Protein AF-0000000074162232 (afdb_homodimer)

Organism: Giardia intestinalis (strain ATCC 50803 / WB clone C6) (NCBI:txid184922)

Sequence (1092 aa):
MAGWSWLHAAEYAWDWAADGINYRVIPELQSSPLVLCCLCVTTVLLITVAYMRAAAADARALYLLDFAVFQPDEEIYKTTNEQLLNLALESFHYPAESMKFMRRICEGTGLGPSTHIPRSLRDFNCTIKTAREEAELVIFGAIDALLEKTGIDPKAISGVVTNCSLFCPTPSFSAMIVNKYGLNKNVRSFSLGGMGCSASIIGVDLIRAIMHDSPGLILLVSTENMTQNFYRGEERSMLMQNVLFRMGCSAVLFSNNPSYRIKGSRSDARDPKTIYAKYKLLGLVRTHHGGSDDSYRCVYQTADQKGNIGVIINKSVPRCAGKALHDNMKIVFKKFMPVTEICRFLWHQMLSNVRKTSRKDAAPFMPNVGKIFNHLCFHTGGRAVLDEMERLLHLSEQQMAASRATLYRYGNTSSSSVWYELAYHECQSGVKPGHKVWQIAFGSGFKCNSVVWQATDAYHMTVPTTFDKTNPDFSWDLAKQTSHLLSDYEKARDYDKECAINTQKDDDKDYKGFCSRFKDRLERDFGTKGCDVKEILAKTCTEMVNMAGWSWLHAAEYAWDWAADGINYRVIPELQSSPLVLCCLCVTTVLLITVAYMRAAAADARALYLLDFAVFQPDEEIYKTTNEQLLNLALESFHYPAESMKFMRRICEGTGLGPSTHIPRSLRDFNCTIKTAREEAELVIFGAIDALLEKTGIDPKAISGVVTNCSLFCPTPSFSAMIVNKYGLNKNVRSFSLGGMGCSASIIGVDLIRAIMHDSPGLILLVSTENMTQNFYRGEERSMLMQNVLFRMGCSAVLFSNNPSYRIKGSRSDARDPKTIYAKYKLLGLVRTHHGGSDDSYRCVYQTADQKGNIGVIINKSVPRCAGKALHDNMKIVFKKFMPVTEICRFLWHQMLSNVRKTSRKDAAPFMPNVGKIFNHLCFHTGGRAVLDEMERLLHLSEQQMAASRATLYRYGNTSSSSVWYELAYHECQSGVKPGHKVWQIAFGSGFKCNSVVWQATDAYHMTVPTTFDKTNPDFSWDLAKQTSHLLSDYEKARDYDKECAINTQKDDDKDYKGFCSRFKDRLERDFGTKGCDVKEILAKTCTEMVN

pLDDT: mean 85.92, std 16.09, range [29.42, 98.94]

Foldseek 3Di:
DVVVVVVVVVVVVVVVVVCCCVVPVVVCCVVDVVSVVVVVVVVVVVVVVVCVVVCLVLLLWKFFQDKAKFADDCVQFKDFLVNLLCLCCPVLLDALLLSVLSVVLLVAFLAFRIAGADVLSVVVNQDLVVQVVLVCRGQVRGVVVVCVQQVAQPQQAQEEEEEEEPDADVVGVQVVVCVVRVHDPNRHYYYYYNWWQQVQLVSVVVCSVVCSVPFGKYKYKYFYTCRNACWSDRDSQFNSCSNFAFGMMMIIIMGSDQKDFHPDDDPPPPDTDMGGTFWMWPDKFKDFPLVDVCQQQQWAWDADPVGTIGTGHHPCNLVSLLVQCVVRVVVVCVRQPDPVQVVVQVVLVVVCVVVVPPPVPRDPDQTQPCVRAVAEFEQSPTPSNLVSVCVSNVDDPVNSWLNSLLCHHHGRRRNCSSVLSVLVCLQPVPAAAQGKYWHWYFTRSTMIMIIIIGGHNCNVVHDRYQNHPVDSPRTSVVSVPDDDSDDPCSVPDRSNVSSVVVVVVVVVVVVVVVVVVVLVVLCVVPVVPPDDSVVSVVVVVVVVVD/DVVVVVVVVVVVVVVVVVCCCVVPVVVVCVVDVVSVVVVVVVVVVVVVVVCVVVCLVLLLWKFFQDKAKFADDCVQFKDFLVNLLCLCCPVLLDALLLSVLSVVLLVAFLAFRIAGADVLSVVVNQDLVVQVVLVCRGQVRGVVVGCVQQVAQQQQAQEEEEEEEPDADVVGVQVVVCVVRVHDPNRHYYYYYNWWQQVQLVSVVVCSVVCSVPFGKYKYKYFYTCRNACWSDRDSQFNSCSNFAFGMMMIIIMGSDQKDFHPDDDPPPPDTDMGGTFWMWPDKFKDFPLVDVCQQQQWAWDADPVGTIGTGHHPCNLVSLLVQCVVRVVVVCVRQPDPVQVVVQVVLVVVCVVVVPPPVPRDPDADQPCVRAVAEFEQSPTPSNLVSVCVVNVDDPVNCWLNSLLCHHHGRRRNCSSVLSVLVCLQPVPAAAQGKYWHWYFTRSTMIMIIIIGGHNCNVVHDRYQNHPVDSPRTSVVSVPDDDSDDPCSVPDNSNVSSVVVVVVVVVVVVVVVVVVVVVVCCVVCVVPPDDSVVSVVVVVVVVVD

Radius of gyration: 34.92 Å; Cα contacts (8 Å, |Δi|>4): 2108; chains: 2; bounding box: 129×76×88 Å

Structure (mmCIF, N/CA/C/O backbone):
data_AF-0000000074162232-model_v1
#
loop_
_entity.id
_entity.type
_entity.pdbx_description
1 polymer '3-ketoacyl-CoA synthase'
#
loop_
_atom_site.group_PDB
_atom_site.id
_atom_site.type_symbol
_atom_site.label_atom_id
_atom_site.label_alt_id
_atom_site.label_comp_id
_atom_site.label_asym_id
_atom_site.label_entity_id
_atom_site.label_seq_id
_atom_site.pdbx_PDB_ins_code
_atom_site.Cartn_x
_atom_site.Cartn_y
_atom_site.Cartn_z
_atom_site.occupancy
_atom_site.B_iso_or_equiv
_atom_site.auth_seq_id
_atom_site.auth_comp_id
_atom_site.auth_asym_id
_atom_site.auth_atom_id
_atom_site.pdbx_PDB_model_num
ATOM 1 N N . MET A 1 1 ? 64.375 23.516 19.438 1 29.42 1 MET A N 1
ATOM 2 C CA . MET A 1 1 ? 65.312 22.672 18.734 1 29.42 1 MET A CA 1
ATOM 3 C C . MET A 1 1 ? 64.625 21.484 18.078 1 29.42 1 MET A C 1
ATOM 5 O O . MET A 1 1 ? 65.125 20.906 17.125 1 29.42 1 MET A O 1
ATOM 9 N N . ALA A 1 2 ? 63.531 20.984 18.688 1 44.34 2 ALA A N 1
ATOM 10 C CA . ALA A 1 2 ? 62.781 19.781 18.344 1 44.34 2 ALA A CA 1
ATOM 11 C C . ALA A 1 2 ? 61.906 20.016 17.109 1 44.34 2 ALA A C 1
ATOM 13 O O . ALA A 1 2 ? 61.562 19.078 16.406 1 44.34 2 ALA A O 1
ATOM 14 N N . GLY A 1 3 ? 61.438 21.297 16.906 1 44.22 3 GLY A N 1
ATOM 15 C CA . GLY A 1 3 ? 60.531 21.609 15.805 1 44.22 3 GLY A CA 1
ATOM 16 C C . GLY A 1 3 ? 61.156 21.375 14.438 1 44.22 3 GLY A C 1
ATOM 17 O O . GLY A 1 3 ? 60.469 21.031 13.484 1 44.22 3 GLY A O 1
ATOM 18 N N . TRP A 1 4 ? 62.562 21.734 14.375 1 45.56 4 TRP A N 1
ATOM 19 C CA . TRP A 1 4 ? 63.312 21.75 13.117 1 45.56 4 TRP A CA 1
ATOM 20 C C . TRP A 1 4 ? 63.562 20.312 12.641 1 45.56 4 TRP A C 1
ATOM 22 O O . TRP A 1 4 ? 63.875 20.094 11.461 1 45.56 4 TRP A O 1
ATOM 32 N N . SER A 1 5 ? 63.438 19.344 13.547 1 49.56 5 SER A N 1
ATOM 33 C CA . SER A 1 5 ? 63.844 18 13.211 1 49.56 5 SER A CA 1
ATOM 34 C C . SER A 1 5 ? 62.812 17.297 12.344 1 49.56 5 SER A C 1
ATOM 36 O O . SER A 1 5 ? 63.156 16.578 11.406 1 49.56 5 SER A O 1
ATOM 38 N N . TRP A 1 6 ? 61.562 17.562 12.578 1 47.41 6 TRP A N 1
ATOM 39 C CA . TRP A 1 6 ? 60.562 16.891 11.781 1 47.41 6 TRP A CA 1
ATOM 40 C C . TRP A 1 6 ? 60.531 17.438 10.359 1 47.41 6 TRP A C 1
ATOM 42 O O . TRP A 1 6 ? 60.344 16.688 9.398 1 47.41 6 TRP A O 1
ATOM 52 N N . LEU A 1 7 ? 60.781 18.766 10.227 1 46.81 7 LEU A N 1
ATOM 53 C CA . LEU A 1 7 ? 60.812 19.359 8.898 1 46.81 7 LEU A CA 1
ATOM 54 C C . LEU A 1 7 ? 62 18.828 8.094 1 46.81 7 LEU A C 1
ATOM 56 O O . LEU A 1 7 ? 61.875 18.531 6.906 1 46.81 7 LEU A O 1
ATOM 60 N N . HIS A 1 8 ? 63.156 18.672 8.789 1 52.34 8 HIS A N 1
ATOM 61 C CA . HIS A 1 8 ? 64.312 18.125 8.117 1 52.34 8 HIS A CA 1
ATOM 62 C C . HIS A 1 8 ? 64.062 16.656 7.742 1 52.34 8 HIS A C 1
ATOM 64 O O . HIS A 1 8 ? 64.5 16.219 6.668 1 52.34 8 HIS A O 1
ATOM 70 N N . ALA A 1 9 ? 63.344 15.953 8.617 1 52.62 9 ALA A N 1
ATOM 71 C CA . ALA A 1 9 ? 63.031 14.562 8.305 1 52.62 9 ALA A CA 1
ATOM 72 C C . ALA A 1 9 ? 62.062 14.469 7.129 1 52.62 9 ALA A C 1
ATOM 74 O O . ALA A 1 9 ? 62.219 13.609 6.254 1 52.62 9 ALA A O 1
ATOM 75 N N . ALA A 1 10 ? 61.156 15.352 7.043 1 52.28 10 ALA A N 1
ATOM 76 C CA . ALA A 1 10 ? 60.219 15.398 5.91 1 52.28 10 ALA A CA 1
ATOM 77 C C . ALA A 1 10 ? 60.969 15.797 4.629 1 52.28 10 ALA A C 1
ATOM 79 O O . ALA A 1 10 ? 60.719 15.219 3.566 1 52.28 10 ALA A O 1
ATOM 80 N N . GLU A 1 11 ? 61.875 16.719 4.734 1 52.44 11 GLU A N 1
ATOM 81 C CA . GLU A 1 11 ? 62.688 17.141 3.596 1 52.44 11 GLU A CA 1
ATOM 82 C C . GLU A 1 11 ? 63.594 16 3.133 1 52.44 11 GLU A C 1
ATOM 84 O O . GLU A 1 11 ? 63.75 15.781 1.931 1 52.44 11 GLU A O 1
ATOM 89 N N . TYR A 1 12 ? 64.188 15.312 4.031 1 53.78 12 TYR A N 1
ATOM 90 C CA . TYR A 1 12 ? 65.062 14.18 3.682 1 53.78 12 TYR A CA 1
ATOM 91 C C . TYR A 1 12 ? 64.25 13.062 3.047 1 53.78 12 TYR A C 1
ATOM 93 O O . TYR A 1 12 ? 64.625 12.453 2.064 1 53.78 12 TYR A O 1
ATOM 101 N N . ALA A 1 13 ? 63.125 12.789 3.631 1 54.62 13 ALA A N 1
ATOM 102 C CA . ALA A 1 13 ? 62.25 11.773 3.049 1 54.62 13 ALA A CA 1
ATOM 103 C C . ALA A 1 13 ? 61.781 12.18 1.648 1 54.62 13 ALA A C 1
ATOM 105 O O . ALA A 1 13 ? 61.75 11.344 0.74 1 54.62 13 ALA A O 1
ATOM 106 N N . TRP A 1 14 ? 61.531 13.422 1.504 1 50.84 14 TRP A N 1
ATOM 107 C CA . TRP A 1 14 ? 61.156 13.945 0.188 1 50.84 14 TRP A CA 1
ATOM 108 C C . TRP A 1 14 ? 62.344 13.844 -0.773 1 50.84 14 TRP A C 1
ATOM 110 O O . TRP A 1 14 ? 62.188 13.414 -1.918 1 50.84 14 TRP A O 1
ATOM 120 N N . ASP A 1 15 ? 63.562 14.281 -0.331 1 54 15 ASP A N 1
ATOM 121 C CA . ASP A 1 15 ? 64.75 14.195 -1.155 1 54 15 ASP A CA 1
ATOM 122 C C . ASP A 1 15 ? 65.062 12.742 -1.488 1 54 15 ASP A C 1
ATOM 124 O O . ASP A 1 15 ? 65.438 12.43 -2.617 1 54 15 ASP A O 1
ATOM 128 N N . TRP A 1 16 ? 65 11.93 -0.539 1 54.5 16 TRP A N 1
ATOM 129 C CA . TRP A 1 16 ? 65.188 10.508 -0.773 1 54.5 16 TRP A CA 1
ATOM 130 C C . TRP A 1 16 ? 64.188 9.969 -1.792 1 54.5 16 TRP A C 1
ATOM 132 O O . TRP A 1 16 ? 64.562 9.234 -2.709 1 54.5 16 TRP A O 1
ATOM 142 N N . ALA A 1 17 ? 62.969 10.32 -1.686 1 54.34 17 ALA A N 1
ATOM 143 C CA . ALA A 1 17 ? 61.938 9.914 -2.65 1 54.34 17 ALA A CA 1
ATOM 144 C C . ALA A 1 17 ? 62.219 10.523 -4.023 1 54.34 17 ALA A C 1
ATOM 146 O O . ALA A 1 17 ? 62.094 9.844 -5.047 1 54.34 17 ALA A O 1
ATOM 147 N N . ALA A 1 18 ? 62.562 11.766 -4.012 1 54.19 18 ALA A N 1
ATOM 148 C CA . ALA A 1 18 ? 62.906 12.453 -5.254 1 54.19 18 ALA A CA 1
ATOM 149 C C . ALA A 1 18 ? 64.125 11.828 -5.91 1 54.19 18 ALA A C 1
ATOM 151 O O . ALA A 1 18 ? 64.188 11.625 -7.125 1 54.19 18 ALA A O 1
ATOM 152 N N . ASP A 1 19 ? 65.188 11.578 -5.098 1 54.66 19 ASP A N 1
ATOM 153 C CA . ASP A 1 19 ? 66.375 10.906 -5.625 1 54.66 19 ASP A CA 1
ATOM 154 C C . ASP A 1 19 ? 66 9.5 -6.125 1 54.66 19 ASP A C 1
ATOM 156 O O . ASP A 1 19 ? 66.5 9.078 -7.18 1 54.66 19 ASP A O 1
ATOM 160 N N . GLY A 1 20 ? 65.312 8.812 -5.305 1 55 20 GLY A N 1
ATOM 161 C CA . GLY A 1 20 ? 64.875 7.516 -5.777 1 55 20 GLY A CA 1
ATOM 162 C C . GLY A 1 20 ? 64.125 7.594 -7.094 1 55 20 GLY A C 1
ATOM 163 O O . GLY A 1 20 ? 64.312 6.789 -7.996 1 55 20 GLY A O 1
ATOM 164 N N . ILE A 1 21 ? 63.281 8.562 -7.273 1 54.94 21 ILE A N 1
ATOM 165 C CA . ILE A 1 21 ? 62.5 8.75 -8.5 1 54.94 21 ILE A CA 1
ATOM 166 C C . ILE A 1 21 ? 63.406 9.211 -9.625 1 54.94 21 ILE A C 1
ATOM 168 O O . ILE A 1 21 ? 63.375 8.672 -10.734 1 54.94 21 ILE A O 1
ATOM 172 N N . ASN A 1 22 ? 64.312 10.164 -9.422 1 52.72 22 ASN A N 1
ATOM 173 C CA . ASN A 1 22 ? 65.188 10.773 -10.461 1 52.72 22 ASN A CA 1
ATOM 174 C C . ASN A 1 22 ? 66.312 9.859 -10.867 1 52.72 22 ASN A C 1
ATOM 176 O O . ASN A 1 22 ? 66.688 9.836 -12.031 1 52.72 22 ASN A O 1
ATOM 180 N N . TYR A 1 23 ? 66.938 9.125 -9.961 1 55.47 23 TYR A N 1
ATOM 181 C CA . TYR A 1 23 ? 68.188 8.422 -10.305 1 55.47 23 TYR A CA 1
ATOM 182 C C . TYR A 1 23 ? 67.938 6.922 -10.398 1 55.47 23 TYR A C 1
ATOM 184 O O . TYR A 1 23 ? 68.812 6.184 -10.906 1 55.47 23 TYR A O 1
ATOM 192 N N . ARG A 1 24 ? 66.812 6.539 -9.875 1 54.34 24 ARG A N 1
ATOM 193 C CA . ARG A 1 24 ? 66.562 5.109 -10.008 1 54.34 24 ARG A CA 1
ATOM 194 C C . ARG A 1 24 ? 65.312 4.855 -10.844 1 54.34 24 ARG A C 1
ATOM 196 O O . ARG A 1 24 ? 65.375 4.109 -11.82 1 54.34 24 ARG A O 1
ATOM 203 N N . VAL A 1 25 ? 64.312 5.527 -10.422 1 54.06 25 VAL A N 1
ATOM 204 C CA . VAL A 1 25 ? 63.062 5.227 -11.055 1 54.06 25 VAL A CA 1
ATOM 205 C C . VAL A 1 25 ? 63.031 5.773 -12.484 1 54.06 25 VAL A C 1
ATOM 207 O O . VAL A 1 25 ? 62.719 5.051 -13.43 1 54.06 25 VAL A O 1
ATOM 210 N N . ILE A 1 26 ? 63.406 7.012 -12.664 1 55 26 ILE A N 1
ATOM 211 C CA . ILE A 1 26 ? 63.344 7.652 -13.969 1 55 26 ILE A CA 1
ATOM 212 C C . ILE A 1 26 ? 64.375 6.992 -14.906 1 55 26 ILE A C 1
ATOM 214 O O . ILE A 1 26 ? 64 6.633 -16.031 1 55 26 ILE A O 1
ATOM 218 N N . PRO A 1 27 ? 65.625 6.809 -14.484 1 56.84 27 PRO A N 1
ATOM 219 C CA . PRO A 1 27 ? 66.562 6.121 -15.406 1 56.84 27 PRO A CA 1
ATOM 220 C C . PRO A 1 27 ? 66.062 4.699 -15.727 1 56.84 27 PRO A C 1
ATOM 222 O O . PRO A 1 27 ? 66.25 4.246 -16.859 1 56.84 27 PRO A O 1
ATOM 225 N N . GLU A 1 28 ? 65.625 4.059 -14.781 1 56.44 28 GLU A N 1
ATOM 226 C CA . GLU A 1 28 ? 65.125 2.717 -15.031 1 56.44 28 GLU A CA 1
ATOM 227 C C . GLU A 1 28 ? 63.875 2.762 -15.914 1 56.44 28 GLU A C 1
ATOM 229 O O . GLU A 1 28 ? 63.688 1.896 -16.766 1 56.44 28 GLU A O 1
ATOM 234 N N . LEU A 1 29 ? 63.094 3.752 -15.766 1 58.75 29 LEU A N 1
ATOM 235 C CA . LEU A 1 29 ? 61.938 3.994 -16.625 1 58.75 29 LEU A CA 1
ATOM 236 C C . LEU A 1 29 ? 62.375 4.32 -18.047 1 58.75 29 LEU A C 1
ATOM 238 O O . LEU A 1 29 ? 61.719 3.889 -19 1 58.75 29 LEU A O 1
ATOM 242 N N . GLN A 1 30 ? 63.406 5.055 -18.156 1 55.81 30 GLN A N 1
ATOM 243 C CA . GLN A 1 30 ? 63.938 5.438 -19.453 1 55.81 30 GLN A CA 1
ATOM 244 C C . GLN A 1 30 ? 64.688 4.277 -20.109 1 55.81 30 GLN A C 1
ATOM 246 O O . GLN A 1 30 ? 64.75 4.176 -21.328 1 55.81 30 GLN A O 1
ATOM 251 N N . SER A 1 31 ? 65.312 3.475 -19.281 1 59.22 31 SER A N 1
ATOM 252 C CA . SER A 1 31 ? 66.188 2.457 -19.875 1 59.22 31 SER A CA 1
ATOM 253 C C . SER A 1 31 ? 65.438 1.177 -20.156 1 59.22 31 SER A C 1
ATOM 255 O O . SER A 1 31 ? 65.812 0.361 -20.984 1 59.22 31 SER A O 1
ATOM 257 N N . SER A 1 32 ? 64.312 0.943 -19.406 1 60.31 32 SER A N 1
ATOM 258 C CA . SER A 1 32 ? 63.594 -0.318 -19.656 1 60.31 32 SER A CA 1
ATOM 259 C C . SER A 1 32 ? 62.188 -0.083 -20.109 1 60.31 32 SER A C 1
ATOM 261 O O . SER A 1 32 ? 61.344 0.373 -19.344 1 60.31 32 SER A O 1
ATOM 263 N N . PRO A 1 33 ? 61.875 -0.187 -21.438 1 60.59 33 PRO A N 1
ATOM 264 C CA . PRO A 1 33 ? 60.531 -0.073 -22.016 1 60.59 33 PRO A CA 1
ATOM 265 C C . PRO A 1 33 ? 59.5 -0.9 -21.25 1 60.59 33 PRO A C 1
ATOM 267 O O . PRO A 1 33 ? 58.344 -0.495 -21.141 1 60.59 33 PRO A O 1
ATOM 270 N N . LEU A 1 34 ? 60.062 -1.908 -20.656 1 62.19 34 LEU A N 1
ATOM 271 C C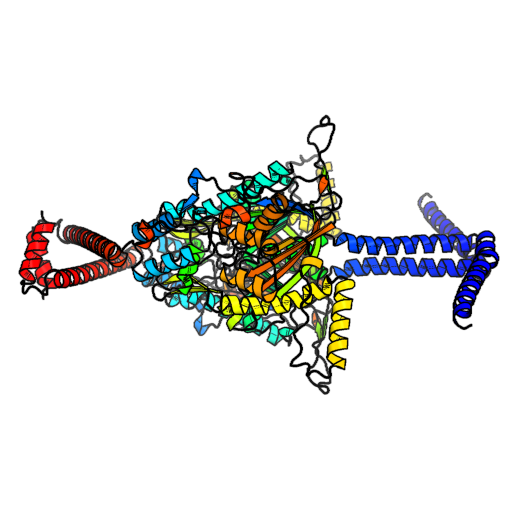A . LEU A 1 34 ? 59.156 -2.77 -19.922 1 62.19 34 LEU A CA 1
ATOM 272 C C . LEU A 1 34 ? 58.688 -2.082 -18.641 1 62.19 34 LEU A C 1
ATOM 274 O O . LEU A 1 34 ? 57.5 -2.193 -18.281 1 62.19 34 LEU A O 1
ATOM 278 N N . VAL A 1 35 ? 59.562 -1.402 -18.016 1 61.19 35 VAL A N 1
ATOM 279 C CA . VAL A 1 35 ? 59.188 -0.671 -16.797 1 61.19 35 VAL A CA 1
ATOM 280 C C . VAL A 1 35 ? 58.188 0.426 -17.141 1 61.19 35 VAL A C 1
ATOM 282 O O . VAL A 1 35 ? 57.188 0.617 -16.438 1 61.19 35 VAL A O 1
ATOM 285 N N . LEU A 1 36 ? 58.469 1.044 -18.234 1 60.62 36 LEU A N 1
ATOM 286 C CA . LEU A 1 36 ? 57.562 2.086 -18.688 1 60.62 36 LEU A CA 1
ATOM 287 C C . LEU A 1 36 ? 56.188 1.507 -18.984 1 60.62 36 LEU A C 1
ATOM 289 O O . LEU A 1 36 ? 55.156 2.098 -18.609 1 60.62 36 LEU A O 1
ATOM 293 N N . CYS A 1 37 ? 56.219 0.306 -19.594 1 61.91 37 CYS A N 1
ATOM 294 C CA . CYS A 1 37 ? 54.938 -0.346 -19.906 1 61.91 37 CYS A CA 1
ATOM 295 C C . CYS A 1 37 ? 54.219 -0.741 -18.641 1 61.91 37 CYS A C 1
ATOM 297 O O . CYS A 1 37 ? 53 -0.541 -18.531 1 61.91 37 CYS A O 1
ATOM 299 N N . CYS A 1 38 ? 54.938 -1.21 -17.641 1 64.56 38 CYS A N 1
ATOM 300 C CA . CYS A 1 38 ? 54.344 -1.628 -16.391 1 64.56 38 CYS A CA 1
ATOM 301 C C . CYS A 1 38 ? 53.781 -0.428 -15.617 1 64.56 38 CYS A C 1
ATOM 303 O O . CYS A 1 38 ? 52.688 -0.496 -15.039 1 64.56 38 CYS A O 1
ATOM 305 N N . LEU A 1 39 ? 54.5 0.615 -15.617 1 64.75 39 LEU A N 1
ATOM 306 C CA . LEU A 1 39 ? 54.062 1.834 -14.953 1 64.75 39 LEU A CA 1
ATOM 307 C C . LEU A 1 39 ? 52.812 2.396 -15.625 1 64.75 39 LEU A C 1
ATOM 309 O O . LEU A 1 39 ? 51.906 2.861 -14.953 1 64.75 39 LEU A O 1
ATOM 313 N N . CYS A 1 40 ? 52.812 2.295 -16.938 1 63.44 40 CYS A N 1
ATOM 314 C CA . CYS A 1 40 ? 51.656 2.758 -17.688 1 63.44 40 CYS A CA 1
ATOM 315 C C . CYS A 1 40 ? 50.438 1.904 -17.359 1 63.44 40 CYS A C 1
ATOM 317 O O . CYS A 1 40 ? 49.344 2.434 -17.109 1 63.44 40 CYS A O 1
ATOM 319 N N . VAL A 1 41 ? 50.719 0.617 -17.297 1 66.12 41 VAL A N 1
ATOM 320 C CA . VAL A 1 41 ? 49.625 -0.293 -17.016 1 66.12 41 VAL A CA 1
ATOM 321 C C . VAL A 1 41 ? 49.094 -0.076 -15.586 1 66.12 41 VAL A C 1
ATOM 323 O O . VAL A 1 41 ? 47.906 -0.037 -15.344 1 66.12 41 VAL A O 1
ATOM 326 N N . THR A 1 42 ? 49.969 0.153 -14.617 1 68.75 42 THR A N 1
ATOM 327 C CA . THR A 1 42 ? 49.594 0.4 -13.227 1 68.75 42 THR A CA 1
ATOM 328 C C . THR A 1 42 ? 48.781 1.699 -13.109 1 68.75 42 THR A C 1
ATOM 330 O O . THR A 1 42 ? 47.781 1.755 -12.398 1 68.75 42 THR A O 1
ATOM 333 N N . THR A 1 43 ? 49.281 2.68 -13.742 1 68 43 THR A N 1
ATOM 334 C CA . THR A 1 43 ? 48.594 3.967 -13.711 1 68 43 THR A CA 1
ATOM 335 C C . THR A 1 43 ? 47.188 3.848 -14.305 1 68 43 THR A C 1
ATOM 337 O O . THR A 1 43 ? 46.25 4.367 -13.742 1 68 43 THR A O 1
ATOM 340 N N . VAL A 1 44 ? 47.125 3.064 -15.359 1 66.81 44 VAL A N 1
ATOM 341 C CA . VAL A 1 44 ? 45.812 2.883 -16 1 66.81 44 VAL A CA 1
ATOM 342 C C . VAL A 1 44 ? 44.906 2.105 -15.078 1 66.81 44 VAL A C 1
ATOM 344 O O . VAL A 1 44 ? 43.719 2.438 -14.953 1 66.81 44 VAL A O 1
ATOM 347 N N . LEU A 1 45 ? 45.5 1.191 -14.391 1 74.88 45 LEU A N 1
ATOM 348 C CA . LEU A 1 45 ? 44.688 0.385 -13.484 1 74.88 45 LEU A CA 1
ATOM 349 C C . LEU A 1 45 ? 44.25 1.198 -12.273 1 74.88 45 LEU A C 1
ATOM 351 O O . LEU A 1 45 ? 43.125 1.076 -11.805 1 74.88 45 LEU A O 1
ATOM 355 N N . LEU A 1 46 ? 45.125 1.988 -11.75 1 73.5 46 LEU A N 1
ATOM 356 C CA . LEU A 1 46 ? 44.781 2.859 -10.633 1 73.5 46 LEU A CA 1
ATOM 357 C C . LEU A 1 46 ? 43.688 3.855 -11.039 1 73.5 46 LEU A C 1
ATOM 359 O O . LEU A 1 46 ? 42.75 4.109 -10.273 1 73.5 46 LEU A O 1
ATOM 363 N N . ILE A 1 47 ? 43.844 4.34 -12.164 1 67.62 47 ILE A N 1
ATOM 364 C CA . ILE A 1 47 ? 42.812 5.254 -12.695 1 67.62 47 ILE A CA 1
ATOM 365 C C . ILE A 1 47 ? 41.5 4.512 -12.867 1 67.62 47 ILE A C 1
ATOM 367 O O . ILE A 1 47 ? 40.438 5.039 -12.531 1 67.62 47 ILE A O 1
ATOM 371 N N . THR A 1 48 ? 41.688 3.312 -13.25 1 69.19 48 THR A N 1
ATOM 372 C CA . THR A 1 48 ? 40.469 2.512 -13.445 1 69.19 48 THR A CA 1
ATOM 373 C C . THR A 1 48 ? 39.781 2.232 -12.109 1 69.19 48 THR A C 1
ATOM 375 O O . THR A 1 48 ? 38.562 2.346 -11.992 1 69.19 48 THR A O 1
ATOM 378 N N . VAL A 1 49 ? 40.531 1.936 -11.156 1 70.38 49 VAL A N 1
ATOM 379 C CA . VAL A 1 49 ? 40 1.665 -9.828 1 70.38 49 VAL A CA 1
ATOM 380 C C . VAL A 1 49 ? 39.375 2.939 -9.258 1 70.38 49 VAL A C 1
ATOM 382 O O . VAL A 1 49 ? 38.281 2.904 -8.68 1 70.38 49 VAL A O 1
ATOM 385 N N . ALA A 1 50 ? 40.156 3.965 -9.375 1 67.06 50 ALA A N 1
ATOM 386 C CA . ALA A 1 50 ? 39.625 5.246 -8.906 1 67.06 50 ALA A CA 1
ATOM 387 C C . ALA A 1 50 ? 38.344 5.609 -9.633 1 67.06 50 ALA A C 1
ATOM 389 O O . ALA A 1 50 ? 37.375 6.074 -9.016 1 67.06 50 ALA A O 1
ATOM 390 N N . TYR A 1 51 ? 38.312 5.312 -10.828 1 62.47 51 TYR A N 1
ATOM 391 C CA . TYR A 1 51 ? 37.125 5.57 -11.625 1 62.47 51 TYR A CA 1
ATOM 392 C C . TYR A 1 51 ? 35.969 4.668 -11.203 1 62.47 51 TYR A C 1
ATOM 394 O O . TYR A 1 51 ? 34.844 5.125 -11.062 1 62.47 51 TYR A O 1
ATOM 402 N N . MET A 1 52 ? 36.344 3.484 -10.984 1 65.38 52 MET A N 1
ATOM 403 C CA . MET A 1 52 ? 35.312 2.545 -10.586 1 65.38 52 MET A CA 1
ATOM 404 C C . MET A 1 52 ? 34.75 2.922 -9.227 1 65.38 52 MET A C 1
ATOM 406 O O . MET A 1 52 ? 33.531 2.812 -9.008 1 65.38 52 MET A O 1
ATOM 410 N N . ARG A 1 53 ? 35.562 3.361 -8.398 1 64.56 53 ARG A N 1
ATOM 411 C CA . ARG A 1 53 ? 35.094 3.787 -7.078 1 64.56 53 ARG A CA 1
ATOM 412 C C . ARG A 1 53 ? 34.281 5.062 -7.18 1 64.56 53 ARG A C 1
ATOM 414 O O . ARG A 1 53 ? 33.25 5.195 -6.512 1 64.56 53 ARG A O 1
ATOM 421 N N . ALA A 1 54 ? 34.844 5.938 -7.918 1 61.81 54 ALA A N 1
ATOM 422 C CA . ALA A 1 54 ? 34.094 7.176 -8.148 1 61.81 54 ALA A CA 1
ATOM 423 C C . ALA A 1 54 ? 32.781 6.895 -8.844 1 61.81 54 ALA A C 1
ATOM 425 O O . ALA A 1 54 ? 31.734 7.48 -8.492 1 61.81 54 ALA A O 1
ATOM 426 N N . ALA A 1 55 ? 32.875 5.977 -9.711 1 60 55 ALA A N 1
ATOM 427 C CA . ALA A 1 55 ? 31.672 5.586 -10.438 1 60 55 ALA A CA 1
ATOM 428 C C . ALA A 1 55 ? 30.656 4.902 -9.508 1 60 55 ALA A C 1
ATOM 430 O O . ALA A 1 55 ? 29.453 5.129 -9.609 1 60 55 ALA A O 1
ATOM 431 N N . ALA A 1 56 ? 31.234 4.176 -8.711 1 62.81 56 ALA A N 1
ATOM 432 C CA . ALA A 1 56 ? 30.359 3.494 -7.75 1 62.81 56 ALA A CA 1
ATOM 433 C C . ALA A 1 56 ? 29.703 4.492 -6.797 1 62.81 56 ALA A C 1
ATOM 435 O O . ALA A 1 56 ? 28.531 4.352 -6.453 1 62.81 56 ALA A O 1
ATOM 436 N N . ALA A 1 57 ? 30.484 5.445 -6.422 1 61.56 57 ALA A N 1
ATOM 437 C CA . ALA A 1 57 ? 29.953 6.484 -5.543 1 61.56 57 ALA A CA 1
ATOM 438 C C . ALA A 1 57 ? 28.922 7.34 -6.266 1 61.56 57 ALA A C 1
ATOM 440 O O . ALA A 1 57 ? 27.875 7.68 -5.695 1 61.56 57 ALA A O 1
ATOM 441 N N . ASP A 1 58 ? 29.328 7.609 -7.438 1 59.81 58 ASP A N 1
ATOM 442 C CA . ASP A 1 58 ? 28.438 8.422 -8.258 1 59.81 58 ASP A CA 1
ATOM 443 C C . ASP A 1 58 ? 27.172 7.656 -8.609 1 59.81 58 ASP A C 1
ATOM 445 O O . ASP A 1 58 ? 26.078 8.242 -8.688 1 59.81 58 ASP A O 1
ATOM 449 N N . ALA A 1 59 ? 27.438 6.422 -8.758 1 61.16 59 ALA A N 1
ATOM 450 C CA . ALA A 1 59 ? 26.312 5.586 -9.164 1 61.16 59 ALA A CA 1
ATOM 451 C C . ALA A 1 59 ? 25.25 5.527 -8.07 1 61.16 59 ALA A C 1
ATOM 453 O O . ALA A 1 59 ? 24.094 5.199 -8.336 1 61.16 59 ALA A O 1
ATOM 454 N N . ARG A 1 60 ? 25.641 6.129 -7.012 1 73.94 60 ARG A N 1
ATOM 455 C CA . ARG A 1 60 ? 24.703 6.055 -5.895 1 73.94 60 ARG A CA 1
ATOM 456 C C . ARG A 1 60 ? 24.062 7.41 -5.621 1 73.94 60 ARG A C 1
ATOM 458 O O . ARG A 1 60 ? 23.219 7.535 -4.727 1 73.94 60 ARG A O 1
ATOM 465 N N . ALA A 1 61 ? 24.406 8.281 -6.535 1 87.38 61 ALA A N 1
ATOM 466 C CA . ALA A 1 61 ? 23.875 9.625 -6.285 1 87.38 61 ALA A CA 1
ATOM 467 C C . ALA A 1 61 ? 22.406 9.727 -6.695 1 87.38 61 ALA A C 1
ATOM 469 O O . ALA A 1 61 ? 21.984 9.117 -7.68 1 87.38 61 ALA A O 1
ATOM 470 N N . LEU A 1 62 ? 21.641 10.383 -5.934 1 95.44 62 LEU A N 1
ATOM 471 C CA . LEU A 1 62 ? 20.25 10.688 -6.234 1 95.44 62 LEU A CA 1
ATOM 472 C C . LEU A 1 62 ? 20.016 12.195 -6.25 1 95.44 62 LEU A C 1
ATOM 474 O O . LEU A 1 62 ? 20.328 12.891 -5.285 1 95.44 62 LEU A O 1
ATOM 478 N N . TYR A 1 63 ? 19.516 12.641 -7.395 1 97.44 63 TYR A N 1
ATOM 479 C CA . TYR A 1 63 ? 19.25 14.062 -7.57 1 97.44 63 TYR A CA 1
ATOM 480 C C . TYR A 1 63 ? 17.766 14.336 -7.668 1 97.44 63 TYR A C 1
ATOM 482 O O . TYR A 1 63 ? 17.031 13.578 -8.305 1 97.44 63 TYR A O 1
ATOM 490 N N . LEU A 1 64 ? 17.359 15.312 -6.941 1 98.62 64 LEU A N 1
ATOM 491 C CA . LEU A 1 64 ? 16.031 15.883 -7.121 1 98.62 64 LEU A CA 1
ATOM 492 C C . LEU A 1 64 ? 16.031 16.922 -8.227 1 98.62 64 LEU A C 1
ATOM 494 O O . LEU A 1 64 ? 16.531 18.031 -8.039 1 98.62 64 LEU A O 1
ATOM 498 N N . LEU A 1 65 ? 15.438 16.578 -9.352 1 98.12 65 LEU A N 1
ATOM 499 C CA . LEU A 1 65 ? 15.43 17.516 -10.469 1 98.12 65 LEU A CA 1
ATOM 500 C C . LEU A 1 65 ? 14.477 18.688 -10.195 1 98.12 65 LEU A C 1
ATOM 502 O O . LEU A 1 65 ? 14.867 19.844 -10.305 1 98.12 65 LEU A O 1
ATOM 506 N N . ASP A 1 66 ? 13.305 18.328 -9.906 1 98.56 66 ASP A N 1
ATOM 507 C CA . ASP A 1 66 ? 12.273 19.328 -9.609 1 98.56 66 ASP A CA 1
ATOM 508 C C . ASP A 1 66 ? 11.07 18.672 -8.93 1 98.56 66 ASP A C 1
ATOM 510 O O . ASP A 1 66 ? 11.031 17.453 -8.758 1 98.56 66 ASP A O 1
ATOM 514 N N . PHE A 1 67 ? 10.164 19.484 -8.422 1 98.81 67 PHE A N 1
ATOM 515 C CA . PHE A 1 67 ? 8.945 18.984 -7.809 1 98.81 67 PHE A CA 1
ATOM 516 C C . PHE A 1 67 ? 7.824 20.016 -7.91 1 98.81 67 PHE A C 1
ATOM 518 O O . PHE A 1 67 ? 8.07 21.172 -8.273 1 98.81 67 PHE A O 1
ATOM 525 N N . ALA A 1 68 ? 6.621 19.547 -7.707 1 98.81 68 ALA A N 1
ATOM 526 C CA . ALA A 1 68 ? 5.426 20.391 -7.637 1 98.81 68 ALA A CA 1
ATOM 527 C C . ALA A 1 68 ? 4.484 19.906 -6.535 1 98.81 68 ALA A C 1
ATOM 529 O O . ALA A 1 68 ? 4.531 18.734 -6.133 1 98.81 68 ALA A O 1
ATOM 530 N N . VAL A 1 69 ? 3.732 20.828 -6 1 98.75 69 VAL A N 1
ATOM 531 C CA . VAL A 1 69 ? 2.697 20.5 -5.023 1 98.75 69 VAL A CA 1
ATOM 532 C C . VAL A 1 69 ? 1.332 20.922 -5.559 1 98.75 69 VAL A C 1
ATOM 534 O O . VAL A 1 69 ? 1.225 21.906 -6.297 1 98.75 69 VAL A O 1
ATOM 537 N N . PHE A 1 70 ? 0.332 20.141 -5.277 1 98.62 70 PHE A N 1
ATOM 538 C CA . PHE A 1 70 ? -1.02 20.422 -5.742 1 98.62 70 PHE A CA 1
ATOM 539 C C . PHE A 1 70 ? -1.53 21.734 -5.148 1 98.62 70 PHE A C 1
ATOM 541 O O . PHE A 1 70 ? -1.419 21.953 -3.941 1 98.62 70 PHE A O 1
ATOM 548 N N . GLN A 1 71 ? -2.029 22.547 -6.004 1 96.25 71 GLN A N 1
ATOM 549 C CA . GLN A 1 71 ? -2.639 23.828 -5.652 1 96.25 71 GLN A CA 1
ATOM 550 C C . GLN A 1 71 ? -4.141 23.812 -5.926 1 96.25 71 GLN A C 1
ATOM 552 O O . GLN A 1 71 ? -4.574 24.062 -7.055 1 96.25 71 GLN A O 1
ATOM 557 N N . PRO A 1 72 ? -4.898 23.625 -4.887 1 96.12 72 PRO A N 1
ATOM 558 C CA . PRO A 1 72 ? -6.34 23.547 -5.137 1 96.12 72 PRO A CA 1
ATOM 559 C C . PRO A 1 72 ? -6.93 24.859 -5.621 1 96.12 72 PRO A C 1
ATOM 561 O O . PRO A 1 72 ? -6.484 25.938 -5.203 1 96.12 72 PRO A O 1
ATOM 564 N N . ASP A 1 73 ? -7.941 24.766 -6.469 1 95.88 73 ASP A N 1
ATOM 565 C CA . ASP A 1 73 ? -8.719 25.938 -6.855 1 95.88 73 ASP A CA 1
ATOM 566 C C . ASP A 1 73 ? -9.469 26.531 -5.652 1 95.88 73 ASP A C 1
ATOM 568 O O . ASP A 1 73 ? -10.289 25.844 -5.039 1 95.88 73 ASP A O 1
ATOM 572 N N . GLU A 1 74 ? -9.25 27.75 -5.359 1 95.25 74 GLU A N 1
ATOM 573 C CA . GLU A 1 74 ? -9.805 28.391 -4.164 1 95.25 74 GLU A CA 1
ATOM 574 C C . GLU A 1 74 ? -11.328 28.438 -4.219 1 95.25 74 GLU A C 1
ATOM 576 O O . GLU A 1 74 ? -11.992 28.234 -3.203 1 95.25 74 GLU A O 1
ATOM 581 N N . GLU A 1 75 ? -11.906 28.672 -5.305 1 94.12 75 GLU A N 1
ATOM 582 C CA . GLU A 1 75 ? -13.352 28.844 -5.453 1 94.12 75 GLU A CA 1
ATOM 583 C C . GLU A 1 75 ? -14.094 27.531 -5.227 1 94.12 75 GLU A C 1
ATOM 585 O O . GLU A 1 75 ? -15.234 27.531 -4.746 1 94.12 75 GLU A O 1
ATOM 590 N N . ILE A 1 76 ? -13.43 26.531 -5.5 1 95.06 76 ILE A N 1
ATOM 591 C CA . ILE A 1 76 ? -14.117 25.25 -5.484 1 95.06 76 ILE A CA 1
ATOM 592 C C . ILE A 1 76 ? -13.852 24.531 -4.164 1 95.06 76 ILE A C 1
ATOM 594 O O . ILE A 1 76 ? -14.75 23.922 -3.584 1 95.06 76 ILE A O 1
ATOM 598 N N . TYR A 1 77 ? -12.633 24.656 -3.656 1 96.88 77 TYR A N 1
ATOM 599 C CA . TYR A 1 77 ? -12.25 23.672 -2.645 1 96.88 77 TYR A CA 1
ATOM 600 C C . TYR A 1 77 ? -12 24.344 -1.302 1 96.88 77 TYR A C 1
ATOM 602 O O . TYR A 1 77 ? -11.906 23.688 -0.27 1 96.88 77 TYR A O 1
ATOM 610 N N . LYS A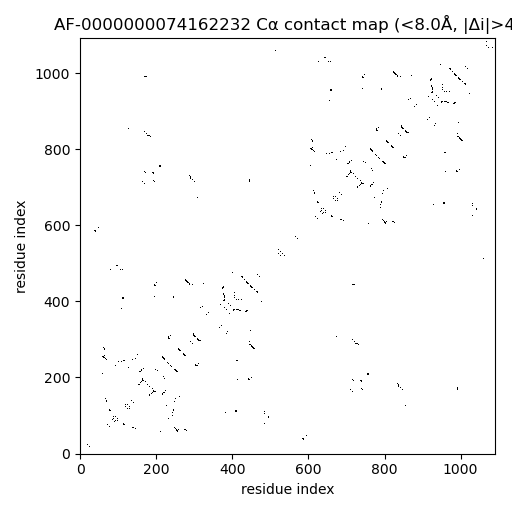 1 78 ? -11.852 25.672 -1.211 1 96.19 78 LYS A N 1
ATOM 611 C CA . LYS A 1 78 ? -11.633 26.375 0.048 1 96.19 78 LYS A CA 1
ATOM 612 C C . LYS A 1 78 ? -12.805 26.188 1.004 1 96.19 78 LYS A C 1
ATOM 614 O O . LYS A 1 78 ? -13.961 26.328 0.607 1 96.19 78 LYS A O 1
ATOM 619 N N . THR A 1 79 ? -12.516 25.828 2.166 1 95.31 79 THR A N 1
ATOM 620 C CA . THR A 1 79 ? -13.492 25.594 3.225 1 95.31 79 THR A CA 1
ATOM 621 C C . THR A 1 79 ? -13.023 26.219 4.539 1 95.31 79 THR A C 1
ATOM 623 O O . THR A 1 79 ? -11.945 25.875 5.035 1 95.31 79 THR A O 1
ATOM 626 N N . THR A 1 80 ? -13.836 27.078 5.078 1 94.38 80 THR A N 1
ATOM 627 C CA . THR A 1 80 ? -13.5 27.672 6.367 1 94.38 80 THR A CA 1
ATOM 628 C C . THR A 1 80 ? -13.758 26.672 7.5 1 94.38 80 THR A C 1
ATOM 630 O O . THR A 1 80 ? -14.477 25.688 7.32 1 94.38 80 THR A O 1
ATOM 633 N N . ASN A 1 81 ? -13.156 26.938 8.633 1 93.88 81 ASN A N 1
ATOM 634 C CA . ASN A 1 81 ? -13.43 26.125 9.805 1 93.88 81 ASN A CA 1
ATOM 635 C C . ASN A 1 81 ? -14.914 26.078 10.133 1 93.88 81 ASN A C 1
ATOM 637 O O . ASN A 1 81 ? -15.445 25.031 10.516 1 93.88 81 ASN A O 1
ATOM 641 N N . GLU A 1 82 ? -15.555 27.188 9.984 1 94.31 82 GLU A N 1
ATOM 642 C CA . GLU A 1 82 ? -16.984 27.281 10.258 1 94.31 82 GLU A CA 1
ATOM 643 C C . GLU A 1 82 ? -17.797 26.453 9.266 1 94.31 82 GLU A C 1
ATOM 645 O O . GLU A 1 82 ? -18.781 25.812 9.641 1 94.31 82 GLU A O 1
ATOM 650 N N . GLN A 1 83 ? -17.406 26.547 8.047 1 94.31 83 GLN A N 1
ATOM 651 C CA . GLN A 1 83 ? -18.078 25.734 7.035 1 94.31 83 GLN A CA 1
ATOM 652 C C . GLN A 1 83 ? -17.922 24.234 7.324 1 94.31 83 GLN A C 1
ATOM 654 O O . GLN A 1 83 ? -18.844 23.453 7.098 1 94.31 83 GLN A O 1
ATOM 659 N N . LEU A 1 84 ? -16.781 23.859 7.746 1 94.38 84 LEU A N 1
ATOM 660 C CA . LEU A 1 84 ? -16.547 22.469 8.117 1 94.38 84 LEU A CA 1
ATOM 661 C C . LEU A 1 84 ? -17.453 22.062 9.273 1 94.38 84 LEU A C 1
ATOM 663 O O . LEU A 1 84 ? -18.031 20.969 9.25 1 94.38 84 LEU A O 1
ATOM 667 N N . LEU A 1 85 ? -17.5 22.906 10.273 1 95.25 85 LEU A N 1
ATOM 668 C CA . LEU A 1 85 ? -18.359 22.625 11.414 1 95.25 85 LEU A CA 1
ATOM 669 C C . LEU A 1 85 ? -19.828 22.562 10.992 1 95.25 85 LEU A C 1
ATOM 671 O O . LEU A 1 85 ? -20.578 21.719 11.492 1 95.25 85 LEU A O 1
ATOM 675 N N . ASN A 1 86 ? -20.188 23.406 10.102 1 94.38 86 ASN A N 1
ATOM 676 C CA . ASN A 1 86 ? -21.547 23.375 9.586 1 94.38 86 ASN A CA 1
ATOM 677 C C . ASN A 1 86 ? -21.844 22.078 8.836 1 94.38 86 ASN A C 1
ATOM 679 O O . ASN A 1 86 ? -22.969 21.562 8.906 1 94.38 86 ASN A O 1
ATOM 683 N N . LEU A 1 87 ? -20.922 21.688 8.102 1 93.25 87 LEU A N 1
ATOM 684 C CA . LEU A 1 87 ? -21.078 20.406 7.414 1 93.25 87 LEU A CA 1
ATOM 685 C C . LEU A 1 87 ? -21.281 19.281 8.414 1 93.25 87 LEU A C 1
ATOM 687 O O . LEU A 1 87 ? -22.156 18.438 8.219 1 93.25 87 LEU A O 1
ATOM 691 N N . ALA A 1 88 ? -20.469 19.266 9.406 1 94.5 88 ALA A N 1
ATOM 692 C CA . ALA A 1 88 ? -20.578 18.234 10.445 1 94.5 88 ALA A CA 1
ATOM 693 C C . ALA A 1 88 ? -21.938 18.297 11.125 1 94.5 88 ALA A C 1
ATOM 695 O O . ALA A 1 88 ? -22.531 17.25 11.414 1 94.5 88 ALA A O 1
ATOM 696 N N . LEU A 1 89 ? -22.406 19.469 11.352 1 94.69 89 LEU A N 1
ATOM 697 C CA . LEU A 1 89 ? -23.656 19.688 12.078 1 94.69 89 LEU A CA 1
ATOM 698 C C . LEU A 1 89 ? -24.859 19.391 11.188 1 94.69 89 LEU A C 1
ATOM 700 O O . LEU A 1 89 ? -25.75 18.609 11.555 1 94.69 89 LEU A O 1
ATOM 704 N N . GLU A 1 90 ? -24.844 19.938 9.992 1 92.19 90 GLU A N 1
ATOM 705 C CA . GLU A 1 90 ? -26.047 19.969 9.172 1 92.19 90 GLU A CA 1
ATOM 706 C C . GLU A 1 90 ? -26.125 18.734 8.266 1 92.19 90 GLU A C 1
ATOM 708 O O . GLU A 1 90 ? -27.219 18.266 7.941 1 92.19 90 GLU A O 1
ATOM 713 N N . SER A 1 91 ? -25 18.359 7.836 1 88.12 91 SER A N 1
ATOM 714 C CA . SER A 1 91 ? -25.016 17.266 6.879 1 88.12 91 SER A CA 1
ATOM 715 C C . SER A 1 91 ? -24.766 15.93 7.578 1 88.12 91 SER A C 1
ATOM 717 O O . SER A 1 91 ? -25.391 14.914 7.227 1 88.12 91 SER A O 1
ATOM 719 N N . PHE A 1 92 ? -23.953 15.953 8.57 1 87.94 92 PHE A N 1
ATOM 720 C CA . PHE A 1 92 ? -23.594 14.68 9.18 1 87.94 92 PHE A CA 1
ATOM 721 C C . PHE A 1 92 ? -24.266 14.516 10.539 1 87.94 92 PHE A C 1
ATOM 723 O O . PHE A 1 92 ? -24.266 13.422 11.109 1 87.94 92 PHE A O 1
ATOM 730 N N . HIS A 1 93 ? -24.906 15.586 11.07 1 91.25 93 HIS A N 1
ATOM 731 C CA . HIS A 1 93 ? -25.703 15.586 12.289 1 91.25 93 HIS A CA 1
ATOM 732 C C . HIS A 1 93 ? -24.922 14.992 13.461 1 91.25 93 HIS A C 1
ATOM 734 O O . HIS A 1 93 ? -25.422 14.102 14.148 1 91.25 93 HIS A O 1
ATOM 740 N N . TYR A 1 94 ? -23.766 15.461 13.695 1 95 94 TYR A N 1
ATOM 741 C CA . TYR A 1 94 ? -22.969 15.078 14.867 1 95 94 TYR A CA 1
ATOM 742 C C . TYR A 1 94 ? -23.656 15.539 16.156 1 95 94 TYR A C 1
ATOM 744 O O . TYR A 1 94 ? -24.359 16.547 16.156 1 95 94 TYR A O 1
ATOM 752 N N . PRO A 1 95 ? -23.484 14.805 17.203 1 95.31 95 PRO A N 1
ATOM 753 C CA . PRO A 1 95 ? -24.047 15.242 18.5 1 95.31 95 PRO A CA 1
ATOM 754 C C . PRO A 1 95 ? -23.297 16.453 19.078 1 95.31 95 PRO A C 1
ATOM 756 O O . PRO A 1 95 ? -22.188 16.766 18.641 1 95.31 95 PRO A O 1
ATOM 759 N N . ALA A 1 96 ? -23.906 17.016 20.062 1 96.88 96 ALA A N 1
ATOM 760 C CA . ALA A 1 96 ? -23.438 18.281 20.625 1 96.88 96 ALA A CA 1
ATOM 761 C C . ALA A 1 96 ? -22.031 18.156 21.188 1 96.88 96 ALA A C 1
ATOM 763 O O . ALA A 1 96 ? -21.203 19.047 21.016 1 96.88 96 ALA A O 1
ATOM 764 N N . GLU A 1 97 ? -21.797 17.094 21.844 1 96.62 97 GLU A N 1
ATOM 765 C CA . GLU A 1 97 ? -20.484 16.922 22.469 1 96.62 97 GLU A CA 1
ATOM 766 C C . GLU A 1 97 ? -19.375 16.812 21.422 1 96.62 97 GLU A C 1
ATOM 768 O O . GLU A 1 97 ? -18.297 17.359 21.609 1 96.62 97 GLU A O 1
ATOM 773 N N . SER A 1 98 ? -19.656 16.109 20.391 1 97.12 98 SER A N 1
ATOM 774 C CA . SER A 1 98 ? -18.719 15.992 19.297 1 97.12 98 SER A CA 1
ATOM 775 C C . SER A 1 98 ? -18.469 17.344 18.625 1 97.12 98 SER A C 1
ATOM 777 O O . SER A 1 98 ? -17.344 17.672 18.266 1 97.12 98 SER A O 1
ATOM 779 N N . MET A 1 99 ? -19.531 18.094 18.469 1 97 99 MET A N 1
ATOM 780 C CA . MET A 1 99 ? -19.422 19.422 17.859 1 97 99 MET A CA 1
ATOM 781 C C . MET A 1 99 ? -18.562 20.344 18.719 1 97 99 MET A C 1
ATOM 783 O O . MET A 1 99 ? -17.703 21.062 18.188 1 97 99 MET A O 1
ATOM 787 N N . LYS A 1 100 ? -18.828 20.359 19.984 1 96.81 100 LYS A N 1
ATOM 788 C CA . LYS A 1 100 ? -18.047 21.172 20.906 1 96.81 100 LYS A CA 1
ATOM 789 C C . LYS A 1 100 ? -16.562 20.797 20.875 1 96.81 100 LYS A C 1
ATOM 791 O O . LYS A 1 100 ? -15.703 21.672 20.906 1 96.81 100 LYS A O 1
ATOM 796 N N . PHE A 1 101 ? -16.359 19.578 20.844 1 96.19 101 PHE A N 1
ATOM 797 C CA . PHE A 1 101 ? -14.992 19.094 20.781 1 96.19 101 PHE A CA 1
ATOM 798 C C . PHE A 1 101 ? -14.312 19.562 19.5 1 96.19 101 PHE A C 1
ATOM 800 O O . PHE A 1 101 ? -13.195 20.094 19.531 1 96.19 101 PHE A O 1
ATOM 807 N N . MET A 1 102 ? -14.938 19.344 18.344 1 95.88 102 MET A N 1
ATOM 808 C CA . MET A 1 102 ? -14.359 19.734 17.062 1 95.88 102 MET A CA 1
ATOM 809 C C . MET A 1 102 ? -14.125 21.25 17.016 1 95.88 102 MET A C 1
ATOM 811 O O . MET A 1 102 ? -13.125 21.703 16.453 1 95.88 102 MET A O 1
ATOM 815 N N . ARG A 1 103 ? -15.039 22.031 17.562 1 95.44 103 ARG A N 1
ATOM 816 C CA . ARG A 1 103 ? -14.852 23.469 17.641 1 95.44 103 ARG A CA 1
ATOM 817 C C . ARG A 1 103 ? -13.578 23.812 18.406 1 95.44 103 ARG A C 1
ATOM 819 O O . ARG A 1 103 ? -12.805 24.672 17.984 1 95.44 103 ARG A O 1
ATOM 826 N N . ARG A 1 104 ? -13.391 23.172 19.484 1 93.19 104 ARG A N 1
ATOM 827 C CA . ARG A 1 104 ? -12.203 23.391 20.297 1 93.19 104 ARG A CA 1
ATOM 828 C C . ARG A 1 104 ? -10.93 23.062 19.531 1 93.19 104 ARG A C 1
ATOM 830 O O . ARG A 1 104 ? -9.938 23.781 19.609 1 93.19 104 ARG A O 1
ATOM 837 N N . ILE A 1 105 ? -11.023 21.984 18.844 1 91.81 105 ILE A N 1
ATOM 838 C CA . ILE A 1 105 ? -9.867 21.531 18.094 1 91.81 105 ILE A CA 1
ATOM 839 C C . ILE A 1 105 ? -9.578 22.5 16.953 1 91.81 105 ILE A C 1
ATOM 841 O O . ILE A 1 105 ? -8.414 22.766 16.625 1 91.81 105 ILE A O 1
ATOM 845 N N . CYS A 1 106 ? -10.555 23.047 16.344 1 91.56 106 CYS A N 1
ATOM 846 C CA . CYS A 1 106 ? -10.375 24.016 15.273 1 91.56 106 CYS A CA 1
ATOM 847 C C . CYS A 1 106 ? -9.547 25.203 15.742 1 91.56 106 CYS A C 1
ATOM 849 O O . CYS A 1 106 ? -8.781 25.781 14.969 1 91.56 106 CYS A O 1
ATOM 851 N N . GLU A 1 107 ? -9.625 25.484 16.969 1 87.5 107 GLU A N 1
ATOM 852 C CA . GLU A 1 107 ? -8.93 26.641 17.516 1 87.5 107 GLU A CA 1
ATOM 853 C C . GLU A 1 107 ? -7.512 26.266 17.953 1 87.5 107 GLU A C 1
ATOM 855 O O . GLU A 1 107 ? -6.648 27.141 18.078 1 87.5 107 GLU A O 1
ATOM 860 N N . GLY A 1 108 ? -7.266 25.047 18.047 1 87.25 108 GLY A N 1
ATOM 861 C CA . GLY A 1 108 ? -6.02 24.656 18.688 1 87.25 108 GLY A CA 1
ATOM 862 C C . GLY A 1 108 ? -5.117 23.828 17.781 1 87.25 108 GLY A C 1
ATOM 863 O O . GLY A 1 108 ? -3.994 23.5 18.156 1 87.25 108 GLY A O 1
ATOM 864 N N . THR A 1 109 ? -5.457 23.516 16.594 1 86.19 109 THR A N 1
ATOM 865 C CA . THR A 1 109 ? -4.73 22.547 15.773 1 86.19 109 THR A CA 1
ATOM 866 C C . THR A 1 109 ? -3.607 23.234 15 1 86.19 109 THR A C 1
ATOM 868 O O . THR A 1 109 ? -2.707 22.562 14.484 1 86.19 109 THR A O 1
ATOM 871 N N . GLY A 1 110 ? -3.625 24.516 14.844 1 90.06 110 GLY A N 1
ATOM 872 C CA . GLY A 1 110 ? -2.617 25.234 14.078 1 90.06 110 GLY A CA 1
ATOM 873 C C . GLY A 1 110 ? -3.053 25.531 12.656 1 90.06 110 GLY A C 1
ATOM 874 O O . GLY A 1 110 ? -2.332 26.188 11.906 1 90.06 110 GLY A O 1
ATOM 875 N N . LEU A 1 111 ? -4.258 25.062 12.32 1 93.88 111 LEU A N 1
ATOM 876 C CA . LEU A 1 111 ? -4.805 25.391 11.008 1 93.88 111 LEU A CA 1
ATOM 877 C C . LEU A 1 111 ? -5.266 26.844 10.961 1 93.88 111 LEU A C 1
ATOM 879 O O . LEU A 1 111 ? -5.664 27.406 11.977 1 93.88 111 LEU A O 1
ATOM 883 N N . GLY A 1 112 ? -5.191 27.375 9.773 1 93.56 112 GLY A N 1
ATOM 884 C CA . GLY A 1 112 ? -5.738 28.719 9.578 1 93.56 112 GLY A CA 1
ATOM 885 C C . GLY A 1 112 ? -7.254 28.734 9.484 1 93.56 112 GLY A C 1
ATOM 886 O O . GLY A 1 112 ? -7.906 27.703 9.703 1 93.56 112 GLY A O 1
ATOM 887 N N . PRO A 1 113 ? -7.766 29.906 9.18 1 92.31 113 PRO A N 1
ATOM 888 C CA . PRO A 1 113 ? -9.227 30.062 9.133 1 92.31 113 PRO A CA 1
ATOM 889 C C . PRO A 1 113 ? -9.859 29.234 8.008 1 92.31 113 PRO A C 1
ATOM 891 O O . PRO A 1 113 ? -11.039 28.891 8.086 1 92.31 113 PRO A O 1
ATOM 894 N N . SER A 1 114 ? -9.062 29 6.949 1 93.69 114 SER A N 1
ATOM 895 C CA . SER A 1 114 ? -9.57 28.203 5.84 1 93.69 114 SER A CA 1
ATOM 896 C C . SER A 1 114 ? -8.477 27.312 5.25 1 93.69 114 SER A C 1
ATOM 898 O O . SER A 1 114 ? -7.301 27.688 5.258 1 93.69 114 SER A O 1
ATOM 900 N N . THR A 1 115 ? -8.867 26.203 4.879 1 95.38 115 THR A N 1
ATOM 901 C CA . THR A 1 115 ? -8.047 25.234 4.156 1 95.38 115 THR A CA 1
ATOM 902 C C . THR A 1 115 ? -8.836 24.609 3.01 1 95.38 115 THR A C 1
ATOM 904 O O . THR A 1 115 ? -9.781 25.219 2.492 1 95.38 115 THR A O 1
ATOM 907 N N . HIS A 1 116 ? -8.359 23.438 2.492 1 97 116 HIS A N 1
ATOM 908 C CA . HIS A 1 116 ? -9.008 22.859 1.313 1 97 116 HIS A CA 1
ATOM 909 C C . HIS A 1 116 ? -9.453 21.438 1.57 1 97 116 HIS A C 1
ATOM 911 O O . HIS A 1 116 ? -8.68 20.625 2.096 1 97 116 HIS A O 1
ATOM 917 N N . ILE A 1 117 ? -10.719 21.125 1.22 1 96.44 117 ILE A N 1
ATOM 918 C CA . ILE A 1 117 ? -11.25 19.766 1.317 1 96.44 117 ILE A CA 1
ATOM 919 C C . ILE A 1 117 ? -11.922 19.375 0 1 96.44 117 ILE A C 1
ATOM 921 O O . ILE A 1 117 ? -12.273 20.25 -0.803 1 96.44 117 ILE A O 1
ATOM 925 N N . PRO A 1 118 ? -12.055 18.094 -0.258 1 96.62 118 PRO A N 1
ATOM 926 C CA . PRO A 1 118 ? -12.672 17.672 -1.521 1 96.62 118 PRO A CA 1
ATOM 927 C C . PRO A 1 118 ? -14.156 18.016 -1.592 1 96.62 118 PRO A C 1
ATOM 929 O O . PRO A 1 118 ? -14.828 18.078 -0.56 1 96.62 118 PRO A O 1
ATOM 932 N N . ARG A 1 119 ? -14.664 18.109 -2.764 1 94.44 119 ARG A N 1
ATOM 933 C CA . ARG A 1 119 ? -16.062 18.422 -3 1 94.44 119 ARG A CA 1
ATOM 934 C C . ARG A 1 119 ? -16.969 17.297 -2.516 1 94.44 119 ARG A C 1
ATOM 936 O O . ARG A 1 119 ? -18.109 17.531 -2.117 1 94.44 119 ARG A O 1
ATOM 943 N N . SER A 1 120 ? -16.438 16.109 -2.58 1 94.81 120 SER A N 1
ATOM 944 C CA . SER A 1 120 ? -17.219 14.945 -2.166 1 94.81 120 SER A CA 1
ATOM 945 C C . SER A 1 120 ? -17.719 15.102 -0.736 1 94.81 120 SER A C 1
ATOM 947 O O . SER A 1 120 ? -18.844 14.695 -0.424 1 94.81 120 SER A O 1
ATOM 949 N N . LEU A 1 121 ? -16.922 15.672 0.121 1 92.38 121 LEU A N 1
ATOM 950 C CA . LEU A 1 121 ? -17.328 15.875 1.508 1 92.38 121 LEU A CA 1
ATOM 951 C C . LEU A 1 121 ? -18.422 16.938 1.603 1 92.38 121 LEU A C 1
ATOM 953 O O . LEU A 1 121 ? -19.391 16.781 2.352 1 92.38 121 LEU A O 1
ATOM 957 N N . ARG A 1 122 ? -18.266 17.922 0.882 1 90 122 ARG A N 1
ATOM 958 C CA . ARG A 1 122 ? -19.25 19 0.896 1 90 122 ARG A CA 1
ATOM 959 C C . ARG A 1 122 ? -20.578 18.531 0.341 1 90 122 ARG A C 1
ATOM 961 O O . ARG A 1 122 ? -21.641 18.984 0.803 1 90 122 ARG A O 1
ATOM 968 N N . ASP A 1 123 ? -20.5 17.672 -0.621 1 91.25 123 ASP A N 1
ATOM 969 C CA . ASP A 1 123 ? -21.703 17.188 -1.281 1 91.25 123 ASP A CA 1
ATOM 970 C C . ASP A 1 123 ? -22.266 15.953 -0.56 1 91.25 123 ASP A C 1
ATOM 972 O O . ASP A 1 123 ? -23.297 15.414 -0.956 1 91.25 123 ASP A O 1
ATOM 976 N N . PHE A 1 124 ? -21.609 15.539 0.386 1 90.31 124 PHE A N 1
ATOM 977 C CA . PHE A 1 124 ? -22.031 14.383 1.173 1 90.31 124 PHE A CA 1
ATOM 978 C C . PHE A 1 124 ? -22.125 13.141 0.296 1 90.31 124 PHE A C 1
ATOM 980 O O . PHE A 1 124 ? -23.109 12.398 0.38 1 90.31 124 PHE A O 1
ATOM 987 N N . ASN A 1 125 ? -21.25 12.984 -0.632 1 92.25 125 ASN A N 1
ATOM 988 C CA . ASN A 1 125 ? -21.125 11.844 -1.537 1 92.25 125 ASN A CA 1
ATOM 989 C C . ASN A 1 125 ? -19.781 11.156 -1.41 1 92.25 125 ASN A C 1
ATOM 991 O O . ASN A 1 125 ? -18.922 11.281 -2.293 1 92.25 125 ASN A O 1
ATOM 995 N N . CYS A 1 126 ? -19.656 10.398 -0.35 1 93.56 126 CYS A N 1
ATOM 996 C CA . CYS A 1 126 ? -18.375 9.812 -0.002 1 93.56 126 CYS A CA 1
ATOM 997 C C . CYS A 1 126 ? -18.328 8.336 -0.373 1 93.56 126 CYS A C 1
ATOM 999 O O . CYS A 1 126 ? -18.453 7.469 0.494 1 93.56 126 CYS A O 1
ATOM 1001 N N . THR A 1 127 ? -18.094 8.008 -1.645 1 95.81 127 THR A N 1
ATOM 1002 C CA . THR A 1 127 ? -18.016 6.652 -2.18 1 95.81 127 THR A CA 1
ATOM 1003 C C . THR A 1 127 ? -16.609 6.348 -2.672 1 95.81 127 THR A C 1
ATOM 1005 O O . THR A 1 127 ? -15.758 7.238 -2.734 1 95.81 127 THR A O 1
ATOM 1008 N N . ILE A 1 128 ? -16.391 5.121 -3.01 1 97.06 128 ILE A N 1
ATOM 1009 C CA . ILE A 1 128 ? -15.094 4.738 -3.549 1 97.06 128 ILE A CA 1
ATOM 1010 C C . ILE A 1 128 ? -14.859 5.449 -4.883 1 97.06 128 ILE A C 1
ATOM 1012 O O . ILE A 1 128 ? -13.727 5.816 -5.207 1 97.06 128 ILE A O 1
ATOM 1016 N N . LYS A 1 129 ? -15.898 5.711 -5.609 1 97.12 129 LYS A N 1
ATOM 1017 C CA . LYS A 1 129 ? -15.789 6.41 -6.887 1 97.12 129 LYS A CA 1
ATOM 1018 C C . LYS A 1 129 ? -15.328 7.855 -6.684 1 97.12 129 LYS A C 1
ATOM 1020 O O . LYS A 1 129 ? -14.422 8.32 -7.371 1 97.12 129 LYS A O 1
ATOM 1025 N N . THR A 1 130 ? -15.961 8.531 -5.734 1 97.69 130 THR A N 1
ATOM 1026 C CA . THR A 1 130 ? -15.594 9.922 -5.488 1 97.69 130 THR A CA 1
ATOM 1027 C C . THR A 1 130 ? -14.242 10.008 -4.789 1 97.69 130 THR A C 1
ATOM 1029 O O . THR A 1 130 ? -13.531 11.008 -4.922 1 97.69 130 THR A O 1
ATOM 1032 N N . ALA A 1 131 ? -13.906 9 -4.051 1 98 131 ALA A N 1
ATOM 1033 C CA . ALA A 1 131 ? -12.555 8.938 -3.492 1 98 131 ALA A CA 1
ATOM 1034 C C . ALA A 1 131 ? -11.508 8.867 -4.598 1 98 131 ALA A C 1
ATOM 1036 O O . ALA A 1 131 ? -10.461 9.508 -4.512 1 98 131 ALA A O 1
ATOM 1037 N N . ARG A 1 132 ? -11.734 8.078 -5.633 1 97.81 132 ARG A N 1
ATOM 1038 C CA . ARG A 1 132 ? -10.836 7.996 -6.781 1 97.81 132 ARG A CA 1
ATOM 1039 C C . ARG A 1 132 ? -10.766 9.328 -7.523 1 97.81 132 ARG A C 1
ATOM 1041 O O . ARG A 1 132 ? -9.711 9.703 -8.047 1 97.81 132 ARG A O 1
ATOM 1048 N N . GLU A 1 133 ? -11.891 9.93 -7.598 1 97.81 133 GLU A N 1
ATOM 1049 C CA . GLU A 1 133 ? -11.93 11.234 -8.258 1 97.81 133 GLU A CA 1
ATOM 1050 C C . GLU A 1 133 ? -11.07 12.25 -7.512 1 97.81 133 GLU A C 1
ATOM 1052 O O . GLU A 1 133 ? -10.367 13.055 -8.133 1 97.81 133 GLU A O 1
ATOM 1057 N N . GLU A 1 134 ? -11.156 12.258 -6.207 1 98.12 134 GLU A N 1
ATOM 1058 C CA . GLU A 1 134 ? -10.273 13.117 -5.422 1 98.12 134 GLU A CA 1
ATOM 1059 C C . GLU A 1 134 ? -8.805 12.82 -5.719 1 98.12 134 GLU A C 1
ATOM 1061 O O . GLU A 1 134 ? -8 13.734 -5.898 1 98.12 134 GLU A O 1
ATOM 1066 N N . ALA A 1 135 ? -8.492 11.516 -5.754 1 98.56 135 ALA A N 1
ATOM 1067 C CA . ALA A 1 135 ? -7.121 11.109 -6.031 1 98.56 135 ALA A CA 1
ATOM 1068 C C . ALA A 1 135 ? -6.668 11.594 -7.402 1 98.56 135 ALA A C 1
ATOM 1070 O O . ALA A 1 135 ? -5.562 12.125 -7.547 1 98.56 135 ALA A O 1
ATOM 1071 N N . GLU A 1 136 ? -7.508 11.398 -8.391 1 98.5 136 GLU A N 1
ATOM 1072 C CA . GLU A 1 136 ? -7.184 11.852 -9.734 1 98.5 136 GLU A CA 1
ATOM 1073 C C . GLU A 1 136 ? -6.934 13.359 -9.766 1 98.5 136 GLU A C 1
ATOM 1075 O O . GLU A 1 136 ? -5.984 13.828 -10.398 1 98.5 136 GLU A O 1
ATOM 1080 N N . LEU A 1 137 ? -7.785 14.07 -9.078 1 98.5 137 LEU A N 1
ATOM 1081 C CA . LEU A 1 137 ? -7.672 15.523 -9.039 1 98.5 137 LEU A CA 1
ATOM 1082 C C . LEU A 1 137 ? -6.309 15.953 -8.516 1 98.5 137 LEU A C 1
ATOM 1084 O O . LEU A 1 137 ? -5.598 16.719 -9.172 1 98.5 137 LEU A O 1
ATOM 1088 N N . VAL A 1 138 ? -5.906 15.438 -7.387 1 98.75 138 VAL A N 1
ATOM 1089 C CA . VAL A 1 138 ? -4.715 15.969 -6.723 1 98.75 138 VAL A CA 1
ATOM 1090 C C . VAL A 1 138 ? -3.463 15.375 -7.363 1 98.75 138 VAL A C 1
ATOM 1092 O O . VAL A 1 138 ? -2.447 16.062 -7.508 1 98.75 138 VAL A O 1
ATOM 1095 N N . ILE A 1 139 ? -3.514 14.07 -7.773 1 98.88 139 ILE A N 1
ATOM 1096 C CA . ILE A 1 139 ? -2.357 13.391 -8.352 1 98.88 139 ILE A CA 1
ATOM 1097 C C . ILE A 1 139 ? -2.051 13.977 -9.727 1 98.88 139 ILE A C 1
ATOM 1099 O O . ILE A 1 139 ? -0.923 14.406 -9.984 1 98.88 139 ILE A O 1
ATOM 1103 N N . PHE A 1 140 ? -3.064 14.039 -10.594 1 98.88 140 PHE A N 1
ATOM 1104 C CA . PHE A 1 140 ? -2.84 14.57 -11.938 1 98.88 140 PHE A CA 1
ATOM 1105 C C . PHE A 1 140 ? -2.539 16.062 -11.891 1 98.88 140 PHE A C 1
ATOM 1107 O O . PHE A 1 140 ? -1.745 16.562 -12.688 1 98.88 140 PHE A O 1
ATOM 1114 N N . GLY A 1 141 ? -3.197 16.75 -10.945 1 98.69 141 GLY A N 1
ATOM 1115 C CA . GLY A 1 141 ? -2.895 18.172 -10.789 1 98.69 141 GLY A CA 1
ATOM 1116 C C . GLY A 1 141 ? -1.438 18.438 -10.453 1 98.69 141 GLY A C 1
ATOM 1117 O O . GLY A 1 141 ? -0.812 19.312 -11.047 1 98.69 141 GLY A O 1
ATOM 1118 N N . ALA A 1 142 ? -0.887 17.719 -9.508 1 98.88 142 ALA A N 1
ATOM 1119 C CA . ALA A 1 142 ? 0.511 17.875 -9.117 1 98.88 142 ALA A CA 1
ATOM 1120 C C . ALA A 1 142 ? 1.45 17.469 -10.25 1 98.88 142 ALA A C 1
ATOM 1122 O O . ALA A 1 142 ? 2.441 18.156 -10.516 1 98.88 142 ALA A O 1
ATOM 1123 N N . ILE A 1 143 ? 1.168 16.312 -10.93 1 98.88 143 ILE A N 1
ATOM 1124 C CA . ILE A 1 143 ? 2.02 15.812 -12 1 98.88 143 ILE A CA 1
ATOM 1125 C C . ILE A 1 143 ? 2 16.797 -13.172 1 98.88 143 ILE A C 1
ATOM 1127 O O . ILE A 1 143 ? 3.049 17.109 -13.742 1 98.88 143 ILE A O 1
ATOM 1131 N N . ASP A 1 144 ? 0.814 17.266 -13.555 1 98.75 144 ASP A N 1
ATOM 1132 C CA . ASP A 1 144 ? 0.697 18.219 -14.664 1 98.75 144 ASP A CA 1
ATOM 1133 C C . ASP A 1 144 ? 1.491 19.484 -14.383 1 98.75 144 ASP A C 1
ATOM 1135 O O . ASP A 1 144 ? 2.152 20.031 -15.273 1 98.75 144 ASP A O 1
ATOM 1139 N N . ALA A 1 145 ? 1.378 19.969 -13.164 1 98.38 145 ALA A N 1
ATOM 1140 C CA . ALA A 1 145 ? 2.148 21.156 -12.789 1 98.38 145 ALA A CA 1
ATOM 1141 C C . ALA A 1 145 ? 3.646 20.906 -12.938 1 98.38 145 ALA A C 1
ATOM 1143 O O . ALA A 1 145 ? 4.387 21.766 -13.406 1 98.38 145 ALA A O 1
ATOM 1144 N N . LEU A 1 146 ? 4.109 19.766 -12.523 1 98.5 146 LEU A N 1
ATOM 1145 C CA . LEU A 1 146 ? 5.52 19.391 -12.617 1 98.5 146 LEU A CA 1
ATOM 1146 C C . LEU A 1 146 ? 5.957 19.297 -14.078 1 98.5 146 LEU A C 1
ATOM 1148 O O . LEU A 1 146 ? 7.027 19.797 -14.445 1 98.5 146 LEU A O 1
ATOM 1152 N N . LEU A 1 147 ? 5.16 18.625 -14.898 1 97.81 147 LEU A N 1
ATOM 1153 C CA . LEU A 1 147 ? 5.477 18.438 -16.312 1 97.81 147 LEU A CA 1
ATOM 1154 C C . LEU A 1 147 ? 5.5 19.781 -17.047 1 97.81 147 LEU A C 1
ATOM 1156 O O . LEU A 1 147 ? 6.344 20 -17.906 1 97.81 147 LEU A O 1
ATOM 1160 N N . GLU A 1 148 ? 4.574 20.625 -16.703 1 96.75 148 GLU A N 1
ATOM 1161 C CA . GLU A 1 148 ? 4.555 21.953 -17.297 1 96.75 148 GLU A CA 1
ATOM 1162 C C . GLU A 1 148 ? 5.809 22.734 -16.906 1 96.75 148 GLU A C 1
ATOM 1164 O O . GLU A 1 148 ? 6.398 23.422 -17.75 1 96.75 148 GLU A O 1
ATOM 1169 N N . LYS A 1 149 ? 6.141 22.641 -15.695 1 95.19 149 LYS A N 1
ATOM 1170 C CA . LYS A 1 149 ? 7.297 23.359 -15.164 1 95.19 149 LYS A CA 1
ATOM 1171 C C . LYS A 1 149 ? 8.594 22.859 -15.781 1 95.19 149 LYS A C 1
ATOM 1173 O O . LYS A 1 149 ? 9.484 23.641 -16.109 1 95.19 149 LYS A O 1
ATOM 1178 N N . THR A 1 150 ? 8.734 21.578 -16.016 1 95.06 150 THR A N 1
ATOM 1179 C CA . THR A 1 150 ? 9.992 20.969 -16.422 1 95.06 150 THR A CA 1
ATOM 1180 C C . THR A 1 150 ? 10.031 20.797 -17.938 1 95.06 150 THR A C 1
ATOM 1182 O O . THR A 1 150 ? 11.109 20.734 -18.547 1 95.06 150 THR A O 1
ATOM 1185 N N . GLY A 1 151 ? 8.914 20.578 -18.547 1 94.56 151 GLY A N 1
ATOM 1186 C CA . GLY A 1 151 ? 8.844 20.328 -19.969 1 94.56 151 GLY A CA 1
ATOM 1187 C C . GLY A 1 151 ? 9.156 18.875 -20.328 1 94.56 151 GLY A C 1
ATOM 1188 O O . GLY A 1 151 ? 9.305 18.547 -21.516 1 94.56 151 GLY A O 1
ATOM 1189 N N . ILE A 1 152 ? 9.203 18.062 -19.391 1 95.25 152 ILE A N 1
ATOM 1190 C CA . ILE A 1 152 ? 9.555 16.656 -19.625 1 95.25 152 ILE A CA 1
ATOM 1191 C C . ILE A 1 152 ? 8.367 15.922 -20.234 1 95.25 152 ILE A C 1
ATOM 1193 O O . ILE A 1 152 ? 7.215 16.172 -19.859 1 95.25 152 ILE A O 1
ATOM 1197 N N . ASP A 1 153 ? 8.727 15.055 -21.203 1 95.44 153 ASP A N 1
ATOM 1198 C CA . ASP A 1 153 ? 7.738 14.117 -21.719 1 95.44 153 ASP A CA 1
ATOM 1199 C C . ASP A 1 153 ? 7.449 13 -20.719 1 95.44 153 ASP A C 1
ATOM 1201 O O . ASP A 1 153 ? 8.367 12.289 -20.297 1 95.44 153 ASP A O 1
ATOM 1205 N N . PRO A 1 154 ? 6.207 12.836 -20.406 1 96.38 154 PRO A N 1
ATOM 1206 C CA . PRO A 1 154 ? 5.887 11.789 -19.422 1 96.38 154 PRO A CA 1
ATOM 1207 C C . PRO A 1 154 ? 6.418 10.414 -19.844 1 96.38 154 PRO A C 1
ATOM 1209 O O . PRO A 1 154 ? 6.742 9.594 -18.984 1 96.38 154 PRO A O 1
ATOM 1212 N N . LYS A 1 155 ? 6.559 10.102 -21.031 1 94.25 155 LYS A N 1
ATOM 1213 C CA . LYS A 1 155 ? 7.027 8.805 -21.516 1 94.25 155 LYS A CA 1
ATOM 1214 C C . LYS A 1 155 ? 8.5 8.594 -21.172 1 94.25 155 LYS A C 1
ATOM 1216 O O . LYS A 1 155 ? 8.992 7.465 -21.219 1 94.25 155 LYS A O 1
ATOM 1221 N N . ALA A 1 156 ? 9.188 9.672 -20.844 1 95.5 156 ALA A N 1
ATOM 1222 C CA . ALA A 1 156 ? 10.586 9.578 -20.438 1 95.5 156 ALA A CA 1
ATOM 1223 C C . ALA A 1 156 ? 10.695 9.023 -19.016 1 95.5 156 ALA A C 1
ATOM 1225 O O . ALA A 1 156 ? 11.773 8.602 -18.594 1 95.5 156 ALA A O 1
ATOM 1226 N N . ILE A 1 157 ? 9.633 9.031 -18.297 1 97.44 157 ILE A N 1
ATOM 1227 C CA . ILE A 1 157 ? 9.625 8.539 -16.938 1 97.44 157 ILE A CA 1
ATOM 1228 C C . ILE A 1 157 ? 9.719 7.016 -16.938 1 97.44 157 ILE A C 1
ATOM 1230 O O . ILE A 1 157 ? 8.883 6.336 -17.547 1 97.44 157 ILE A O 1
ATOM 1234 N N . SER A 1 158 ? 10.672 6.512 -16.234 1 96.62 158 SER A N 1
ATOM 1235 C CA . SER A 1 158 ? 10.938 5.078 -16.266 1 96.62 158 SER A CA 1
ATOM 1236 C C . SER A 1 158 ? 10.484 4.395 -14.984 1 96.62 158 SER A C 1
ATOM 1238 O O . SER A 1 158 ? 10.477 3.164 -14.898 1 96.62 158 SER A O 1
ATOM 1240 N N . GLY A 1 159 ? 10.102 5.141 -14.016 1 97.38 159 GLY A N 1
ATOM 1241 C CA . GLY A 1 159 ? 9.602 4.578 -12.773 1 97.38 159 GLY A CA 1
ATOM 1242 C C . GLY A 1 159 ? 8.625 5.488 -12.055 1 97.38 159 GLY A C 1
ATOM 1243 O O . GLY A 1 159 ? 8.703 6.715 -12.18 1 97.38 159 GLY A O 1
ATOM 1244 N N . VAL A 1 160 ? 7.699 4.906 -11.312 1 98.44 160 VAL A N 1
ATOM 1245 C CA . VAL A 1 160 ? 6.699 5.641 -10.547 1 98.44 160 VAL A CA 1
ATOM 1246 C C . VAL A 1 160 ? 6.543 5.008 -9.164 1 98.44 160 VAL A C 1
ATOM 1248 O O . VAL A 1 160 ? 6.324 3.797 -9.055 1 98.44 160 VAL A O 1
ATOM 1251 N N . VAL A 1 161 ? 6.676 5.793 -8.133 1 98.75 161 VAL A N 1
ATOM 1252 C CA . VAL A 1 161 ? 6.398 5.391 -6.758 1 98.75 161 VAL A CA 1
ATOM 1253 C C . VAL A 1 161 ? 5.293 6.27 -6.172 1 98.75 161 VAL A C 1
ATOM 1255 O O . VAL A 1 161 ? 5.379 7.496 -6.219 1 98.75 161 VAL A O 1
ATOM 1258 N N . THR A 1 162 ? 4.273 5.66 -5.695 1 98.88 162 THR A N 1
ATOM 1259 C CA . THR A 1 162 ? 3.189 6.402 -5.055 1 98.88 162 THR A CA 1
ATOM 1260 C C . THR A 1 162 ? 3.004 5.949 -3.609 1 98.88 162 THR A C 1
ATOM 1262 O O . THR A 1 162 ? 3.412 4.848 -3.24 1 98.88 162 THR A O 1
ATOM 1265 N N . ASN A 1 163 ? 2.457 6.812 -2.82 1 98.75 163 ASN A N 1
ATOM 1266 C CA . ASN A 1 163 ? 2.078 6.414 -1.468 1 98.75 163 ASN A CA 1
ATOM 1267 C C . ASN A 1 163 ? 0.799 7.113 -1.016 1 98.75 163 ASN A C 1
ATOM 1269 O O . ASN A 1 163 ? 0.563 8.273 -1.366 1 98.75 163 ASN A O 1
ATOM 1273 N N . CYS A 1 164 ? 0.021 6.422 -0.426 1 98.44 164 CYS A N 1
ATOM 1274 C CA . CYS A 1 164 ? -1.207 6.84 0.241 1 98.44 164 CYS A CA 1
ATOM 1275 C C . CYS A 1 164 ? -1.561 5.887 1.379 1 98.44 164 CYS A C 1
ATOM 1277 O O . CYS A 1 164 ? -1.62 4.672 1.184 1 98.44 164 CYS A O 1
ATOM 1279 N N . SER A 1 165 ? -1.862 6.414 2.465 1 97.12 165 SER A N 1
ATOM 1280 C CA . SER A 1 165 ? -2.002 5.535 3.623 1 97.12 165 SER A CA 1
ATOM 1281 C C . SER A 1 165 ? -3.42 4.984 3.732 1 97.12 165 SER A C 1
ATOM 1283 O O . SER A 1 165 ? -3.609 3.799 4.012 1 97.12 165 SER A O 1
ATOM 1285 N N . LEU A 1 166 ? -4.41 5.762 3.467 1 96.69 166 LEU A N 1
ATOM 1286 C CA . LEU A 1 166 ? -5.754 5.383 3.896 1 96.69 166 LEU A CA 1
ATOM 1287 C C . LEU A 1 166 ? -6.602 4.941 2.707 1 96.69 166 LEU A C 1
ATOM 1289 O O . LEU A 1 166 ? -7.727 4.469 2.883 1 96.69 166 LEU A O 1
ATOM 1293 N N . PHE A 1 167 ? -6.133 5.137 1.544 1 97.69 167 PHE A N 1
ATOM 1294 C CA . PHE A 1 167 ? -6.871 4.715 0.361 1 97.69 167 PHE A CA 1
ATOM 1295 C C . PHE A 1 167 ? -5.938 4.074 -0.66 1 97.69 167 PHE A C 1
ATOM 1297 O O . PHE A 1 167 ? -5.168 4.766 -1.324 1 97.69 167 PHE A O 1
ATOM 1304 N N . CYS A 1 168 ? -6.035 2.791 -0.822 1 97.75 168 CYS A N 1
ATOM 1305 C CA . CYS A 1 168 ? -5.211 1.997 -1.728 1 97.75 168 CYS A CA 1
ATOM 1306 C C . CYS A 1 168 ? -6.074 1.137 -2.641 1 97.75 168 CYS A C 1
ATOM 1308 O O . CYS A 1 168 ? -6.16 -0.079 -2.459 1 97.75 168 CYS A O 1
ATOM 1310 N N . PRO A 1 169 ? -6.551 1.703 -3.676 1 97.38 169 PRO A N 1
ATOM 1311 C CA . PRO A 1 169 ? -7.48 0.98 -4.547 1 97.38 169 PRO A CA 1
ATOM 1312 C C . PRO A 1 169 ? -6.773 0.003 -5.484 1 97.38 169 PRO A C 1
ATOM 1314 O O . PRO A 1 169 ? -5.551 0.05 -5.621 1 97.38 169 PRO A O 1
ATOM 1317 N N . THR A 1 170 ? -7.535 -0.918 -6.047 1 97.38 170 THR A N 1
ATOM 1318 C CA . THR A 1 170 ? -7.125 -1.805 -7.129 1 97.38 170 THR A CA 1
ATOM 1319 C C . THR A 1 170 ? -7.852 -1.449 -8.422 1 97.38 170 THR A C 1
ATOM 1321 O O . THR A 1 170 ? -9.078 -1.479 -8.484 1 97.38 170 THR A O 1
ATOM 1324 N N . PRO A 1 171 ? -7.184 -1.052 -9.508 1 97.62 171 PRO A N 1
ATOM 1325 C CA . PRO A 1 171 ? -5.723 -0.976 -9.586 1 97.62 171 PRO A CA 1
ATOM 1326 C C . PRO A 1 171 ? -5.145 0.159 -8.742 1 97.62 171 PRO A C 1
ATOM 1328 O O . PRO A 1 171 ? -5.863 1.091 -8.375 1 97.62 171 PRO A O 1
ATOM 1331 N N . SER A 1 172 ? -3.842 0.111 -8.531 1 98.38 172 SER A N 1
ATOM 1332 C CA . SER A 1 172 ? -3.113 1.044 -7.68 1 98.38 172 SER A CA 1
ATOM 1333 C C . SER A 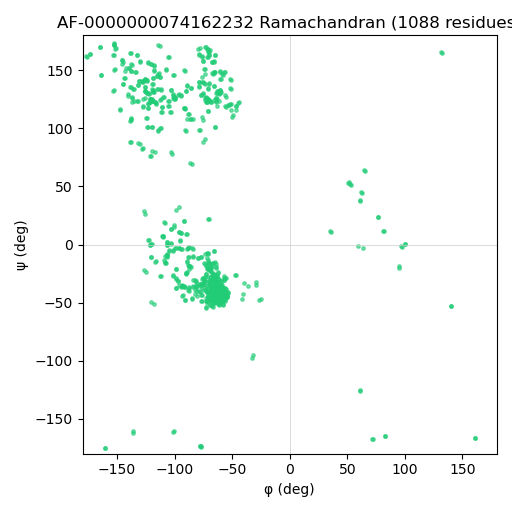1 172 ? -3.02 2.424 -8.32 1 98.38 172 SER A C 1
ATOM 1335 O O . SER A 1 172 ? -3.328 2.586 -9.5 1 98.38 172 SER A O 1
ATOM 1337 N N . PHE A 1 173 ? -2.576 3.451 -7.496 1 98.69 173 PHE A N 1
ATOM 1338 C CA . PHE A 1 173 ? -2.355 4.805 -7.996 1 98.69 173 PHE A CA 1
ATOM 1339 C C . PHE A 1 173 ? -1.246 4.816 -9.039 1 98.69 173 PHE A C 1
ATOM 1341 O O . PHE A 1 173 ? -1.294 5.598 -9.992 1 98.69 173 PHE A O 1
ATOM 1348 N N . SER A 1 174 ? -0.236 4.008 -8.875 1 98.62 174 SER A N 1
ATOM 1349 C CA . SER A 1 174 ? 0.808 3.963 -9.891 1 98.62 174 SER A CA 1
ATOM 1350 C C . SER A 1 174 ? 0.252 3.492 -11.227 1 98.62 174 SER A C 1
ATOM 1352 O O . SER A 1 174 ? 0.618 4.023 -12.281 1 98.62 174 SER A O 1
ATOM 1354 N N . ALA A 1 175 ? -0.618 2.484 -11.172 1 98.44 175 ALA A N 1
ATOM 1355 C CA . ALA A 1 175 ? -1.26 2.033 -12.406 1 98.44 175 ALA A CA 1
ATOM 1356 C C . ALA A 1 175 ? -2.137 3.131 -13 1 98.44 175 ALA A C 1
ATOM 1358 O O . ALA A 1 175 ? -2.225 3.27 -14.227 1 98.44 175 ALA A O 1
ATOM 1359 N N . MET A 1 176 ? -2.822 3.885 -12.156 1 98.5 176 MET A N 1
ATOM 1360 C CA . MET A 1 176 ? -3.629 5.023 -12.586 1 98.5 176 MET A CA 1
ATOM 1361 C C . MET A 1 176 ? -2.781 6.031 -13.359 1 98.5 176 MET A C 1
ATOM 1363 O O . MET A 1 176 ? -3.205 6.539 -14.398 1 98.5 176 MET A O 1
ATOM 1367 N N . ILE A 1 177 ? -1.635 6.277 -12.852 1 98.81 177 ILE A N 1
ATOM 1368 C CA . ILE A 1 177 ? -0.712 7.219 -13.477 1 98.81 177 ILE A CA 1
ATOM 1369 C C . ILE A 1 177 ? -0.235 6.664 -14.812 1 98.81 177 ILE A C 1
ATOM 1371 O O . ILE A 1 177 ? -0.196 7.383 -15.812 1 98.81 177 ILE A O 1
ATOM 1375 N N . VAL A 1 178 ? 0.139 5.367 -14.859 1 98.31 178 VAL A N 1
ATOM 1376 C CA . VAL A 1 178 ? 0.572 4.723 -16.094 1 98.31 178 VAL A CA 1
ATOM 1377 C C . VAL A 1 178 ? -0.524 4.844 -17.156 1 98.31 178 VAL A C 1
ATOM 1379 O O . VAL A 1 178 ? -0.242 5.117 -18.312 1 98.31 178 VAL A O 1
ATOM 1382 N N . ASN A 1 179 ? -1.735 4.648 -16.75 1 98.25 179 ASN A N 1
ATOM 1383 C CA . ASN A 1 179 ? -2.865 4.719 -17.656 1 98.25 179 ASN A CA 1
ATOM 1384 C C . ASN A 1 179 ? -3.066 6.133 -18.203 1 98.25 179 ASN A C 1
ATOM 1386 O O . ASN A 1 179 ? -3.17 6.336 -19.406 1 98.25 179 ASN A O 1
ATOM 1390 N N . LYS A 1 180 ? -3.102 7.117 -17.328 1 98.38 180 LYS A N 1
ATOM 1391 C CA . LYS A 1 180 ? -3.396 8.5 -17.672 1 98.38 180 LYS A CA 1
ATOM 1392 C C . LYS A 1 180 ? -2.34 9.07 -18.609 1 98.38 180 LYS A C 1
ATOM 1394 O O . LYS A 1 180 ? -2.67 9.75 -19.594 1 98.38 180 LYS A O 1
ATOM 1399 N N . TYR A 1 181 ? -1.044 8.742 -18.375 1 98.19 181 TYR A N 1
ATOM 1400 C CA . TYR A 1 181 ? 0.03 9.414 -19.094 1 98.19 181 TYR A CA 1
ATOM 1401 C C . TYR A 1 181 ? 0.649 8.492 -20.141 1 98.19 181 TYR A C 1
ATOM 1403 O O . TYR A 1 181 ? 1.571 8.883 -20.859 1 98.19 181 TYR A O 1
ATOM 1411 N N . GLY A 1 182 ? 0.144 7.238 -20.234 1 96.5 182 GLY A N 1
ATOM 1412 C CA . GLY A 1 182 ? 0.619 6.309 -21.25 1 96.5 182 GLY A CA 1
ATOM 1413 C C . GLY A 1 182 ? 2.092 5.973 -21.109 1 96.5 182 GLY A C 1
ATOM 1414 O O . GLY A 1 182 ? 2.842 6.027 -22.078 1 96.5 182 GLY A O 1
ATOM 1415 N N . LEU A 1 183 ? 2.508 5.699 -19.891 1 96.81 183 LEU A N 1
ATOM 1416 C CA . LEU A 1 183 ? 3.918 5.395 -19.656 1 96.81 183 LEU A CA 1
ATOM 1417 C C . LEU A 1 183 ? 4.312 4.102 -20.359 1 96.81 183 LEU A C 1
ATOM 1419 O O . LEU A 1 183 ? 3.447 3.305 -20.734 1 96.81 183 LEU A O 1
ATOM 1423 N N . ASN A 1 184 ? 5.617 3.928 -20.5 1 94.31 184 ASN A N 1
ATOM 1424 C CA . ASN A 1 184 ? 6.145 2.779 -21.234 1 94.31 184 ASN A CA 1
ATOM 1425 C C . ASN A 1 184 ? 5.828 1.469 -20.516 1 94.31 184 ASN A C 1
ATOM 1427 O O . ASN A 1 184 ? 5.684 1.443 -19.297 1 94.31 184 ASN A O 1
ATOM 1431 N N . LYS A 1 185 ? 5.828 0.376 -21.234 1 93.31 185 LYS A N 1
ATOM 1432 C CA . LYS A 1 185 ? 5.469 -0.942 -20.719 1 93.31 185 LYS A CA 1
ATOM 1433 C C . LYS A 1 185 ? 6.52 -1.45 -19.734 1 93.31 185 LYS A C 1
ATOM 1435 O O . LYS A 1 185 ? 6.246 -2.348 -18.938 1 93.31 185 LYS A O 1
ATOM 1440 N N . ASN A 1 186 ? 7.668 -0.921 -19.797 1 91.88 186 ASN A N 1
ATOM 1441 C CA . ASN A 1 186 ? 8.742 -1.383 -18.922 1 91.88 186 ASN A CA 1
ATOM 1442 C C . ASN A 1 186 ? 8.859 -0.505 -17.672 1 91.88 186 ASN A C 1
ATOM 1444 O O . ASN A 1 186 ? 9.828 -0.627 -16.922 1 91.88 186 ASN A O 1
ATOM 1448 N N . VAL A 1 187 ? 7.891 0.363 -17.438 1 95.31 187 VAL A N 1
ATOM 1449 C CA . VAL A 1 187 ? 7.93 1.261 -16.297 1 95.31 187 VAL A CA 1
ATOM 1450 C C . VAL A 1 187 ? 7.973 0.445 -15.008 1 95.31 187 VAL A C 1
ATOM 1452 O O . VAL A 1 187 ? 7.277 -0.566 -14.883 1 95.31 187 VAL A O 1
ATOM 1455 N N . ARG A 1 188 ? 8.828 0.794 -14.133 1 95.44 188 ARG A N 1
ATOM 1456 C CA . ARG A 1 188 ? 8.859 0.186 -12.805 1 95.44 188 ARG A CA 1
ATOM 1457 C C . ARG A 1 188 ? 7.938 0.924 -11.844 1 95.44 188 ARG A C 1
ATOM 1459 O O . ARG A 1 188 ? 8.227 2.053 -11.438 1 95.44 188 ARG A O 1
ATOM 1466 N N . SER A 1 189 ? 6.895 0.292 -11.438 1 97 189 SER A N 1
ATOM 1467 C CA . SER A 1 189 ? 5.898 0.98 -10.625 1 97 189 SER A CA 1
ATOM 1468 C C . SER A 1 189 ? 5.75 0.319 -9.258 1 97 189 SER A C 1
ATOM 1470 O O . SER A 1 189 ? 5.797 -0.908 -9.148 1 97 189 SER A O 1
ATOM 1472 N N . PHE A 1 190 ? 5.633 1.08 -8.203 1 98.38 190 PHE A N 1
ATOM 1473 C CA . PHE A 1 190 ? 5.414 0.653 -6.824 1 98.38 190 PHE A CA 1
ATOM 1474 C C . PHE A 1 190 ? 4.398 1.557 -6.133 1 98.38 190 PHE A C 1
ATOM 1476 O O . PHE A 1 190 ? 4.426 2.777 -6.309 1 98.38 190 PHE A O 1
ATOM 1483 N N . SER A 1 191 ? 3.471 0.989 -5.414 1 98.75 191 SER A N 1
ATOM 1484 C CA . SER A 1 191 ? 2.527 1.76 -4.609 1 98.75 191 SER A CA 1
ATOM 1485 C C . SER A 1 191 ? 2.58 1.34 -3.145 1 98.75 191 SER A C 1
ATOM 1487 O O . SER A 1 191 ? 2.264 0.196 -2.811 1 98.75 191 SER A O 1
ATOM 1489 N N . LEU A 1 192 ? 2.961 2.291 -2.312 1 98.69 192 LEU A N 1
ATOM 1490 C CA . LEU A 1 192 ? 3.045 2.057 -0.874 1 98.69 192 LEU A CA 1
ATOM 1491 C C . LEU A 1 192 ? 1.722 2.385 -0.192 1 98.69 192 LEU A C 1
ATOM 1493 O O . LEU A 1 192 ? 1.118 3.424 -0.466 1 98.69 192 LEU A O 1
ATOM 1497 N N . GLY A 1 193 ? 1.291 1.461 0.644 1 98.12 193 GLY A N 1
ATOM 1498 C CA . GLY A 1 193 ? 0.039 1.655 1.357 1 98.12 193 GLY A CA 1
ATOM 1499 C C . GLY A 1 193 ? 0.17 1.463 2.857 1 98.12 193 GLY A C 1
ATOM 1500 O O . GLY A 1 193 ? 0.921 0.599 3.314 1 98.12 193 GLY A O 1
ATOM 1501 N N . GLY A 1 194 ? -0.517 2.295 3.635 1 97.5 194 GLY A N 1
ATOM 1502 C CA . GLY A 1 194 ? -0.624 2.123 5.074 1 97.5 194 GLY A CA 1
ATOM 1503 C C . GLY A 1 194 ? 0.628 2.543 5.82 1 97.5 194 GLY A C 1
ATOM 1504 O O . GLY A 1 194 ? 0.851 2.121 6.957 1 97.5 194 GLY A O 1
ATOM 1505 N N . MET A 1 195 ? 1.4 3.412 5.211 1 97.25 195 MET A N 1
ATOM 1506 C CA . MET A 1 195 ? 2.711 3.635 5.816 1 97.25 195 MET A CA 1
ATOM 1507 C C . MET A 1 195 ? 2.766 4.988 6.512 1 97.25 195 MET A C 1
ATOM 1509 O O . MET A 1 195 ? 3.832 5.418 6.961 1 97.25 195 MET A O 1
ATOM 1513 N N . GLY A 1 196 ? 1.696 5.742 6.539 1 95.81 196 GLY A N 1
ATOM 1514 C CA . GLY A 1 196 ? 1.587 6.949 7.344 1 95.81 196 GLY A CA 1
ATOM 1515 C C . GLY A 1 196 ? 2.207 8.164 6.68 1 95.81 196 GLY A C 1
ATOM 1516 O O . GLY A 1 196 ? 2.527 8.133 5.488 1 95.81 196 GLY A O 1
ATOM 1517 N N . CYS A 1 197 ? 2.43 9.203 7.48 1 96.44 197 CYS A N 1
ATOM 1518 C CA . CYS A 1 197 ? 2.771 10.523 6.961 1 96.44 197 CYS A CA 1
ATOM 1519 C C . CYS A 1 197 ? 4.242 10.594 6.574 1 96.44 197 CYS A C 1
ATOM 1521 O O . CYS A 1 197 ? 4.668 11.531 5.891 1 96.44 197 CYS A O 1
ATOM 1523 N N . SER A 1 198 ? 5.008 9.641 6.953 1 97.19 198 SER A N 1
ATOM 1524 C CA . SER A 1 198 ? 6.418 9.664 6.574 1 97.19 198 SER A CA 1
ATOM 1525 C C . SER A 1 198 ? 6.664 8.867 5.297 1 97.19 198 SER A C 1
ATOM 1527 O O . SER A 1 198 ? 7.809 8.633 4.91 1 97.19 198 SER A O 1
ATOM 1529 N N . ALA A 1 199 ? 5.652 8.484 4.668 1 98.31 199 ALA A N 1
ATOM 1530 C CA . ALA A 1 199 ? 5.719 7.57 3.529 1 98.31 199 ALA A CA 1
ATOM 1531 C C . ALA A 1 199 ? 6.48 8.203 2.365 1 98.31 199 ALA A C 1
ATOM 1533 O O . ALA A 1 199 ? 7.078 7.492 1.55 1 98.31 199 ALA A O 1
ATOM 1534 N N . SER A 1 200 ? 6.477 9.492 2.242 1 98.5 200 SER A N 1
ATOM 1535 C CA . SER A 1 200 ? 7.203 10.133 1.151 1 98.5 200 SER A CA 1
ATOM 1536 C C . SER A 1 200 ? 8.703 9.867 1.251 1 98.5 200 SER A C 1
ATOM 1538 O O . SER A 1 200 ? 9.359 9.602 0.242 1 98.5 200 SER A O 1
ATOM 1540 N N . ILE A 1 201 ? 9.25 9.992 2.43 1 98.5 201 ILE A N 1
ATOM 1541 C CA . ILE A 1 201 ? 10.672 9.758 2.637 1 98.5 201 ILE A CA 1
ATOM 1542 C C . ILE A 1 201 ? 10.992 8.273 2.428 1 98.5 201 ILE A C 1
ATOM 1544 O O . ILE A 1 201 ? 12.055 7.93 1.908 1 98.5 201 ILE A O 1
ATOM 1548 N N . ILE A 1 202 ? 10.07 7.426 2.828 1 98.25 202 ILE A N 1
ATOM 1549 C CA . ILE A 1 202 ? 10.211 6.004 2.527 1 98.25 202 ILE A CA 1
ATOM 1550 C C . ILE A 1 202 ? 10.25 5.797 1.015 1 98.25 202 ILE A C 1
ATOM 1552 O O . ILE A 1 202 ? 11.039 4.992 0.515 1 98.25 202 ILE A O 1
ATOM 1556 N N . GLY A 1 203 ? 9.398 6.523 0.312 1 98.56 203 GLY A N 1
ATOM 1557 C CA . GLY A 1 203 ? 9.43 6.488 -1.142 1 98.56 203 GLY A CA 1
ATOM 1558 C C . GLY A 1 203 ? 10.766 6.93 -1.719 1 98.56 203 GLY A C 1
ATOM 1559 O O . GLY A 1 203 ? 11.242 6.352 -2.695 1 98.56 203 GLY A O 1
ATOM 1560 N N . VAL A 1 204 ? 11.398 7.922 -1.142 1 98.25 204 VAL A N 1
ATOM 1561 C CA . VAL A 1 204 ? 12.719 8.375 -1.581 1 98.25 204 VAL A CA 1
ATOM 1562 C C . VAL A 1 204 ? 13.734 7.254 -1.396 1 98.25 204 VAL A C 1
ATOM 1564 O O . VAL A 1 204 ? 14.578 7.027 -2.264 1 98.25 204 VAL A O 1
ATOM 1567 N N . ASP A 1 205 ? 13.664 6.605 -0.3 1 96.44 205 ASP A N 1
ATOM 1568 C CA . ASP A 1 205 ? 14.555 5.48 -0.04 1 96.44 205 ASP A CA 1
ATOM 1569 C C . ASP A 1 205 ? 14.391 4.391 -1.098 1 96.44 205 ASP A C 1
ATOM 1571 O O . ASP A 1 205 ? 15.383 3.838 -1.584 1 96.44 205 ASP A O 1
ATOM 1575 N N . LEU A 1 206 ? 13.172 4.113 -1.369 1 96.62 206 LEU A N 1
ATOM 1576 C CA . LEU A 1 206 ? 12.875 3.117 -2.393 1 96.62 206 LEU A CA 1
ATOM 1577 C C . LEU A 1 206 ? 13.445 3.539 -3.742 1 96.62 206 LEU A C 1
ATOM 1579 O O . LEU A 1 206 ? 14.062 2.73 -4.438 1 96.62 206 LEU A O 1
ATOM 1583 N N . ILE A 1 207 ? 13.273 4.738 -4.105 1 97.06 207 ILE A N 1
ATOM 1584 C CA . ILE A 1 207 ? 13.734 5.258 -5.387 1 97.06 207 ILE A CA 1
ATOM 1585 C C . ILE A 1 207 ? 15.266 5.219 -5.438 1 97.06 207 ILE A C 1
ATOM 1587 O O . ILE A 1 207 ? 15.844 4.848 -6.461 1 97.06 207 ILE A O 1
ATOM 1591 N N . ARG A 1 208 ? 15.867 5.609 -4.352 1 93.62 208 ARG A N 1
ATOM 1592 C CA . ARG A 1 208 ? 17.328 5.531 -4.27 1 93.62 208 ARG A CA 1
ATOM 1593 C C . ARG A 1 208 ? 17.812 4.117 -4.562 1 93.62 208 ARG A C 1
ATOM 1595 O O . ARG A 1 208 ? 18.766 3.93 -5.32 1 93.62 208 ARG A O 1
ATOM 1602 N N . ALA A 1 209 ? 17.141 3.174 -4.008 1 90 209 ALA A N 1
ATOM 1603 C CA . ALA A 1 209 ? 17.516 1.774 -4.195 1 90 209 ALA A CA 1
ATOM 1604 C C . ALA A 1 209 ? 17.312 1.339 -5.641 1 90 209 ALA A C 1
ATOM 1606 O O . ALA A 1 209 ? 18.172 0.671 -6.227 1 90 209 ALA A O 1
ATOM 1607 N N . ILE A 1 210 ? 16.203 1.701 -6.203 1 89.44 210 ILE A N 1
ATOM 1608 C CA . ILE A 1 210 ? 15.859 1.313 -7.566 1 89.44 210 ILE A CA 1
ATOM 1609 C C . ILE A 1 210 ? 16.828 1.968 -8.547 1 89.44 210 ILE A C 1
ATOM 1611 O O . ILE A 1 210 ? 17.219 1.359 -9.555 1 89.44 210 ILE A O 1
ATOM 1615 N N . MET A 1 211 ? 17.141 3.209 -8.273 1 87.94 211 MET A N 1
ATOM 1616 C CA . MET A 1 211 ? 17.984 3.998 -9.172 1 87.94 211 MET A CA 1
ATOM 1617 C C . MET A 1 211 ? 19.344 3.346 -9.359 1 87.94 211 MET A C 1
ATOM 1619 O O . MET A 1 211 ? 19.938 3.441 -10.43 1 87.94 211 MET A O 1
ATOM 1623 N N . HIS A 1 212 ? 19.781 2.689 -8.383 1 78.31 212 HIS A N 1
ATOM 1624 C CA . HIS A 1 212 ? 21.078 2.016 -8.445 1 78.31 212 HIS A CA 1
ATOM 1625 C C . HIS A 1 212 ? 21.031 0.833 -9.406 1 78.31 212 HIS A C 1
ATOM 1627 O O . HIS A 1 212 ? 22.031 0.532 -10.07 1 78.31 212 HIS A O 1
ATOM 1633 N N . ASP A 1 213 ? 19.891 0.28 -9.477 1 74.5 213 ASP A N 1
ATOM 1634 C CA . ASP A 1 213 ? 19.734 -0.901 -10.32 1 74.5 213 ASP A CA 1
ATOM 1635 C C . ASP A 1 213 ? 19.25 -0.516 -11.719 1 74.5 213 ASP A C 1
ATOM 1637 O O . ASP A 1 213 ? 19.594 -1.187 -12.703 1 74.5 213 ASP A O 1
ATOM 1641 N N . SER A 1 214 ? 18.453 0.466 -11.719 1 79.44 214 SER A N 1
ATOM 1642 C CA . SER A 1 214 ? 17.812 0.915 -12.953 1 79.44 214 SER A CA 1
ATOM 1643 C C . SER A 1 214 ? 17.781 2.438 -13.031 1 79.44 214 SER A C 1
ATOM 1645 O O . SER A 1 214 ? 16.75 3.057 -12.773 1 79.44 214 SER A O 1
ATOM 1647 N N . PRO A 1 215 ? 18.859 2.945 -13.578 1 84 215 PRO A N 1
ATOM 1648 C CA . PRO A 1 215 ? 18.906 4.406 -13.68 1 84 215 PRO A CA 1
ATOM 1649 C C . PRO A 1 215 ? 17.859 4.969 -14.633 1 84 215 PRO A C 1
ATOM 1651 O O . PRO A 1 215 ? 17.438 4.281 -15.57 1 84 215 PRO A O 1
ATOM 1654 N N . GLY A 1 216 ? 17.359 6.164 -14.367 1 92.25 216 GLY A N 1
ATOM 1655 C CA . GLY A 1 216 ? 16.359 6.844 -15.18 1 92.25 216 GLY A CA 1
ATOM 1656 C C . GLY A 1 216 ? 15.641 7.953 -14.438 1 92.25 216 GLY A C 1
ATOM 1657 O O . GLY A 1 216 ? 16.188 8.547 -13.516 1 92.25 216 GLY A O 1
ATOM 1658 N N . LEU A 1 217 ? 14.562 8.414 -15.016 1 97.06 217 LEU A N 1
ATOM 1659 C CA . LEU A 1 217 ? 13.688 9.383 -14.375 1 97.06 217 LEU A CA 1
ATOM 1660 C C . LEU A 1 217 ? 12.586 8.688 -13.586 1 97.06 217 LEU A C 1
ATOM 1662 O O . LEU A 1 217 ? 11.797 7.926 -14.156 1 97.06 217 LEU A O 1
ATOM 1666 N N . ILE A 1 218 ? 12.586 8.906 -12.312 1 98.19 218 ILE A N 1
ATOM 1667 C CA . ILE A 1 218 ? 11.578 8.258 -11.477 1 98.19 218 ILE A CA 1
ATOM 1668 C C . ILE A 1 218 ? 10.727 9.312 -10.781 1 98.19 218 ILE A C 1
ATOM 1670 O O . ILE A 1 218 ? 11.25 10.297 -10.258 1 98.19 218 ILE A O 1
ATOM 1674 N N . LEU A 1 219 ? 9.438 9.133 -10.812 1 98.81 219 LEU A N 1
ATOM 1675 C CA . LEU A 1 219 ? 8.445 10.039 -10.25 1 98.81 219 LEU A CA 1
ATOM 1676 C C . LEU A 1 219 ? 7.953 9.539 -8.898 1 98.81 219 LEU A C 1
ATOM 1678 O O . LEU A 1 219 ? 7.574 8.367 -8.766 1 98.81 219 LEU A O 1
ATOM 1682 N N . LEU A 1 220 ? 8.023 10.383 -7.891 1 98.94 220 LEU A N 1
ATOM 1683 C CA . LEU A 1 220 ? 7.418 10.117 -6.59 1 98.94 220 LEU A CA 1
ATOM 1684 C C . LEU A 1 220 ? 6.148 10.938 -6.402 1 98.94 220 LEU A C 1
ATOM 1686 O O . LEU A 1 220 ? 6.176 12.164 -6.52 1 98.94 220 LEU A O 1
ATOM 1690 N N . VAL A 1 221 ? 5.059 10.258 -6.129 1 98.94 221 VAL A N 1
ATOM 1691 C CA . VAL A 1 221 ? 3.801 10.938 -5.848 1 98.94 221 VAL A CA 1
ATOM 1692 C C . VAL A 1 221 ? 3.332 10.594 -4.438 1 98.94 221 VAL A C 1
ATOM 1694 O O . VAL A 1 221 ? 3.17 9.422 -4.094 1 98.94 221 VAL A O 1
ATOM 1697 N N . SER A 1 222 ? 3.121 11.625 -3.609 1 98.88 222 SER A N 1
ATOM 1698 C CA . SER A 1 222 ? 2.689 11.453 -2.227 1 98.88 222 SER A CA 1
ATOM 1699 C C . SER A 1 222 ? 1.371 12.18 -1.97 1 98.88 222 SER A C 1
ATOM 1701 O O . SER A 1 222 ? 1.234 13.367 -2.287 1 98.88 222 SER A O 1
ATOM 1703 N N . THR A 1 223 ? 0.404 11.453 -1.478 1 98.56 223 THR A N 1
ATOM 1704 C CA . THR A 1 223 ? -0.897 12.055 -1.209 1 98.56 223 THR A CA 1
ATOM 1705 C C . THR A 1 223 ? -1.618 11.312 -0.09 1 98.56 223 THR A C 1
ATOM 1707 O O . THR A 1 223 ? -1.087 10.352 0.464 1 98.56 223 THR A O 1
ATOM 1710 N N . GLU A 1 224 ? -2.734 11.883 0.346 1 96.75 224 GLU A N 1
ATOM 1711 C CA . GLU A 1 224 ? -3.729 11.234 1.194 1 96.75 224 GLU A CA 1
ATOM 1712 C C . GLU A 1 224 ? -5.141 11.461 0.667 1 96.75 224 GLU A C 1
ATOM 1714 O O . GLU A 1 224 ? -5.348 12.289 -0.224 1 96.75 224 GLU A O 1
ATOM 1719 N N . ASN A 1 225 ? -6.059 10.703 1.105 1 97.25 225 ASN A N 1
ATOM 1720 C CA . ASN A 1 225 ? -7.434 10.773 0.623 1 97.25 225 ASN A CA 1
ATOM 1721 C C . ASN A 1 225 ? -8.414 11.039 1.761 1 97.25 225 ASN A C 1
ATOM 1723 O O . ASN A 1 225 ? -8.453 10.297 2.742 1 97.25 225 ASN A O 1
ATOM 1727 N N . MET A 1 226 ? -9.281 12.008 1.6 1 95.69 226 MET A N 1
ATOM 1728 C CA . MET A 1 226 ? -10.188 12.43 2.668 1 95.69 226 MET A CA 1
ATOM 1729 C C . MET A 1 226 ? -11.586 11.867 2.453 1 95.69 226 MET A C 1
ATOM 1731 O O . MET A 1 226 ? -12.328 11.656 3.414 1 95.69 226 MET A O 1
ATOM 1735 N N . THR A 1 227 ? -11.914 11.602 1.25 1 96.06 227 THR A N 1
ATOM 1736 C CA . THR A 1 227 ? -13.289 11.359 0.847 1 96.06 227 THR A CA 1
ATOM 1737 C C . THR A 1 227 ? -13.914 10.25 1.689 1 96.06 227 THR A C 1
ATOM 1739 O O . THR A 1 227 ? -15.016 10.406 2.219 1 96.06 227 THR A O 1
ATOM 1742 N N . GLN A 1 228 ? -13.188 9.203 1.882 1 93.31 228 GLN A N 1
ATOM 1743 C CA . GLN A 1 228 ? -13.766 8.102 2.643 1 93.31 228 GLN A CA 1
ATOM 1744 C C . GLN A 1 228 ? -13.219 8.07 4.066 1 93.31 228 GLN A C 1
ATOM 1746 O O . GLN A 1 228 ? -13.414 7.094 4.793 1 93.31 228 GLN A O 1
ATOM 1751 N N . ASN A 1 229 ? -12.578 9.117 4.461 1 94.38 229 ASN A N 1
ATOM 1752 C CA . ASN A 1 229 ? -11.883 9.07 5.746 1 94.38 229 ASN A CA 1
ATOM 1753 C C . ASN A 1 229 ? -12.305 10.227 6.652 1 94.38 229 ASN A C 1
ATOM 1755 O O . ASN A 1 229 ? -11.492 10.75 7.414 1 94.38 229 ASN A O 1
ATOM 1759 N N . PHE A 1 230 ? -13.484 10.688 6.496 1 94.81 230 PHE A N 1
ATOM 1760 C CA . PHE A 1 230 ? -14.133 11.555 7.469 1 94.81 230 PHE A CA 1
ATOM 1761 C C . PHE A 1 230 ? -14.898 10.734 8.5 1 94.81 230 PHE A C 1
ATOM 1763 O O . PHE A 1 230 ? -15.938 10.148 8.188 1 94.81 230 PHE A O 1
ATOM 1770 N N . TYR A 1 231 ? -14.398 10.656 9.734 1 96.25 231 TYR A N 1
ATOM 1771 C CA . TYR A 1 231 ? -14.93 9.781 10.773 1 96.25 231 TYR A CA 1
ATOM 1772 C C . TYR A 1 231 ? -16.344 10.203 11.18 1 96.25 231 TYR A C 1
ATOM 1774 O O . TYR A 1 231 ? -16.578 11.383 11.461 1 96.25 231 TYR A O 1
ATOM 1782 N N . ARG A 1 232 ? -17.219 9.227 11.328 1 95.25 232 ARG A N 1
ATOM 1783 C CA . ARG A 1 232 ? -18.641 9.531 11.523 1 95.25 232 ARG A CA 1
ATOM 1784 C C . ARG A 1 232 ? -19.078 9.18 12.945 1 95.25 232 ARG A C 1
ATOM 1786 O O . ARG A 1 232 ? -20.266 9.242 13.258 1 95.25 232 ARG A O 1
ATOM 1793 N N . GLY A 1 233 ? -18.141 8.828 13.758 1 96.19 233 GLY A N 1
ATOM 1794 C CA . GLY A 1 233 ? -18.484 8.461 15.117 1 96.19 233 GLY A CA 1
ATOM 1795 C C . GLY A 1 233 ? -18.234 9.57 16.125 1 96.19 233 GLY A C 1
ATOM 1796 O O . GLY A 1 233 ? -18.203 10.75 15.758 1 96.19 233 GLY A O 1
ATOM 1797 N N . GLU A 1 234 ? -18.141 9.188 17.422 1 96.06 234 GLU A N 1
ATOM 1798 C CA . GLU A 1 234 ? -18.094 10.18 18.5 1 96.06 234 GLU A CA 1
ATOM 1799 C C . GLU A 1 234 ? -16.812 10.07 19.312 1 96.06 234 GLU A C 1
ATOM 1801 O O . GLU A 1 234 ? -16.594 10.844 20.25 1 96.06 234 GLU A O 1
ATOM 1806 N N . GLU A 1 235 ? -16 9.148 18.922 1 96.06 235 GLU A N 1
ATOM 1807 C CA . GLU A 1 235 ? -14.766 8.992 19.672 1 96.06 235 GLU A CA 1
ATOM 1808 C C . GLU A 1 235 ? -13.82 10.164 19.453 1 96.06 235 GLU A C 1
ATOM 1810 O O . GLU A 1 235 ? -13.391 10.414 18.328 1 96.06 235 GLU A O 1
ATOM 1815 N N . ARG A 1 236 ? -13.43 10.805 20.484 1 95.12 236 ARG A N 1
ATOM 1816 C CA . ARG A 1 236 ? -12.641 12.031 20.406 1 95.12 236 ARG A CA 1
ATOM 1817 C C . ARG A 1 236 ? -11.312 11.773 19.688 1 95.12 236 ARG A C 1
ATOM 1819 O O . ARG A 1 236 ? -10.875 12.594 18.891 1 95.12 236 ARG A O 1
ATOM 1826 N N . SER A 1 237 ? -10.656 10.688 19.984 1 95 237 SER A N 1
ATOM 1827 C CA . SER A 1 237 ? -9.352 10.375 19.406 1 95 237 SER A CA 1
ATOM 1828 C C . SER A 1 237 ? -9.453 10.219 17.891 1 95 237 SER A C 1
ATOM 1830 O O . SER A 1 237 ? -8.461 10.391 17.188 1 95 237 SER A O 1
ATOM 1832 N N . MET A 1 238 ? -10.625 9.898 17.422 1 96.81 238 MET A N 1
ATOM 1833 C CA . MET A 1 238 ? -10.805 9.711 15.977 1 96.81 238 MET A CA 1
ATOM 1834 C C . MET A 1 238 ? -11.398 10.961 15.336 1 96.81 238 MET A C 1
ATOM 1836 O O . MET A 1 238 ? -11.211 11.188 14.141 1 96.81 238 MET A O 1
ATOM 1840 N N . LEU A 1 239 ? -12.055 11.836 16.125 1 96.44 239 LEU A N 1
ATOM 1841 C CA . LEU A 1 239 ? -12.625 13.078 15.609 1 96.44 239 LEU A CA 1
ATOM 1842 C C . LEU A 1 239 ? -11.516 14.047 15.203 1 96.44 239 LEU A C 1
ATOM 1844 O O . LEU A 1 239 ? -11.742 14.938 14.375 1 96.44 239 LEU A O 1
ATOM 1848 N N . MET A 1 240 ? -10.336 13.867 15.766 1 93.94 240 MET A N 1
ATOM 1849 C CA . MET A 1 240 ? -9.203 14.734 15.484 1 93.94 240 MET A CA 1
ATOM 1850 C C . MET A 1 240 ? -8.875 14.742 13.992 1 93.94 240 MET A C 1
ATOM 1852 O O . MET A 1 240 ? -8.516 15.781 13.43 1 93.94 240 MET A O 1
ATOM 1856 N N . GLN A 1 241 ? -9.023 13.594 13.391 1 94.69 241 GLN A N 1
ATOM 1857 C CA . GLN A 1 241 ? -8.648 13.469 11.984 1 94.69 241 GLN A CA 1
ATOM 1858 C C . GLN A 1 241 ? -9.531 14.344 11.102 1 94.69 241 GLN A C 1
ATOM 1860 O O . GLN A 1 241 ? -9.086 14.852 10.07 1 94.69 241 GLN A O 1
ATOM 1865 N N . ASN A 1 242 ? -10.789 14.57 11.469 1 95.12 242 ASN A N 1
ATOM 1866 C CA . ASN A 1 242 ? -11.75 15.328 10.672 1 95.12 242 ASN A CA 1
ATOM 1867 C C . ASN A 1 242 ? -11.352 16.797 10.562 1 95.12 242 ASN A C 1
ATOM 1869 O O . ASN A 1 242 ? -11.672 17.453 9.578 1 95.12 242 ASN A O 1
ATOM 1873 N N . VAL A 1 243 ? -10.633 17.25 11.555 1 93.31 243 VAL A N 1
ATOM 1874 C CA . VAL A 1 243 ? -10.266 18.656 11.594 1 93.31 243 VAL A CA 1
ATOM 1875 C C . VAL A 1 243 ? -8.844 18.844 11.07 1 93.31 243 VAL A C 1
ATOM 1877 O O . VAL A 1 243 ? -8.539 19.844 10.422 1 93.31 243 VAL A O 1
ATOM 1880 N N . LEU A 1 244 ? -8.016 17.891 11.219 1 94 244 LEU A N 1
ATOM 1881 C CA . LEU A 1 244 ? -6.582 18.031 10.977 1 94 244 LEU A CA 1
ATOM 1882 C C . LEU A 1 244 ? -6.23 17.688 9.539 1 94 244 LEU A C 1
ATOM 1884 O O . LEU A 1 244 ? -5.469 18.406 8.891 1 94 244 LEU A O 1
ATOM 1888 N N . PHE A 1 245 ? -6.723 16.562 8.984 1 95.44 245 PHE A N 1
ATOM 1889 C CA . PHE A 1 245 ? -6.332 16.062 7.668 1 95.44 245 PHE A CA 1
ATOM 1890 C C . PHE A 1 245 ? -6.945 16.906 6.562 1 95.44 245 PHE A C 1
ATOM 1892 O O . PHE A 1 245 ? -8.102 17.328 6.66 1 95.44 245 PHE A O 1
ATOM 1899 N N . ARG A 1 246 ? -6.113 17.156 5.559 1 96.81 246 ARG A N 1
ATOM 1900 C CA . ARG A 1 246 ? -6.566 17.969 4.434 1 96.81 246 ARG A CA 1
ATOM 1901 C C . ARG A 1 246 ? -6.074 17.391 3.111 1 96.81 246 ARG A C 1
ATOM 1903 O O . ARG A 1 246 ? -5.164 16.562 3.092 1 96.81 246 ARG A O 1
ATOM 1910 N N . MET A 1 247 ? -6.668 17.859 2.074 1 95.12 247 MET A N 1
ATOM 1911 C CA . MET A 1 247 ? -6.332 17.438 0.719 1 95.12 247 MET A CA 1
ATOM 1912 C C . MET A 1 247 ? -4.973 17.984 0.296 1 95.12 247 MET A C 1
ATOM 1914 O O . MET A 1 247 ? -4.656 19.141 0.564 1 95.12 247 MET A O 1
ATOM 1918 N N . GLY A 1 248 ? -4.113 17.172 -0.294 1 97.69 248 GLY A N 1
ATOM 1919 C CA . GLY A 1 248 ? -2.816 17.594 -0.803 1 97.69 248 GLY A CA 1
ATOM 1920 C C . GLY A 1 248 ? -2.1 16.5 -1.578 1 97.69 248 GLY A C 1
ATOM 1921 O O . GLY A 1 248 ? -2.498 15.328 -1.533 1 97.69 248 GLY A O 1
ATOM 1922 N N . CYS A 1 249 ? -1.12 16.906 -2.316 1 98.81 249 CYS A N 1
ATOM 1923 C CA . CYS A 1 249 ? -0.327 15.977 -3.113 1 98.81 249 CYS A CA 1
ATOM 1924 C C . CYS A 1 249 ? 0.979 16.625 -3.564 1 98.81 249 CYS A C 1
ATOM 1926 O O . CYS A 1 249 ? 1.036 17.844 -3.773 1 98.81 249 CYS A O 1
ATOM 1928 N N . SER A 1 250 ? 1.985 15.883 -3.643 1 98.94 250 SER A N 1
ATOM 1929 C CA . SER A 1 250 ? 3.24 16.312 -4.246 1 98.94 250 SER A CA 1
ATOM 1930 C C . SER A 1 250 ? 3.686 15.359 -5.348 1 98.94 250 SER A C 1
ATOM 1932 O O . SER A 1 250 ? 3.406 14.164 -5.285 1 98.94 250 SER A O 1
ATOM 1934 N N . ALA A 1 251 ? 4.234 15.844 -6.387 1 98.94 251 ALA A N 1
ATOM 1935 C CA . ALA A 1 251 ? 4.938 15.109 -7.441 1 98.94 251 ALA A CA 1
ATOM 1936 C C . ALA A 1 251 ? 6.41 15.516 -7.496 1 98.94 251 ALA A C 1
ATOM 1938 O O . ALA A 1 251 ? 6.73 16.688 -7.672 1 98.94 251 ALA A O 1
ATOM 1939 N N . VAL A 1 252 ? 7.305 14.594 -7.332 1 98.94 252 VAL A N 1
ATOM 1940 C CA . VAL A 1 252 ? 8.734 14.859 -7.254 1 98.94 252 VAL A CA 1
ATOM 1941 C C . VAL A 1 252 ? 9.477 14.016 -8.289 1 98.94 252 VAL A C 1
ATOM 1943 O O . VAL A 1 252 ? 9.25 12.812 -8.391 1 98.94 252 VAL A O 1
ATOM 1946 N N . LEU A 1 253 ? 10.344 14.617 -9.023 1 98.75 253 LEU A N 1
ATOM 1947 C CA . LEU A 1 253 ? 11.07 13.945 -10.094 1 98.75 253 LEU A CA 1
ATOM 1948 C C . LEU A 1 253 ? 12.539 13.766 -9.727 1 98.75 253 LEU A C 1
ATOM 1950 O O . LEU A 1 253 ? 13.234 14.742 -9.43 1 98.75 253 LEU A O 1
ATOM 1954 N N . PHE A 1 254 ? 13.008 12.516 -9.836 1 98.38 254 PHE A N 1
ATOM 1955 C CA . PHE A 1 254 ? 14.375 12.18 -9.461 1 98.38 254 PHE A CA 1
ATOM 1956 C C . PHE A 1 254 ? 15.156 11.672 -10.664 1 98.38 254 PHE A C 1
ATOM 1958 O O . PHE A 1 254 ? 14.578 11.125 -11.609 1 98.38 254 PHE A O 1
ATOM 1965 N N . SER A 1 255 ? 16.469 11.867 -10.555 1 96.44 255 SER A N 1
ATOM 1966 C CA . SER A 1 255 ? 17.406 11.375 -11.562 1 96.44 255 SER A CA 1
ATOM 1967 C C . SER A 1 255 ? 18.719 10.938 -10.922 1 96.44 255 SER A C 1
ATOM 1969 O O . SER A 1 255 ? 19.016 11.312 -9.781 1 96.44 255 SER A O 1
ATOM 1971 N N . ASN A 1 256 ? 19.453 10.102 -11.625 1 92 256 ASN A N 1
ATOM 1972 C CA . ASN A 1 256 ? 20.781 9.727 -11.18 1 92 256 ASN A CA 1
ATOM 1973 C C . ASN A 1 256 ? 21.844 10.703 -11.695 1 92 256 ASN A C 1
ATOM 1975 O O . ASN A 1 256 ? 23.031 10.578 -11.367 1 92 256 ASN A O 1
ATOM 1979 N N . ASN A 1 257 ? 21.391 11.695 -12.508 1 91.69 257 ASN A N 1
ATOM 1980 C CA . ASN A 1 257 ? 22.266 12.727 -13.055 1 91.69 257 ASN A CA 1
ATOM 1981 C C . ASN A 1 257 ? 21.859 14.117 -12.578 1 91.69 257 ASN A C 1
ATOM 1983 O O . ASN A 1 257 ? 20.688 14.375 -12.328 1 91.69 257 ASN A O 1
ATOM 1987 N N . PRO A 1 258 ? 22.859 14.961 -12.469 1 93.94 258 PRO A N 1
ATOM 1988 C CA . PRO A 1 258 ? 22.562 16.312 -11.969 1 93.94 258 PRO A CA 1
ATOM 1989 C C . PRO A 1 258 ? 21.797 17.156 -12.984 1 93.94 258 PRO A C 1
ATOM 1991 O O . PRO A 1 258 ? 21.297 18.234 -12.648 1 93.94 258 PRO A O 1
ATOM 1994 N N . SER A 1 259 ? 21.734 16.656 -14.211 1 94.19 259 SER A N 1
ATOM 1995 C CA . SER A 1 259 ? 20.969 17.344 -15.242 1 94.19 259 SER A CA 1
ATOM 1996 C C . SER A 1 259 ? 20.328 16.359 -16.203 1 94.19 259 SER A C 1
ATOM 1998 O O . SER A 1 259 ? 20.703 15.18 -16.25 1 94.19 259 SER A O 1
ATOM 2000 N N . TYR A 1 260 ? 19.281 16.828 -16.797 1 94.25 260 TYR A N 1
ATOM 2001 C CA . TYR A 1 260 ? 18.562 16.047 -17.797 1 94.25 260 TYR A CA 1
ATOM 2002 C C . TYR A 1 260 ? 18.297 16.859 -19.047 1 94.25 260 TYR A C 1
ATOM 2004 O O . TYR A 1 260 ? 17.656 17.906 -18.984 1 94.25 260 TYR A O 1
ATOM 2012 N N . ARG A 1 261 ? 18.781 16.312 -20.203 1 91.69 261 ARG A N 1
ATOM 2013 C CA . ARG A 1 261 ? 18.547 16.969 -21.484 1 91.69 261 ARG A CA 1
ATOM 2014 C C . ARG A 1 261 ? 17.281 16.469 -22.141 1 91.69 261 ARG A C 1
ATOM 2016 O O . ARG A 1 261 ? 17.125 15.273 -22.391 1 91.69 261 ARG A O 1
ATOM 2023 N N . ILE A 1 262 ? 16.359 17.375 -22.297 1 90.38 262 ILE A N 1
ATOM 2024 C CA . ILE A 1 262 ? 15.094 17.016 -22.938 1 90.38 262 ILE A CA 1
ATOM 2025 C C . ILE A 1 262 ? 15.32 16.766 -24.422 1 90.38 262 ILE A C 1
ATOM 2027 O O . ILE A 1 262 ? 15.953 17.578 -25.109 1 90.38 262 ILE A O 1
ATOM 2031 N N . LYS A 1 263 ? 15.125 15.484 -24.953 1 70.12 263 LYS A N 1
ATOM 2032 C CA . LYS A 1 263 ? 15.312 15.117 -26.359 1 70.12 263 LYS A CA 1
ATOM 2033 C C . LYS A 1 263 ? 14.297 15.836 -27.25 1 70.12 263 LYS A C 1
ATOM 2035 O O . LYS A 1 263 ? 13.117 15.906 -26.922 1 70.12 263 LYS A O 1
ATOM 2040 N N . GLY A 1 264 ? 14.688 16.891 -27.922 1 56.56 264 GLY A N 1
ATOM 2041 C CA . GLY A 1 264 ? 13.828 17.625 -28.844 1 56.56 264 GLY A CA 1
ATOM 2042 C C . GLY A 1 264 ? 13.195 16.734 -29.891 1 56.56 264 GLY A C 1
ATOM 2043 O O . GLY A 1 264 ? 13.711 15.656 -30.188 1 56.56 264 GLY A O 1
ATOM 2044 N N . SER A 1 265 ? 11.695 16.641 -29.984 1 49.84 265 SER A N 1
ATOM 2045 C CA . SER A 1 265 ? 11.117 15.945 -31.125 1 49.84 265 SER A CA 1
ATOM 2046 C C . SER A 1 265 ? 11.984 16.125 -32.375 1 49.84 265 SER A C 1
ATOM 2048 O O . SER A 1 265 ? 12.234 15.172 -33.094 1 49.84 265 SER A O 1
ATOM 2050 N N . ARG A 1 266 ? 11.586 17.219 -33.375 1 41.66 266 ARG A N 1
ATOM 2051 C CA . ARG A 1 266 ? 11.961 17.484 -34.75 1 41.66 266 ARG A CA 1
ATOM 2052 C C . ARG A 1 266 ? 13.383 18.047 -34.844 1 41.66 266 ARG A C 1
ATOM 2054 O O . ARG A 1 266 ? 13.891 18.594 -33.875 1 41.66 266 ARG A O 1
ATOM 2061 N N . SER A 1 267 ? 14.031 17.703 -35.906 1 45.56 267 SER A N 1
ATOM 2062 C CA . SER A 1 267 ? 15.305 18.156 -36.469 1 45.56 267 SER A CA 1
ATOM 2063 C C . SER A 1 267 ? 15.617 19.578 -36.062 1 45.56 267 SER A C 1
ATOM 2065 O O . SER A 1 267 ? 16.781 20 -36.031 1 45.56 267 SER A O 1
ATOM 2067 N N . ASP A 1 268 ? 14.648 20.5 -36.188 1 41.12 268 ASP A N 1
ATOM 2068 C CA . ASP A 1 268 ? 14.883 21.938 -36.281 1 41.12 268 ASP A CA 1
ATOM 2069 C C . ASP A 1 268 ? 14.953 22.578 -34.906 1 41.12 268 ASP A C 1
ATOM 2071 O O . ASP A 1 268 ? 15.07 23.797 -34.75 1 41.12 268 ASP A O 1
ATOM 2075 N N . ALA A 1 269 ? 14.414 21.953 -33.938 1 47.44 269 ALA A N 1
ATOM 2076 C CA . ALA A 1 269 ? 14.391 22.781 -32.719 1 47.44 269 ALA A CA 1
ATOM 2077 C C . ALA A 1 269 ? 15.781 22.891 -32.125 1 47.44 269 ALA A C 1
ATOM 2079 O O . ALA A 1 269 ? 16.328 21.906 -31.625 1 47.44 269 ALA A O 1
ATOM 2080 N N . ARG A 1 270 ? 16.609 23.797 -32.406 1 49.19 270 ARG A N 1
ATOM 2081 C CA . ARG A 1 270 ? 17.969 24.281 -32.188 1 49.19 270 ARG A CA 1
ATOM 2082 C C . ARG A 1 270 ? 18.375 24.141 -30.734 1 49.19 270 ARG A C 1
ATOM 2084 O O . ARG A 1 270 ? 19.562 24.109 -30.406 1 49.19 270 ARG A O 1
ATOM 2091 N N . ASP A 1 271 ? 17.609 24.516 -29.594 1 56.16 271 ASP A N 1
ATOM 2092 C CA . ASP A 1 271 ? 18.25 24.578 -28.281 1 56.16 271 ASP A CA 1
ATOM 2093 C C . ASP A 1 271 ? 17.641 23.578 -27.312 1 56.16 271 ASP A C 1
ATOM 2095 O O . ASP A 1 271 ? 16.562 23.828 -26.766 1 56.16 271 ASP A O 1
ATOM 2099 N N . PRO A 1 272 ? 18.016 22.281 -27.375 1 67.75 272 PRO A N 1
ATOM 2100 C CA . PRO A 1 272 ? 17.5 21.344 -26.375 1 67.75 272 PRO A CA 1
ATOM 2101 C C . PRO A 1 272 ? 17.547 21.922 -24.953 1 67.75 272 PRO A C 1
ATOM 2103 O O . PRO A 1 272 ? 18.531 22.562 -24.578 1 67.75 272 PRO A O 1
ATOM 2106 N N . LYS A 1 273 ? 16.344 21.969 -24.312 1 85.81 273 LYS A N 1
ATOM 2107 C CA . LYS A 1 273 ? 16.234 22.469 -22.938 1 85.81 273 LYS A CA 1
ATOM 2108 C C . LYS A 1 273 ? 16.812 21.484 -21.938 1 85.81 273 LYS A C 1
ATOM 2110 O O . LYS A 1 273 ? 16.594 20.281 -22.047 1 85.81 273 LYS A O 1
ATOM 2115 N N . THR A 1 274 ? 17.766 21.922 -21.172 1 92.19 274 THR A N 1
ATOM 2116 C CA . THR A 1 274 ? 18.375 21.125 -20.109 1 92.19 274 THR A CA 1
ATOM 2117 C C . THR A 1 274 ? 17.781 21.5 -18.75 1 92.19 274 THR A C 1
ATOM 2119 O O . THR A 1 274 ? 17.672 22.672 -18.422 1 92.19 274 THR A O 1
ATOM 2122 N N . ILE A 1 275 ? 17.312 20.516 -18.062 1 95.12 275 ILE A N 1
ATOM 2123 C CA . ILE A 1 275 ? 16.844 20.688 -16.688 1 95.12 275 ILE A CA 1
ATOM 2124 C C . ILE A 1 275 ? 17.969 20.344 -15.711 1 95.12 275 ILE A C 1
ATOM 2126 O O . ILE A 1 275 ? 18.594 19.297 -15.812 1 95.12 275 ILE A O 1
ATOM 2130 N N . TYR A 1 276 ? 18.203 21.281 -14.828 1 96.5 276 TYR A N 1
ATOM 2131 C CA . TYR A 1 276 ? 19.234 21.078 -13.812 1 96.5 276 TYR A CA 1
ATOM 2132 C C . TYR A 1 276 ? 18.609 20.672 -12.484 1 96.5 276 TYR A C 1
ATOM 2134 O O . TYR A 1 276 ? 17.531 21.156 -12.117 1 96.5 276 TYR A O 1
ATOM 2142 N N . ALA A 1 277 ? 19.344 19.828 -11.789 1 98 277 ALA A N 1
ATOM 2143 C CA . ALA A 1 277 ? 18.844 19.344 -10.5 1 98 277 ALA A CA 1
ATOM 2144 C C . ALA A 1 277 ? 18.859 20.453 -9.461 1 98 277 ALA A C 1
ATOM 2146 O O . ALA A 1 277 ? 19.797 21.234 -9.391 1 98 277 ALA A O 1
ATOM 2147 N N . LYS A 1 278 ? 17.828 20.5 -8.695 1 98.31 278 LYS A N 1
ATOM 2148 C CA . LYS A 1 278 ? 17.75 21.453 -7.594 1 98.31 278 LYS A CA 1
ATOM 2149 C C . LYS A 1 278 ? 18.594 21 -6.41 1 98.31 278 LYS A C 1
ATOM 2151 O O . LYS A 1 278 ? 19.281 21.797 -5.785 1 98.31 278 LYS A O 1
ATOM 2156 N N . TYR A 1 279 ? 18.484 19.734 -6.117 1 98.56 279 TYR A N 1
ATOM 2157 C CA . TYR A 1 279 ? 19.109 19.203 -4.898 1 98.56 279 TYR A CA 1
ATOM 2158 C C . TYR A 1 279 ? 19.797 17.875 -5.156 1 98.56 279 TYR A C 1
ATOM 2160 O O . TYR A 1 279 ? 19.438 17.156 -6.09 1 98.56 279 TYR A O 1
ATOM 2168 N N . LYS A 1 280 ? 20.781 17.562 -4.344 1 97.56 280 LYS A N 1
ATOM 2169 C CA . LYS A 1 280 ? 21.438 16.266 -4.262 1 97.56 280 LYS A CA 1
ATOM 2170 C C . LYS A 1 280 ? 21.203 15.617 -2.904 1 97.56 280 LYS A C 1
ATOM 2172 O O . LYS A 1 280 ? 21.266 16.281 -1.868 1 97.56 280 LYS A O 1
ATOM 2177 N N . LEU A 1 281 ? 20.859 14.359 -2.939 1 97.19 281 LEU A N 1
ATOM 2178 C CA . LEU A 1 281 ? 20.672 13.641 -1.684 1 97.19 281 LEU A CA 1
ATOM 2179 C C . LEU A 1 281 ? 22 13.461 -0.948 1 97.19 281 LEU A C 1
ATOM 2181 O O . LEU A 1 281 ? 22.938 12.867 -1.485 1 97.19 281 LEU A O 1
ATOM 2185 N N . LEU A 1 282 ? 22.047 13.953 0.275 1 94.81 282 LEU A N 1
ATOM 2186 C CA . LEU A 1 282 ? 23.25 13.773 1.09 1 94.81 282 LEU A CA 1
ATOM 2187 C C . LEU A 1 282 ? 23.125 12.539 1.975 1 94.81 282 LEU A C 1
ATOM 2189 O O . LEU A 1 282 ? 24.125 11.883 2.273 1 94.81 282 LEU A O 1
ATOM 2193 N N . GLY A 1 283 ? 21.906 12.344 2.41 1 94 283 GLY A N 1
ATOM 2194 C CA . GLY A 1 283 ? 21.703 11.188 3.266 1 94 283 GLY A CA 1
ATOM 2195 C C . GLY A 1 283 ? 20.266 10.969 3.652 1 94 283 GLY A C 1
ATOM 2196 O O . GLY A 1 283 ? 19.422 11.859 3.492 1 94 283 GLY A O 1
ATOM 2197 N N . LEU A 1 284 ? 20 9.758 4.082 1 95.19 284 LEU A N 1
ATOM 2198 C CA . LEU A 1 284 ? 18.672 9.305 4.484 1 95.19 284 LEU A CA 1
ATOM 2199 C C . LEU A 1 284 ? 18.75 8.406 5.715 1 95.19 284 LEU A C 1
ATOM 2201 O O . LEU A 1 284 ? 19.594 7.516 5.785 1 95.19 284 LEU A O 1
ATOM 2205 N N . VAL A 1 285 ? 17.938 8.75 6.758 1 95.44 285 VAL A N 1
ATOM 2206 C CA . VAL A 1 285 ? 17.906 7.973 7.996 1 95.44 285 VAL A CA 1
ATOM 2207 C C . VAL A 1 285 ? 16.469 7.559 8.32 1 95.44 285 VAL A C 1
ATOM 2209 O O . VAL A 1 285 ? 15.578 8.406 8.375 1 95.44 285 VAL A O 1
ATOM 2212 N N . ARG A 1 286 ? 16.328 6.289 8.492 1 95.81 286 ARG A N 1
ATOM 2213 C CA . ARG A 1 286 ? 15.016 5.758 8.867 1 95.81 286 ARG A CA 1
ATOM 2214 C C . ARG A 1 286 ? 15.078 5.059 10.219 1 95.81 286 ARG A C 1
ATOM 2216 O O . ARG A 1 286 ? 15.953 4.219 10.453 1 95.81 286 ARG A O 1
ATOM 2223 N N . THR A 1 287 ? 14.156 5.379 11.094 1 95.38 287 THR A N 1
ATOM 2224 C CA . THR A 1 287 ? 14.023 4.691 12.375 1 95.38 287 THR A CA 1
ATOM 2225 C C . THR A 1 287 ? 12.586 4.215 12.586 1 95.38 287 THR A C 1
ATOM 2227 O O . THR A 1 287 ? 11.641 4.914 12.219 1 95.38 287 THR A O 1
ATOM 2230 N N . HIS A 1 288 ? 12.508 3.012 13.141 1 95.62 288 HIS A N 1
ATOM 2231 C CA . HIS A 1 288 ? 11.219 2.373 13.391 1 95.62 288 HIS A CA 1
ATOM 2232 C C . HIS A 1 288 ? 11.055 2.023 14.859 1 95.62 288 HIS A C 1
ATOM 2234 O O . HIS A 1 288 ? 11.797 1.199 15.398 1 95.62 288 HIS A O 1
ATOM 2240 N N . HIS A 1 289 ? 10.031 2.541 15.5 1 94.25 289 HIS A N 1
ATOM 2241 C CA . HIS A 1 289 ? 9.805 2.305 16.922 1 94.25 289 HIS A CA 1
ATOM 2242 C C . HIS A 1 289 ? 8.602 1.386 17.141 1 94.25 289 HIS A C 1
ATOM 2244 O O . HIS A 1 289 ? 8.031 1.361 18.234 1 94.25 289 HIS A O 1
ATOM 2250 N N . GLY A 1 290 ? 8.242 0.7 16.172 1 92.12 290 GLY A N 1
ATOM 2251 C CA . GLY A 1 290 ? 7.055 -0.139 16.234 1 92.12 290 GLY A CA 1
ATOM 2252 C C . GLY A 1 290 ? 7.227 -1.362 17.109 1 92.12 290 GLY A C 1
ATOM 2253 O O . GLY A 1 290 ? 6.262 -2.068 17.391 1 92.12 290 GLY A O 1
ATOM 2254 N N . GLY A 1 291 ? 8.406 -1.595 17.562 1 92.75 291 GLY A N 1
ATOM 2255 C CA . GLY A 1 291 ? 8.609 -2.695 18.484 1 92.75 291 GLY A CA 1
ATOM 2256 C C . GLY A 1 291 ? 7.867 -2.514 19.797 1 92.75 291 GLY A C 1
ATOM 2257 O O . GLY A 1 291 ? 7.512 -3.494 20.453 1 92.75 291 GLY A O 1
ATOM 2258 N N . SER A 1 292 ? 7.652 -1.277 20.125 1 92.44 292 SER A N 1
ATOM 2259 C CA . SER A 1 292 ? 6.875 -0.963 21.312 1 92.44 292 SER A CA 1
ATOM 2260 C C . SER A 1 292 ? 5.387 -0.868 21 1 92.44 292 SER A C 1
ATOM 2262 O O . SER A 1 292 ? 4.992 -0.203 20.031 1 92.44 292 SER A O 1
ATOM 2264 N N . ASP A 1 293 ? 4.578 -1.443 21.844 1 94.44 293 ASP A N 1
ATOM 2265 C CA . ASP A 1 293 ? 3.135 -1.457 21.625 1 94.44 293 ASP A CA 1
ATOM 2266 C C . ASP A 1 293 ? 2.557 -0.045 21.688 1 94.44 293 ASP A C 1
ATOM 2268 O O . ASP A 1 293 ? 1.631 0.282 20.938 1 94.44 293 ASP A O 1
ATOM 2272 N N . ASP A 1 294 ? 3.094 0.691 22.562 1 93.81 294 ASP A N 1
ATOM 2273 C CA . ASP A 1 294 ? 2.6 2.059 22.703 1 93.81 294 ASP A CA 1
ATOM 2274 C C . ASP A 1 294 ? 2.807 2.844 21.406 1 93.81 294 ASP A C 1
ATOM 2276 O O . ASP A 1 294 ? 1.897 3.535 20.938 1 93.81 294 ASP A O 1
ATOM 2280 N N . SER A 1 295 ? 4.016 2.746 20.859 1 94.5 295 SER A N 1
ATOM 2281 C CA . SER A 1 295 ? 4.316 3.414 19.609 1 94.5 295 SER A CA 1
ATOM 2282 C C . SER A 1 295 ? 3.49 2.836 18.453 1 94.5 295 SER A C 1
ATOM 2284 O O . SER A 1 295 ? 2.967 3.578 17.625 1 94.5 295 SER A O 1
ATOM 2286 N N . TYR A 1 296 ? 3.314 1.537 18.484 1 96.62 296 TYR A N 1
ATOM 2287 C CA . TYR A 1 296 ? 2.57 0.856 17.438 1 96.62 296 TYR A CA 1
ATOM 2288 C C . TYR A 1 296 ? 1.102 1.261 17.453 1 96.62 296 TYR A C 1
ATOM 2290 O O . TYR A 1 296 ? 0.472 1.387 16.406 1 96.62 296 TYR A O 1
ATOM 2298 N N . ARG A 1 297 ? 0.561 1.583 18.562 1 96.12 297 ARG A N 1
ATOM 2299 C CA . ARG A 1 297 ? -0.882 1.745 18.703 1 96.12 297 ARG A CA 1
ATOM 2300 C C . ARG A 1 297 ? -1.262 3.221 18.781 1 96.12 297 ARG A C 1
ATOM 2302 O O . ARG A 1 297 ? -2.445 3.564 18.766 1 96.12 297 ARG A O 1
ATOM 2309 N N . CYS A 1 298 ? -0.339 4.121 18.812 1 95.38 298 CYS A N 1
ATOM 2310 C CA . CYS A 1 298 ? -0.676 5.52 19.047 1 95.38 298 CYS A CA 1
ATOM 2311 C C . CYS A 1 298 ? -1.354 6.133 17.828 1 95.38 298 CYS A C 1
ATOM 2313 O O . CYS A 1 298 ? -2.059 7.137 17.953 1 95.38 298 CYS A O 1
ATOM 2315 N N . VAL A 1 299 ? -1.135 5.656 16.703 1 96.38 299 VAL A N 1
ATOM 2316 C CA . VAL A 1 299 ? -1.878 5.941 15.477 1 96.38 299 VAL A CA 1
ATOM 2317 C C . VAL A 1 299 ? -2.395 4.641 14.867 1 96.38 299 VAL A C 1
ATOM 2319 O O . VAL A 1 299 ? -1.62 3.852 14.32 1 96.38 299 VAL A O 1
ATOM 2322 N N . TYR A 1 300 ? -3.691 4.449 14.953 1 97.56 300 TYR A N 1
ATOM 2323 C CA . TYR A 1 300 ? -4.227 3.117 14.695 1 97.56 300 TYR A CA 1
ATOM 2324 C C . TYR A 1 300 ? -5.617 3.199 14.07 1 97.56 300 TYR A C 1
ATOM 2326 O O . TYR A 1 300 ? -6.559 3.678 14.711 1 97.56 300 TYR A O 1
ATOM 2334 N N . GLN A 1 301 ? -5.73 2.73 12.867 1 97.81 301 GLN A N 1
ATOM 2335 C CA . GLN A 1 301 ? -7.02 2.682 12.188 1 97.81 301 GLN A CA 1
ATOM 2336 C C . GLN A 1 301 ? -7.867 1.521 12.703 1 97.81 301 GLN A C 1
ATOM 2338 O O . GLN A 1 301 ? -7.402 0.38 12.75 1 97.81 301 GLN A O 1
ATOM 2343 N N . THR A 1 302 ? -9.094 1.772 13.086 1 97.12 302 THR A N 1
ATOM 2344 C CA . THR A 1 302 ? -10 0.76 13.617 1 97.12 302 THR A CA 1
ATOM 2345 C C . THR A 1 302 ? -11.453 1.226 13.516 1 97.12 302 THR A C 1
ATOM 2347 O O . THR A 1 302 ? -11.742 2.227 12.859 1 97.12 302 THR A O 1
ATOM 2350 N N . ALA A 1 303 ? -12.375 0.455 14.055 1 96.88 303 ALA A N 1
ATOM 2351 C CA . ALA A 1 303 ? -13.789 0.811 14.109 1 96.88 303 ALA A CA 1
ATOM 2352 C C . ALA A 1 303 ? -14.234 1.048 15.547 1 96.88 303 ALA A C 1
ATOM 2354 O O . ALA A 1 303 ? -13.758 0.383 16.469 1 96.88 303 ALA A O 1
ATOM 2355 N N . ASP A 1 304 ? -15.133 2.014 15.742 1 96.56 304 ASP A N 1
ATOM 2356 C CA . ASP A 1 304 ? -15.742 2.199 17.062 1 96.56 304 ASP A CA 1
ATOM 2357 C C . ASP A 1 304 ? -16.828 1.153 17.312 1 96.56 304 ASP A C 1
ATOM 2359 O O . ASP A 1 304 ? -16.953 0.193 16.562 1 96.56 304 ASP A O 1
ATOM 2363 N N . GLN A 1 305 ? -17.547 1.242 18.359 1 94.31 305 GLN A N 1
ATOM 2364 C CA . GLN A 1 305 ? -18.516 0.234 18.797 1 94.31 305 GLN A CA 1
ATOM 2365 C C . GLN A 1 305 ? -19.672 0.132 17.812 1 94.31 305 GLN A C 1
ATOM 2367 O O . GLN A 1 305 ? -20.297 -0.926 17.672 1 94.31 305 GLN A O 1
ATOM 2372 N N . LYS A 1 306 ? -19.891 1.224 17.125 1 93.88 306 LYS A N 1
ATOM 2373 C CA . LYS A 1 306 ? -21 1.241 16.172 1 93.88 306 LYS A CA 1
ATOM 2374 C C . LYS A 1 306 ? -20.547 0.872 14.773 1 93.88 306 LYS A C 1
ATOM 2376 O O . LYS A 1 306 ? -21.344 0.863 13.828 1 93.88 306 LYS A O 1
ATOM 2381 N N . GLY A 1 307 ? -19.234 0.657 14.547 1 94.25 307 GLY A N 1
ATOM 2382 C CA . GLY A 1 307 ? -18.719 0.18 13.273 1 94.25 307 GLY A CA 1
ATOM 2383 C C . GLY A 1 307 ? -18.141 1.287 12.414 1 94.25 307 GLY A C 1
ATOM 2384 O O . GLY A 1 307 ? -17.672 1.034 11.305 1 94.25 307 GLY A O 1
ATOM 2385 N N . ASN A 1 308 ? -18.172 2.537 12.922 1 95.56 308 ASN A N 1
ATOM 2386 C CA . ASN A 1 308 ? -17.578 3.633 12.172 1 95.56 308 ASN A CA 1
ATOM 2387 C C . ASN A 1 308 ? -16.047 3.549 12.18 1 95.56 308 ASN A C 1
ATOM 2389 O O . ASN A 1 308 ? -15.438 3.463 13.242 1 95.56 308 ASN A O 1
ATOM 2393 N N . ILE A 1 309 ? -15.555 3.559 11.023 1 96.62 309 ILE A N 1
ATOM 2394 C CA . ILE A 1 309 ? -14.109 3.41 10.906 1 96.62 309 ILE A CA 1
ATOM 2395 C C . ILE A 1 309 ? -13.438 4.773 11.047 1 96.62 309 ILE A C 1
ATOM 2397 O O . ILE A 1 309 ? -13.914 5.77 10.492 1 96.62 309 ILE A O 1
ATOM 2401 N N . GLY A 1 310 ? -12.391 4.867 11.812 1 97.19 310 GLY A N 1
ATOM 2402 C CA . GLY A 1 310 ? -11.555 6.047 11.992 1 97.19 310 GLY A CA 1
ATOM 2403 C C . GLY A 1 310 ? -10.125 5.719 12.375 1 97.19 310 GLY A C 1
ATOM 2404 O O . GLY A 1 310 ? -9.781 4.547 12.547 1 97.19 310 GLY A O 1
ATOM 2405 N N . VAL A 1 311 ? -9.305 6.684 12.422 1 97.38 311 VAL A N 1
ATOM 2406 C CA . VAL A 1 311 ? -7.922 6.547 12.852 1 97.38 311 VAL A CA 1
ATOM 2407 C C . VAL A 1 311 ? -7.75 7.141 14.25 1 97.38 311 VAL A C 1
ATOM 2409 O O . VAL A 1 311 ? -7.953 8.336 14.453 1 97.38 311 VAL A O 1
ATOM 2412 N N . ILE A 1 312 ? -7.352 6.309 15.125 1 96.81 312 ILE A N 1
ATOM 2413 C CA . ILE A 1 312 ? -7.043 6.777 16.469 1 96.81 312 ILE A CA 1
ATOM 2414 C C . ILE A 1 312 ? -5.77 7.621 16.453 1 96.81 312 ILE A C 1
ATOM 2416 O O . ILE A 1 312 ? -4.734 7.172 15.945 1 96.81 312 ILE A O 1
ATOM 2420 N N . ILE A 1 313 ? -5.844 8.805 16.922 1 94.31 313 ILE A N 1
ATOM 2421 C CA . ILE A 1 313 ? -4.695 9.648 17.234 1 94.31 313 ILE A CA 1
ATOM 2422 C C . ILE A 1 313 ? -4.633 9.898 18.734 1 94.31 313 ILE A C 1
ATOM 2424 O O . ILE A 1 313 ? -5.254 10.836 19.234 1 94.31 313 ILE A O 1
ATOM 2428 N N . ASN A 1 314 ? -3.797 9.117 19.328 1 91 314 ASN A N 1
ATOM 2429 C CA . ASN A 1 314 ? -3.729 9.133 20.781 1 91 314 ASN A CA 1
ATOM 2430 C C . ASN A 1 314 ? -3.002 10.367 21.297 1 91 314 ASN A C 1
ATOM 2432 O O . ASN A 1 314 ? -2.205 10.977 20.578 1 91 314 ASN A O 1
ATOM 2436 N N . LYS A 1 315 ? -3.258 10.75 22.578 1 90.06 315 LYS A N 1
ATOM 2437 C CA . LYS A 1 315 ? -2.602 11.875 23.234 1 90.06 315 LYS A CA 1
ATOM 2438 C C . LYS A 1 315 ? -1.104 11.633 23.391 1 90.06 315 LYS A C 1
ATOM 2440 O O . LYS A 1 315 ? -0.33 12.57 23.578 1 90.06 315 LYS A O 1
ATOM 2445 N N . SER A 1 316 ? -0.771 10.383 23.234 1 90.81 316 SER A N 1
ATOM 2446 C CA . SER A 1 316 ? 0.629 10.016 23.422 1 90.81 316 SER A CA 1
ATOM 2447 C C . SER A 1 316 ? 1.441 10.258 22.156 1 90.81 316 SER A C 1
ATOM 2449 O O . SER A 1 316 ? 2.664 10.102 22.156 1 90.81 316 SER A O 1
ATOM 2451 N N . VAL A 1 317 ? 0.813 10.664 21.094 1 91.69 317 VAL A N 1
ATOM 2452 C CA . VAL A 1 317 ? 1.489 10.812 19.812 1 91.69 317 VAL A CA 1
ATOM 2453 C C . VAL A 1 317 ? 2.66 11.789 19.953 1 91.69 317 VAL A C 1
ATOM 2455 O O . VAL A 1 317 ? 3.777 11.492 19.516 1 91.69 317 VAL A O 1
ATOM 2458 N N . PRO A 1 318 ? 2.498 12.977 20.625 1 89.75 318 PRO A N 1
ATOM 2459 C CA . PRO A 1 318 ? 3.643 13.883 20.766 1 89.75 318 PRO A CA 1
ATOM 2460 C C . PRO A 1 318 ? 4.801 13.25 21.547 1 89.75 318 PRO A C 1
ATOM 2462 O O . PRO A 1 318 ? 5.965 13.43 21.172 1 89.75 318 PRO A O 1
ATOM 2465 N N . ARG A 1 319 ? 4.496 12.469 22.5 1 89.94 319 ARG A N 1
ATOM 2466 C CA . ARG A 1 319 ? 5.523 11.781 23.266 1 89.94 319 ARG A CA 1
ATOM 2467 C C . ARG A 1 319 ? 6.227 10.727 22.422 1 89.94 319 ARG A C 1
ATOM 2469 O O . ARG A 1 319 ? 7.453 10.602 22.469 1 89.94 319 ARG A O 1
ATOM 2476 N N . CYS A 1 320 ? 5.453 9.945 21.719 1 91.19 320 CYS A N 1
ATOM 2477 C CA . CYS A 1 320 ? 6.023 8.93 20.828 1 91.19 320 CYS A CA 1
ATOM 2478 C C . CYS A 1 320 ? 6.887 9.578 19.75 1 91.19 320 CYS A C 1
ATOM 2480 O O . CYS A 1 320 ? 7.957 9.062 19.422 1 91.19 320 CYS A O 1
ATOM 2482 N N . ALA A 1 321 ? 6.379 10.68 19.281 1 90.25 321 ALA A N 1
ATOM 2483 C CA . ALA A 1 321 ? 7.137 11.43 18.281 1 90.25 321 ALA A CA 1
ATOM 2484 C C . ALA A 1 321 ? 8.461 11.93 18.859 1 90.25 321 ALA A C 1
ATOM 2486 O O . ALA A 1 321 ? 9.484 11.914 18.172 1 90.25 321 ALA A O 1
ATOM 2487 N N . GLY A 1 322 ? 8.445 12.375 20.062 1 88.5 322 GLY A N 1
ATOM 2488 C CA . GLY A 1 322 ? 9.656 12.836 20.734 1 88.5 322 GLY A CA 1
ATOM 2489 C C . GLY A 1 322 ? 10.703 11.742 20.875 1 88.5 322 GLY A C 1
ATOM 2490 O O . GLY A 1 322 ? 11.891 11.977 20.625 1 88.5 322 GLY A O 1
ATOM 2491 N N . LYS A 1 323 ? 10.281 10.602 21.25 1 87.81 323 LYS A N 1
ATOM 2492 C CA . LYS A 1 323 ? 11.195 9.469 21.391 1 87.81 323 LYS A CA 1
ATOM 2493 C C . LYS A 1 323 ? 11.789 9.078 20.047 1 87.81 323 LYS A C 1
ATOM 2495 O O . LYS A 1 323 ? 12.984 8.82 19.938 1 87.81 323 LYS A O 1
ATOM 2500 N N . ALA A 1 324 ? 10.898 9.062 19.094 1 90.31 324 ALA A N 1
ATOM 2501 C CA . ALA A 1 324 ? 11.344 8.703 17.75 1 90.31 324 ALA A CA 1
ATOM 2502 C C . ALA A 1 324 ? 12.336 9.734 17.203 1 90.31 324 ALA A C 1
ATOM 2504 O O . ALA A 1 324 ? 13.312 9.375 16.547 1 90.31 324 ALA A O 1
ATOM 2505 N N . LEU A 1 325 ? 12.055 10.961 17.5 1 90.12 325 LEU A N 1
ATOM 2506 C CA . LEU A 1 325 ? 12.938 12.039 17.078 1 90.12 325 LEU A CA 1
ATOM 2507 C C . LEU A 1 325 ? 14.32 11.891 17.703 1 90.12 325 LEU A C 1
ATOM 2509 O O . LEU A 1 325 ? 15.336 12.062 17.016 1 90.12 325 LEU A O 1
ATOM 2513 N N . HIS A 1 326 ? 14.336 11.594 18.922 1 87.75 326 HIS A N 1
ATOM 2514 C CA . HIS A 1 326 ? 15.594 11.445 19.641 1 87.75 326 HIS A CA 1
ATOM 2515 C C . HIS A 1 326 ? 16.484 10.383 18.984 1 87.75 326 HIS A C 1
ATOM 2517 O O . HIS A 1 326 ? 17.656 10.633 18.719 1 87.75 326 HIS A O 1
ATOM 2523 N N . ASP A 1 327 ? 15.922 9.289 18.672 1 88.94 327 ASP A N 1
ATOM 2524 C CA . ASP A 1 327 ? 16.672 8.203 18.062 1 88.94 327 ASP A CA 1
ATOM 2525 C C . ASP A 1 327 ? 17.125 8.57 16.641 1 88.94 327 ASP A C 1
ATOM 2527 O O . ASP A 1 327 ? 18.25 8.266 16.25 1 88.94 327 ASP A O 1
ATOM 2531 N N . ASN A 1 328 ? 16.266 9.18 15.961 1 92.88 328 ASN A N 1
ATOM 2532 C CA . ASN A 1 328 ? 16.562 9.562 14.586 1 92.88 328 ASN A CA 1
ATOM 2533 C C . ASN A 1 328 ? 17.641 10.641 14.531 1 92.88 328 ASN A C 1
ATOM 2535 O O . ASN A 1 328 ? 18.578 10.547 13.727 1 92.88 328 ASN A O 1
ATOM 2539 N N . MET A 1 329 ? 17.609 11.57 15.414 1 88.75 329 MET A N 1
ATOM 2540 C CA . MET A 1 329 ? 18.516 12.711 15.422 1 88.75 329 MET A CA 1
ATOM 2541 C C . MET A 1 329 ? 19.938 12.273 15.781 1 88.75 329 MET A C 1
ATOM 2543 O O . MET A 1 329 ? 20.906 12.836 15.289 1 88.75 329 MET A O 1
ATOM 2547 N N . LYS A 1 330 ? 20.016 11.328 16.625 1 85.88 330 LYS A N 1
ATOM 2548 C CA . LYS A 1 330 ? 21.328 10.805 16.969 1 85.88 330 LYS A CA 1
ATOM 2549 C C . LYS A 1 330 ? 22.078 10.328 15.734 1 85.88 330 LYS A C 1
ATOM 2551 O O . LYS A 1 330 ? 23.281 10.602 15.586 1 85.88 330 LYS A O 1
ATOM 2556 N N . ILE A 1 331 ? 21.328 9.727 14.883 1 89.69 331 ILE A N 1
ATOM 2557 C CA . ILE A 1 331 ? 21.953 9.195 13.672 1 89.69 331 ILE A CA 1
ATOM 2558 C C . ILE A 1 331 ? 22.203 10.32 12.68 1 89.69 331 ILE A C 1
ATOM 2560 O O . ILE A 1 331 ? 23.281 10.414 12.086 1 89.69 331 ILE A O 1
ATOM 2564 N N . VAL A 1 332 ? 21.281 11.203 12.555 1 90.94 332 VAL A N 1
ATOM 2565 C CA . VAL A 1 332 ? 21.375 12.297 11.594 1 90.94 332 VAL A CA 1
ATOM 2566 C C . VAL A 1 332 ? 22.531 13.219 11.977 1 90.94 332 VAL A C 1
ATOM 2568 O O . VAL A 1 332 ? 23.344 13.586 11.125 1 90.94 332 VAL A O 1
ATOM 2571 N N . PHE A 1 333 ? 22.609 13.578 13.211 1 85.75 333 PHE A N 1
ATOM 2572 C CA . PHE A 1 333 ? 23.641 14.523 13.648 1 85.75 333 PHE A CA 1
ATOM 2573 C C . PHE A 1 333 ? 25.016 13.891 13.57 1 85.75 333 PHE A C 1
ATOM 2575 O O . PHE A 1 333 ? 25.984 14.555 13.211 1 85.75 333 PHE A O 1
ATOM 2582 N N . LYS A 1 334 ? 25.109 12.641 13.914 1 82 334 LYS A N 1
ATOM 2583 C CA . LYS A 1 334 ? 26.375 11.953 13.766 1 82 334 LYS A CA 1
ATOM 2584 C C . LYS A 1 334 ? 26.844 11.961 12.32 1 82 334 LYS A C 1
ATOM 2586 O O . LYS A 1 334 ? 28.047 12.086 12.047 1 82 334 LYS A O 1
ATOM 2591 N N . LYS A 1 335 ? 25.922 11.891 11.477 1 86 335 LYS A N 1
ATOM 2592 C CA . LYS A 1 335 ? 26.25 11.773 10.055 1 86 335 LYS A CA 1
ATOM 2593 C C . LYS A 1 335 ? 26.562 13.133 9.453 1 86 335 LYS A C 1
ATOM 2595 O O . LYS A 1 335 ? 27.406 13.242 8.547 1 86 335 LYS A O 1
ATOM 2600 N N . PHE A 1 336 ? 25.969 14.18 9.961 1 86.31 336 PHE A N 1
ATOM 2601 C CA . PHE A 1 336 ? 26.047 15.43 9.219 1 86.31 336 PHE A CA 1
ATOM 2602 C C . PHE A 1 336 ? 26.672 16.531 10.062 1 86.31 336 PHE A C 1
ATOM 2604 O O . PHE A 1 336 ? 26.812 17.672 9.617 1 86.31 336 PHE A O 1
ATOM 2611 N N . MET A 1 337 ? 27.109 16.219 11.234 1 80.38 337 MET A N 1
ATOM 2612 C CA . MET A 1 337 ? 27.703 17.219 12.117 1 80.38 337 MET A CA 1
ATOM 2613 C C . MET A 1 337 ? 28.984 17.781 11.523 1 80.38 337 MET A C 1
ATOM 2615 O O . MET A 1 337 ? 29.875 17.016 11.125 1 80.38 337 MET A O 1
ATOM 2619 N N . PRO A 1 338 ? 28.922 19.031 11.477 1 76.25 338 PRO A N 1
ATOM 2620 C CA . PRO A 1 338 ? 30.172 19.641 11.031 1 76.25 338 PRO A CA 1
ATOM 2621 C C . PRO A 1 338 ? 31.281 19.516 12.078 1 76.25 338 PRO A C 1
ATOM 2623 O O . PRO A 1 338 ? 31.016 19.25 13.25 1 76.25 338 PRO A O 1
ATOM 2626 N N . VAL A 1 339 ? 32.438 19.719 11.633 1 71 339 VAL A N 1
ATOM 2627 C CA . VAL A 1 339 ? 33.625 19.578 12.477 1 71 339 VAL A CA 1
ATOM 2628 C C . VAL A 1 339 ? 33.5 20.531 13.672 1 71 339 VAL A C 1
ATOM 2630 O O . VAL A 1 339 ? 33.906 20.188 14.781 1 71 339 VAL A O 1
ATOM 2633 N N . THR A 1 340 ? 33 21.656 13.422 1 73 340 THR A N 1
ATOM 2634 C CA . THR A 1 340 ? 32.875 22.656 14.484 1 73 340 THR A CA 1
ATOM 2635 C C . THR A 1 340 ? 31.984 22.156 15.609 1 73 340 THR A C 1
ATOM 2637 O O . THR A 1 340 ? 32.312 22.312 16.781 1 73 340 THR A O 1
ATOM 2640 N N . GLU A 1 341 ? 30.922 21.484 15.227 1 74.94 341 GLU A N 1
ATOM 2641 C CA . GLU A 1 341 ? 29.984 20.984 16.234 1 74.94 341 GLU A CA 1
ATOM 2642 C C . GLU A 1 341 ? 30.562 19.75 16.922 1 74.94 341 GLU A C 1
ATOM 2644 O O . GLU A 1 341 ? 30.297 19.531 18.109 1 74.94 341 GLU A O 1
ATOM 2649 N N . ILE A 1 342 ? 31.25 19 16.266 1 71.69 342 ILE A N 1
ATOM 2650 C CA . ILE A 1 342 ? 31.922 17.859 16.859 1 71.69 342 ILE A CA 1
ATOM 2651 C C . ILE A 1 342 ? 32.906 18.344 17.938 1 71.69 342 ILE A C 1
ATOM 2653 O O . ILE A 1 342 ? 32.938 17.781 19.047 1 71.69 342 ILE A O 1
ATOM 2657 N N . CYS A 1 343 ? 33.562 19.375 17.562 1 73.19 343 CYS A N 1
ATOM 2658 C CA . CYS A 1 343 ? 34.5 19.953 18.516 1 73.19 343 CYS A CA 1
ATOM 2659 C C . CYS A 1 343 ? 33.781 20.469 19.75 1 73.19 343 CYS A C 1
ATOM 2661 O O . CYS A 1 343 ? 34.25 20.266 20.875 1 73.19 343 CYS A O 1
ATOM 2663 N N . ARG A 1 344 ? 32.719 21.109 19.547 1 76.06 344 ARG A N 1
ATOM 2664 C CA . ARG A 1 344 ? 31.922 21.609 20.656 1 76.06 344 ARG A CA 1
ATOM 2665 C C . ARG A 1 344 ? 31.453 20.469 21.547 1 76.06 344 ARG A C 1
ATOM 2667 O O . ARG A 1 344 ? 31.422 20.594 22.766 1 76.06 344 ARG A O 1
ATOM 2674 N N . PHE A 1 345 ? 31.031 19.438 20.922 1 72.62 345 PHE A N 1
ATOM 2675 C CA . PHE A 1 345 ? 30.594 18.25 21.656 1 72.62 345 PHE A CA 1
ATOM 2676 C C . PHE A 1 345 ? 31.719 17.688 22.5 1 72.62 345 PHE A C 1
ATOM 2678 O O . PHE A 1 345 ? 31.531 17.375 23.672 1 72.62 345 PHE A O 1
ATOM 2685 N N . LEU A 1 346 ? 32.844 17.562 21.875 1 69.31 346 LEU A N 1
ATOM 2686 C CA . LEU A 1 346 ? 34 17.031 22.578 1 69.31 346 LEU A CA 1
ATOM 2687 C C . LEU A 1 346 ? 34.406 17.938 23.734 1 69.31 346 LEU A C 1
ATOM 2689 O O . LEU A 1 346 ? 34.75 17.453 24.812 1 69.31 346 LEU A O 1
ATOM 2693 N N . TRP A 1 347 ? 34.281 19.156 23.469 1 75.12 347 TRP A N 1
ATOM 2694 C CA . TRP A 1 347 ? 34.594 20.125 24.516 1 75.12 347 TRP A CA 1
ATOM 2695 C C . TRP A 1 347 ? 33.625 20 25.688 1 75.12 347 TRP A C 1
ATOM 2697 O O . TRP A 1 347 ? 34.031 20.047 26.844 1 75.12 347 TRP A O 1
ATOM 2707 N N . HIS A 1 348 ? 32.438 19.891 25.312 1 74.44 348 HIS A N 1
ATOM 2708 C CA . HIS A 1 348 ? 31.406 19.719 26.328 1 74.44 348 HIS A CA 1
ATOM 2709 C C . HIS A 1 348 ? 31.641 18.453 27.141 1 74.44 348 HIS A C 1
ATOM 2711 O O . HIS A 1 348 ? 31.469 18.453 28.359 1 74.44 348 HIS A O 1
ATOM 2717 N N . GLN A 1 349 ? 31.969 17.438 26.453 1 68.19 349 GLN A N 1
ATOM 2718 C CA . GLN A 1 349 ? 32.25 16.172 27.125 1 68.19 349 GLN A CA 1
ATOM 2719 C C . GLN A 1 349 ? 33.469 16.281 28.031 1 68.19 349 GLN A C 1
ATOM 2721 O O . GLN A 1 349 ? 33.469 15.734 29.141 1 68.19 349 GLN A O 1
ATOM 2726 N N . MET A 1 350 ? 34.406 16.938 27.547 1 67.44 350 MET A N 1
ATOM 2727 C CA . MET A 1 350 ? 35.625 17.156 28.328 1 67.44 350 MET A CA 1
ATOM 2728 C C . MET A 1 350 ? 35.344 17.969 29.578 1 67.44 350 MET A C 1
ATOM 2730 O O . MET A 1 350 ? 35.812 17.625 30.672 1 67.44 350 MET A O 1
ATOM 2734 N N . LEU A 1 351 ? 34.562 18.938 29.391 1 70.88 351 LEU A N 1
ATOM 2735 C CA . LEU A 1 351 ? 34.219 19.797 30.516 1 70.88 351 LEU A CA 1
ATOM 2736 C C . LEU A 1 351 ? 33.406 19.031 31.547 1 70.88 351 LEU A C 1
ATOM 2738 O O . LEU A 1 351 ? 33.562 19.234 32.75 1 70.88 351 LEU A O 1
ATOM 2742 N N . SER A 1 352 ? 32.531 18.25 31.062 1 67.5 352 SER A N 1
ATOM 2743 C CA . SER A 1 352 ? 31.703 17.453 31.953 1 67.5 352 SER A CA 1
ATOM 2744 C C . SER A 1 352 ? 32.562 16.453 32.75 1 67.5 352 SER A C 1
ATOM 2746 O O . SER A 1 352 ? 32.281 16.203 33.906 1 67.5 352 SER A O 1
ATOM 2748 N N . ASN A 1 353 ? 33.469 15.93 32.125 1 64.25 353 ASN A N 1
ATOM 2749 C CA . ASN A 1 353 ? 34.344 14.992 32.781 1 64.25 353 ASN A CA 1
ATOM 2750 C C . ASN A 1 353 ? 35.219 15.68 33.844 1 64.25 353 ASN A C 1
ATOM 2752 O O . ASN A 1 353 ? 35.5 15.102 34.906 1 64.25 353 ASN A O 1
ATOM 2756 N N . VAL A 1 354 ? 35.594 16.812 33.531 1 61.19 354 VAL A N 1
ATOM 2757 C CA . VAL A 1 354 ? 36.438 17.578 34.469 1 61.19 354 VAL A CA 1
ATOM 2758 C C . VAL A 1 354 ? 35.625 18.047 35.656 1 61.19 354 VAL A C 1
ATOM 2760 O O . VAL A 1 354 ? 36.094 18.031 36.781 1 61.19 354 VAL A O 1
ATOM 2763 N N . ARG A 1 355 ? 34.469 18.641 35.469 1 58.03 355 ARG A N 1
ATOM 2764 C CA . ARG A 1 355 ? 33.656 19.141 36.562 1 58.03 355 ARG A CA 1
ATOM 2765 C C . ARG A 1 355 ? 33.062 18 37.375 1 58.03 355 ARG A C 1
ATOM 2767 O O . ARG A 1 355 ? 32.438 18.219 38.406 1 58.03 355 ARG A O 1
ATOM 2774 N N . LYS A 1 356 ? 33.719 16.906 37.25 1 55.34 356 LYS A N 1
ATOM 2775 C CA . LYS A 1 356 ? 33.25 15.758 38.031 1 55.34 356 LYS A CA 1
ATOM 2776 C C . LYS A 1 356 ? 31.719 15.758 38.125 1 55.34 356 LYS A C 1
ATOM 2778 O O . LYS A 1 356 ? 31.156 15.445 39.188 1 55.34 356 LYS A O 1
ATOM 2783 N N . THR A 1 357 ? 31.125 16.5 37.438 1 49.25 357 THR A N 1
ATOM 2784 C CA . THR A 1 357 ? 29.672 16.547 37.469 1 49.25 357 THR A CA 1
ATOM 2785 C C . THR A 1 357 ? 29.078 15.203 37 1 49.25 357 THR A C 1
ATOM 2787 O O . THR A 1 357 ? 29.562 14.609 36.031 1 49.25 357 THR A O 1
ATOM 2790 N N . SER A 1 358 ? 28.312 14.516 37.844 1 49.25 358 SER A N 1
ATOM 2791 C CA . SER A 1 358 ? 27.672 13.242 37.562 1 49.25 358 SER A CA 1
ATOM 2792 C C . SER A 1 358 ? 26.969 13.273 36.188 1 49.25 358 SER A C 1
ATOM 2794 O O . SER A 1 358 ? 26.266 14.234 35.875 1 49.25 358 SER A O 1
ATOM 2796 N N . ARG A 1 359 ? 27.5 12.414 35.281 1 50.69 359 ARG A N 1
ATOM 2797 C CA . ARG A 1 359 ? 26.953 12.211 33.938 1 50.69 359 ARG A CA 1
ATOM 2798 C C . ARG A 1 359 ? 25.453 12.461 33.906 1 50.69 359 ARG A C 1
ATOM 2800 O O . ARG A 1 359 ? 24.906 12.828 32.875 1 50.69 359 ARG A O 1
ATOM 2807 N N . LYS A 1 360 ? 24.969 12.055 35.062 1 50.78 360 LYS A N 1
ATOM 2808 C CA . LYS A 1 360 ? 23.516 12.102 35.188 1 50.78 360 LYS A CA 1
ATOM 2809 C C . LYS A 1 360 ? 23.016 13.547 35.281 1 50.78 360 LYS A C 1
ATOM 2811 O O . LYS A 1 360 ? 21.875 13.836 34.938 1 50.78 360 LYS A O 1
ATOM 2816 N N . ASP A 1 361 ? 23.797 14.5 35.625 1 46.62 361 ASP A N 1
ATOM 2817 C CA . ASP A 1 361 ? 23.344 15.852 35.938 1 46.62 361 ASP A CA 1
ATOM 2818 C C . ASP A 1 361 ? 23.734 16.844 34.844 1 46.62 361 ASP A C 1
ATOM 2820 O O . ASP A 1 361 ? 23.344 18.016 34.906 1 46.62 361 ASP A O 1
ATOM 2824 N N . ALA A 1 362 ? 24.609 16.562 33.969 1 49.47 362 ALA A N 1
ATOM 2825 C CA . ALA A 1 362 ? 25.047 17.5 32.938 1 49.47 362 ALA A CA 1
ATOM 2826 C C . ALA A 1 362 ? 23.984 17.625 31.844 1 49.47 362 ALA A C 1
ATOM 2828 O O . ALA A 1 362 ? 23.328 16.641 31.484 1 49.47 362 ALA A O 1
ATOM 2829 N N . ALA A 1 363 ? 23.656 18.859 31.531 1 54.94 363 ALA A N 1
ATOM 2830 C CA . ALA A 1 363 ? 22.688 19.125 30.469 1 54.94 363 ALA A CA 1
ATOM 2831 C C . ALA A 1 363 ? 23.109 18.484 29.156 1 54.94 363 ALA A C 1
ATOM 2833 O O . ALA A 1 363 ? 24.281 18.547 28.781 1 54.94 363 ALA A O 1
ATOM 2834 N N . PRO A 1 364 ? 22.266 17.531 28.594 1 62.03 364 PRO A N 1
ATOM 2835 C CA . PRO A 1 364 ? 22.625 16.859 27.344 1 62.03 364 PRO A CA 1
ATOM 2836 C C . PRO A 1 364 ? 23 17.844 26.234 1 62.03 364 PRO A C 1
ATOM 2838 O O . PRO A 1 364 ? 22.469 18.953 26.156 1 62.03 364 PRO A O 1
ATOM 2841 N N . PHE A 1 365 ? 24.281 17.703 25.703 1 68.88 365 PHE A N 1
ATOM 2842 C CA . PHE A 1 365 ? 24.703 18.484 24.547 1 68.88 365 PHE A CA 1
ATOM 2843 C C . PHE A 1 365 ? 23.641 18.469 23.453 1 68.88 365 PHE A C 1
ATOM 2845 O O . PHE A 1 365 ? 23.109 17.406 23.109 1 68.88 365 PHE A O 1
ATOM 2852 N N . MET A 1 366 ? 23.156 19.703 23.141 1 73.5 366 MET A N 1
ATOM 2853 C CA . MET A 1 366 ? 22.266 19.812 21.984 1 73.5 366 MET A CA 1
ATOM 2854 C C . MET A 1 366 ? 22.953 20.578 20.859 1 73.5 366 MET A C 1
ATOM 2856 O O . MET A 1 366 ? 23.297 21.75 21.016 1 73.5 366 MET A O 1
ATOM 2860 N N . PRO A 1 367 ? 23.172 19.844 19.828 1 77.25 367 PRO A N 1
ATOM 2861 C CA . PRO A 1 367 ? 23.75 20.562 18.688 1 77.25 367 PRO A CA 1
ATOM 2862 C C . PRO A 1 367 ? 22.859 21.688 18.172 1 77.25 367 PRO A C 1
ATOM 2864 O O . PRO A 1 367 ? 21.641 21.641 18.344 1 77.25 367 PRO A O 1
ATOM 2867 N N . ASN A 1 368 ? 23.578 22.75 17.641 1 83.25 368 ASN A N 1
ATOM 2868 C CA . ASN A 1 368 ? 22.844 23.812 16.984 1 83.25 368 ASN A CA 1
ATOM 2869 C C . ASN A 1 368 ? 22.344 23.406 15.602 1 83.25 368 ASN A C 1
ATOM 2871 O O . ASN A 1 368 ? 23.125 23.375 14.648 1 83.25 368 ASN A O 1
ATOM 2875 N N . VAL A 1 369 ? 21.094 23.188 15.484 1 89.56 369 VAL A N 1
ATOM 2876 C CA . VAL A 1 369 ? 20.469 22.672 14.273 1 89.56 369 VAL A CA 1
ATOM 2877 C C . VAL A 1 369 ? 20.672 23.656 13.125 1 89.56 369 VAL A C 1
ATOM 2879 O O . VAL A 1 369 ? 20.891 23.25 11.977 1 89.56 369 VAL A O 1
ATOM 2882 N N . GLY A 1 370 ? 20.703 24.969 13.461 1 88.06 370 GLY A N 1
ATOM 2883 C CA . GLY A 1 370 ? 20.859 26 12.453 1 88.06 370 GLY A CA 1
ATOM 2884 C C . GLY A 1 370 ? 22.234 26.016 11.82 1 88.06 370 GLY A C 1
ATOM 2885 O O . GLY A 1 370 ? 22.406 26.547 10.719 1 88.06 370 GLY A O 1
ATOM 2886 N N . LYS A 1 371 ? 23.156 25.5 12.461 1 86.94 371 LYS A N 1
ATOM 2887 C CA . LYS A 1 371 ? 24.516 25.438 11.922 1 86.94 371 LYS A CA 1
ATOM 2888 C C . LYS A 1 371 ? 24.719 24.203 11.055 1 86.94 371 LYS A C 1
ATOM 2890 O O . LYS A 1 371 ? 25.656 24.125 10.273 1 86.94 371 LYS A O 1
ATOM 2895 N N . ILE A 1 372 ? 23.875 23.281 11.211 1 90.06 372 ILE A N 1
ATOM 2896 C CA . ILE A 1 372 ? 23.984 22.047 10.453 1 90.06 372 ILE A CA 1
ATOM 2897 C C . ILE A 1 372 ? 23.141 22.156 9.18 1 90.06 372 ILE A C 1
ATOM 2899 O O . ILE A 1 372 ? 23.562 21.734 8.102 1 90.06 372 ILE A O 1
ATOM 2903 N N . PHE A 1 373 ? 21.953 22.672 9.359 1 95.56 373 PHE A N 1
ATOM 2904 C CA . PHE A 1 373 ? 21.016 22.766 8.25 1 95.56 373 PHE A CA 1
ATOM 2905 C C . PHE A 1 373 ? 20.562 24.203 8.047 1 95.56 373 PHE A C 1
ATOM 2907 O O . PHE A 1 373 ? 20.312 24.938 9.016 1 95.56 373 PHE A O 1
ATOM 2914 N N . ASN A 1 374 ? 20.406 24.625 6.797 1 96.38 374 ASN A N 1
ATOM 2915 C CA . ASN A 1 374 ? 19.953 25.969 6.473 1 96.38 374 ASN A CA 1
ATOM 2916 C C . ASN A 1 374 ? 18.438 26.078 6.512 1 96.38 374 ASN A C 1
ATOM 2918 O O . ASN A 1 374 ? 17.891 27.109 6.879 1 96.38 374 ASN A O 1
ATOM 2922 N N . HIS A 1 375 ? 17.766 25.016 6.082 1 97.75 375 HIS A N 1
ATOM 2923 C CA . HIS A 1 375 ? 16.312 25 5.988 1 97.75 375 HIS A CA 1
ATOM 2924 C C . HIS A 1 375 ? 15.734 23.734 6.617 1 97.75 375 HIS A C 1
ATOM 2926 O O . HIS A 1 375 ? 16.281 22.641 6.438 1 97.75 375 HIS A O 1
ATOM 2932 N N . LEU A 1 376 ? 14.641 23.906 7.379 1 97.56 376 LEU A N 1
ATOM 2933 C CA . LEU A 1 376 ? 14.023 22.797 8.102 1 97.56 376 LEU A CA 1
ATOM 2934 C C . LEU A 1 376 ? 12.594 22.578 7.621 1 97.56 376 LEU A C 1
ATOM 2936 O O . LEU A 1 376 ? 11.828 23.531 7.453 1 97.56 376 LEU A O 1
ATOM 2940 N N . CYS A 1 377 ? 12.25 21.312 7.332 1 98.25 377 CYS A N 1
ATOM 2941 C CA . CYS A 1 377 ? 10.906 20.875 6.965 1 98.25 377 CYS A CA 1
ATOM 2942 C C . CYS A 1 377 ? 10.406 19.781 7.902 1 98.25 377 CYS A C 1
ATOM 2944 O O . CYS A 1 377 ? 10.719 18.609 7.711 1 98.25 377 CYS A O 1
ATOM 2946 N N . PHE A 1 378 ? 9.562 20.141 8.859 1 96.56 378 PHE A N 1
ATOM 2947 C CA . PHE A 1 378 ? 8.953 19.188 9.789 1 96.56 378 PHE A CA 1
ATOM 2948 C C . PHE A 1 378 ? 7.52 18.875 9.375 1 96.56 378 PHE A C 1
ATOM 2950 O O . PHE A 1 378 ? 6.684 19.781 9.281 1 96.56 378 PHE A O 1
ATOM 2957 N N . HIS A 1 379 ? 7.25 17.594 9.234 1 94.94 379 HIS A N 1
ATOM 2958 C CA . HIS A 1 379 ? 5.922 17.172 8.805 1 94.94 379 HIS A CA 1
ATOM 2959 C C . HIS A 1 379 ? 4.836 17.812 9.664 1 94.94 379 HIS A C 1
ATOM 2961 O O . HIS A 1 379 ? 4.973 17.891 10.883 1 94.94 379 HIS A O 1
ATOM 2967 N N . THR A 1 380 ? 3.762 18.172 9.031 1 93.75 380 THR A N 1
ATOM 2968 C CA . THR A 1 380 ? 2.688 18.906 9.688 1 93.75 380 THR A CA 1
ATOM 2969 C C . THR A 1 380 ? 1.724 17.969 10.391 1 93.75 380 THR A C 1
ATOM 2971 O O . THR A 1 380 ? 0.547 17.891 10.031 1 93.75 380 THR A O 1
ATOM 2974 N N . GLY A 1 381 ? 2.205 17.359 11.461 1 91.75 381 GLY A N 1
ATOM 2975 C CA . GLY A 1 381 ? 1.384 16.422 12.219 1 91.75 381 GLY A CA 1
ATOM 2976 C C . GLY A 1 381 ? 0.363 17.109 13.109 1 91.75 381 GLY A C 1
ATOM 2977 O O . GLY A 1 381 ? -0.538 16.469 13.641 1 91.75 381 GLY A O 1
ATOM 2978 N N . GLY A 1 382 ? 0.441 18.375 13.273 1 92.75 382 GLY A N 1
ATOM 2979 C CA . GLY A 1 382 ? -0.367 19.188 14.172 1 92.75 382 GLY A CA 1
ATOM 2980 C C . GLY A 1 382 ? 0.455 20.141 15.023 1 92.75 382 GLY A C 1
ATOM 2981 O O . GLY A 1 382 ? 1.678 20 15.109 1 92.75 382 GLY A O 1
ATOM 2982 N N . ARG A 1 383 ? -0.229 21.062 15.602 1 93.81 383 ARG A N 1
ATOM 2983 C CA . ARG A 1 383 ? 0.447 22.094 16.391 1 93.81 383 ARG A CA 1
ATOM 2984 C C . ARG A 1 383 ? 1.239 21.469 17.531 1 93.81 383 ARG A C 1
ATOM 2986 O O . ARG A 1 383 ? 2.377 21.859 17.797 1 93.81 383 ARG A O 1
ATOM 2993 N N . ALA A 1 384 ? 0.672 20.5 18.188 1 91.56 384 ALA A N 1
ATOM 2994 C CA . ALA A 1 384 ? 1.312 19.891 19.359 1 91.56 384 ALA A CA 1
ATOM 2995 C C . ALA A 1 384 ? 2.617 19.203 18.969 1 91.56 384 ALA A C 1
ATOM 2997 O O . ALA A 1 384 ? 3.604 19.266 19.703 1 91.56 384 ALA A O 1
ATOM 2998 N N . VAL A 1 385 ? 2.605 18.562 17.859 1 91.81 385 VAL A N 1
ATOM 2999 C CA . VAL A 1 385 ? 3.809 17.891 17.375 1 91.81 385 VAL A CA 1
ATOM 3000 C C . VAL A 1 385 ? 4.875 18.922 17.016 1 91.81 385 VAL A C 1
ATOM 3002 O O . VAL A 1 385 ? 6.047 18.766 17.375 1 91.81 385 VAL A O 1
ATOM 3005 N N . LEU A 1 386 ? 4.496 19.984 16.344 1 95.31 386 LEU A N 1
ATOM 3006 C CA . LEU A 1 386 ? 5.438 21.031 15.969 1 95.31 386 LEU A CA 1
ATOM 3007 C C . LEU A 1 386 ? 6.004 21.719 17.203 1 95.31 386 LEU A C 1
ATOM 3009 O O . LEU A 1 386 ? 7.195 22.047 17.25 1 95.31 386 LEU A O 1
ATOM 3013 N N . ASP A 1 387 ? 5.145 21.953 18.188 1 94.5 387 ASP A N 1
ATOM 3014 C CA . ASP A 1 387 ? 5.602 22.562 19.438 1 94.5 387 ASP A CA 1
ATOM 3015 C C . ASP A 1 387 ? 6.633 21.672 20.125 1 94.5 387 ASP A C 1
ATOM 3017 O O . ASP A 1 387 ? 7.613 22.172 20.688 1 94.5 387 ASP A O 1
ATOM 3021 N N . GLU A 1 388 ? 6.336 20.422 20.109 1 90.56 388 GLU A N 1
ATOM 3022 C CA . GLU A 1 388 ? 7.27 19.484 20.703 1 90.56 388 GLU A CA 1
ATOM 3023 C C . GLU A 1 388 ? 8.617 19.5 19.984 1 90.56 388 GLU A C 1
ATOM 3025 O O . GLU A 1 388 ? 9.664 19.453 20.625 1 90.56 388 GLU A O 1
ATOM 3030 N N . MET A 1 389 ? 8.594 19.578 18.719 1 91.69 389 MET A N 1
ATOM 3031 C CA . MET A 1 389 ? 9.828 19.656 17.938 1 91.69 389 MET A CA 1
ATOM 3032 C C . MET A 1 389 ? 10.586 20.938 18.25 1 91.69 389 MET A C 1
ATOM 3034 O O . MET A 1 389 ? 11.805 20.922 18.438 1 91.69 389 MET A O 1
ATOM 3038 N N . GLU A 1 390 ? 9.867 22 18.234 1 94 390 GLU A N 1
ATOM 3039 C CA . GLU A 1 390 ? 10.445 23.312 18.562 1 94 390 GLU A CA 1
ATOM 3040 C C . GLU A 1 390 ? 11.125 23.281 19.922 1 94 390 GLU A C 1
ATOM 3042 O O . GLU A 1 390 ? 12.25 23.781 20.062 1 94 390 GLU A O 1
ATOM 3047 N N . ARG A 1 391 ? 10.508 22.688 20.844 1 91.62 391 ARG A N 1
ATOM 3048 C CA . ARG A 1 391 ? 11.008 22.625 22.219 1 91.62 391 ARG A CA 1
ATOM 3049 C C . ARG A 1 391 ? 12.242 21.719 22.297 1 91.62 391 ARG A C 1
ATOM 3051 O O . ARG A 1 391 ? 13.273 22.125 22.828 1 91.62 391 ARG A O 1
ATOM 3058 N N . LEU A 1 392 ? 12.164 20.562 21.703 1 86.31 392 LEU A N 1
ATOM 3059 C CA . LEU A 1 392 ? 13.211 19.547 21.828 1 86.31 392 LEU A CA 1
ATOM 3060 C C . LEU A 1 392 ? 14.477 19.984 21.094 1 86.31 392 LEU A C 1
ATOM 3062 O O . LEU A 1 392 ? 15.586 19.688 21.531 1 86.31 392 LEU A O 1
ATOM 3066 N N . LEU A 1 393 ? 14.25 20.734 20.031 1 90.44 393 LEU A N 1
ATOM 3067 C CA . LEU A 1 393 ? 15.391 21.109 19.203 1 90.44 393 LEU A CA 1
ATOM 3068 C C . LEU A 1 393 ? 15.797 22.562 19.469 1 90.44 393 LEU A C 1
ATOM 3070 O O . LEU A 1 393 ? 16.734 23.078 18.844 1 90.44 393 LEU A O 1
ATOM 3074 N N . HIS A 1 394 ? 15.148 23.266 20.344 1 90.88 394 HIS A N 1
ATOM 3075 C CA . HIS A 1 394 ? 15.406 24.672 20.688 1 90.88 394 HIS A CA 1
ATOM 3076 C C . HIS A 1 394 ? 15.445 25.531 19.438 1 90.88 394 HIS A C 1
ATOM 3078 O O . HIS A 1 394 ? 16.422 26.266 19.219 1 90.88 394 HIS A O 1
ATOM 3084 N N . LEU A 1 395 ? 14.398 25.406 18.703 1 95.06 395 LEU A N 1
ATOM 3085 C CA . LEU A 1 395 ? 14.344 26.109 17.422 1 95.06 395 LEU A CA 1
ATOM 3086 C C . LEU A 1 395 ? 13.695 27.469 17.578 1 95.06 395 LEU A C 1
ATOM 3088 O O . LEU A 1 395 ? 12.891 27.688 18.5 1 95.06 395 LEU A O 1
ATOM 3092 N N . SER A 1 396 ? 14.109 28.375 16.75 1 94.88 396 SER A N 1
ATOM 3093 C CA . SER A 1 396 ? 13.477 29.688 16.703 1 94.88 396 SER A CA 1
ATOM 3094 C C . SER A 1 396 ? 12.172 29.656 15.898 1 94.88 396 SER A C 1
ATOM 3096 O O . SER A 1 396 ? 11.898 28.672 15.203 1 94.88 396 SER A O 1
ATOM 3098 N N . GLU A 1 397 ? 11.43 30.672 15.977 1 93.69 397 GLU A N 1
ATOM 3099 C CA . GLU A 1 397 ? 10.188 30.812 15.227 1 93.69 397 GLU A CA 1
ATOM 3100 C C . GLU A 1 397 ? 10.438 30.781 13.719 1 93.69 397 GLU A C 1
ATOM 3102 O O . GLU A 1 397 ? 9.648 30.219 12.961 1 93.69 397 GLU A O 1
ATOM 3107 N N . GLN A 1 398 ? 11.523 31.406 13.367 1 93.69 398 GLN A N 1
ATOM 3108 C CA . GLN A 1 398 ? 11.859 31.484 11.953 1 93.69 398 GLN A CA 1
ATOM 3109 C C . GLN A 1 398 ? 12.219 30.094 11.406 1 93.69 398 GLN A C 1
ATOM 3111 O O . GLN A 1 398 ? 11.914 29.781 10.25 1 93.69 398 GLN A O 1
ATOM 3116 N N . GLN A 1 399 ? 12.828 29.328 12.234 1 95.56 399 GLN A N 1
ATOM 3117 C CA . GLN A 1 399 ? 13.203 27.969 11.82 1 95.56 399 GLN A CA 1
ATOM 3118 C C . GLN A 1 399 ? 11.977 27.078 11.68 1 95.56 399 GLN A C 1
ATOM 3120 O O . GLN A 1 399 ? 12 26.094 10.93 1 95.56 399 GLN A O 1
ATOM 3125 N N . MET A 1 400 ? 10.883 27.453 12.328 1 96.94 400 MET A N 1
ATOM 3126 C CA . MET A 1 400 ? 9.648 26.688 12.281 1 96.94 400 MET A CA 1
ATOM 3127 C C . MET A 1 400 ? 8.688 27.234 11.234 1 96.94 400 MET A C 1
ATOM 3129 O O . MET A 1 400 ? 7.645 26.641 10.961 1 96.94 400 MET A O 1
ATOM 3133 N N . ALA A 1 401 ? 9.047 28.281 10.602 1 97.31 401 ALA A N 1
ATOM 3134 C CA . ALA A 1 401 ? 8.125 29.078 9.781 1 97.31 401 ALA A CA 1
ATOM 3135 C C . ALA A 1 401 ? 7.535 28.234 8.664 1 97.31 401 ALA A C 1
ATOM 3137 O O . ALA A 1 401 ? 6.328 28.281 8.406 1 97.31 401 ALA A O 1
ATOM 3138 N N . ALA A 1 402 ? 8.336 27.438 7.977 1 98.12 402 ALA A N 1
ATOM 3139 C CA . ALA A 1 402 ? 7.855 26.656 6.84 1 98.12 402 ALA A CA 1
ATOM 3140 C C . ALA A 1 402 ? 6.797 25.656 7.277 1 98.12 402 ALA A C 1
ATOM 3142 O O . ALA A 1 402 ? 5.773 25.484 6.605 1 98.12 402 ALA A O 1
ATOM 3143 N N . SER A 1 403 ? 7.02 25 8.359 1 98.25 403 SER A N 1
ATOM 3144 C CA . SER A 1 403 ? 6.098 23.969 8.859 1 98.25 403 SER A CA 1
ATOM 3145 C C . SER A 1 403 ? 4.812 24.609 9.383 1 98.25 403 SER A C 1
ATOM 3147 O O . SER A 1 403 ? 3.717 24.109 9.117 1 98.25 403 SER A O 1
ATOM 3149 N N . ARG A 1 404 ? 4.945 25.672 10.133 1 97.44 404 ARG A N 1
ATOM 3150 C CA . ARG A 1 404 ? 3.762 26.344 10.672 1 97.44 404 ARG A CA 1
ATOM 3151 C C . ARG A 1 404 ? 2.945 26.984 9.555 1 97.44 404 ARG A C 1
ATOM 3153 O O . ARG A 1 404 ? 1.713 26.938 9.57 1 97.44 404 ARG A O 1
ATOM 3160 N N . ALA A 1 405 ? 3.641 27.578 8.594 1 97.38 405 ALA A N 1
ATOM 3161 C CA . ALA A 1 405 ? 2.953 28.156 7.449 1 97.38 405 ALA A CA 1
ATOM 3162 C C . ALA A 1 405 ? 2.18 27.109 6.668 1 97.38 405 ALA A C 1
ATOM 3164 O O . ALA A 1 405 ? 1.041 27.344 6.254 1 97.38 405 ALA A O 1
ATOM 3165 N N . THR A 1 406 ? 2.809 25.984 6.422 1 98.06 406 THR A N 1
ATOM 3166 C CA . THR A 1 406 ? 2.18 24.891 5.672 1 98.06 406 THR A CA 1
ATOM 3167 C C . THR A 1 406 ? 0.967 24.359 6.422 1 98.06 406 THR A C 1
ATOM 3169 O O . THR A 1 406 ? -0.091 24.141 5.828 1 98.06 406 THR A O 1
ATOM 3172 N N . LEU A 1 407 ? 1.119 24.094 7.723 1 97.38 407 LEU A N 1
ATOM 3173 C CA . LEU A 1 407 ? -0.006 23.625 8.531 1 97.38 407 LEU A CA 1
ATOM 3174 C C . LEU A 1 407 ? -1.157 24.625 8.477 1 97.38 407 LEU A C 1
ATOM 3176 O O . LEU A 1 407 ? -2.318 24.234 8.336 1 97.38 407 LEU A O 1
ATOM 3180 N N . TYR A 1 408 ? -0.771 25.859 8.586 1 96.31 408 TYR A N 1
ATOM 3181 C CA . TYR A 1 408 ? -1.749 26.938 8.609 1 96.31 408 TYR A CA 1
ATOM 3182 C C . TYR A 1 408 ? -2.498 27.031 7.281 1 96.31 408 TYR A C 1
ATOM 3184 O O . TYR A 1 408 ? -3.727 27.141 7.262 1 96.31 408 TYR A O 1
ATOM 3192 N N . ARG A 1 409 ? -1.832 26.953 6.219 1 96.56 409 ARG A N 1
ATOM 3193 C CA . ARG A 1 409 ? -2.395 27.234 4.902 1 96.56 409 ARG A CA 1
ATOM 3194 C C . ARG A 1 409 ? -3.029 25.984 4.297 1 96.56 409 ARG A C 1
ATOM 3196 O O . ARG A 1 409 ? -4.047 26.078 3.607 1 96.56 409 ARG A O 1
ATOM 3203 N N . TYR A 1 410 ? -2.41 24.781 4.523 1 97.19 410 TYR A N 1
ATOM 3204 C CA . TYR A 1 410 ? -2.83 23.594 3.809 1 97.19 410 TYR A CA 1
ATOM 3205 C C . TYR A 1 410 ? -3.287 22.5 4.781 1 97.19 410 TYR A C 1
ATOM 3207 O O . TYR A 1 410 ? -3.912 21.516 4.375 1 97.19 410 TYR A O 1
ATOM 3215 N N . GLY A 1 411 ? -3.053 22.656 6.074 1 96.38 411 GLY A N 1
ATOM 3216 C CA . GLY A 1 411 ? -3.363 21.609 7.027 1 96.38 411 GLY A CA 1
ATOM 3217 C C . GLY A 1 411 ? -2.424 20.422 6.938 1 96.38 411 GLY A C 1
ATOM 3218 O O . GLY A 1 411 ? -1.3 20.547 6.445 1 96.38 411 GLY A O 1
ATOM 3219 N N . ASN A 1 412 ? -2.783 19.359 7.574 1 96.81 412 ASN A N 1
ATOM 3220 C CA . ASN A 1 412 ? -2.025 18.109 7.473 1 96.81 412 ASN A CA 1
ATOM 3221 C C . ASN A 1 412 ? -2.332 17.375 6.172 1 96.81 412 ASN A C 1
ATOM 3223 O O . ASN A 1 412 ? -3.277 16.594 6.109 1 96.81 412 ASN A O 1
ATOM 3227 N N . THR A 1 413 ? -1.487 17.547 5.223 1 97.94 413 THR A N 1
ATOM 3228 C CA . THR A 1 413 ? -1.638 16.859 3.945 1 97.94 413 THR A CA 1
ATOM 3229 C C . THR A 1 413 ? -0.879 15.531 3.947 1 97.94 413 THR A C 1
ATOM 3231 O O . THR A 1 413 ? -0.476 15.039 2.891 1 97.94 413 THR A O 1
ATOM 3234 N N . SER A 1 414 ? -0.613 15.055 5.098 1 97.19 414 SER A N 1
ATOM 3235 C CA . SER A 1 414 ? 0.029 13.766 5.324 1 97.19 414 SER A CA 1
ATOM 3236 C C . SER A 1 414 ? 1.419 13.727 4.695 1 97.19 414 SER A C 1
ATOM 3238 O O . SER A 1 414 ? 2.246 14.602 4.945 1 97.19 414 SER A O 1
ATOM 3240 N N . SER A 1 415 ? 1.7 12.75 3.852 1 98 415 SER A N 1
ATOM 3241 C CA . SER A 1 415 ? 3.049 12.469 3.369 1 98 415 SER A CA 1
ATOM 3242 C C . SER A 1 415 ? 3.537 13.562 2.424 1 98 415 SER A C 1
ATOM 3244 O O . SER A 1 415 ? 4.738 13.688 2.174 1 98 415 SER A O 1
ATOM 3246 N N . SER A 1 416 ? 2.678 14.414 1.892 1 98.62 416 SER A N 1
ATOM 3247 C CA . SER A 1 416 ? 3.098 15.445 0.949 1 98.62 416 SER A CA 1
ATOM 3248 C C . SER A 1 416 ? 3.527 16.719 1.676 1 98.62 416 SER A C 1
ATOM 3250 O O . SER A 1 416 ? 4.129 17.609 1.074 1 98.62 416 SER A O 1
ATOM 3252 N N . SER A 1 417 ? 3.297 16.859 2.951 1 98.31 417 SER A N 1
ATOM 3253 C CA . SER A 1 417 ? 3.457 18.125 3.678 1 98.31 417 SER A CA 1
ATOM 3254 C C . SER A 1 417 ? 4.902 18.609 3.621 1 98.31 417 SER A C 1
ATOM 3256 O O . SER A 1 417 ? 5.148 19.812 3.51 1 98.31 417 SER A O 1
ATOM 3258 N N . VAL A 1 418 ? 5.895 17.719 3.66 1 98.69 418 VAL A N 1
ATOM 3259 C CA . VAL A 1 418 ? 7.297 18.125 3.709 1 98.69 418 VAL A CA 1
ATOM 3260 C C . VAL A 1 418 ? 7.695 18.781 2.395 1 98.69 418 VAL A C 1
ATOM 3262 O O . VAL A 1 418 ? 8.633 19.594 2.355 1 98.69 418 VAL A O 1
ATOM 3265 N N . TRP A 1 419 ? 7.035 18.5 1.358 1 98.88 419 TRP A N 1
ATOM 3266 C CA . TRP A 1 419 ? 7.332 19.109 0.069 1 98.88 419 TRP A CA 1
ATOM 3267 C C . TRP A 1 419 ? 6.688 20.5 -0.033 1 98.88 419 TRP A C 1
ATOM 3269 O O . TRP A 1 419 ? 7.238 21.391 -0.67 1 98.88 419 TRP A O 1
ATOM 3279 N N . TYR A 1 420 ? 5.465 20.672 0.572 1 98.75 420 TYR A N 1
ATOM 3280 C CA . TYR A 1 420 ? 4.91 22.016 0.7 1 98.75 420 TYR A CA 1
ATOM 3281 C C . TYR A 1 420 ? 5.852 22.922 1.481 1 98.75 420 TYR A C 1
ATOM 3283 O O . TYR A 1 420 ? 6.039 24.094 1.123 1 98.75 420 TYR A O 1
ATOM 3291 N N . GLU A 1 421 ? 6.41 22.375 2.506 1 98.62 421 GLU A N 1
ATOM 3292 C CA . GLU A 1 421 ? 7.352 23.141 3.324 1 98.62 421 GLU A CA 1
ATOM 3293 C C . GLU A 1 421 ? 8.594 23.516 2.523 1 98.62 421 GLU A C 1
ATOM 3295 O O . GLU A 1 421 ? 9.109 24.625 2.67 1 98.62 421 GLU A O 1
ATOM 3300 N N . LEU A 1 422 ? 9.07 22.562 1.733 1 98.81 422 LEU A N 1
ATOM 3301 C CA . LEU A 1 422 ? 10.219 22.875 0.89 1 98.81 422 LEU A CA 1
ATOM 3302 C C . LEU A 1 422 ? 9.867 23.969 -0.12 1 98.81 422 LEU A C 1
ATOM 3304 O O . LEU A 1 422 ? 10.68 24.859 -0.39 1 98.81 422 LEU A O 1
ATOM 3308 N N . ALA A 1 423 ? 8.703 23.891 -0.693 1 98.5 423 ALA A N 1
ATOM 3309 C CA . ALA A 1 423 ? 8.234 24.938 -1.598 1 98.5 423 ALA A CA 1
ATOM 3310 C C . ALA A 1 423 ? 8.219 26.297 -0.901 1 98.5 423 ALA A C 1
ATOM 3312 O O . ALA A 1 423 ? 8.578 27.312 -1.502 1 98.5 423 ALA A O 1
ATOM 3313 N N . TYR A 1 424 ? 7.766 26.266 0.326 1 98.25 424 TYR A N 1
ATOM 3314 C CA . TYR A 1 424 ? 7.777 27.5 1.107 1 98.25 424 TYR A CA 1
ATOM 3315 C C . TYR A 1 424 ? 9.18 28.094 1.189 1 98.25 424 TYR A C 1
ATOM 3317 O O . TYR A 1 424 ? 9.375 29.281 0.983 1 98.25 424 TYR A O 1
ATOM 3325 N N . HIS A 1 425 ? 10.164 27.281 1.513 1 97.88 425 HIS A N 1
ATOM 3326 C CA . HIS A 1 425 ? 11.547 27.734 1.607 1 97.88 425 HIS A CA 1
ATOM 3327 C C . HIS A 1 425 ? 12.047 28.266 0.266 1 97.88 425 HIS A C 1
ATOM 3329 O O . HIS A 1 425 ? 12.758 29.266 0.215 1 97.88 425 HIS A O 1
ATOM 3335 N N . GLU A 1 426 ? 11.695 27.547 -0.79 1 97.25 426 GLU A N 1
ATOM 3336 C CA . GLU A 1 426 ? 12.156 27.969 -2.107 1 97.25 426 GLU A CA 1
ATOM 3337 C C . GLU A 1 426 ? 11.617 29.359 -2.465 1 97.25 426 GLU A C 1
ATOM 3339 O O . GLU A 1 426 ? 12.281 30.125 -3.166 1 97.25 426 GLU A O 1
ATOM 3344 N N . CYS A 1 427 ? 10.484 29.688 -1.961 1 94.94 427 CYS A N 1
ATOM 3345 C CA . CYS A 1 427 ? 9.836 30.938 -2.305 1 94.94 427 CYS A CA 1
ATOM 3346 C C . CYS A 1 427 ? 10.219 32.031 -1.316 1 94.94 427 CYS A C 1
ATOM 3348 O O . CYS A 1 427 ? 10.367 33.188 -1.699 1 94.94 427 CYS A O 1
ATOM 3350 N N . GLN A 1 428 ? 10.367 31.656 -0.072 1 90.38 428 GLN A N 1
ATOM 3351 C CA . GLN A 1 428 ? 10.414 32.688 0.963 1 90.38 428 GLN A CA 1
ATOM 3352 C C . GLN A 1 428 ? 11.805 32.781 1.596 1 90.38 428 GLN A C 1
ATOM 3354 O O . GLN A 1 428 ? 12.188 33.812 2.125 1 90.38 428 GLN A O 1
ATOM 3359 N N . SER A 1 429 ? 12.555 31.672 1.594 1 81.62 429 SER A N 1
ATOM 3360 C CA . SER A 1 429 ? 13.742 31.609 2.441 1 81.62 429 SER A CA 1
ATOM 3361 C C . SER A 1 429 ? 15.008 31.844 1.629 1 81.62 429 SER A C 1
ATOM 3363 O O . SER A 1 429 ? 16.109 31.906 2.188 1 81.62 429 SER A O 1
ATOM 3365 N N . GLY A 1 430 ? 14.883 31.953 0.389 1 87 430 GLY A N 1
ATOM 3366 C CA . GLY A 1 430 ? 16.062 32.219 -0.424 1 87 430 GLY A CA 1
ATOM 3367 C C . GLY A 1 430 ? 17.062 31.078 -0.4 1 87 430 GLY A C 1
ATOM 3368 O O . GLY A 1 430 ? 18.203 31.266 0.019 1 87 430 GLY A O 1
ATOM 3369 N N . VAL A 1 431 ? 16.734 29.953 -0.864 1 96.12 431 VAL A N 1
ATOM 3370 C CA . VAL A 1 431 ? 17.641 28.812 -0.968 1 96.12 431 VAL A CA 1
ATOM 3371 C C . VAL A 1 431 ? 18.797 29.141 -1.901 1 96.12 431 VAL A C 1
ATOM 3373 O O . VAL A 1 431 ? 18.594 29.719 -2.975 1 96.12 431 VAL A O 1
ATOM 3376 N N . LYS A 1 432 ? 20.047 28.859 -1.493 1 96.56 432 LYS A N 1
ATOM 3377 C CA . LYS A 1 432 ? 21.266 29.109 -2.279 1 96.56 432 LYS A CA 1
ATOM 3378 C C . LYS A 1 432 ? 22.062 27.812 -2.469 1 96.56 432 LYS A C 1
ATOM 3380 O O . LYS A 1 432 ? 21.906 26.875 -1.692 1 96.56 432 LYS A O 1
ATOM 3385 N N . PRO A 1 433 ? 22.875 27.828 -3.543 1 97.25 433 PRO A N 1
ATOM 3386 C CA . PRO A 1 433 ? 23.734 26.656 -3.723 1 97.25 433 PRO A CA 1
ATOM 3387 C C . PRO A 1 433 ? 24.516 26.297 -2.459 1 97.25 433 PRO A C 1
ATOM 3389 O O . PRO A 1 433 ? 25 27.188 -1.76 1 97.25 433 PRO A O 1
ATOM 3392 N N . GLY A 1 434 ? 24.5 25.031 -2.152 1 96.38 434 GLY A N 1
ATOM 3393 C CA . GLY A 1 434 ? 25.25 24.562 -0.991 1 96.38 434 GLY A CA 1
ATOM 3394 C C . GLY A 1 434 ? 24.391 24.469 0.259 1 96.38 434 GLY A C 1
ATOM 3395 O O . GLY A 1 434 ? 24.766 23.781 1.218 1 96.38 434 GLY A O 1
ATOM 3396 N N . HIS A 1 435 ? 23.266 25.141 0.268 1 97.5 435 HIS A N 1
ATOM 3397 C CA . HIS A 1 435 ? 22.375 25.078 1.425 1 97.5 435 HIS A CA 1
ATOM 3398 C C . HIS A 1 435 ? 21.906 23.641 1.664 1 97.5 435 HIS A C 1
ATOM 3400 O O . HIS A 1 435 ? 21.641 22.906 0.712 1 97.5 435 HIS A O 1
ATOM 3406 N N . LYS A 1 436 ? 21.797 23.281 2.906 1 97.31 436 LYS A N 1
ATOM 3407 C CA . LYS A 1 436 ? 21.297 21.969 3.309 1 97.31 436 LYS A CA 1
ATOM 3408 C C . LYS A 1 436 ? 19.859 22.078 3.807 1 97.31 436 LYS A C 1
ATOM 3410 O O . LYS A 1 436 ? 19.516 22.984 4.57 1 97.31 436 LYS A O 1
ATOM 3415 N N . VAL A 1 437 ? 19.016 21.188 3.33 1 98.25 437 VAL A N 1
ATOM 3416 C CA . VAL A 1 437 ? 17.625 21.078 3.744 1 98.25 437 VAL A CA 1
ATOM 3417 C C . VAL A 1 437 ? 17.406 19.781 4.508 1 98.25 437 VAL A C 1
ATOM 3419 O O . VAL A 1 437 ? 17.766 18.703 4.023 1 98.25 437 VAL A O 1
ATOM 3422 N N . TRP A 1 438 ? 16.875 19.891 5.723 1 98 438 TRP A N 1
ATOM 3423 C CA . TRP A 1 438 ? 16.516 18.719 6.496 1 98 438 TRP A CA 1
ATOM 3424 C C . TRP A 1 438 ? 15.008 18.5 6.492 1 98 438 TRP A C 1
ATOM 3426 O O . TRP A 1 438 ? 14.258 19.359 6.977 1 98 438 TRP A O 1
ATOM 3436 N N . GLN A 1 439 ? 14.555 17.438 5.895 1 98.44 439 GLN A N 1
ATOM 3437 C CA . GLN A 1 439 ? 13.156 17 5.977 1 98.44 439 GLN A CA 1
ATOM 3438 C C . GLN A 1 439 ? 12.992 15.852 6.961 1 98.44 439 GLN A C 1
ATOM 3440 O O . GLN A 1 439 ? 13.719 14.859 6.891 1 98.44 439 GLN A O 1
ATOM 3445 N N . ILE A 1 440 ? 12.078 15.977 7.855 1 97.56 440 ILE A N 1
ATOM 3446 C CA . ILE A 1 440 ? 11.797 14.906 8.812 1 97.56 440 ILE A CA 1
ATOM 3447 C C . ILE A 1 440 ? 10.289 14.711 8.945 1 97.56 440 ILE A C 1
ATOM 3449 O O . ILE A 1 440 ? 9.539 15.688 9 1 97.56 440 ILE A O 1
ATOM 3453 N N . ALA A 1 441 ? 9.867 13.469 8.906 1 97.62 441 ALA A N 1
ATOM 3454 C CA . ALA A 1 441 ? 8.445 13.133 8.977 1 97.62 441 ALA A CA 1
ATOM 3455 C C . ALA A 1 441 ? 8.211 11.938 9.883 1 97.62 441 ALA A C 1
ATOM 3457 O O . ALA A 1 441 ? 9.055 11.047 9.984 1 97.62 441 ALA A O 1
ATOM 3458 N N . PHE A 1 442 ? 7.02 11.945 10.508 1 95.38 442 PHE A N 1
ATOM 3459 C CA . PHE A 1 442 ? 6.574 10.867 11.383 1 95.38 442 PHE A CA 1
ATOM 3460 C C . PHE A 1 442 ? 5.375 10.141 10.781 1 95.38 442 PHE A C 1
ATOM 3462 O O . PHE A 1 442 ? 4.59 10.734 10.047 1 95.38 442 PHE A O 1
ATOM 3469 N N . GLY A 1 443 ? 5.332 8.891 11.07 1 94.19 443 GLY A N 1
ATOM 3470 C CA . GLY A 1 443 ? 4.199 8.117 10.586 1 94.19 443 GLY A CA 1
ATOM 3471 C C . GLY A 1 443 ? 3.863 6.93 11.469 1 94.19 443 GLY A C 1
ATOM 3472 O O . GLY A 1 443 ? 4.668 6.531 12.312 1 94.19 443 GLY A O 1
ATOM 3473 N N . SER A 1 444 ? 2.693 6.352 11.195 1 94.06 444 SER A N 1
ATOM 3474 C CA . SER A 1 444 ? 2.215 5.199 11.945 1 94.06 444 SER A CA 1
ATOM 3475 C C . SER A 1 444 ? 3.219 4.051 11.898 1 94.06 444 SER A C 1
ATOM 3477 O O . SER A 1 444 ? 3.885 3.842 10.883 1 94.06 444 SER A O 1
ATOM 3479 N N . GLY A 1 445 ? 3.229 3.275 13 1 89.81 445 GLY A N 1
ATOM 3480 C CA . GLY A 1 445 ? 4.145 2.152 13.117 1 89.81 445 GLY A CA 1
ATOM 3481 C C . GLY A 1 445 ? 4.742 2.014 14.5 1 89.81 445 GLY A C 1
ATOM 3482 O O . GLY A 1 445 ? 4.555 0.993 15.164 1 89.81 445 GLY A O 1
ATOM 3483 N N . PHE A 1 446 ? 5.352 3.207 14.969 1 93 446 PHE A N 1
ATOM 3484 C CA . PHE A 1 446 ? 5.609 4.617 14.695 1 93 446 PHE A CA 1
ATOM 3485 C C . PHE A 1 446 ? 6.984 4.805 14.062 1 93 446 PHE A C 1
ATOM 3487 O O . PHE A 1 446 ? 7.98 4.266 14.555 1 93 446 PHE A O 1
ATOM 3494 N N . LYS A 1 447 ? 7.062 5.477 13.016 1 96.31 447 LYS A N 1
ATOM 3495 C CA . LYS A 1 447 ? 8.273 5.676 12.227 1 96.31 447 LYS A CA 1
ATOM 3496 C C . LYS A 1 447 ? 8.695 7.145 12.234 1 96.31 447 LYS A C 1
ATOM 3498 O O . LYS A 1 447 ? 7.855 8.039 12.312 1 96.31 447 LYS A O 1
ATOM 3503 N N . CYS A 1 448 ? 9.938 7.363 12.227 1 96.69 448 CYS A N 1
ATOM 3504 C CA . CYS A 1 448 ? 10.562 8.664 12.008 1 96.69 448 CYS A CA 1
ATOM 3505 C C . CYS A 1 448 ? 11.602 8.594 10.898 1 96.69 448 CYS A C 1
ATOM 3507 O O . CYS A 1 448 ? 12.586 7.859 11.008 1 96.69 448 CYS A O 1
ATOM 3509 N N . ASN A 1 449 ? 11.406 9.336 9.844 1 98 449 ASN A N 1
ATOM 3510 C CA . ASN A 1 449 ? 12.281 9.281 8.68 1 98 449 ASN A CA 1
ATOM 3511 C C . ASN A 1 449 ? 12.812 10.664 8.312 1 98 449 ASN A C 1
ATOM 3513 O O . ASN A 1 449 ? 12.062 11.641 8.305 1 98 449 ASN A O 1
ATOM 3517 N N . SER A 1 450 ? 14.125 10.703 8.016 1 97.62 450 SER A N 1
ATOM 3518 C CA . SER A 1 450 ? 14.812 11.953 7.691 1 97.62 450 SER A CA 1
ATOM 3519 C C . SER A 1 450 ? 15.531 11.852 6.352 1 97.62 450 SER A C 1
ATOM 3521 O O . SER A 1 450 ? 16.094 10.805 6.012 1 97.62 450 SER A O 1
ATOM 3523 N N . VAL A 1 451 ? 15.461 12.945 5.648 1 98 451 VAL A N 1
ATOM 3524 C CA . VAL A 1 451 ? 16.297 13.102 4.465 1 98 451 VAL A CA 1
ATOM 3525 C C . VAL A 1 451 ? 17 14.453 4.5 1 98 451 VAL A C 1
ATOM 3527 O O . VAL A 1 451 ? 16.422 15.445 4.957 1 98 451 VAL A O 1
ATOM 3530 N N . VAL A 1 452 ? 18.234 14.469 4.086 1 97.69 452 VAL A N 1
ATOM 3531 C CA . VAL A 1 452 ? 19 15.703 3.984 1 97.69 452 VAL A CA 1
ATOM 3532 C C . VAL A 1 452 ? 19.391 15.953 2.527 1 97.69 452 VAL A C 1
ATOM 3534 O O . VAL A 1 452 ? 20.031 15.109 1.896 1 97.69 452 VAL A O 1
ATOM 3537 N N . TRP A 1 453 ? 18.984 17.094 2.055 1 98.25 453 TRP A N 1
ATOM 3538 C CA . TRP A 1 453 ? 19.297 17.531 0.695 1 98.25 453 TRP A CA 1
ATOM 3539 C C . TRP A 1 453 ? 20.328 18.641 0.701 1 98.25 453 TRP A C 1
ATOM 3541 O O . TRP A 1 453 ? 20.406 19.438 1.647 1 98.25 453 TRP A O 1
ATOM 3551 N N . GLN A 1 454 ? 21.094 18.703 -0.357 1 97.94 454 GLN A N 1
ATOM 3552 C CA . GLN A 1 454 ? 21.969 19.844 -0.609 1 97.94 454 GLN A CA 1
ATOM 3553 C C . GLN A 1 454 ? 21.625 20.516 -1.938 1 97.94 454 GLN A C 1
ATOM 3555 O O . GLN A 1 454 ? 21.609 19.859 -2.98 1 97.94 454 GLN A O 1
ATOM 3560 N N . ALA A 1 455 ? 21.359 21.812 -1.879 1 98.5 455 ALA A N 1
ATOM 3561 C CA . ALA A 1 455 ? 21.125 22.547 -3.121 1 98.5 455 ALA A CA 1
ATOM 3562 C C . ALA A 1 455 ? 22.344 22.5 -4.023 1 98.5 455 ALA A C 1
ATOM 3564 O O . ALA A 1 455 ? 23.469 22.797 -3.586 1 98.5 455 ALA A O 1
ATOM 3565 N N . THR A 1 456 ? 22.125 22.141 -5.238 1 97.75 456 THR A N 1
ATOM 3566 C CA . THR A 1 456 ? 23.234 21.969 -6.16 1 97.75 456 THR A CA 1
ATOM 3567 C C . THR A 1 456 ? 23.812 23.312 -6.566 1 97.75 456 THR A C 1
ATOM 3569 O O . THR A 1 456 ? 23.234 24.359 -6.297 1 97.75 456 THR A O 1
ATOM 3572 N N . ASP A 1 457 ? 24.953 23.234 -7.234 1 96.06 457 ASP A N 1
ATOM 3573 C CA . ASP A 1 457 ? 25.578 24.438 -7.754 1 96.06 457 ASP A CA 1
ATOM 3574 C C . ASP A 1 457 ? 24.703 25.094 -8.828 1 96.06 457 ASP A C 1
ATOM 3576 O O . ASP A 1 457 ? 24.719 26.312 -8.992 1 96.06 457 ASP A O 1
ATOM 3580 N N . ALA A 1 458 ? 23.938 24.266 -9.43 1 95.12 458 ALA A N 1
ATOM 3581 C CA . ALA A 1 458 ? 23.125 24.75 -10.539 1 95.12 458 ALA A CA 1
ATOM 3582 C C . ALA A 1 458 ? 21.766 25.25 -10.047 1 95.12 458 ALA A C 1
ATOM 3584 O O . ALA A 1 458 ? 20.891 25.578 -10.852 1 95.12 458 ALA A O 1
ATOM 3585 N N . TYR A 1 459 ? 21.609 25.344 -8.797 1 95.88 459 TYR A N 1
ATOM 3586 C CA . TYR A 1 459 ? 20.312 25.734 -8.242 1 95.88 459 TYR A CA 1
ATOM 3587 C C . TYR A 1 459 ? 19.875 27.078 -8.805 1 95.88 459 TYR A C 1
ATOM 3589 O O . TYR A 1 459 ? 18.672 27.312 -9.016 1 95.88 459 TYR A O 1
ATOM 3597 N N . HIS A 1 460 ? 20.844 27.969 -9.133 1 92.12 460 HIS A N 1
ATOM 3598 C CA . HIS A 1 460 ? 20.531 29.312 -9.633 1 92.12 460 HIS A CA 1
ATOM 3599 C C . HIS A 1 460 ? 19.875 29.25 -11.008 1 92.12 460 HIS A C 1
ATOM 3601 O O . HIS A 1 460 ? 19.25 30.219 -11.445 1 92.12 460 HIS A O 1
ATOM 3607 N N . MET A 1 461 ? 20.016 28.062 -11.625 1 90.06 461 MET A N 1
ATOM 3608 C CA . MET A 1 461 ? 19.469 27.891 -12.961 1 90.06 461 MET A CA 1
ATOM 3609 C C . MET A 1 461 ? 18.078 27.266 -12.891 1 90.06 461 MET A C 1
ATOM 3611 O O . MET A 1 461 ? 17.453 27 -13.922 1 90.06 461 MET A O 1
ATOM 3615 N N . THR A 1 462 ? 17.578 27.062 -11.641 1 92.62 462 THR A N 1
ATOM 3616 C CA . THR A 1 462 ? 16.297 26.391 -11.484 1 92.62 462 THR A CA 1
ATOM 3617 C C . THR A 1 462 ? 15.203 27.391 -11.102 1 92.62 462 THR A C 1
ATOM 3619 O O . THR A 1 462 ? 15.5 28.531 -10.75 1 92.62 462 THR A O 1
ATOM 3622 N N . VAL A 1 463 ? 13.969 26.984 -11.305 1 92.69 463 VAL A N 1
ATOM 3623 C CA . VAL A 1 463 ? 12.805 27.797 -10.969 1 92.69 463 VAL A CA 1
ATOM 3624 C C . VAL A 1 463 ? 12.219 27.344 -9.633 1 92.69 463 VAL A C 1
ATOM 3626 O O . VAL A 1 463 ? 11.914 26.172 -9.453 1 92.69 463 VAL A O 1
ATOM 3629 N N . PRO A 1 464 ? 12.078 28.266 -8.703 1 95.06 464 PRO A N 1
ATOM 3630 C CA . PRO A 1 464 ? 11.477 27.891 -7.422 1 95.06 464 PRO A CA 1
ATOM 3631 C C . PRO A 1 464 ? 10.07 27.312 -7.574 1 95.06 464 PRO A C 1
ATOM 3633 O O . PRO A 1 464 ? 9.312 27.75 -8.445 1 95.06 464 PRO A O 1
ATOM 3636 N N . THR A 1 465 ? 9.773 26.359 -6.703 1 96.75 465 THR A N 1
ATOM 3637 C CA . THR A 1 465 ? 8.438 25.781 -6.691 1 96.75 465 THR A CA 1
ATOM 3638 C C . THR A 1 465 ? 7.449 26.703 -5.98 1 96.75 465 THR A C 1
ATOM 3640 O O . THR A 1 465 ? 7.73 27.188 -4.879 1 96.75 465 THR A O 1
ATOM 3643 N N . THR A 1 466 ? 6.293 26.844 -6.586 1 95 466 THR A N 1
ATOM 3644 C CA . THR A 1 466 ? 5.27 27.734 -6.039 1 95 466 THR A CA 1
ATOM 3645 C C . THR A 1 466 ? 4.648 27.125 -4.781 1 95 466 THR A C 1
ATOM 3647 O O . THR A 1 466 ? 4.184 25.984 -4.805 1 95 466 THR A O 1
ATOM 3650 N N . PHE A 1 467 ? 4.668 27.922 -3.746 1 97 467 PHE A N 1
ATOM 3651 C CA . PHE A 1 467 ? 4.047 27.484 -2.5 1 97 467 PHE A CA 1
ATOM 3652 C C . PHE A 1 467 ? 2.555 27.781 -2.504 1 97 467 PHE A C 1
ATOM 3654 O O . PHE A 1 467 ? 1.744 26.922 -2.143 1 97 467 PHE A O 1
ATOM 3661 N N . ASP A 1 468 ? 2.191 28.953 -2.875 1 96.19 468 ASP A N 1
ATOM 3662 C CA . ASP A 1 468 ? 0.808 29.422 -2.916 1 96.19 468 ASP A CA 1
ATOM 3663 C C . ASP A 1 468 ? 0.538 30.234 -4.18 1 96.19 468 ASP A C 1
ATOM 3665 O O . ASP A 1 468 ? 0.901 31.406 -4.258 1 96.19 468 ASP A O 1
ATOM 3669 N N . LYS A 1 469 ? -0.167 29.656 -5.051 1 93.25 469 LYS A N 1
ATOM 3670 C CA . LYS A 1 469 ? -0.432 30.297 -6.336 1 93.25 469 LYS A CA 1
ATOM 3671 C C . LYS A 1 469 ? -1.347 31.5 -6.176 1 93.25 469 LYS A C 1
ATOM 3673 O O . LYS A 1 469 ? -1.229 32.469 -6.914 1 93.25 469 LYS A O 1
ATOM 3678 N N . THR A 1 470 ? -2.23 31.453 -5.258 1 92.75 470 THR A N 1
ATOM 3679 C CA . THR A 1 470 ? -3.207 32.5 -5.031 1 92.75 470 THR A CA 1
ATOM 3680 C C . THR A 1 470 ? -2.564 33.688 -4.309 1 92.75 470 THR A C 1
ATOM 3682 O O . THR A 1 470 ? -2.973 34.844 -4.496 1 92.75 470 THR A O 1
ATOM 3685 N N . ASN A 1 471 ? -1.637 33.375 -3.436 1 92.94 471 ASN A N 1
ATOM 3686 C CA . ASN A 1 471 ? -0.89 34.375 -2.689 1 92.94 471 ASN A CA 1
ATOM 3687 C C . ASN A 1 471 ? 0.614 34.125 -2.754 1 92.94 471 ASN A C 1
ATOM 3689 O O . ASN A 1 471 ? 1.207 33.656 -1.789 1 92.94 471 ASN A O 1
ATOM 3693 N N . PRO A 1 472 ? 1.249 34.625 -3.768 1 91.38 472 PRO A N 1
ATOM 3694 C CA . PRO A 1 472 ? 2.674 34.344 -3.963 1 91.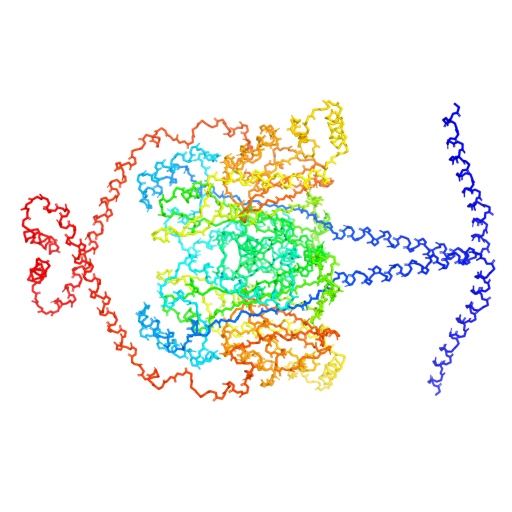38 472 PRO A CA 1
ATOM 3695 C C . PRO A 1 472 ? 3.545 34.906 -2.84 1 91.38 472 PRO A C 1
ATOM 3697 O O . PRO A 1 472 ? 4.668 34.438 -2.639 1 91.38 472 PRO A O 1
ATOM 3700 N N . ASP A 1 473 ? 3.029 35.906 -2.057 1 90.62 473 ASP A N 1
ATOM 3701 C CA . ASP A 1 473 ? 3.809 36.5 -0.986 1 90.62 473 ASP A CA 1
ATOM 3702 C C . ASP A 1 473 ? 3.426 35.938 0.373 1 90.62 473 ASP A C 1
ATOM 3704 O O . ASP A 1 473 ? 3.727 36.531 1.413 1 90.62 473 ASP A O 1
ATOM 3708 N N . PHE A 1 474 ? 2.771 34.844 0.307 1 93.75 474 PHE A N 1
ATOM 3709 C CA . PHE A 1 474 ? 2.371 34.219 1.557 1 93.75 474 PHE A CA 1
ATOM 3710 C C . PHE A 1 474 ? 3.578 33.969 2.455 1 93.75 474 PHE A C 1
ATOM 3712 O O . PHE A 1 474 ? 4.59 33.438 2.01 1 93.75 474 PHE A O 1
ATOM 3719 N N . SER A 1 475 ? 3.518 34.406 3.705 1 94.19 475 SER A N 1
ATOM 3720 C CA . SER A 1 475 ? 4.582 34.219 4.688 1 94.19 475 SER A CA 1
ATOM 3721 C C . SER A 1 475 ? 4.008 33.969 6.078 1 94.19 475 SER A C 1
ATOM 3723 O O . SER A 1 475 ? 2.914 34.438 6.398 1 94.19 475 SER A O 1
ATOM 3725 N N . TRP A 1 476 ? 4.742 33.219 6.836 1 94.88 476 TRP A N 1
ATOM 3726 C CA . TRP A 1 476 ? 4.312 32.938 8.195 1 94.88 476 TRP A CA 1
ATOM 3727 C C . TRP A 1 476 ? 4.168 34.219 9.016 1 94.88 476 TRP A C 1
ATOM 3729 O O . TRP A 1 476 ? 3.238 34.344 9.812 1 94.88 476 TRP A O 1
ATOM 3739 N N . ASP A 1 477 ? 5.039 35.156 8.82 1 92.69 477 ASP A N 1
ATOM 3740 C CA . ASP A 1 477 ? 5.012 36.406 9.555 1 92.69 477 ASP A CA 1
ATOM 3741 C C . ASP A 1 477 ? 3.693 37.156 9.336 1 92.69 477 ASP A C 1
ATOM 3743 O O . ASP A 1 477 ? 3.158 37.75 10.258 1 92.69 477 ASP A O 1
ATOM 3747 N N . LEU A 1 478 ? 3.225 37.031 8.156 1 89.69 478 LEU A N 1
ATOM 3748 C CA . LEU A 1 478 ? 1.955 37.688 7.848 1 89.69 478 LEU A CA 1
ATOM 3749 C C . LEU A 1 478 ? 0.78 36.844 8.312 1 89.69 478 LEU A C 1
ATOM 3751 O O . LEU A 1 478 ? -0.192 37.344 8.859 1 89.69 478 LEU A O 1
ATOM 3755 N N . ALA A 1 479 ? 0.878 35.531 8.148 1 90.75 479 ALA A N 1
ATOM 3756 C CA . ALA A 1 479 ? -0.217 34.625 8.43 1 90.75 479 ALA A CA 1
ATOM 3757 C C . ALA A 1 479 ? -0.519 34.562 9.922 1 90.75 479 ALA A C 1
ATOM 3759 O O . ALA A 1 479 ? -1.684 34.5 10.328 1 90.75 479 ALA A O 1
ATOM 3760 N N . LYS A 1 480 ? 0.459 34.656 10.734 1 89.88 480 LYS A N 1
ATOM 3761 C CA . LYS A 1 480 ? 0.298 34.469 12.172 1 89.88 480 LYS A CA 1
ATOM 3762 C C . LYS A 1 480 ? -0.408 35.656 12.805 1 89.88 480 LYS A C 1
ATOM 3764 O O . LYS A 1 480 ? -0.846 35.594 13.953 1 89.88 480 LYS A O 1
ATOM 3769 N N . GLN A 1 481 ? -0.581 36.656 12.039 1 87.56 481 GLN A N 1
ATOM 3770 C CA . GLN A 1 481 ? -1.234 37.875 12.555 1 87.56 481 GLN A CA 1
ATOM 3771 C C . GLN A 1 481 ? -2.754 37.719 12.492 1 87.56 481 GLN A C 1
ATOM 3773 O O . GLN A 1 481 ? -3.477 38.531 13.062 1 87.56 481 GLN A O 1
ATOM 3778 N N . THR A 1 482 ? -3.15 36.719 11.859 1 79.19 482 THR A N 1
ATOM 3779 C CA . THR A 1 482 ? -4.594 36.531 11.766 1 79.19 482 THR A CA 1
ATOM 3780 C C . THR A 1 482 ? -5.191 36.312 13.156 1 79.19 482 THR A C 1
ATOM 3782 O O . THR A 1 482 ? -4.754 35.406 13.891 1 79.19 482 THR A O 1
ATOM 3785 N N . SER A 1 483 ? -6.105 37.062 13.508 1 64.19 483 SER A N 1
ATOM 3786 C CA . SER A 1 483 ? -6.621 37.125 14.867 1 64.19 483 SER A CA 1
ATOM 3787 C C . SER A 1 483 ? -7.598 36 15.148 1 64.19 483 SER A C 1
ATOM 3789 O O . SER A 1 483 ? -7.625 35.438 16.25 1 64.19 483 SER A O 1
ATOM 3791 N N . HIS A 1 484 ? -8.484 35.781 14.164 1 69.5 484 HIS A N 1
ATOM 3792 C CA . HIS A 1 484 ? -9.57 34.875 14.523 1 69.5 484 HIS A CA 1
ATOM 3793 C C . HIS A 1 484 ? -9.641 33.688 13.555 1 69.5 484 HIS A C 1
ATOM 3795 O O . HIS A 1 484 ? -9.656 33.875 12.336 1 69.5 484 HIS A O 1
ATOM 3801 N N . LEU A 1 485 ? -9.703 32.531 14.297 1 77.94 485 LEU A N 1
ATOM 3802 C CA . LEU A 1 485 ? -9.875 31.297 13.539 1 77.94 485 LEU A CA 1
ATOM 3803 C C . LEU A 1 485 ? -11.352 30.969 13.352 1 77.94 485 LEU A C 1
ATOM 3805 O O . LEU A 1 485 ? -11.734 30.312 12.383 1 77.94 485 LEU A O 1
ATOM 3809 N N . LEU A 1 486 ? -12.117 31.531 14.336 1 89.19 486 LEU A N 1
ATOM 3810 C CA . LEU A 1 486 ? -13.562 31.359 14.312 1 89.19 486 LEU A CA 1
ATOM 3811 C C . LEU A 1 486 ? -14.273 32.688 14.57 1 89.19 486 LEU A C 1
ATOM 3813 O O . LEU A 1 486 ? -13.773 33.531 15.312 1 89.19 486 LEU A O 1
ATOM 3817 N N . SER A 1 487 ? -15.438 32.906 14.008 1 89.38 487 SER A N 1
ATOM 3818 C CA . SER A 1 487 ? -16.234 34.094 14.25 1 89.38 487 SER A CA 1
ATOM 3819 C C . SER A 1 487 ? -16.844 34.062 15.648 1 89.38 487 SER A C 1
ATOM 3821 O O . SER A 1 487 ? -16.922 33.031 16.281 1 89.38 487 SER A O 1
ATOM 3823 N N . ASP A 1 488 ? -17.219 35.219 16.016 1 89.5 488 ASP A N 1
ATOM 3824 C CA . ASP A 1 488 ? -17.891 35.312 17.312 1 89.5 488 ASP A CA 1
ATOM 3825 C C . ASP A 1 488 ? -19.203 34.531 17.297 1 89.5 488 ASP A C 1
ATOM 3827 O O . ASP A 1 488 ? -19.594 33.938 18.312 1 89.5 488 ASP A O 1
ATOM 3831 N N . TYR A 1 489 ? -19.75 34.531 16.219 1 90.31 489 TYR A N 1
ATOM 3832 C CA . TYR A 1 489 ? -20.984 33.781 16.062 1 90.31 489 TYR A CA 1
ATOM 3833 C C . TYR A 1 489 ? -20.734 32.281 16.297 1 90.31 489 TYR A C 1
ATOM 3835 O O . TYR A 1 489 ? -21.469 31.656 17.062 1 90.31 489 TYR A O 1
ATOM 3843 N N . GLU A 1 490 ? -19.766 31.766 15.648 1 92.19 490 GLU A N 1
ATOM 3844 C CA . GLU A 1 490 ? -19.453 30.344 15.781 1 92.19 490 GLU A CA 1
ATOM 3845 C C . GLU A 1 490 ? -19.031 30 17.203 1 92.19 490 GLU A C 1
ATOM 3847 O O . GLU A 1 490 ? -19.375 28.938 17.719 1 92.19 490 GLU A O 1
ATOM 3852 N N . LYS A 1 491 ? -18.359 30.875 17.875 1 91.06 491 LYS A N 1
ATOM 3853 C CA . LYS A 1 491 ? -17.906 30.656 19.234 1 91.06 491 LYS A CA 1
ATOM 3854 C C . LYS A 1 491 ? -19.078 30.578 20.203 1 91.06 491 LYS A C 1
ATOM 3856 O O . LYS A 1 491 ? -19.031 29.875 21.203 1 91.06 491 LYS A O 1
ATOM 3861 N N . ALA A 1 492 ? -20.109 31.25 19.875 1 92.25 492 ALA A N 1
ATOM 3862 C CA . ALA A 1 492 ? -21.266 31.344 20.766 1 92.25 492 ALA A CA 1
ATOM 3863 C C . ALA A 1 492 ? -22.359 30.359 20.328 1 92.25 492 ALA A C 1
ATOM 3865 O O . ALA A 1 492 ? -23.391 30.266 20.984 1 92.25 492 ALA A O 1
ATOM 3866 N N . ARG A 1 493 ? -22.094 29.719 19.281 1 94.5 493 ARG A N 1
ATOM 3867 C CA . ARG A 1 493 ? -23.125 28.844 18.719 1 94.5 493 ARG A CA 1
ATOM 3868 C C . ARG A 1 493 ? -23.531 27.766 19.719 1 94.5 493 ARG A C 1
ATOM 3870 O O . ARG A 1 493 ? -22.672 27.109 20.328 1 94.5 493 ARG A O 1
ATOM 3877 N N . ASP A 1 494 ? -24.797 27.578 19.922 1 96.38 494 ASP A N 1
ATOM 3878 C CA . ASP A 1 494 ? -25.312 26.609 20.891 1 96.38 494 ASP A CA 1
ATOM 3879 C C . ASP A 1 494 ? -25.547 25.25 20.219 1 96.38 494 ASP A C 1
ATOM 3881 O O . ASP A 1 494 ? -26.672 24.953 19.797 1 96.38 494 ASP A O 1
ATOM 3885 N N . TYR A 1 495 ? -24.641 24.406 20.375 1 96.19 495 TYR A N 1
ATOM 3886 C CA . TYR A 1 495 ? -24.719 23.109 19.703 1 96.19 495 TYR A CA 1
ATOM 3887 C C . TYR A 1 495 ? -25.75 22.203 20.375 1 96.19 495 TYR A C 1
ATOM 3889 O O . TYR A 1 495 ? -26.328 21.328 19.734 1 96.19 495 TYR A O 1
ATOM 3897 N N . ASP A 1 496 ? -25.938 22.344 21.703 1 96.69 496 ASP A N 1
ATOM 3898 C CA . ASP A 1 496 ? -26.953 21.547 22.375 1 96.69 496 ASP A CA 1
ATOM 3899 C C . ASP A 1 496 ? -28.328 21.766 21.75 1 96.69 496 ASP A C 1
ATOM 3901 O O . ASP A 1 496 ? -29.062 20.812 21.5 1 96.69 496 ASP A O 1
ATOM 3905 N N . LYS A 1 497 ? -28.625 22.969 21.547 1 95.38 497 LYS A N 1
ATOM 3906 C CA . LYS A 1 497 ? -29.906 23.328 20.969 1 95.38 497 LYS A CA 1
ATOM 3907 C C . LYS A 1 497 ? -30.016 22.859 19.516 1 95.38 497 LYS A C 1
ATOM 3909 O O . LYS A 1 497 ? -31.016 22.266 19.125 1 95.38 497 LYS A O 1
ATOM 3914 N N . GLU A 1 498 ? -29.078 23.203 18.75 1 94.88 498 GLU A N 1
ATOM 3915 C CA . GLU A 1 498 ? -29.109 22.891 17.328 1 94.88 498 GLU A CA 1
ATOM 3916 C C . GLU A 1 498 ? -29.125 21.375 17.094 1 94.88 498 GLU A C 1
ATOM 3918 O O . GLU A 1 498 ? -29.828 20.891 16.203 1 94.88 498 GLU A O 1
ATOM 3923 N N . CYS A 1 499 ? -28.328 20.672 17.844 1 94.88 499 CYS A N 1
ATOM 3924 C CA . CYS A 1 499 ? -28.297 19.219 17.688 1 94.88 499 CYS A CA 1
ATOM 3925 C C . CYS A 1 499 ? -29.625 18.594 18.094 1 94.88 499 CYS A C 1
ATOM 3927 O O . CYS A 1 499 ? -30.047 17.578 17.531 1 94.88 499 CYS A O 1
ATOM 3929 N N . ALA A 1 500 ? -30.266 19.156 19.109 1 92.69 500 ALA A N 1
ATOM 3930 C CA . ALA A 1 500 ? -31.578 18.703 19.5 1 92.69 500 ALA A CA 1
ATOM 3931 C C . ALA A 1 500 ? -32.594 18.844 18.359 1 92.69 500 ALA A C 1
ATOM 3933 O O . ALA A 1 500 ? -33.438 17.969 18.141 1 92.69 500 ALA A O 1
ATOM 3934 N N . ILE A 1 501 ? -32.438 19.922 17.703 1 92.62 501 ILE A N 1
ATOM 3935 C CA . ILE A 1 501 ? -33.312 20.172 16.547 1 92.62 501 ILE A CA 1
ATOM 3936 C C . ILE A 1 501 ? -33.062 19.109 15.477 1 92.62 501 ILE A C 1
ATOM 3938 O O . ILE A 1 501 ? -34 18.562 14.898 1 92.62 501 ILE A O 1
ATOM 3942 N N . ASN A 1 502 ? -31.828 18.875 15.188 1 91.75 502 ASN A N 1
ATOM 3943 C CA . ASN A 1 502 ? -31.484 17.875 14.188 1 91.75 502 ASN A CA 1
ATOM 3944 C C . ASN A 1 502 ? -31.969 16.484 14.586 1 91.75 502 ASN A C 1
ATOM 3946 O O . ASN A 1 502 ? -32.406 15.711 13.734 1 91.75 502 ASN A O 1
ATOM 3950 N N . THR A 1 503 ? -31.828 16.203 15.852 1 90.62 503 THR A N 1
ATOM 3951 C CA . THR A 1 503 ? -32.312 14.914 16.359 1 90.62 503 THR A CA 1
ATOM 3952 C C . THR A 1 503 ? -33.812 14.781 16.141 1 90.62 503 THR A C 1
ATOM 3954 O O . THR A 1 503 ? -34.281 13.711 15.766 1 90.62 503 THR A O 1
ATOM 3957 N N . GLN A 1 504 ? -34.469 15.812 16.391 1 87.62 504 GLN A N 1
ATOM 3958 C CA . GLN A 1 504 ? -35.906 15.812 16.188 1 87.62 504 GLN A CA 1
ATOM 3959 C C . GLN A 1 504 ? -36.25 15.641 14.703 1 87.62 504 GLN A C 1
ATOM 3961 O O . GLN A 1 504 ? -37.156 14.906 14.352 1 87.62 504 GLN A O 1
ATOM 3966 N N . LYS A 1 505 ? -35.531 16.359 13.914 1 90.5 505 LYS A N 1
ATOM 3967 C CA . LYS A 1 505 ? -35.719 16.219 12.469 1 90.5 505 LYS A CA 1
ATOM 3968 C C . LYS A 1 505 ? -35.5 14.781 12.023 1 90.5 505 LYS A C 1
ATOM 3970 O O . LYS A 1 505 ? -36.281 14.25 11.211 1 90.5 505 LYS A O 1
ATOM 3975 N N . ASP A 1 506 ? -34.469 14.172 12.477 1 89.94 506 ASP A N 1
ATOM 3976 C CA . ASP A 1 506 ? -34.156 12.789 12.133 1 89.94 506 ASP A CA 1
ATOM 3977 C C . ASP A 1 506 ? -35.25 11.844 12.625 1 89.94 506 ASP A C 1
ATOM 3979 O O . ASP A 1 506 ? -35.625 10.906 11.93 1 89.94 506 ASP A O 1
ATOM 3983 N N . ASP A 1 507 ? -35.656 12.133 13.805 1 83.19 507 ASP A N 1
ATOM 3984 C CA . ASP A 1 507 ? -36.75 11.344 14.383 1 83.19 507 ASP A CA 1
ATOM 3985 C C . ASP A 1 507 ? -38.031 11.461 13.547 1 83.19 507 ASP A C 1
ATOM 3987 O O . ASP A 1 507 ? -38.719 10.469 13.312 1 83.19 507 ASP A O 1
ATOM 3991 N N . ASP A 1 508 ? -38.25 12.617 13.156 1 83.19 508 ASP A N 1
ATOM 3992 C CA . ASP A 1 508 ? -39.438 12.859 12.328 1 83.19 508 ASP A CA 1
ATOM 3993 C C . ASP A 1 508 ? -39.312 12.148 10.984 1 83.19 508 ASP A C 1
ATOM 3995 O O . ASP A 1 508 ? -40.281 11.57 10.492 1 83.19 508 ASP A O 1
ATOM 3999 N N . LYS A 1 509 ? -38.219 12.328 10.43 1 86.88 509 LYS A N 1
ATOM 4000 C CA . LYS A 1 509 ? -38 11.656 9.156 1 86.88 509 LYS A CA 1
ATOM 4001 C C . LYS A 1 509 ? -38.125 10.141 9.297 1 86.88 509 LYS A C 1
ATOM 4003 O O . LYS A 1 509 ? -38.719 9.477 8.445 1 86.88 509 LYS A O 1
ATOM 4008 N N . ASP A 1 510 ? -37.5 9.625 10.344 1 83.69 510 ASP A N 1
ATOM 4009 C CA . ASP A 1 510 ? -37.594 8.195 10.617 1 83.69 510 ASP A CA 1
ATOM 4010 C C . ASP A 1 510 ? -39.062 7.754 10.805 1 83.69 510 ASP A C 1
ATOM 4012 O O . ASP A 1 510 ? -39.438 6.684 10.344 1 83.69 510 ASP A O 1
ATOM 4016 N N . TYR A 1 511 ? -39.719 8.547 11.453 1 76.25 511 TYR A N 1
ATOM 4017 C CA . TYR A 1 511 ? -41.125 8.25 11.703 1 76.25 511 TYR A CA 1
ATOM 4018 C C . TYR A 1 511 ? -41.906 8.266 10.398 1 76.25 511 TYR A C 1
ATOM 4020 O O . TYR A 1 511 ? -42.719 7.371 10.156 1 76.25 511 TYR A O 1
ATOM 4028 N N . LYS A 1 512 ? -41.656 9.25 9.672 1 80.38 512 LYS A N 1
ATOM 4029 C CA . LYS A 1 512 ? -42.312 9.32 8.375 1 80.38 512 LYS A CA 1
ATOM 4030 C C . LYS A 1 512 ? -41.969 8.109 7.508 1 80.38 512 LYS A C 1
ATOM 4032 O O . LYS A 1 512 ? -42.844 7.559 6.828 1 80.38 512 LYS A O 1
ATOM 4037 N N . GLY A 1 513 ? -40.719 7.82 7.473 1 79.94 513 GLY A N 1
ATOM 4038 C CA . GLY A 1 513 ? -40.281 6.625 6.758 1 79.94 513 GLY A CA 1
ATOM 4039 C C . GLY A 1 513 ? -40.969 5.363 7.27 1 79.94 513 GLY A C 1
ATOM 4040 O O . GLY A 1 513 ? -41.375 4.504 6.48 1 79.94 513 GLY A O 1
ATOM 4041 N N . PHE A 1 514 ? -40.938 5.367 8.5 1 74.94 514 PHE A N 1
ATOM 4042 C CA . PHE A 1 514 ? -41.625 4.242 9.141 1 74.94 514 PHE A CA 1
ATOM 4043 C C . PHE A 1 514 ? -43.094 4.172 8.719 1 74.94 514 PHE A C 1
ATOM 4045 O O . PHE A 1 514 ? -43.562 3.107 8.336 1 74.94 514 PHE A O 1
ATOM 4052 N N . CYS A 1 515 ? -43.719 5.18 8.727 1 71.62 515 CYS A N 1
ATOM 4053 C CA . CYS A 1 515 ? -45.125 5.238 8.352 1 71.62 515 CYS A CA 1
ATOM 4054 C C . CYS A 1 515 ? -45.312 4.836 6.895 1 71.62 515 CYS A C 1
ATOM 4056 O O . CYS A 1 515 ? -46.25 4.102 6.566 1 71.62 515 CYS A O 1
ATOM 4058 N N . SER A 1 516 ? -44.531 5.352 6.094 1 77.62 516 SER A N 1
ATOM 4059 C CA . SER A 1 516 ? -44.594 5.02 4.672 1 77.62 516 SER A CA 1
ATOM 4060 C C . SER A 1 516 ? -44.406 3.527 4.445 1 77.62 516 SER A C 1
ATOM 4062 O O . SER A 1 516 ? -45.156 2.908 3.676 1 77.62 516 SER A O 1
ATOM 4064 N N . ARG A 1 517 ? -43.438 2.965 5.043 1 78.06 517 ARG A N 1
ATOM 4065 C CA . ARG A 1 517 ? -43.188 1.533 4.914 1 78.06 517 ARG A CA 1
ATOM 4066 C C . ARG A 1 517 ? -44.344 0.721 5.469 1 78.06 517 ARG A C 1
ATOM 4068 O O . ARG A 1 517 ? -44.688 -0.324 4.918 1 78.06 517 ARG A O 1
ATOM 4075 N N . PHE A 1 518 ? -44.781 1.188 6.523 1 73.12 518 PHE A N 1
ATOM 4076 C CA . PHE A 1 518 ? -45.906 0.522 7.145 1 73.12 518 PHE A CA 1
ATOM 4077 C C . PHE A 1 518 ? -47.125 0.542 6.215 1 73.12 518 PHE A C 1
ATOM 4079 O O . PHE A 1 518 ? -47.812 -0.473 6.051 1 73.12 518 PHE A O 1
ATOM 4086 N N . LYS A 1 519 ? -47.281 1.622 5.645 1 71.88 519 LYS A N 1
ATOM 4087 C CA . LYS A 1 519 ? -48.375 1.742 4.684 1 71.88 519 LYS A CA 1
ATOM 4088 C C . LYS A 1 519 ? -48.188 0.806 3.496 1 71.88 519 LYS A C 1
ATOM 4090 O O . LYS A 1 519 ? -49.094 0.133 3.059 1 71.88 519 LYS A O 1
ATOM 4095 N N . ASP A 1 520 ? -47.062 0.829 2.943 1 76.25 520 ASP A N 1
ATOM 4096 C CA . ASP A 1 520 ? -46.719 -0.044 1.82 1 76.25 520 ASP A CA 1
ATOM 4097 C C . ASP A 1 520 ? -46.969 -1.509 2.174 1 76.25 520 ASP A C 1
ATOM 4099 O O . ASP A 1 520 ? -47.469 -2.279 1.347 1 76.25 520 ASP A O 1
ATOM 4103 N N . ARG A 1 521 ? -46.531 -1.855 3.352 1 74.75 521 ARG A N 1
ATOM 4104 C CA . ARG A 1 521 ? -46.719 -3.227 3.812 1 74.75 521 ARG A CA 1
ATOM 4105 C C . ARG A 1 521 ? -48.188 -3.562 3.941 1 74.75 521 ARG A C 1
ATOM 4107 O O . ARG A 1 521 ? -48.625 -4.66 3.578 1 74.75 521 ARG A O 1
ATOM 4114 N N . LEU A 1 522 ? -48.906 -2.707 4.43 1 70.19 522 LEU A N 1
ATOM 4115 C CA . LEU A 1 522 ? -50.344 -2.906 4.562 1 70.19 522 LEU A CA 1
ATOM 4116 C C . LEU A 1 522 ? -51 -3.076 3.197 1 70.19 522 LEU A C 1
ATOM 4118 O O . LEU A 1 522 ? -51.875 -3.938 3.021 1 70.19 522 LEU A O 1
ATOM 4122 N N . GLU A 1 523 ? -50.594 -2.244 2.328 1 72.56 523 GLU A N 1
ATOM 4123 C CA . GLU A 1 523 ? -51.156 -2.322 0.975 1 72.56 523 GLU A CA 1
ATOM 4124 C C . GLU A 1 523 ? -50.781 -3.648 0.311 1 72.56 523 GLU A C 1
ATOM 4126 O O . GLU A 1 523 ? -51.594 -4.227 -0.415 1 72.56 523 GLU A O 1
ATOM 4131 N N . ARG A 1 524 ? -49.625 -4.02 0.463 1 75.75 524 ARG A N 1
ATOM 4132 C CA . ARG A 1 524 ? -49.156 -5.273 -0.121 1 75.75 524 ARG A CA 1
ATOM 4133 C C . ARG A 1 524 ? -49.906 -6.465 0.487 1 75.75 524 ARG A C 1
ATOM 4135 O O . ARG A 1 524 ? -50.281 -7.387 -0.227 1 75.75 524 ARG A O 1
ATOM 4142 N N . ASP A 1 525 ? -50.031 -6.379 1.775 1 71.38 525 ASP A N 1
ATOM 4143 C CA . ASP A 1 525 ? -50.594 -7.531 2.482 1 71.38 525 ASP A CA 1
ATOM 4144 C C . ASP A 1 525 ? -52.125 -7.547 2.404 1 71.38 525 ASP A C 1
ATOM 4146 O O . ASP A 1 525 ? -52.719 -8.617 2.373 1 71.38 525 ASP A O 1
ATOM 4150 N N . PHE A 1 526 ? -52.688 -6.348 2.367 1 63.78 526 PHE A N 1
ATOM 4151 C CA . PHE A 1 526 ? -54.125 -6.293 2.516 1 63.78 526 PHE A CA 1
ATOM 4152 C C . PHE A 1 526 ? -54.781 -5.551 1.347 1 63.78 526 PHE A C 1
ATOM 4154 O O . PHE A 1 526 ? -56 -5.539 1.204 1 63.78 526 PHE A O 1
ATOM 4161 N N . GLY A 1 527 ? -54.062 -4.684 0.658 1 57.62 527 GLY A N 1
ATOM 4162 C CA . GLY A 1 527 ? -54.562 -3.795 -0.365 1 57.62 527 GLY A CA 1
ATOM 4163 C C . GLY A 1 527 ? -55.281 -4.527 -1.48 1 57.62 527 GLY A C 1
ATOM 4164 O O . GLY A 1 527 ? -56.281 -4.016 -2.037 1 57.62 527 GLY A O 1
ATOM 4165 N N . THR A 1 528 ? -54.781 -5.566 -1.935 1 53.03 528 THR A N 1
ATOM 4166 C CA . THR A 1 528 ? -55.469 -6.203 -3.043 1 53.03 528 THR A CA 1
ATOM 4167 C C . THR A 1 528 ? -56.781 -6.836 -2.566 1 53.03 528 THR A C 1
ATOM 4169 O O . THR A 1 528 ? -57.594 -7.293 -3.377 1 53.03 528 THR A O 1
ATOM 4172 N N . LYS A 1 529 ? -57 -7.023 -1.297 1 47.69 529 LYS A N 1
ATOM 4173 C CA . LYS A 1 529 ? -58.125 -7.82 -0.896 1 47.69 529 LYS A CA 1
ATOM 4174 C C . LYS A 1 529 ? -59.312 -6.926 -0.5 1 47.69 529 LYS A C 1
ATOM 4176 O O . LYS A 1 529 ? -60.312 -7.402 0.069 1 47.69 529 LYS A O 1
ATOM 4181 N N . GLY A 1 530 ? -59.5 -5.816 -1 1 49.84 530 GLY A N 1
ATOM 4182 C CA . GLY A 1 530 ? -60.656 -4.949 -0.76 1 49.84 530 GLY A CA 1
ATOM 4183 C C . GLY A 1 530 ? -60.75 -4.488 0.682 1 49.84 530 GLY A C 1
ATOM 4184 O O . GLY A 1 530 ? -61.844 -4.094 1.134 1 49.84 530 GLY A O 1
ATOM 4185 N N . CYS A 1 531 ? -59.938 -4.918 1.446 1 47.69 531 CYS A N 1
ATOM 4186 C CA . CYS A 1 531 ? -60.062 -4.598 2.863 1 47.69 531 CYS A CA 1
ATOM 4187 C C . CYS A 1 531 ? -59.719 -3.135 3.125 1 47.69 531 CYS A C 1
ATOM 4189 O O . CYS A 1 531 ? -58.844 -2.568 2.471 1 47.69 531 CYS A O 1
ATOM 4191 N N . ASP A 1 532 ? -60.656 -2.412 3.701 1 49.38 532 ASP A N 1
ATOM 4192 C CA . ASP A 1 532 ? -60.5 -1.018 4.113 1 49.38 532 ASP A CA 1
ATOM 4193 C C . ASP A 1 532 ? -59.219 -0.809 4.926 1 49.38 532 ASP A C 1
ATOM 4195 O O . ASP A 1 532 ? -59 -1.506 5.918 1 49.38 532 ASP A O 1
ATOM 4199 N N . VAL A 1 533 ? -58.312 -0.148 4.406 1 49.53 533 VAL A N 1
ATOM 4200 C CA . VAL A 1 533 ? -57.031 0.207 5.027 1 49.53 533 VAL A CA 1
ATOM 4201 C C . VAL A 1 533 ? -57.25 0.566 6.496 1 49.53 533 VAL A C 1
ATOM 4203 O O . VAL A 1 533 ? -56.438 0.225 7.355 1 49.53 533 VAL A O 1
ATOM 4206 N N . LYS A 1 534 ? -58.406 1.14 6.727 1 52.72 534 LYS A N 1
ATOM 4207 C CA . LYS A 1 534 ? -58.781 1.509 8.094 1 52.72 534 LYS A CA 1
ATOM 4208 C C . LYS A 1 534 ? -59 0.271 8.961 1 52.72 534 LYS A C 1
ATOM 4210 O O . LYS A 1 534 ? -58.562 0.241 10.117 1 52.72 534 LYS A O 1
ATOM 4215 N N . GLU A 1 535 ? -59.625 -0.557 8.375 1 55.38 535 GLU A N 1
ATOM 4216 C CA . GLU A 1 535 ? -59.875 -1.799 9.094 1 55.38 535 GLU A CA 1
ATOM 4217 C C . GLU A 1 535 ? -58.562 -2.562 9.352 1 55.38 535 GLU A C 1
ATOM 4219 O O . GLU A 1 535 ? -58.375 -3.109 10.438 1 55.38 535 GLU A O 1
ATOM 4224 N N . ILE A 1 536 ? -57.75 -2.598 8.492 1 54.38 536 ILE A N 1
ATOM 4225 C CA . ILE A 1 536 ? -56.469 -3.289 8.602 1 54.38 536 ILE A CA 1
ATOM 4226 C C . ILE A 1 536 ? -55.594 -2.59 9.633 1 54.38 536 ILE A C 1
ATOM 4228 O O . ILE A 1 536 ? -54.969 -3.246 10.461 1 54.38 536 ILE A O 1
ATOM 4232 N N . LEU A 1 537 ? -55.625 -1.422 9.5 1 55.34 537 LEU A N 1
ATOM 4233 C CA . LEU A 1 537 ? -54.906 -0.635 10.492 1 55.34 537 LEU A CA 1
ATOM 4234 C C . LEU A 1 537 ? -55.469 -0.864 11.891 1 55.34 537 LEU A C 1
ATOM 4236 O O . LEU A 1 537 ? -54.719 -0.981 12.859 1 55.34 537 LEU A O 1
ATOM 4240 N N . ALA A 1 538 ? -56.781 -0.878 11.883 1 55 538 ALA A N 1
ATOM 4241 C CA . ALA A 1 538 ? -57.438 -1.185 13.156 1 55 538 ALA A CA 1
ATOM 4242 C C . ALA A 1 538 ? -57.031 -2.562 13.664 1 55 538 ALA A C 1
ATOM 4244 O O . ALA A 1 538 ? -56.75 -2.732 14.852 1 55 538 ALA A O 1
ATOM 4245 N N . LYS A 1 539 ? -56.906 -3.391 12.836 1 52.97 539 LYS A N 1
ATOM 4246 C CA . LYS A 1 539 ? -56.5 -4.746 13.211 1 52.97 539 LYS A CA 1
ATOM 4247 C C . LYS A 1 539 ? -55.031 -4.793 13.609 1 52.97 539 LYS A C 1
ATOM 4249 O O . LYS A 1 539 ? -54.688 -5.457 14.586 1 52.97 539 LYS A O 1
ATOM 4254 N N . THR A 1 540 ? -54.25 -4.254 12.844 1 53.88 540 THR A N 1
ATOM 4255 C CA . THR A 1 540 ? -52.812 -4.223 13.133 1 53.88 540 THR A CA 1
ATOM 4256 C C . THR A 1 540 ? -52.531 -3.535 14.461 1 53.88 540 THR A C 1
ATOM 4258 O O . THR A 1 540 ? -51.688 -3.996 15.25 1 53.88 540 THR A O 1
ATOM 4261 N N . CYS A 1 541 ? -53.219 -2.518 14.617 1 53.31 541 CYS A N 1
ATOM 4262 C CA . CYS A 1 541 ? -53.125 -1.812 15.891 1 53.31 541 CYS A CA 1
ATOM 4263 C C . CYS A 1 541 ? -53.594 -2.703 17.031 1 53.31 541 CYS A C 1
ATOM 4265 O O . CYS A 1 541 ? -52.969 -2.705 18.109 1 53.31 541 CYS A O 1
ATOM 4267 N N . THR A 1 542 ? -54.594 -3.357 16.75 1 51.44 542 THR A N 1
ATOM 4268 C CA . THR A 1 542 ? -55.062 -4.32 17.75 1 51.44 542 THR A CA 1
ATOM 4269 C C . THR A 1 542 ? -54 -5.383 18 1 51.44 542 THR A C 1
ATOM 4271 O O . THR A 1 542 ? -53.75 -5.766 19.156 1 51.44 542 THR A O 1
ATOM 4274 N N . GLU A 1 543 ? -53.375 -5.746 17.078 1 49.91 543 GLU A N 1
ATOM 4275 C CA . GLU A 1 543 ? -52.344 -6.758 17.25 1 49.91 543 GLU A CA 1
ATOM 4276 C C . GLU A 1 543 ? -51.125 -6.191 17.969 1 49.91 543 GLU A C 1
ATOM 4278 O O . GLU A 1 543 ? -50.469 -6.898 18.734 1 49.91 543 GLU A O 1
ATOM 4283 N N . MET A 1 544 ? -50.781 -5.059 17.703 1 50.22 544 MET A N 1
ATOM 4284 C CA . MET A 1 544 ? -49.625 -4.406 18.328 1 50.22 544 MET A CA 1
ATOM 4285 C C . MET A 1 544 ? -49.906 -4.137 19.812 1 50.22 544 MET A C 1
ATOM 4287 O O . MET A 1 544 ? -49 -4.184 20.625 1 50.22 544 MET A O 1
ATOM 4291 N N . VAL A 1 545 ? -51.188 -3.789 20.094 1 48.72 545 VAL A N 1
ATOM 4292 C CA . VAL A 1 545 ? -51.594 -3.521 21.469 1 48.72 545 VAL A CA 1
ATOM 4293 C C . VAL A 1 545 ? -51.688 -4.832 22.25 1 48.72 545 VAL A C 1
ATOM 4295 O O . VAL A 1 545 ? -51.406 -4.879 23.438 1 48.72 545 VAL A O 1
ATOM 4298 N N . ASN A 1 546 ? -52 -5.781 21.625 1 45.69 546 ASN A N 1
ATOM 4299 C CA . ASN A 1 546 ? -52.031 -7.055 22.344 1 45.69 546 ASN A CA 1
ATOM 4300 C C . ASN A 1 546 ? -50.688 -7.723 22.391 1 45.69 546 ASN A C 1
ATOM 4302 O O . ASN A 1 546 ? -50.438 -8.609 23.219 1 45.69 546 ASN A O 1
ATOM 4306 N N . MET B 1 1 ? 43.625 -27.359 -49.062 1 30.98 1 MET B N 1
ATOM 4307 C CA . MET B 1 1 ? 44.844 -26.594 -48.969 1 30.98 1 MET B CA 1
ATOM 4308 C C . MET B 1 1 ? 44.656 -25.406 -48.031 1 30.98 1 MET B C 1
ATOM 4310 O O . MET B 1 1 ? 45.625 -24.906 -47.438 1 30.98 1 MET B O 1
ATOM 4314 N N . ALA B 1 2 ? 43.469 -24.828 -48 1 45.31 2 ALA B N 1
ATOM 4315 C CA . ALA B 1 2 ? 43.125 -23.594 -47.281 1 45.31 2 ALA B CA 1
ATOM 4316 C C . ALA B 1 2 ? 43 -23.859 -45.781 1 45.31 2 ALA B C 1
ATOM 4318 O O . ALA B 1 2 ? 43.156 -22.953 -44.969 1 45.31 2 ALA B O 1
ATOM 4319 N N . GLY B 1 3 ? 42.625 -25.094 -45.344 1 45.09 3 GLY B N 1
ATOM 4320 C CA . GLY B 1 3 ? 42.406 -25.391 -43.938 1 45.09 3 GLY B CA 1
ATOM 4321 C C . GLY B 1 3 ? 43.688 -25.297 -43.125 1 45.09 3 GLY B C 1
ATOM 4322 O O . GLY B 1 3 ? 43.656 -24.938 -41.938 1 45.09 3 GLY B O 1
ATOM 4323 N N . TRP B 1 4 ? 44.844 -25.797 -43.781 1 46.09 4 TRP B N 1
ATOM 4324 C CA . TRP B 1 4 ? 46.156 -25.891 -43.094 1 46.09 4 TRP B CA 1
ATOM 4325 C C . TRP B 1 4 ? 46.719 -24.516 -42.812 1 46.09 4 TRP B C 1
ATOM 4327 O O . TRP B 1 4 ? 47.594 -24.359 -41.969 1 46.09 4 TRP B O 1
ATOM 4337 N N . SER B 1 5 ? 46.219 -23.469 -43.531 1 49.97 5 SER B N 1
ATOM 4338 C CA . SER B 1 5 ? 46.844 -22.156 -43.438 1 49.97 5 SER B CA 1
ATOM 4339 C C . SER B 1 5 ? 46.438 -21.453 -42.156 1 49.97 5 SER B C 1
ATOM 4341 O O . SER B 1 5 ? 47.281 -20.812 -41.5 1 49.97 5 SER B O 1
ATOM 4343 N N . TRP B 1 6 ? 45.25 -21.641 -41.688 1 47.41 6 TRP B N 1
ATOM 4344 C CA . TRP B 1 6 ? 44.844 -20.953 -40.469 1 47.41 6 TRP B CA 1
ATOM 4345 C C . TRP B 1 6 ? 45.5 -21.578 -39.25 1 47.41 6 TRP B C 1
ATOM 4347 O O . TRP B 1 6 ? 45.906 -20.875 -38.312 1 47.41 6 TRP B O 1
ATOM 4357 N N . LEU B 1 7 ? 45.688 -22.922 -39.281 1 46.72 7 LEU B N 1
ATOM 4358 C CA . LEU B 1 7 ? 46.375 -23.578 -38.156 1 46.72 7 LEU B CA 1
ATOM 4359 C C . LEU B 1 7 ? 47.812 -23.156 -38.094 1 46.72 7 LEU B C 1
ATOM 4361 O O . LEU B 1 7 ? 48.344 -22.906 -37 1 46.72 7 LEU B O 1
ATOM 4365 N N . HIS B 1 8 ? 48.469 -23.047 -39.25 1 52.34 8 HIS B N 1
ATOM 4366 C CA . HIS B 1 8 ? 49.844 -22.578 -39.281 1 52.34 8 HIS B CA 1
ATOM 4367 C C . HIS B 1 8 ? 49.938 -21.125 -38.844 1 52.34 8 HIS B C 1
ATOM 4369 O O . HIS B 1 8 ? 50.875 -20.75 -38.094 1 52.34 8 HIS B O 1
ATOM 4375 N N . ALA B 1 9 ? 48.938 -20.328 -39.188 1 52.78 9 ALA B N 1
ATOM 4376 C CA . ALA B 1 9 ? 48.906 -18.938 -38.75 1 52.78 9 ALA B CA 1
ATOM 4377 C C . ALA B 1 9 ? 48.688 -18.844 -37.25 1 52.78 9 ALA B C 1
ATOM 4379 O O . ALA B 1 9 ? 49.344 -18.031 -36.594 1 52.78 9 ALA B O 1
ATOM 4380 N N . ALA B 1 10 ? 47.875 -19.656 -36.719 1 52.09 10 ALA B N 1
ATOM 4381 C CA . ALA B 1 10 ? 47.688 -19.688 -35.281 1 52.09 10 ALA B CA 1
ATOM 4382 C C . ALA B 1 10 ? 48.938 -20.188 -34.562 1 52.09 10 ALA B C 1
ATOM 4384 O O . ALA B 1 10 ? 49.312 -19.641 -33.5 1 52.09 10 ALA B O 1
ATOM 4385 N N . GLU B 1 11 ? 49.594 -21.172 -35.094 1 52.06 11 GLU B N 1
ATOM 4386 C CA . GLU B 1 11 ? 50.844 -21.672 -34.531 1 52.06 11 GLU B CA 1
ATOM 4387 C C . GLU B 1 11 ? 51.938 -20.609 -34.625 1 52.06 11 GLU B C 1
ATOM 4389 O O . GLU B 1 11 ? 52.688 -20.453 -33.656 1 52.06 11 GLU B O 1
ATOM 4394 N N . TYR B 1 12 ? 52.062 -19.906 -35.688 1 54 12 TYR B N 1
ATOM 4395 C CA . TYR B 1 12 ? 53.031 -18.844 -35.812 1 54 12 TYR B CA 1
ATOM 4396 C C . TYR B 1 12 ? 52.719 -17.703 -34.844 1 54 12 TYR B C 1
ATOM 4398 O O . TYR B 1 12 ? 53.625 -17.156 -34.219 1 54 12 TYR B O 1
ATOM 4406 N N . ALA B 1 13 ? 51.5 -17.328 -34.781 1 54.66 13 ALA B N 1
ATOM 4407 C CA . ALA B 1 13 ? 51.125 -16.297 -33.844 1 54.66 13 ALA B CA 1
ATOM 4408 C C . ALA B 1 13 ? 51.438 -16.719 -32.406 1 54.66 13 ALA B C 1
ATOM 4410 O O . ALA B 1 13 ? 51.906 -15.922 -31.594 1 54.66 13 ALA B O 1
ATOM 4411 N N . TRP B 1 14 ? 51.156 -17.953 -32.156 1 50.38 14 TRP B N 1
ATOM 4412 C CA . TRP B 1 14 ? 51.5 -18.5 -30.828 1 50.38 14 TRP B CA 1
ATOM 4413 C C . TRP B 1 14 ? 53 -18.5 -30.609 1 50.38 14 TRP B C 1
ATOM 4415 O O . TRP B 1 14 ? 53.469 -18.109 -29.547 1 50.38 14 TRP B O 1
ATOM 4425 N N . ASP B 1 15 ? 53.781 -18.984 -31.609 1 53.94 15 ASP B N 1
ATOM 4426 C CA . ASP B 1 15 ? 55.219 -18.984 -31.516 1 53.94 15 ASP B CA 1
ATOM 4427 C C . ASP B 1 15 ? 55.781 -17.578 -31.406 1 53.94 15 ASP B C 1
ATOM 4429 O O . ASP B 1 15 ? 56.719 -17.312 -30.625 1 53.94 15 ASP B O 1
ATOM 4433 N N . TRP B 1 16 ? 55.281 -16.719 -32.156 1 54.34 16 TRP B N 1
ATOM 4434 C CA . TRP B 1 16 ? 55.656 -15.32 -32.062 1 54.34 16 TRP B CA 1
ATOM 4435 C C . TRP B 1 16 ? 55.375 -14.75 -30.688 1 54.34 16 TRP B C 1
ATOM 4437 O O . TRP B 1 16 ? 56.219 -14.062 -30.094 1 54.34 16 TRP B O 1
ATOM 4447 N N . ALA B 1 17 ? 54.25 -15.008 -30.156 1 54 17 ALA B N 1
ATOM 4448 C CA . ALA B 1 17 ? 53.875 -14.57 -28.797 1 54 17 ALA B CA 1
ATOM 4449 C C . ALA B 1 17 ? 54.781 -15.242 -27.766 1 54 17 ALA B C 1
ATOM 4451 O O . ALA B 1 17 ? 55.25 -14.594 -26.828 1 54 17 ALA B O 1
ATOM 4452 N N . ALA B 1 18 ? 55 -16.516 -27.953 1 53.72 18 ALA B N 1
ATOM 4453 C CA . ALA B 1 18 ? 55.875 -17.25 -27.047 1 53.72 18 ALA B CA 1
ATOM 4454 C C . ALA B 1 18 ? 57.281 -16.719 -27.125 1 53.72 18 ALA B C 1
ATOM 4456 O O . ALA B 1 18 ? 57.938 -16.562 -26.094 1 53.72 18 ALA B O 1
ATOM 4457 N N . ASP B 1 19 ? 57.781 -16.484 -28.344 1 54.44 19 ASP B N 1
ATOM 4458 C CA . ASP B 1 19 ? 59.094 -15.891 -28.5 1 54.44 19 ASP B CA 1
ATOM 4459 C C . ASP B 1 19 ? 59.156 -14.484 -27.922 1 54.44 19 ASP B C 1
ATOM 4461 O O . ASP B 1 19 ? 60.125 -14.117 -27.266 1 54.44 19 ASP B O 1
ATOM 4465 N N . GLY B 1 20 ? 58.188 -13.742 -28.266 1 54.78 20 GLY B N 1
ATOM 4466 C CA . GLY B 1 20 ? 58.125 -12.43 -27.641 1 54.78 20 GLY B CA 1
ATOM 4467 C C . GLY B 1 20 ? 58.156 -12.492 -26.125 1 54.78 20 GLY B C 1
ATOM 4468 O O . GLY B 1 20 ? 58.875 -11.727 -25.469 1 54.78 20 GLY B O 1
ATOM 4469 N N . ILE B 1 21 ? 57.469 -13.398 -25.531 1 54.53 21 ILE B N 1
ATOM 4470 C CA . ILE B 1 21 ? 57.406 -13.57 -24.078 1 54.53 21 ILE B CA 1
ATOM 4471 C C . ILE B 1 21 ? 58.75 -14.102 -23.578 1 54.53 21 ILE B C 1
ATOM 4473 O O . ILE B 1 21 ? 59.312 -13.586 -22.609 1 54.53 21 ILE B O 1
ATOM 4477 N N . ASN B 1 22 ? 59.344 -15.117 -24.219 1 52.78 22 ASN B N 1
ATOM 4478 C CA . ASN B 1 22 ? 60.562 -15.797 -23.734 1 52.78 22 ASN B CA 1
ATOM 4479 C C . ASN B 1 22 ? 61.812 -14.961 -23.984 1 52.78 22 ASN B C 1
ATOM 4481 O O . ASN B 1 22 ? 62.75 -14.984 -23.188 1 52.78 22 ASN B O 1
ATOM 4485 N N . TYR B 1 23 ? 61.938 -14.242 -25.094 1 55.22 23 TYR B N 1
ATOM 4486 C CA . TYR B 1 23 ? 63.219 -13.633 -25.438 1 55.22 23 TYR B CA 1
ATOM 4487 C C . TYR B 1 23 ? 63.156 -12.125 -25.266 1 55.22 23 TYR B C 1
ATOM 4489 O O . TYR B 1 23 ? 64.188 -11.453 -25.266 1 55.22 23 TYR B O 1
ATOM 4497 N N . ARG B 1 24 ? 61.938 -11.672 -25.125 1 54.44 24 ARG B N 1
ATOM 4498 C CA . ARG B 1 24 ? 61.906 -10.227 -24.906 1 54.44 24 ARG B CA 1
ATOM 4499 C C . ARG B 1 24 ? 61.25 -9.906 -23.562 1 54.44 24 ARG B C 1
ATOM 4501 O O . ARG B 1 24 ? 61.844 -9.18 -22.75 1 54.44 24 ARG B O 1
ATOM 4508 N N . VAL B 1 25 ? 60.156 -10.492 -23.406 1 53.69 25 VAL B N 1
ATOM 4509 C CA . VAL B 1 25 ? 59.406 -10.125 -22.219 1 53.69 25 VAL B CA 1
ATOM 4510 C C . VAL B 1 25 ? 60.094 -10.695 -20.984 1 53.69 25 VAL B C 1
ATOM 4512 O O . VAL B 1 25 ? 60.344 -9.969 -20.016 1 53.69 25 VAL B O 1
ATOM 4515 N N . ILE B 1 26 ? 60.406 -11.961 -20.984 1 54.59 26 ILE B N 1
ATOM 4516 C CA . ILE B 1 26 ? 61 -12.617 -19.812 1 54.59 26 ILE B CA 1
ATOM 4517 C C . ILE B 1 26 ? 62.375 -12.039 -19.547 1 54.59 26 ILE B C 1
ATOM 4519 O O . ILE B 1 26 ? 62.688 -11.68 -18.406 1 54.59 26 ILE B O 1
ATOM 4523 N N . PRO B 1 27 ? 63.281 -11.945 -20.547 1 56.62 27 PRO B N 1
ATOM 4524 C CA . PRO B 1 27 ? 64.562 -11.328 -20.219 1 56.62 27 PRO B CA 1
ATOM 4525 C C . PRO B 1 27 ? 64.438 -9.883 -19.75 1 56.62 27 PRO B C 1
ATOM 4527 O O . PRO B 1 27 ? 65.125 -9.461 -18.844 1 56.62 27 PRO B O 1
ATOM 4530 N N . GLU B 1 28 ? 63.594 -9.195 -20.344 1 56.22 28 GLU B N 1
ATOM 4531 C CA . GLU B 1 28 ? 63.375 -7.824 -19.891 1 56.22 28 GLU B CA 1
ATOM 4532 C C . GLU B 1 28 ? 62.75 -7.797 -18.5 1 56.22 28 GLU B C 1
ATOM 4534 O O . GLU B 1 28 ? 63.094 -6.934 -17.688 1 56.22 28 GLU B O 1
ATOM 4539 N N . LEU B 1 29 ? 61.938 -8.734 -18.203 1 58.53 29 LEU B N 1
ATOM 4540 C CA . LEU B 1 29 ? 61.375 -8.906 -16.875 1 58.53 29 LEU B CA 1
ATOM 4541 C C . LEU B 1 29 ? 62.438 -9.289 -15.859 1 58.53 29 LEU B C 1
ATOM 4543 O O . LEU B 1 29 ? 62.406 -8.836 -14.711 1 58.53 29 LEU B O 1
ATOM 4547 N N . GLN B 1 30 ? 63.344 -10.094 -16.266 1 55.69 30 GLN B N 1
ATOM 4548 C CA . GLN B 1 30 ? 64.438 -10.531 -15.414 1 55.69 30 GLN B CA 1
ATOM 4549 C C . GLN B 1 30 ? 65.5 -9.438 -15.266 1 55.69 30 GLN B C 1
ATOM 4551 O O . GLN B 1 30 ? 66.188 -9.359 -14.242 1 55.69 30 GLN B O 1
ATOM 4556 N N . SER B 1 31 ? 65.688 -8.68 -16.328 1 59 31 SER B N 1
ATOM 4557 C CA . SER B 1 31 ? 66.812 -7.738 -16.266 1 59 31 SER B CA 1
ATOM 4558 C C . SER B 1 31 ? 66.375 -6.406 -15.664 1 59 31 SER B C 1
ATOM 4560 O O . SER B 1 31 ? 67.188 -5.633 -15.188 1 59 31 SER B O 1
ATOM 4562 N N . SER B 1 32 ? 65 -6.074 -15.742 1 60.06 32 SER B N 1
ATOM 4563 C CA . SER B 1 32 ? 64.625 -4.77 -15.211 1 60.06 32 SER B CA 1
ATOM 4564 C C . SER B 1 32 ? 63.625 -4.906 -14.078 1 60.06 32 SER B C 1
ATOM 4566 O O . SER B 1 32 ? 62.469 -5.289 -14.312 1 60.06 32 SER B O 1
ATOM 4568 N N . PRO B 1 33 ? 64.062 -4.789 -12.805 1 60.72 33 PRO B N 1
ATOM 4569 C CA . PRO B 1 33 ? 63.188 -4.816 -11.633 1 60.72 33 PRO B CA 1
ATOM 4570 C C . PRO B 1 33 ? 61.969 -3.912 -11.789 1 60.72 33 PRO B C 1
ATOM 4572 O O . PRO B 1 33 ? 60.906 -4.234 -11.289 1 60.72 33 PRO B O 1
ATOM 4575 N N . LEU B 1 34 ? 62.219 -2.951 -12.609 1 62.06 34 LEU B N 1
ATOM 4576 C CA . LEU B 1 34 ? 61.125 -2.018 -12.812 1 62.06 34 LEU B CA 1
ATOM 4577 C C . LEU B 1 34 ? 60.031 -2.654 -13.648 1 62.06 34 LEU B C 1
ATOM 4579 O O . LEU B 1 34 ? 58.844 -2.455 -13.375 1 62.06 34 LEU B O 1
ATOM 4583 N N . VAL B 1 35 ? 60.406 -3.377 -14.609 1 61.12 35 VAL B N 1
ATOM 4584 C CA . VAL B 1 35 ? 59.438 -4.066 -15.453 1 61.12 35 VAL B CA 1
ATOM 4585 C C . VAL B 1 35 ? 58.688 -5.094 -14.617 1 61.12 35 VAL B C 1
ATOM 4587 O O . VAL B 1 35 ? 57.469 -5.207 -14.727 1 61.12 35 VAL B O 1
ATOM 4590 N N . LEU B 1 36 ? 59.438 -5.742 -13.797 1 60.53 36 LEU B N 1
ATOM 4591 C CA . LEU B 1 36 ? 58.812 -6.723 -12.914 1 60.53 36 LEU B CA 1
ATOM 4592 C C . LEU B 1 36 ? 57.812 -6.051 -11.984 1 60.53 36 LEU B C 1
ATOM 4594 O O . LEU B 1 36 ? 56.688 -6.562 -11.773 1 60.53 36 LEU B O 1
ATOM 4598 N N . CYS B 1 37 ? 58.219 -4.863 -11.523 1 62.19 37 CYS B N 1
ATOM 4599 C CA . CYS B 1 37 ? 57.344 -4.125 -10.633 1 62.19 37 CYS B CA 1
ATOM 4600 C C . CYS B 1 37 ? 56.094 -3.664 -11.367 1 62.19 37 CYS B C 1
ATOM 4602 O O . CYS B 1 37 ? 54.969 -3.775 -10.844 1 62.19 37 CYS B O 1
ATOM 4604 N N . CYS B 1 38 ? 56.25 -3.238 -12.617 1 64.19 38 CYS B N 1
ATOM 4605 C CA . CYS B 1 38 ? 55.125 -2.766 -13.398 1 64.19 38 CYS B CA 1
ATOM 4606 C C . CYS B 1 38 ? 54.188 -3.914 -13.75 1 64.19 38 CYS B C 1
ATOM 4608 O O . CYS B 1 38 ? 52.969 -3.762 -13.711 1 64.19 38 CYS B O 1
ATOM 4610 N N . LEU B 1 39 ? 54.719 -5.004 -14.078 1 64.62 39 LEU B N 1
ATOM 4611 C CA . LEU B 1 39 ? 53.938 -6.18 -14.398 1 64.62 39 LEU B CA 1
ATOM 4612 C C . LEU B 1 39 ? 53.156 -6.66 -13.172 1 64.62 39 LEU B C 1
ATOM 4614 O O . LEU B 1 39 ? 52 -7.047 -13.273 1 64.62 39 LEU B O 1
ATOM 4618 N N . CYS B 1 40 ? 53.844 -6.574 -12.055 1 63.53 40 CYS B N 1
ATOM 4619 C CA . CYS B 1 40 ? 53.188 -6.961 -10.812 1 63.53 40 CYS B CA 1
ATOM 4620 C C . CYS B 1 40 ? 52.031 -6.016 -10.492 1 63.53 40 CYS B C 1
ATOM 4622 O O . CYS B 1 40 ? 50.938 -6.461 -10.141 1 63.53 40 CYS B O 1
ATOM 4624 N N . VAL B 1 41 ? 52.312 -4.754 -10.727 1 66.25 41 VAL B N 1
ATOM 4625 C CA . VAL B 1 41 ? 51.281 -3.764 -10.43 1 66.25 41 VAL B CA 1
ATOM 4626 C C . VAL B 1 41 ? 50.125 -3.922 -11.398 1 66.25 41 VAL B C 1
ATOM 4628 O O . VAL B 1 41 ? 48.969 -3.869 -11 1 66.25 41 VAL B O 1
ATOM 4631 N N . THR B 1 42 ? 50.344 -4.195 -12.672 1 68.56 42 THR B N 1
ATOM 4632 C CA . THR B 1 42 ? 49.312 -4.395 -13.664 1 68.56 42 THR B CA 1
ATOM 4633 C C . THR B 1 42 ? 48.469 -5.633 -13.344 1 68.56 42 THR B C 1
ATOM 4635 O O . THR B 1 42 ? 47.25 -5.605 -13.445 1 68.56 42 THR B O 1
ATOM 4638 N N . THR B 1 43 ? 49.156 -6.652 -13.016 1 67.94 43 THR B N 1
ATOM 4639 C CA . THR B 1 43 ? 48.469 -7.887 -12.664 1 67.94 43 THR B CA 1
ATOM 4640 C C . THR B 1 43 ? 47.562 -7.676 -11.453 1 67.94 43 THR B C 1
ATOM 4642 O O . THR B 1 43 ? 46.406 -8.117 -11.438 1 67.94 43 THR B O 1
ATOM 4645 N N . VAL B 1 44 ? 48.094 -6.895 -10.523 1 67.06 44 VAL B N 1
ATOM 4646 C CA . VAL B 1 44 ? 47.312 -6.629 -9.312 1 67.06 44 VAL B CA 1
ATOM 4647 C C . VAL B 1 44 ? 46.094 -5.773 -9.664 1 67.06 44 VAL B C 1
ATOM 4649 O O . VAL B 1 44 ? 45 -6.016 -9.164 1 67.06 44 VAL B O 1
ATOM 4652 N N . LEU B 1 45 ? 46.344 -4.895 -10.578 1 74.38 45 LEU B N 1
ATOM 4653 C CA . LEU B 1 45 ? 45.25 -4.016 -10.961 1 74.38 45 LEU B CA 1
ATOM 4654 C C . LEU B 1 45 ? 44.188 -4.777 -11.773 1 74.38 45 LEU B C 1
ATOM 4656 O O . LEU B 1 45 ? 43 -4.562 -11.609 1 74.38 45 LEU B O 1
ATOM 4660 N N . LEU B 1 46 ? 44.625 -5.621 -12.648 1 73.25 46 LEU B N 1
ATOM 4661 C CA . LEU B 1 46 ? 43.688 -6.445 -13.414 1 73.25 46 LEU B CA 1
ATOM 4662 C C . LEU B 1 46 ? 42.875 -7.371 -12.492 1 73.25 46 LEU B C 1
ATOM 4664 O O . LEU B 1 46 ? 41.688 -7.543 -12.672 1 73.25 46 LEU B O 1
ATOM 4668 N N . ILE B 1 47 ? 43.531 -7.887 -11.57 1 67.5 47 ILE B N 1
ATOM 4669 C CA . ILE B 1 47 ? 42.875 -8.727 -10.586 1 67.5 47 ILE B CA 1
ATOM 4670 C C . ILE B 1 47 ? 41.875 -7.898 -9.781 1 67.5 47 ILE B C 1
ATOM 4672 O O . ILE B 1 47 ? 40.75 -8.344 -9.516 1 67.5 47 ILE B O 1
ATOM 4676 N N . THR B 1 48 ? 42.312 -6.723 -9.562 1 69.44 48 THR B N 1
ATOM 4677 C CA . THR B 1 48 ? 41.438 -5.84 -8.797 1 69.44 48 THR B CA 1
ATOM 4678 C C . THR B 1 48 ? 40.219 -5.484 -9.609 1 69.44 48 THR B C 1
ATOM 4680 O O . THR B 1 48 ? 39.094 -5.504 -9.086 1 69.44 48 THR B O 1
ATOM 4683 N N . VAL B 1 49 ? 40.375 -5.23 -10.828 1 70.12 49 VAL B N 1
ATOM 4684 C CA . VAL B 1 49 ? 39.25 -4.898 -11.695 1 70.12 49 VAL B CA 1
ATOM 4685 C C . VAL B 1 49 ? 38.344 -6.113 -11.852 1 70.12 49 VAL B C 1
ATOM 4687 O O . VAL B 1 49 ? 37.125 -5.988 -11.789 1 70.12 49 VAL B O 1
ATOM 4690 N N . ALA B 1 50 ? 39 -7.195 -12.117 1 67.06 50 ALA B N 1
ATOM 4691 C CA . ALA B 1 50 ? 38.219 -8.43 -12.227 1 67.06 50 ALA B CA 1
ATOM 4692 C C . ALA B 1 50 ? 37.438 -8.703 -10.938 1 67.06 50 ALA B C 1
ATOM 4694 O O . ALA B 1 50 ? 36.281 -9.086 -10.977 1 67.06 50 ALA B O 1
ATOM 4695 N N . TYR B 1 51 ? 38.062 -8.422 -9.906 1 62.34 51 TYR B N 1
ATOM 4696 C CA . TYR B 1 51 ? 37.438 -8.609 -8.609 1 62.34 51 TYR B CA 1
ATOM 4697 C C . TYR B 1 51 ? 36.281 -7.617 -8.406 1 62.34 51 TYR B C 1
ATOM 4699 O O . TYR B 1 51 ? 35.219 -7.988 -7.938 1 62.34 51 TYR B O 1
ATOM 4707 N N . MET B 1 52 ? 36.594 -6.465 -8.805 1 65.19 52 MET B N 1
ATOM 4708 C CA . MET B 1 52 ? 35.562 -5.441 -8.641 1 65.19 52 MET B CA 1
ATOM 4709 C C . MET B 1 52 ? 34.344 -5.746 -9.516 1 65.19 52 MET B C 1
ATOM 4711 O O . MET B 1 52 ? 33.188 -5.547 -9.086 1 65.19 52 MET B O 1
ATOM 4715 N N . ARG B 1 53 ? 34.594 -6.23 -10.633 1 64.44 53 ARG B N 1
ATOM 4716 C CA . ARG B 1 53 ? 33.5 -6.598 -11.523 1 64.44 53 ARG B CA 1
ATOM 4717 C C . ARG B 1 53 ? 32.75 -7.809 -10.984 1 64.44 53 ARG B C 1
ATOM 4719 O O . ARG B 1 53 ? 31.516 -7.848 -11.031 1 64.44 53 ARG B O 1
ATOM 4726 N N . ALA B 1 54 ? 33.562 -8.727 -10.617 1 61.66 54 ALA B N 1
ATOM 4727 C CA . ALA B 1 54 ? 32.938 -9.906 -10.016 1 61.66 54 ALA B CA 1
ATOM 4728 C C . ALA B 1 54 ? 32.156 -9.539 -8.75 1 61.66 54 ALA B C 1
ATOM 4730 O O . ALA B 1 54 ? 31.062 -10.039 -8.516 1 61.66 54 ALA B O 1
ATOM 4731 N N . ALA B 1 55 ? 32.781 -8.656 -8.07 1 59.94 55 ALA B N 1
ATOM 4732 C CA . ALA B 1 55 ? 32.125 -8.188 -6.84 1 59.94 55 ALA B CA 1
ATOM 4733 C C . ALA B 1 55 ? 30.844 -7.414 -7.148 1 59.94 55 ALA B C 1
ATOM 4735 O O . ALA B 1 55 ? 29.844 -7.555 -6.445 1 59.94 55 ALA B O 1
ATOM 4736 N N . ALA B 1 56 ? 30.984 -6.715 -8.148 1 62.69 56 ALA B N 1
ATOM 4737 C CA . ALA B 1 56 ? 29.812 -5.953 -8.555 1 62.69 56 ALA B CA 1
ATOM 4738 C C . ALA B 1 56 ? 28.688 -6.879 -9.023 1 62.69 56 ALA B C 1
ATOM 4740 O O . ALA B 1 56 ? 27.516 -6.648 -8.727 1 62.69 56 ALA B O 1
ATOM 4741 N N . ALA B 1 57 ? 29.094 -7.879 -9.711 1 61.53 57 ALA B N 1
ATOM 4742 C CA . ALA B 1 57 ? 28.125 -8.859 -10.18 1 61.53 57 ALA B CA 1
ATOM 4743 C C . ALA B 1 57 ? 27.531 -9.648 -9.016 1 61.53 57 ALA B C 1
ATOM 4745 O O . ALA B 1 57 ? 26.328 -9.906 -8.984 1 61.53 57 ALA B O 1
ATOM 4746 N N . ASP B 1 58 ? 28.469 -9.984 -8.219 1 59.91 58 ASP B N 1
ATOM 4747 C CA . ASP B 1 58 ? 28.047 -10.742 -7.047 1 59.91 58 ASP B CA 1
ATOM 4748 C C . ASP B 1 58 ? 27.188 -9.891 -6.121 1 59.91 58 ASP B C 1
ATOM 4750 O O . ASP B 1 58 ? 26.25 -10.398 -5.5 1 59.91 58 ASP B O 1
ATOM 4754 N N . ALA B 1 59 ? 27.578 -8.688 -6.141 1 61.06 59 ALA B N 1
ATOM 4755 C CA . ALA B 1 59 ? 26.875 -7.777 -5.246 1 61.06 59 ALA B CA 1
ATOM 4756 C C . ALA B 1 59 ? 25.406 -7.617 -5.668 1 61.06 59 ALA B C 1
ATOM 4758 O O . ALA B 1 59 ? 24.562 -7.211 -4.867 1 61.06 59 ALA B O 1
ATOM 4759 N N . ARG B 1 60 ? 25.203 -8.227 -6.766 1 74.06 60 ARG B N 1
ATOM 4760 C CA . ARG B 1 60 ? 23.844 -8.055 -7.273 1 74.06 60 ARG B CA 1
ATOM 4761 C C . ARG B 1 60 ? 23.047 -9.359 -7.176 1 74.06 60 ARG B C 1
ATOM 4763 O O . ARG B 1 60 ? 21.875 -9.414 -7.551 1 74.06 60 ARG B O 1
ATOM 4770 N N . ALA B 1 61 ? 23.734 -10.273 -6.52 1 87.38 61 ALA B N 1
ATOM 4771 C CA . ALA B 1 61 ? 23.062 -11.57 -6.457 1 87.38 61 ALA B CA 1
ATOM 4772 C C . ALA B 1 61 ? 21.969 -11.57 -5.383 1 87.38 61 ALA B C 1
ATOM 4774 O O . ALA B 1 61 ? 22.125 -10.961 -4.324 1 87.38 61 ALA B O 1
ATOM 4775 N N . LEU B 1 62 ? 20.891 -12.164 -5.656 1 95.5 62 LEU B N 1
ATOM 4776 C CA . LEU B 1 62 ? 19.797 -12.375 -4.707 1 95.5 62 LEU B CA 1
ATOM 4777 C C . LEU B 1 62 ? 19.5 -13.859 -4.547 1 95.5 62 LEU B C 1
ATOM 4779 O O . LEU B 1 62 ? 19.25 -14.555 -5.535 1 95.5 62 LEU B O 1
ATOM 4783 N N . TYR B 1 63 ? 19.594 -14.297 -3.309 1 97.5 63 TYR B N 1
ATOM 4784 C CA . TYR B 1 63 ? 19.344 -15.703 -3 1 97.5 63 TYR B CA 1
ATOM 4785 C C . TYR B 1 63 ? 18.078 -15.867 -2.18 1 97.5 63 TYR B C 1
ATOM 4787 O O . TYR B 1 63 ? 17.797 -15.07 -1.282 1 97.5 63 TYR B O 1
ATOM 4795 N N . LEU B 1 64 ? 17.312 -16.812 -2.6 1 98.62 64 LEU B N 1
ATOM 4796 C CA . LEU B 1 64 ? 16.203 -17.281 -1.784 1 98.62 64 LEU B CA 1
ATOM 4797 C C . LEU B 1 64 ? 16.672 -18.344 -0.798 1 98.62 64 LEU B C 1
ATOM 4799 O O . LEU B 1 64 ? 16.938 -19.484 -1.19 1 98.62 64 LEU B O 1
ATOM 4803 N N . LEU B 1 65 ? 16.734 -17.984 0.468 1 98.12 65 LEU B N 1
ATOM 4804 C CA . LEU B 1 65 ? 17.203 -18.938 1.466 1 98.12 65 LEU B CA 1
ATOM 4805 C C . LEU B 1 65 ? 16.156 -20.016 1.716 1 98.12 65 LEU B C 1
ATOM 4807 O O . LEU B 1 65 ? 16.469 -21.203 1.642 1 98.12 65 LEU B O 1
ATOM 4811 N N . ASP B 1 66 ? 15.023 -19.578 2.018 1 98.56 66 ASP B N 1
ATOM 4812 C CA . ASP B 1 66 ? 13.914 -20.5 2.279 1 98.56 66 ASP B CA 1
ATOM 4813 C C . ASP B 1 66 ? 12.578 -19.766 2.258 1 98.56 66 ASP B C 1
ATOM 4815 O O . ASP B 1 66 ? 12.539 -18.531 2.105 1 98.56 66 ASP B O 1
ATOM 4819 N N . PHE B 1 67 ? 11.492 -20.5 2.275 1 98.81 67 PHE B N 1
ATOM 4820 C CA . PHE B 1 67 ? 10.156 -19.906 2.326 1 98.81 67 PHE B CA 1
ATOM 4821 C C . PHE B 1 67 ? 9.164 -20.859 2.977 1 98.81 67 PHE B C 1
ATOM 4823 O O . PHE B 1 67 ? 9.477 -22.031 3.193 1 98.81 67 PHE B O 1
ATOM 4830 N N . ALA B 1 68 ? 8.047 -20.312 3.375 1 98.81 68 ALA B N 1
ATOM 4831 C CA . ALA B 1 68 ? 6.914 -21.062 3.912 1 98.81 68 ALA B CA 1
ATOM 4832 C C . ALA B 1 68 ? 5.59 -20.5 3.398 1 98.81 68 ALA B C 1
ATOM 4834 O O . ALA B 1 68 ? 5.516 -19.328 3.006 1 98.81 68 ALA B O 1
ATOM 4835 N N . VAL B 1 69 ? 4.617 -21.359 3.318 1 98.75 69 VAL B N 1
ATOM 4836 C CA . VAL B 1 69 ? 3.264 -20.953 2.967 1 98.75 69 VAL B CA 1
ATOM 4837 C C . VAL B 1 69 ? 2.307 -21.281 4.105 1 98.75 69 VAL B C 1
ATOM 4839 O O . VAL B 1 69 ? 2.508 -22.266 4.824 1 98.75 69 VAL B O 1
ATOM 4842 N N . PHE B 1 70 ? 1.348 -20.438 4.328 1 98.62 70 PHE B N 1
ATOM 4843 C CA . PHE B 1 70 ? 0.381 -20.641 5.402 1 98.62 70 PHE B CA 1
ATOM 4844 C C . PHE B 1 70 ? -0.439 -21.891 5.164 1 98.62 70 PHE B C 1
ATOM 4846 O O . PHE B 1 70 ? -0.95 -22.109 4.062 1 98.62 70 PHE B O 1
ATOM 4853 N N . GLN B 1 71 ? -0.503 -22.688 6.172 1 96.25 71 GLN B N 1
ATOM 4854 C CA . GLN B 1 71 ? -1.286 -23.922 6.195 1 96.25 71 GLN B CA 1
ATOM 4855 C C . GLN B 1 71 ? -2.465 -23.797 7.16 1 96.25 71 GLN B C 1
ATOM 4857 O O . GLN B 1 71 ? -2.316 -24.031 8.359 1 96.25 71 GLN B O 1
ATOM 4862 N N . PRO B 1 72 ? -3.607 -23.547 6.613 1 96.19 72 PRO B N 1
ATOM 4863 C CA . PRO B 1 72 ? -4.738 -23.359 7.527 1 96.19 72 PRO B CA 1
ATOM 4864 C C . PRO B 1 72 ? -5.109 -24.656 8.266 1 96.19 72 PRO B C 1
ATOM 4866 O O . PRO B 1 72 ? -5 -25.75 7.703 1 96.19 72 PRO B O 1
ATOM 4869 N N . ASP B 1 73 ? -5.578 -24.484 9.484 1 95.94 73 ASP B N 1
ATOM 4870 C CA . ASP B 1 73 ? -6.152 -25.609 10.227 1 95.94 73 ASP B CA 1
ATOM 4871 C C . ASP B 1 73 ? -7.426 -26.109 9.555 1 95.94 73 ASP B C 1
ATOM 4873 O O . ASP B 1 73 ? -8.398 -25.375 9.414 1 95.94 73 ASP B O 1
ATOM 4877 N N . GLU B 1 74 ? -7.477 -27.344 9.234 1 95.31 74 GLU B N 1
ATOM 4878 C CA . GLU B 1 74 ? -8.586 -27.922 8.469 1 95.31 74 GLU B CA 1
ATOM 4879 C C . GLU B 1 74 ? -9.883 -27.875 9.266 1 95.31 74 GLU B C 1
ATOM 4881 O O . GLU B 1 74 ? -10.945 -27.594 8.703 1 95.31 74 GLU B O 1
ATOM 4886 N N . GLU B 1 75 ? -9.875 -28.078 10.492 1 94.19 75 GLU B N 1
ATOM 4887 C CA . GLU B 1 75 ? -11.07 -28.156 11.328 1 94.19 75 GLU B CA 1
ATOM 4888 C C . GLU B 1 75 ? -11.742 -26.797 11.469 1 94.19 75 GLU B C 1
ATOM 4890 O O . GLU B 1 75 ? -12.961 -26.719 11.609 1 94.19 75 GLU B O 1
ATOM 4895 N N . ILE B 1 76 ? -10.953 -25.859 11.359 1 95.12 76 ILE B N 1
ATOM 4896 C CA . ILE B 1 76 ? -11.477 -24.516 11.664 1 95.12 76 ILE B CA 1
ATOM 4897 C C . ILE B 1 76 ? -11.836 -23.797 10.367 1 95.12 76 ILE B C 1
ATOM 4899 O O . ILE B 1 76 ? -12.867 -23.125 10.289 1 95.12 76 ILE B O 1
ATOM 4903 N N . TYR B 1 77 ? -11.039 -24 9.328 1 96.94 77 TYR B N 1
ATOM 4904 C CA . TYR B 1 77 ? -11.125 -23.031 8.234 1 96.94 77 TYR B CA 1
ATOM 4905 C C . TYR B 1 77 ? -11.609 -23.703 6.953 1 96.94 77 TYR B C 1
ATOM 4907 O O . TYR B 1 77 ? -11.984 -23.016 5.996 1 96.94 77 TYR B O 1
ATOM 4915 N N . LYS B 1 78 ? -11.617 -25.031 6.836 1 96.25 78 LYS B N 1
ATOM 4916 C CA . LYS B 1 78 ? -12.078 -25.719 5.641 1 96.25 78 LYS B CA 1
ATOM 4917 C C . LYS B 1 78 ? -13.555 -25.422 5.375 1 96.25 78 LYS B C 1
ATOM 4919 O O . LYS B 1 78 ? -14.383 -25.484 6.289 1 96.25 78 LYS B O 1
ATOM 4924 N N . THR B 1 79 ? -13.852 -25.078 4.219 1 95.31 79 THR B N 1
ATOM 4925 C CA . THR B 1 79 ? -15.203 -24.766 3.768 1 95.31 79 THR B CA 1
ATOM 4926 C C . THR B 1 79 ? -15.477 -25.391 2.402 1 95.31 79 THR B C 1
ATOM 4928 O O . THR B 1 79 ? -14.758 -25.125 1.437 1 95.31 79 THR B O 1
ATOM 4931 N N . THR B 1 80 ? -16.5 -26.188 2.344 1 94.44 80 THR B N 1
ATOM 4932 C CA . THR B 1 80 ? -16.875 -26.766 1.063 1 94.44 80 THR B CA 1
ATOM 4933 C C . THR B 1 80 ? -17.594 -25.75 0.182 1 94.44 80 THR B C 1
ATOM 4935 O O . THR B 1 80 ? -18.062 -24.719 0.672 1 94.44 80 THR B O 1
ATOM 4938 N N . ASN B 1 81 ? -17.641 -26.047 -1.099 1 93.94 81 ASN B N 1
ATOM 4939 C CA . ASN B 1 81 ? -18.391 -25.172 -2.008 1 93.94 81 ASN B CA 1
ATOM 4940 C C . ASN B 1 81 ? -19.844 -25.031 -1.567 1 93.94 81 ASN B C 1
ATOM 4942 O O . ASN B 1 81 ? -20.422 -23.953 -1.657 1 93.94 81 ASN B O 1
ATOM 4946 N N . GLU B 1 82 ? -20.391 -26.094 -1.087 1 94.38 82 GLU B N 1
ATOM 4947 C CA . GLU B 1 82 ? -21.781 -26.078 -0.627 1 94.38 82 GLU B CA 1
ATOM 4948 C C . GLU B 1 82 ? -21.938 -25.203 0.617 1 94.38 82 GLU B C 1
ATOM 4950 O O . GLU B 1 82 ? -22.938 -24.5 0.759 1 94.38 82 GLU B O 1
ATOM 4955 N N . GLN B 1 83 ? -21.016 -25.344 1.484 1 94.31 83 GLN B N 1
ATOM 4956 C CA . GLN B 1 83 ? -21.047 -24.516 2.68 1 94.31 83 GLN B CA 1
ATOM 4957 C C . GLN B 1 83 ? -20.953 -23.031 2.322 1 94.31 83 GLN B C 1
ATOM 4959 O O . GLN B 1 83 ? -21.594 -22.188 2.957 1 94.31 83 GLN B O 1
ATOM 4964 N N . LEU B 1 84 ? -20.141 -22.734 1.391 1 94.38 84 LEU B N 1
ATOM 4965 C CA . LEU B 1 84 ? -20.031 -21.359 0.932 1 94.38 84 LEU B CA 1
ATOM 4966 C C . LEU B 1 84 ? -21.344 -20.859 0.357 1 94.38 84 LEU B C 1
ATOM 4968 O O . LEU B 1 84 ? -21.766 -19.734 0.641 1 94.38 84 LEU B O 1
ATOM 4972 N N . LEU B 1 85 ? -21.938 -21.688 -0.469 1 95.31 85 LEU B N 1
ATOM 4973 C CA . LEU B 1 85 ? -23.219 -21.328 -1.053 1 95.31 85 LEU B CA 1
ATOM 4974 C C . LEU B 1 85 ? -24.297 -21.172 0.029 1 95.31 85 LEU B C 1
ATOM 4976 O O . LEU B 1 85 ? -25.141 -20.281 -0.049 1 95.31 85 LEU B O 1
ATOM 4980 N N . ASN B 1 86 ? -24.219 -22 1.001 1 94.5 86 ASN B N 1
ATOM 4981 C CA . ASN B 1 86 ? -25.156 -21.891 2.119 1 94.5 86 ASN B CA 1
ATOM 4982 C C . ASN B 1 86 ? -24.953 -20.594 2.893 1 94.5 86 ASN B C 1
ATOM 4984 O O . ASN B 1 86 ? -25.922 -19.984 3.363 1 94.5 86 ASN B O 1
ATOM 4988 N N . LEU B 1 87 ? -23.781 -20.281 3.076 1 93.38 87 LEU B N 1
ATOM 4989 C CA . LEU B 1 87 ? -23.484 -19 3.725 1 93.38 87 LEU B CA 1
ATOM 4990 C C . LEU B 1 87 ? -24.078 -17.844 2.938 1 93.38 87 LEU B C 1
ATOM 4992 O O . LEU B 1 87 ? -24.688 -16.938 3.52 1 93.38 87 LEU B O 1
ATOM 4996 N N . ALA B 1 88 ? -23.844 -17.859 1.664 1 94.56 88 ALA B N 1
ATOM 4997 C CA . ALA B 1 88 ? -24.375 -16.828 0.791 1 94.56 88 ALA B CA 1
ATOM 4998 C C . ALA B 1 88 ? -25.906 -16.766 0.865 1 94.56 88 ALA B C 1
ATOM 5000 O O . ALA B 1 88 ? -26.5 -15.688 0.89 1 94.56 88 ALA B O 1
ATOM 5001 N N . LEU B 1 89 ? -26.5 -17.906 0.927 1 94.81 89 LEU B N 1
ATOM 5002 C CA . LEU B 1 89 ? -27.953 -18.031 0.91 1 94.81 89 LEU B CA 1
ATOM 5003 C C . LEU B 1 89 ? -28.547 -17.672 2.271 1 94.81 89 LEU B C 1
ATOM 5005 O O . LEU B 1 89 ? -29.438 -16.828 2.363 1 94.81 89 LEU B O 1
ATOM 5009 N N . GLU B 1 90 ? -27.984 -18.234 3.309 1 92.44 90 GLU B N 1
ATOM 5010 C CA . GLU B 1 90 ? -28.641 -18.188 4.617 1 92.44 90 GLU B CA 1
ATOM 5011 C C . GLU B 1 90 ? -28.172 -16.969 5.418 1 92.44 90 GLU B C 1
ATOM 5013 O O . GLU B 1 90 ? -28.922 -16.422 6.223 1 92.44 90 GLU B O 1
ATOM 5018 N N . SER B 1 91 ? -26.969 -16.688 5.25 1 88.38 91 SER B N 1
ATOM 5019 C CA . SER B 1 91 ? -26.422 -15.602 6.062 1 88.38 91 SER B CA 1
ATOM 5020 C C . SER B 1 91 ? -26.469 -14.273 5.312 1 88.38 91 SER B C 1
ATOM 5022 O O . SER B 1 91 ? -26.766 -13.234 5.898 1 88.38 91 SER B O 1
ATOM 5024 N N . PHE B 1 92 ? -26.25 -14.336 4.051 1 88.12 92 PHE B N 1
ATOM 5025 C CA . PHE B 1 92 ? -26.141 -13.086 3.314 1 88.12 92 PHE B CA 1
ATOM 5026 C C . PHE B 1 92 ? -27.391 -12.852 2.459 1 88.12 92 PHE B C 1
ATOM 5028 O O . PHE B 1 92 ? -27.594 -11.75 1.948 1 88.12 92 PHE B O 1
ATOM 5035 N N . HIS B 1 93 ? -28.266 -13.867 2.324 1 91.44 93 HIS B N 1
ATOM 5036 C CA . HIS B 1 93 ? -29.562 -13.781 1.653 1 91.44 93 HIS B CA 1
ATOM 5037 C C . HIS B 1 93 ? -29.422 -13.227 0.24 1 91.44 93 HIS B C 1
ATOM 5039 O O . HIS B 1 93 ? -30.125 -12.289 -0.139 1 91.44 93 HIS B O 1
ATOM 5045 N N . TYR B 1 94 ? -28.547 -13.781 -0.542 1 95.12 94 TYR B N 1
ATOM 5046 C CA . TYR B 1 94 ? -28.406 -13.43 -1.951 1 95.12 94 TYR B CA 1
ATOM 5047 C C . TYR B 1 94 ? -29.641 -13.828 -2.736 1 95.12 94 TYR B C 1
ATOM 5049 O O . TYR B 1 94 ? -30.344 -14.781 -2.379 1 95.12 94 TYR B O 1
ATOM 5057 N N . PRO B 1 95 ? -29.969 -13.062 -3.748 1 95.44 95 PRO B N 1
ATOM 5058 C CA . PRO B 1 95 ? -31.109 -13.445 -4.59 1 95.44 95 PRO B CA 1
ATOM 5059 C C . PRO B 1 95 ? -30.828 -14.688 -5.438 1 95.44 95 PRO B C 1
ATOM 5061 O O . PRO B 1 95 ? -29.672 -15.086 -5.59 1 95.44 95 PRO B O 1
ATOM 5064 N N . ALA B 1 96 ? -31.875 -15.203 -5.984 1 96.94 96 ALA B N 1
ATOM 5065 C CA . ALA B 1 96 ? -31.828 -16.484 -6.676 1 96.94 96 ALA B CA 1
ATOM 5066 C C . ALA B 1 96 ? -30.875 -16.438 -7.867 1 96.94 96 ALA B C 1
ATOM 5068 O O . ALA B 1 96 ? -30.125 -17.391 -8.102 1 96.94 96 ALA B O 1
ATOM 5069 N N . GLU B 1 97 ? -30.922 -15.391 -8.586 1 96.62 97 GLU B N 1
ATOM 5070 C CA . GLU B 1 97 ? -30.078 -15.297 -9.773 1 96.62 97 GLU B CA 1
ATOM 5071 C C . GLU B 1 97 ? -28.594 -15.289 -9.398 1 96.62 97 GLU B C 1
ATOM 5073 O O . GLU B 1 97 ? -27.766 -15.906 -10.086 1 96.62 97 GLU B O 1
ATOM 5078 N N . SER B 1 98 ? -28.281 -14.594 -8.375 1 97.19 98 SER B N 1
ATOM 5079 C CA . SER B 1 98 ? -26.906 -14.562 -7.875 1 97.19 98 SER B CA 1
ATOM 5080 C C . SER B 1 98 ? -26.469 -15.938 -7.383 1 97.19 98 SER B C 1
ATOM 5082 O O . SER B 1 98 ? -25.344 -16.359 -7.621 1 97.19 98 SER B O 1
ATOM 5084 N N . MET B 1 99 ? -27.375 -16.609 -6.719 1 97.06 99 MET B N 1
ATOM 5085 C CA . MET B 1 99 ? -27.078 -17.953 -6.219 1 97.06 99 MET B CA 1
ATOM 5086 C C . MET B 1 99 ? -26.797 -18.922 -7.371 1 97.06 99 MET B C 1
ATOM 5088 O O . MET B 1 99 ? -25.844 -19.703 -7.316 1 97.06 99 MET B O 1
ATOM 5092 N N . LYS B 1 100 ? -27.641 -18.875 -8.344 1 96.88 100 LYS B N 1
ATOM 5093 C CA . LYS B 1 100 ? -27.469 -19.734 -9.508 1 96.88 100 LYS B CA 1
ATOM 5094 C C . LYS B 1 100 ? -26.141 -19.469 -10.203 1 96.88 100 LYS B C 1
ATOM 5096 O O . LYS B 1 100 ? -25.469 -20.391 -10.648 1 96.88 100 LYS B O 1
ATOM 5101 N N . PHE B 1 101 ? -25.875 -18.266 -10.305 1 96.19 101 PHE B N 1
ATOM 5102 C CA . PHE B 1 101 ? -24.609 -17.875 -10.93 1 96.19 101 PHE B CA 1
ATOM 5103 C C . PHE B 1 101 ? -23.422 -18.422 -10.141 1 96.19 101 PHE B C 1
ATOM 5105 O O . PHE B 1 101 ? -22.516 -19.016 -10.711 1 96.19 101 PHE B O 1
ATOM 5112 N N . MET B 1 102 ? -23.391 -18.172 -8.82 1 95.94 102 MET B N 1
ATOM 5113 C CA . MET B 1 102 ? -22.281 -18.641 -7.984 1 95.94 102 MET B CA 1
ATOM 5114 C C . MET B 1 102 ? -22.156 -20.156 -8.031 1 95.94 102 MET B C 1
ATOM 5116 O O . MET B 1 102 ? -21.047 -20.688 -8.016 1 95.94 102 MET B O 1
ATOM 5120 N N . ARG B 1 103 ? -23.281 -20.859 -8.055 1 95.44 103 ARG B N 1
ATOM 5121 C CA . ARG B 1 103 ? -23.25 -22.312 -8.188 1 95.44 103 ARG B CA 1
ATOM 5122 C C . ARG B 1 103 ? -22.547 -22.719 -9.477 1 95.44 103 ARG B C 1
ATOM 5124 O O . ARG B 1 103 ? -21.719 -23.641 -9.469 1 95.44 103 ARG B O 1
ATOM 5131 N N . ARG B 1 104 ? -22.875 -22.062 -10.523 1 93.25 104 ARG B N 1
ATOM 5132 C CA . ARG B 1 104 ? -22.25 -22.359 -11.805 1 93.25 104 ARG B CA 1
ATOM 5133 C C . ARG B 1 104 ? -20.734 -22.125 -11.75 1 93.25 104 ARG B C 1
ATOM 5135 O O . ARG B 1 104 ? -19.969 -22.906 -12.297 1 93.25 104 ARG B O 1
ATOM 5142 N N . ILE B 1 105 ? -20.422 -21.047 -11.133 1 91.81 105 ILE B N 1
ATOM 5143 C CA . ILE B 1 105 ? -19.016 -20.703 -11.047 1 91.81 105 ILE B CA 1
ATOM 5144 C C . ILE B 1 105 ? -18.281 -21.719 -10.18 1 91.81 105 ILE B C 1
ATOM 5146 O O . ILE B 1 105 ? -17.125 -22.047 -10.453 1 91.81 105 ILE B O 1
ATOM 5150 N N . CYS B 1 106 ? -18.875 -22.188 -9.156 1 91.62 106 CYS B N 1
ATOM 5151 C CA . CYS B 1 106 ? -18.25 -23.188 -8.289 1 91.62 106 CYS B CA 1
ATOM 5152 C C . CYS B 1 106 ? -17.859 -24.422 -9.078 1 91.62 106 CYS B C 1
ATOM 5154 O O . CYS B 1 106 ? -16.859 -25.062 -8.766 1 91.62 106 CYS B O 1
ATOM 5156 N N . GLU B 1 107 ? -18.531 -24.672 -10.102 1 87.56 107 GLU B N 1
ATOM 5157 C CA . GLU B 1 107 ? -18.281 -25.875 -10.906 1 87.56 107 GLU B CA 1
ATOM 5158 C C . GLU B 1 107 ? -17.234 -25.594 -11.984 1 87.56 107 GLU B C 1
ATOM 5160 O O . GLU B 1 107 ? -16.609 -26.516 -12.492 1 87.56 107 GLU B O 1
ATOM 5165 N N . GLY B 1 108 ? -16.984 -24.391 -12.211 1 87.31 108 GLY B N 1
ATOM 5166 C CA . GLY B 1 108 ? -16.188 -24.078 -13.391 1 87.31 108 GLY B CA 1
ATOM 5167 C C . GLY B 1 108 ? -14.906 -23.328 -13.062 1 87.31 108 GLY B C 1
ATOM 5168 O O . GLY B 1 108 ? -14.086 -23.062 -13.945 1 87.31 108 GLY B O 1
ATOM 5169 N N . THR B 1 109 ? -14.586 -23 -11.859 1 86.38 109 THR B N 1
ATOM 5170 C CA . THR B 1 109 ? -13.484 -22.094 -11.523 1 86.38 109 THR B CA 1
ATOM 5171 C C . THR B 1 109 ? -12.172 -22.875 -11.383 1 86.38 109 THR B C 1
ATOM 5173 O O . THR B 1 109 ? -11.094 -22.281 -11.383 1 86.38 109 THR B O 1
ATOM 5176 N N . GLY B 1 110 ? -12.211 -24.156 -11.227 1 90.12 110 GLY B N 1
ATOM 5177 C CA . GLY B 1 110 ? -11.008 -24.953 -11.031 1 90.12 110 GLY B CA 1
ATOM 5178 C C . GLY B 1 110 ? -10.711 -25.25 -9.57 1 90.12 110 GLY B C 1
ATOM 5179 O O . GLY B 1 110 ? -9.766 -25.969 -9.266 1 90.12 110 GLY B O 1
ATOM 5180 N N . LEU B 1 111 ? -11.562 -24.719 -8.688 1 93.88 111 LEU B N 1
ATOM 5181 C CA . LEU B 1 111 ? -11.414 -25.031 -7.27 1 93.88 111 LEU B CA 1
ATOM 5182 C C . LEU B 1 111 ? -11.891 -26.453 -6.977 1 93.88 111 LEU B C 1
ATOM 5184 O O . LEU B 1 111 ? -12.773 -26.969 -7.668 1 93.88 111 LEU B O 1
ATOM 5188 N N . GLY B 1 112 ? -11.289 -27 -5.973 1 93.56 112 GLY B N 1
ATOM 5189 C CA . GLY B 1 112 ? -11.758 -28.297 -5.512 1 93.56 112 GLY B CA 1
ATOM 5190 C C . GLY B 1 112 ? -13.031 -28.219 -4.695 1 93.56 112 GLY B C 1
ATOM 5191 O O . GLY B 1 112 ? -13.641 -27.141 -4.59 1 93.56 112 GLY B O 1
ATOM 5192 N N . PRO B 1 113 ? -13.406 -29.375 -4.156 1 92.44 113 PRO B N 1
ATOM 5193 C CA . PRO B 1 113 ? -14.664 -29.406 -3.404 1 92.44 113 PRO B CA 1
ATOM 5194 C C . PRO B 1 113 ? -14.609 -28.578 -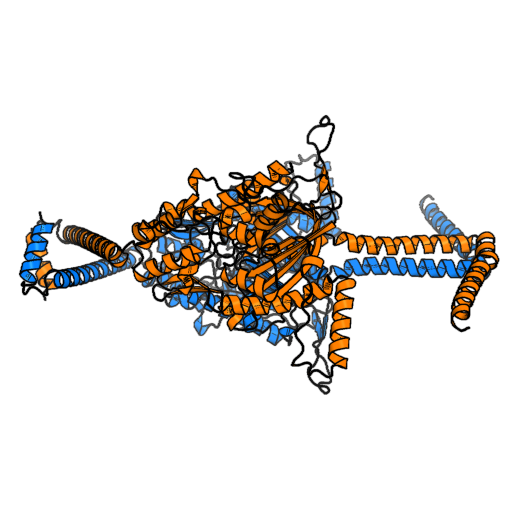2.123 1 92.44 113 PRO B C 1
ATOM 5196 O O . PRO B 1 113 ? -15.656 -28.156 -1.616 1 92.44 113 PRO B 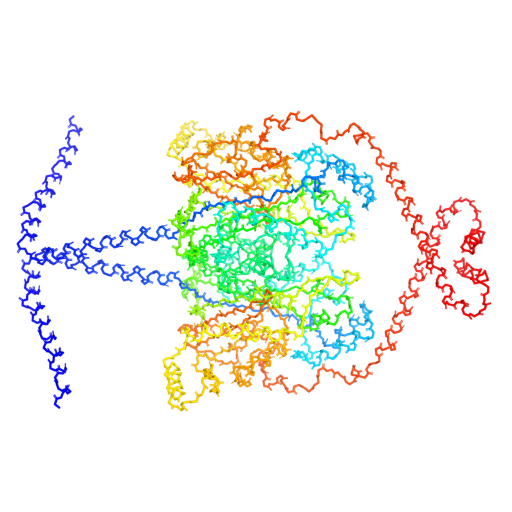O 1
ATOM 5199 N N . SER B 1 114 ? -13.383 -28.406 -1.595 1 93.69 114 SER B N 1
ATOM 5200 C CA . SER B 1 114 ? -13.227 -27.594 -0.392 1 93.69 114 SER B CA 1
ATOM 5201 C C . SER B 1 114 ? -11.93 -26.797 -0.425 1 93.69 114 SER B C 1
ATOM 5203 O O . SER B 1 114 ? -10.938 -27.25 -0.998 1 93.69 114 SER B O 1
ATOM 5205 N N . THR B 1 115 ? -12.016 -25.656 0.071 1 95.44 115 THR B N 1
ATOM 5206 C CA . THR B 1 115 ? -10.883 -24.766 0.289 1 95.44 115 THR B CA 1
ATOM 5207 C C . THR B 1 115 ? -10.969 -24.109 1.663 1 95.44 115 THR B C 1
ATOM 5209 O O . THR B 1 115 ? -11.57 -24.672 2.586 1 95.44 115 THR B O 1
ATOM 5212 N N . HIS B 1 116 ? -10.234 -22.969 1.866 1 97.06 116 HIS B N 1
ATOM 5213 C CA . HIS B 1 116 ? -10.18 -22.391 3.199 1 97.06 116 HIS B CA 1
ATOM 5214 C C . HIS B 1 116 ? -10.602 -20.922 3.168 1 97.06 116 HIS B C 1
ATOM 5216 O O . HIS B 1 116 ? -10.141 -20.156 2.316 1 97.06 116 HIS B O 1
ATOM 5222 N N . ILE B 1 117 ? -11.5 -20.531 4.082 1 96.5 117 ILE B N 1
ATOM 5223 C CA . ILE B 1 117 ? -11.922 -19.141 4.234 1 96.5 117 ILE B CA 1
ATOM 5224 C C . ILE B 1 117 ? -11.836 -18.734 5.703 1 96.5 117 ILE B C 1
ATOM 5226 O O . ILE B 1 117 ? -11.812 -19.578 6.59 1 96.5 117 ILE B O 1
ATOM 5230 N N . PRO B 1 118 ? -11.727 -17.453 5.969 1 96.62 118 PRO B N 1
ATOM 5231 C CA . PRO B 1 118 ? -11.617 -17.016 7.363 1 96.62 118 PRO B CA 1
ATOM 5232 C C . PRO B 1 118 ? -12.906 -17.25 8.156 1 96.62 118 PRO B C 1
ATOM 5234 O O . PRO B 1 118 ? -14 -17.25 7.582 1 96.62 118 PRO B O 1
ATOM 5237 N N . ARG B 1 119 ? -12.781 -17.328 9.422 1 94.44 119 ARG B N 1
ATOM 5238 C CA . ARG B 1 119 ? -13.914 -17.547 10.32 1 94.44 119 ARG B CA 1
ATOM 5239 C C . ARG B 1 119 ? -14.859 -16.344 10.312 1 94.44 119 ARG B C 1
ATOM 5241 O O . ARG B 1 119 ? -16.062 -16.5 10.531 1 94.44 119 ARG B O 1
ATOM 5248 N N . SER B 1 120 ? -14.281 -15.203 10.094 1 94.81 120 SER B N 1
ATOM 5249 C CA . SER B 1 120 ? -15.078 -13.984 10.086 1 94.81 120 SER B CA 1
ATOM 5250 C C . SER B 1 120 ? -16.234 -14.086 9.086 1 94.81 120 SER B C 1
ATOM 5252 O O . SER B 1 120 ? -17.328 -13.602 9.359 1 94.81 120 SER B O 1
ATOM 5254 N N . LEU B 1 121 ? -16 -14.688 7.961 1 92.44 121 LEU B N 1
ATOM 5255 C CA . LEU B 1 121 ? -17.047 -14.852 6.953 1 92.44 121 LEU B CA 1
ATOM 5256 C C . LEU B 1 121 ? -18.109 -15.828 7.426 1 92.44 121 LEU B C 1
ATOM 5258 O O . LEU B 1 121 ? -19.312 -15.594 7.242 1 92.44 121 LEU B O 1
ATOM 5262 N N . ARG B 1 122 ? -17.688 -16.828 8 1 90.12 122 ARG B N 1
ATOM 5263 C CA . ARG B 1 122 ? -18.625 -17.844 8.492 1 90.12 122 ARG B CA 1
ATOM 5264 C C . ARG B 1 122 ? -19.484 -17.297 9.617 1 90.12 122 ARG B C 1
ATOM 5266 O O . ARG B 1 122 ? -20.656 -17.656 9.734 1 90.12 122 ARG B O 1
ATOM 5273 N N . ASP B 1 123 ? -18.891 -16.453 10.398 1 91.31 123 ASP B N 1
ATOM 5274 C CA . ASP B 1 123 ? -19.594 -15.891 11.555 1 91.31 123 ASP B CA 1
ATOM 5275 C C . ASP B 1 123 ? -20.344 -14.617 11.172 1 91.31 123 ASP B C 1
ATOM 5277 O O . ASP B 1 123 ? -21.016 -14.008 12.008 1 91.31 123 ASP B O 1
ATOM 5281 N N . PHE B 1 124 ? -20.188 -14.227 10.008 1 90.31 124 PHE B N 1
ATOM 5282 C CA . PHE B 1 124 ? -20.859 -13.031 9.5 1 90.31 124 PHE B CA 1
ATOM 5283 C C . PHE B 1 124 ? -20.438 -11.797 10.297 1 90.31 124 PHE B C 1
ATOM 5285 O O . PHE B 1 124 ? -21.281 -10.984 10.688 1 90.31 124 PHE B O 1
ATOM 5292 N N . ASN B 1 125 ? -19.203 -11.719 10.672 1 92.31 125 ASN B N 1
ATOM 5293 C CA . ASN B 1 125 ? -18.594 -10.602 11.391 1 92.31 125 ASN B CA 1
ATOM 5294 C C . ASN B 1 125 ? -17.422 -10.008 10.602 1 92.31 125 ASN B C 1
ATOM 5296 O O . ASN B 1 125 ? -16.266 -10.203 10.969 1 92.31 125 ASN B O 1
ATOM 5300 N N . CYS B 1 126 ? -17.781 -9.258 9.602 1 93.62 126 CYS B N 1
ATOM 5301 C CA . CYS B 1 126 ? -16.797 -8.758 8.656 1 93.62 126 CYS B CA 1
ATOM 5302 C C . CYS B 1 126 ? -16.469 -7.293 8.93 1 93.62 126 CYS B C 1
ATOM 5304 O O . CYS B 1 126 ? -16.938 -6.406 8.219 1 93.62 126 CYS B O 1
ATOM 5306 N N . THR B 1 127 ? -15.641 -7.004 9.938 1 95.88 127 THR B N 1
ATOM 5307 C CA . THR B 1 127 ? -15.219 -5.668 10.344 1 95.88 127 THR B CA 1
ATOM 5308 C C . THR B 1 127 ? -13.727 -5.465 10.078 1 95.88 127 THR B C 1
ATOM 5310 O O . THR B 1 127 ? -13.016 -6.41 9.734 1 95.88 127 THR B O 1
ATOM 5313 N N . ILE B 1 128 ? -13.289 -4.266 10.234 1 97.12 128 ILE B N 1
ATOM 5314 C CA . ILE B 1 128 ? -11.867 -3.98 10.07 1 97.12 128 ILE B CA 1
ATOM 5315 C C . ILE B 1 128 ? -11.062 -4.727 11.133 1 97.12 128 ILE B C 1
ATOM 5317 O O . ILE B 1 128 ? -9.945 -5.176 10.867 1 97.12 128 ILE B O 1
ATOM 5321 N N . LYS B 1 129 ? -11.633 -4.926 12.281 1 97.12 129 LYS B N 1
ATOM 5322 C CA . LYS B 1 129 ? -10.961 -5.652 13.352 1 97.12 129 LYS B CA 1
ATOM 5323 C C . LYS B 1 129 ? -10.758 -7.121 12.977 1 97.12 129 LYS B C 1
ATOM 5325 O O . LYS B 1 129 ? -9.664 -7.66 13.141 1 97.12 129 LYS B O 1
ATOM 5330 N N . THR B 1 130 ? -11.812 -7.738 12.469 1 97.69 130 THR B N 1
ATOM 5331 C CA . THR B 1 130 ? -11.703 -9.148 12.102 1 97.69 130 THR B CA 1
ATOM 5332 C C . THR B 1 130 ? -10.875 -9.312 10.836 1 97.69 130 THR B C 1
ATOM 5334 O O . THR B 1 130 ? -10.25 -10.359 10.625 1 97.69 130 THR B O 1
ATOM 5337 N N . ALA B 1 131 ? -10.875 -8.32 10 1 98 131 ALA B N 1
ATOM 5338 C CA . ALA B 1 131 ? -9.969 -8.336 8.852 1 98 131 ALA B CA 1
ATOM 5339 C C . ALA B 1 131 ? -8.508 -8.359 9.312 1 98 131 ALA B C 1
ATOM 5341 O O . ALA B 1 131 ? -7.684 -9.078 8.734 1 98 131 ALA B O 1
ATOM 5342 N N . ARG B 1 132 ? -8.148 -7.578 10.305 1 97.88 132 ARG B N 1
ATOM 5343 C CA . ARG B 1 132 ? -6.805 -7.574 10.867 1 97.88 132 ARG B CA 1
ATOM 5344 C C . ARG B 1 132 ? -6.473 -8.914 11.508 1 97.88 132 ARG B C 1
ATOM 5346 O O . ARG B 1 132 ? -5.328 -9.375 11.453 1 97.88 132 ARG B O 1
ATOM 5353 N N . GLU B 1 133 ? -7.461 -9.445 12.133 1 97.81 133 GLU B N 1
ATOM 5354 C CA . GLU B 1 133 ? -7.262 -10.75 12.75 1 97.81 133 GLU B CA 1
ATOM 5355 C C . GLU B 1 133 ? -6.945 -11.812 11.703 1 97.81 133 GLU B C 1
ATOM 5357 O O . GLU B 1 133 ? -6.09 -12.672 11.922 1 97.81 133 GLU B O 1
ATOM 5362 N N . GLU B 1 134 ? -7.656 -11.797 10.609 1 98.12 134 GLU B N 1
ATOM 5363 C CA . GLU B 1 134 ? -7.328 -12.703 9.508 1 98.12 134 GLU B CA 1
ATOM 5364 C C . GLU B 1 134 ? -5.887 -12.508 9.047 1 98.12 134 GLU B C 1
ATOM 5366 O O . GLU B 1 134 ? -5.16 -13.477 8.828 1 98.12 134 GLU B O 1
ATOM 5371 N N . ALA B 1 135 ? -5.512 -11.234 8.898 1 98.56 135 ALA B N 1
ATOM 5372 C CA . ALA B 1 135 ? -4.152 -10.914 8.469 1 98.56 135 ALA B CA 1
ATOM 5373 C C . ALA B 1 135 ? -3.121 -11.461 9.453 1 98.56 135 ALA B C 1
ATOM 5375 O O . ALA B 1 135 ? -2.125 -12.062 9.047 1 98.56 135 ALA B O 1
ATOM 5376 N N . GLU B 1 136 ? -3.359 -11.227 10.711 1 98.56 136 GLU B N 1
ATOM 5377 C CA . GLU B 1 136 ? -2.449 -11.727 11.734 1 98.56 136 GLU B CA 1
ATOM 5378 C C . GLU B 1 136 ? -2.324 -13.242 11.672 1 98.56 136 GLU B C 1
ATOM 5380 O O . GLU B 1 136 ? -1.221 -13.789 11.766 1 98.56 136 GLU B O 1
ATOM 5385 N N . LEU B 1 137 ? -3.451 -13.883 11.5 1 98.5 137 LEU B N 1
ATOM 5386 C CA . LEU B 1 137 ? -3.473 -15.336 11.445 1 98.5 137 LEU B CA 1
ATOM 5387 C C . LEU B 1 137 ? -2.57 -15.852 10.32 1 98.5 137 LEU B C 1
ATOM 5389 O O . LEU B 1 137 ? -1.684 -16.672 10.562 1 98.5 137 LEU B O 1
ATOM 5393 N N . VAL B 1 138 ? -2.73 -15.352 9.133 1 98.75 138 VAL B N 1
ATOM 5394 C CA . VAL B 1 138 ? -2.055 -15.945 7.984 1 98.75 138 VAL B CA 1
ATOM 5395 C C . VAL B 1 138 ? -0.611 -15.453 7.918 1 98.75 138 VAL B C 1
ATOM 5397 O O . VAL B 1 138 ? 0.297 -16.203 7.566 1 98.75 138 VAL B O 1
ATOM 5400 N N . ILE B 1 139 ? -0.362 -14.156 8.273 1 98.88 139 ILE B N 1
ATOM 5401 C CA . ILE B 1 139 ? 0.971 -13.57 8.195 1 98.88 139 ILE B CA 1
ATOM 5402 C C . ILE B 1 139 ? 1.872 -14.195 9.258 1 98.88 139 ILE B C 1
ATOM 5404 O O . ILE B 1 139 ? 2.951 -14.703 8.945 1 98.88 139 ILE B O 1
ATOM 5408 N N . PHE B 1 140 ? 1.408 -14.203 10.516 1 98.88 140 PHE B N 1
ATOM 5409 C CA . PHE B 1 140 ? 2.223 -14.766 11.586 1 98.88 140 PHE B CA 1
ATOM 5410 C C . PHE B 1 140 ? 2.359 -16.266 11.43 1 98.88 140 PHE B C 1
ATOM 5412 O O . PHE B 1 140 ? 3.404 -16.844 11.742 1 98.88 140 PHE B O 1
ATOM 5419 N N . GLY B 1 141 ? 1.278 -16.906 10.945 1 98.69 141 GLY B N 1
ATOM 5420 C CA . GLY B 1 141 ? 1.37 -18.328 10.688 1 98.69 141 GLY B CA 1
ATOM 5421 C C . GLY B 1 141 ? 2.457 -18.688 9.688 1 98.69 141 GLY B C 1
ATOM 5422 O O . GLY B 1 141 ? 3.227 -19.625 9.914 1 98.69 141 GLY B O 1
ATOM 5423 N N . ALA B 1 142 ? 2.523 -18 8.578 1 98.88 142 ALA B N 1
ATOM 5424 C CA . ALA B 1 142 ? 3.539 -18.25 7.555 1 98.88 142 ALA B CA 1
ATOM 5425 C C . ALA B 1 142 ? 4.934 -17.922 8.078 1 98.88 142 ALA B C 1
ATOM 5427 O O . ALA B 1 142 ? 5.883 -18.688 7.844 1 98.88 142 ALA B O 1
ATOM 5428 N N . ILE B 1 143 ? 5.102 -16.766 8.789 1 98.88 143 ILE B N 1
ATOM 5429 C CA . ILE B 1 143 ? 6.402 -16.344 9.305 1 98.88 143 ILE B CA 1
ATOM 5430 C C . ILE B 1 143 ? 6.887 -17.344 10.352 1 98.88 143 ILE B C 1
ATOM 5432 O O . ILE B 1 143 ? 8.055 -17.75 10.336 1 98.88 143 ILE B O 1
ATOM 5436 N N . ASP B 1 144 ? 6.012 -17.734 11.273 1 98.75 144 ASP B N 1
ATOM 5437 C CA . ASP B 1 144 ? 6.387 -18.688 12.312 1 98.75 144 ASP B CA 1
ATOM 5438 C C . ASP B 1 144 ? 6.852 -20.016 11.703 1 98.75 144 ASP B C 1
ATOM 5440 O O . ASP B 1 144 ? 7.828 -20.609 12.172 1 98.75 144 ASP B O 1
ATOM 5444 N N . ALA B 1 145 ? 6.129 -20.469 10.711 1 98.38 145 ALA B N 1
ATOM 5445 C CA . ALA B 1 145 ? 6.539 -21.703 10.031 1 98.38 145 ALA B CA 1
ATOM 5446 C C . ALA B 1 145 ? 7.93 -21.547 9.422 1 98.38 145 ALA B C 1
ATOM 5448 O O . ALA B 1 145 ? 8.742 -22.469 9.484 1 98.38 145 ALA B O 1
ATOM 5449 N N . LEU B 1 146 ? 8.211 -20.438 8.812 1 98.5 146 LEU B N 1
ATOM 5450 C CA . LEU B 1 146 ? 9.508 -20.172 8.195 1 98.5 146 LEU B CA 1
ATOM 5451 C C . LEU B 1 146 ? 10.609 -20.125 9.25 1 98.5 146 LEU B C 1
ATOM 5453 O O . LEU B 1 146 ? 11.68 -20.703 9.062 1 98.5 146 LEU B O 1
ATOM 5457 N N . LEU B 1 147 ? 10.352 -19.406 10.344 1 97.81 147 LEU B N 1
ATOM 5458 C CA . LEU B 1 147 ? 11.336 -19.266 11.414 1 97.81 147 LEU B CA 1
ATOM 5459 C C . LEU B 1 147 ? 11.617 -20.609 12.07 1 97.81 147 LEU B C 1
ATOM 5461 O O . LEU B 1 147 ? 12.758 -20.906 12.422 1 97.81 147 LEU B O 1
ATOM 5465 N N . GLU B 1 148 ? 10.586 -21.391 12.234 1 96.75 148 GLU B N 1
ATOM 5466 C CA . GLU B 1 148 ? 10.766 -22.734 12.781 1 96.75 148 GLU B CA 1
ATOM 5467 C C . GLU B 1 148 ? 11.617 -23.594 11.859 1 96.75 148 GLU B C 1
ATOM 5469 O O . GLU B 1 148 ? 12.5 -24.328 12.312 1 96.75 148 GLU B O 1
ATOM 5474 N N . LYS B 1 149 ? 11.328 -23.5 10.633 1 95.12 149 LYS B N 1
ATOM 5475 C CA . LYS B 1 149 ? 12.023 -24.281 9.617 1 95.12 149 LYS B CA 1
ATOM 5476 C C . LYS B 1 149 ? 13.492 -23.875 9.516 1 95.12 149 LYS B C 1
ATOM 5478 O O . LYS B 1 149 ? 14.367 -24.734 9.367 1 95.12 149 LYS B O 1
ATOM 5483 N N . THR B 1 150 ? 13.82 -22.625 9.633 1 95.06 150 THR B N 1
ATOM 5484 C CA . THR B 1 150 ? 15.156 -22.109 9.375 1 95.06 150 THR B CA 1
ATOM 5485 C C . THR B 1 150 ? 15.938 -21.969 10.672 1 95.06 150 THR B C 1
ATOM 5487 O O . THR B 1 150 ? 17.172 -21.984 10.672 1 95.06 150 THR B O 1
ATOM 5490 N N . GLY B 1 151 ? 15.273 -21.688 11.734 1 94.5 151 GLY B N 1
ATOM 5491 C CA . GLY B 1 151 ? 15.922 -21.438 13.016 1 94.5 151 GLY B CA 1
ATOM 5492 C C . GLY B 1 151 ? 16.469 -20.031 13.148 1 94.5 151 GLY B C 1
ATOM 5493 O O . GLY B 1 151 ? 17.203 -19.734 14.102 1 94.5 151 GLY B O 1
ATOM 5494 N N . ILE B 1 152 ? 16.109 -19.203 12.281 1 95.19 152 ILE B N 1
ATOM 5495 C CA . ILE B 1 152 ? 16.625 -17.828 12.281 1 95.19 152 ILE B CA 1
ATOM 5496 C C . ILE B 1 152 ? 15.938 -17.031 13.391 1 95.19 152 ILE B C 1
ATOM 5498 O O . ILE B 1 152 ? 14.742 -17.188 13.625 1 95.19 152 ILE B O 1
ATOM 5502 N N . ASP B 1 153 ? 16.781 -16.203 14.039 1 95.38 153 ASP B N 1
ATOM 5503 C CA . ASP B 1 153 ? 16.25 -15.211 14.961 1 95.38 153 ASP B CA 1
ATOM 5504 C C . ASP B 1 153 ? 15.578 -14.062 14.211 1 95.38 153 ASP B C 1
ATOM 5506 O O . ASP B 1 153 ? 16.203 -13.406 13.383 1 95.38 153 ASP B O 1
ATOM 5510 N N . PRO B 1 154 ? 14.352 -13.812 14.531 1 96.31 154 PRO B N 1
ATOM 5511 C CA . PRO B 1 154 ? 13.664 -12.734 13.82 1 96.31 154 PRO B CA 1
ATOM 5512 C C . PRO B 1 154 ? 14.414 -11.406 13.898 1 96.31 154 PRO B C 1
ATOM 5514 O O . PRO B 1 154 ? 14.328 -10.586 12.977 1 96.31 154 PRO B O 1
ATOM 5517 N N . LYS B 1 155 ? 15.148 -11.117 14.875 1 94.19 155 LYS B N 1
ATOM 5518 C CA . LYS B 1 155 ? 15.883 -9.867 15.039 1 94.19 155 LYS B CA 1
ATOM 5519 C C . LYS B 1 155 ? 17 -9.742 14.016 1 94.19 155 LYS B C 1
ATOM 5521 O O . LYS B 1 155 ? 17.531 -8.656 13.797 1 94.19 155 LYS B O 1
ATOM 5526 N N . ALA B 1 156 ? 17.375 -10.867 13.422 1 95.5 156 ALA B N 1
ATOM 5527 C CA . ALA B 1 156 ? 18.391 -10.859 12.375 1 95.5 156 ALA B CA 1
ATOM 5528 C C . ALA B 1 156 ? 17.844 -10.289 11.078 1 95.5 156 ALA B C 1
ATOM 5530 O O . ALA B 1 156 ? 18.594 -9.93 10.172 1 95.5 156 ALA B O 1
ATOM 5531 N N . ILE B 1 157 ? 16.562 -10.219 10.977 1 97.44 157 ILE B N 1
ATOM 5532 C CA . ILE B 1 157 ? 15.922 -9.703 9.766 1 97.44 157 ILE B CA 1
ATOM 5533 C C . ILE B 1 157 ? 16.109 -8.188 9.695 1 97.44 157 ILE B C 1
ATOM 5535 O O . ILE B 1 157 ? 15.719 -7.465 10.617 1 97.44 157 ILE B O 1
ATOM 5539 N N . SER B 1 158 ? 16.625 -7.734 8.609 1 96.62 158 SER B N 1
ATOM 5540 C CA . SER B 1 158 ? 16.984 -6.324 8.484 1 96.62 158 SER B CA 1
ATOM 5541 C C . SER B 1 158 ? 16 -5.59 7.574 1 96.62 158 SER B C 1
ATOM 5543 O O . SER B 1 158 ? 16.031 -4.359 7.48 1 96.62 158 SER B O 1
ATOM 5545 N N . GLY B 1 159 ? 15.148 -6.293 6.93 1 97.38 159 GLY B N 1
ATOM 5546 C CA . GLY B 1 159 ? 14.141 -5.672 6.078 1 97.38 159 GLY B CA 1
ATOM 5547 C C . GLY B 1 159 ? 12.883 -6.5 5.949 1 97.38 159 GLY B C 1
ATOM 5548 O O . GLY B 1 159 ? 12.922 -7.73 6.031 1 97.38 159 GLY B O 1
ATOM 5549 N N . VAL B 1 160 ? 11.75 -5.836 5.742 1 98.44 160 VAL B N 1
ATOM 5550 C CA . VAL B 1 160 ? 10.461 -6.488 5.57 1 98.44 160 VAL B CA 1
ATOM 5551 C C . VAL B 1 160 ? 9.695 -5.82 4.43 1 98.44 160 VAL B C 1
ATOM 5553 O O . VAL B 1 160 ? 9.531 -4.598 4.414 1 98.44 160 VAL B O 1
ATOM 5556 N N . VAL B 1 161 ? 9.25 -6.605 3.475 1 98.75 161 VAL B N 1
ATOM 5557 C CA . VAL B 1 161 ? 8.367 -6.16 2.402 1 98.75 161 VAL B CA 1
ATOM 5558 C C . VAL B 1 161 ? 7.062 -6.949 2.447 1 98.75 161 VAL B C 1
ATOM 5560 O O . VAL B 1 161 ? 7.074 -8.18 2.471 1 98.75 161 VAL B O 1
ATOM 5563 N N . THR B 1 162 ? 5.977 -6.258 2.521 1 98.88 162 THR B N 1
ATOM 5564 C CA . THR B 1 162 ? 4.672 -6.91 2.506 1 98.88 162 THR B CA 1
ATOM 5565 C C . THR B 1 162 ? 3.838 -6.422 1.324 1 98.88 162 THR B C 1
ATOM 5567 O O . THR B 1 162 ? 4.086 -5.344 0.785 1 98.88 162 THR B O 1
ATOM 5570 N N . ASN B 1 163 ? 2.922 -7.23 0.912 1 98.75 163 ASN B N 1
ATOM 5571 C CA . ASN B 1 163 ? 1.959 -6.789 -0.092 1 98.75 163 ASN B CA 1
ATOM 5572 C C . ASN B 1 163 ? 0.578 -7.391 0.151 1 98.75 163 ASN B C 1
ATOM 5574 O O . ASN B 1 163 ? 0.464 -8.539 0.592 1 98.75 163 ASN B O 1
ATOM 5578 N N . CYS B 1 164 ? -0.345 -6.633 0.003 1 98.5 164 CYS B N 1
ATOM 5579 C CA . CYS B 1 164 ? -1.768 -6.953 0.028 1 98.5 164 CYS B CA 1
ATOM 5580 C C . CYS B 1 164 ? -2.564 -5.961 -0.812 1 98.5 164 CYS B C 1
ATOM 5582 O O . CYS B 1 164 ? -2.434 -4.746 -0.638 1 98.5 164 CYS B O 1
ATOM 5584 N N . SER B 1 165 ? -3.402 -6.445 -1.603 1 97.19 165 SER B N 1
ATOM 5585 C CA . SER B 1 165 ? -4.027 -5.543 -2.562 1 97.19 165 SER B CA 1
ATOM 5586 C C . SER B 1 165 ? -5.277 -4.891 -1.979 1 97.19 165 SER B C 1
ATOM 5588 O O . SER B 1 165 ? -5.5 -3.693 -2.16 1 97.19 165 SER B O 1
ATOM 5590 N N . LEU B 1 166 ? -6.059 -5.598 -1.24 1 96.75 166 LEU B N 1
ATOM 5591 C CA . LEU B 1 166 ? -7.41 -5.121 -0.97 1 96.75 166 LEU B CA 1
ATOM 5592 C C . LEU B 1 166 ? -7.543 -4.648 0.474 1 96.75 166 LEU B C 1
ATOM 5594 O O . LEU B 1 166 ? -8.578 -4.102 0.862 1 96.75 166 LEU B O 1
ATOM 5598 N N . PHE B 1 167 ? -6.578 -4.898 1.264 1 97.69 167 PHE B N 1
ATOM 5599 C CA . PHE B 1 167 ? -6.617 -4.445 2.65 1 97.69 167 PHE B CA 1
ATOM 5600 C C . PHE B 1 167 ? -5.262 -3.891 3.076 1 97.69 167 PHE B C 1
ATOM 5602 O O . PHE B 1 167 ? -4.316 -4.648 3.299 1 97.69 167 PHE B O 1
ATOM 5609 N N . CYS B 1 168 ? -5.176 -2.611 3.232 1 97.75 168 CYS B N 1
ATOM 5610 C CA . CYS B 1 168 ? -3.963 -1.894 3.607 1 97.75 168 CYS B CA 1
ATOM 5611 C C . CYS B 1 168 ? -4.211 -0.992 4.812 1 97.75 168 CYS B C 1
ATOM 5613 O O . CYS B 1 168 ? -4.297 0.229 4.672 1 97.75 168 CYS B O 1
ATOM 5615 N N . PRO B 1 169 ? -4.156 -1.537 5.957 1 97.44 169 PRO B N 1
ATOM 5616 C CA . PRO B 1 169 ? -4.492 -0.767 7.156 1 97.44 169 PRO B CA 1
ATOM 5617 C C . PRO B 1 169 ? -3.355 0.143 7.609 1 97.44 169 PRO B C 1
ATOM 5619 O O . PRO B 1 169 ? -2.225 0.008 7.137 1 97.44 169 PRO B O 1
ATOM 5622 N N . THR B 1 170 ? -3.684 1.1 8.461 1 97.38 170 THR B N 1
ATOM 5623 C CA . THR B 1 170 ? -2.734 1.937 9.188 1 97.38 170 THR B CA 1
ATOM 5624 C C . THR B 1 170 ? -2.758 1.609 10.672 1 97.38 170 THR B C 1
ATOM 5626 O O . THR B 1 170 ? -3.797 1.731 11.328 1 97.38 170 THR B O 1
ATOM 5629 N N . PRO B 1 171 ? -1.679 1.145 11.305 1 97.62 171 PRO B N 1
ATOM 5630 C CA . PRO B 1 171 ? -0.373 0.967 10.664 1 97.62 171 PRO B CA 1
ATOM 5631 C C . PRO B 1 171 ? -0.356 -0.19 9.672 1 97.62 171 PRO B C 1
ATOM 5633 O O . PRO B 1 171 ? -1.224 -1.065 9.719 1 97.62 171 PRO B O 1
ATOM 5636 N N . SER B 1 172 ? 0.681 -0.223 8.852 1 98.38 172 SER B N 1
ATOM 5637 C CA . SER B 1 172 ? 0.836 -1.189 7.77 1 98.38 172 SER B CA 1
ATOM 5638 C C . SER B 1 172 ? 1.138 -2.584 8.312 1 98.38 172 SER B C 1
ATOM 5640 O O . SER B 1 172 ? 1.436 -2.742 9.492 1 98.38 172 SER B O 1
ATOM 5642 N N . PHE B 1 173 ? 1.047 -3.627 7.395 1 98.69 173 PHE B N 1
ATOM 5643 C CA . PHE B 1 173 ? 1.392 -5 7.746 1 98.69 173 PHE B CA 1
ATOM 5644 C C . PHE B 1 173 ? 2.865 -5.109 8.117 1 98.69 173 PHE B C 1
ATOM 5646 O O . PHE B 1 173 ? 3.236 -5.898 8.992 1 98.69 173 PHE B O 1
ATOM 5653 N N . SER B 1 174 ? 3.719 -4.371 7.453 1 98.62 174 SER B N 1
ATOM 5654 C CA . SER B 1 174 ? 5.129 -4.414 7.832 1 98.62 174 SER B CA 1
ATOM 5655 C C . SER B 1 174 ? 5.328 -3.93 9.266 1 98.62 174 SER B C 1
ATOM 5657 O O . SER B 1 174 ? 6.125 -4.5 10.016 1 98.62 174 SER B O 1
ATOM 5659 N N . ALA B 1 175 ? 4.613 -2.857 9.625 1 98.38 175 ALA B N 1
ATOM 5660 C CA . ALA B 1 175 ? 4.688 -2.383 11 1 98.38 175 ALA B CA 1
ATOM 5661 C C . ALA B 1 175 ? 4.141 -3.428 11.969 1 98.38 175 ALA B C 1
ATOM 5663 O O . ALA B 1 175 ? 4.652 -3.582 13.086 1 98.38 175 ALA B O 1
ATOM 5664 N N . MET B 1 176 ? 3.08 -4.117 11.586 1 98.5 176 MET B N 1
ATOM 5665 C CA . MET B 1 176 ? 2.512 -5.203 12.375 1 98.5 176 MET B CA 1
ATOM 5666 C C . MET B 1 176 ? 3.557 -6.281 12.656 1 98.5 176 MET B C 1
ATOM 5668 O O . MET B 1 176 ? 3.662 -6.777 13.773 1 98.5 176 MET B O 1
ATOM 5672 N N . ILE B 1 177 ? 4.293 -6.598 11.656 1 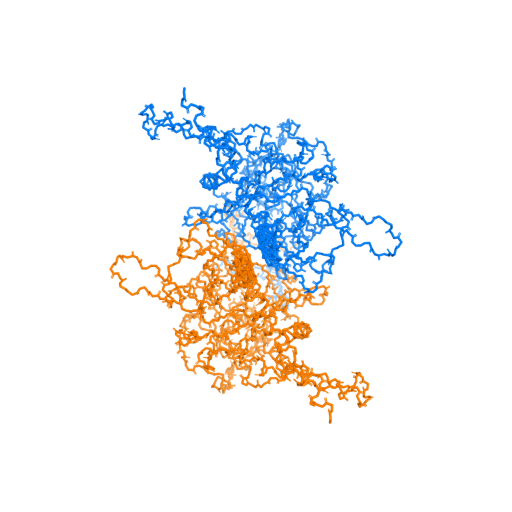98.81 177 ILE B N 1
ATOM 5673 C CA . ILE B 1 177 ? 5.336 -7.613 11.766 1 98.81 177 ILE B CA 1
ATOM 5674 C C . ILE B 1 177 ? 6.441 -7.113 12.688 1 98.81 177 ILE B C 1
ATOM 5676 O O . ILE B 1 177 ? 6.914 -7.855 13.555 1 98.81 177 ILE B O 1
ATOM 5680 N N . VAL B 1 178 ? 6.871 -5.84 12.531 1 98.31 178 VAL B N 1
ATOM 5681 C CA . VAL B 1 178 ? 7.895 -5.25 13.391 1 98.31 178 VAL B CA 1
ATOM 5682 C C . VAL B 1 178 ? 7.449 -5.312 14.844 1 98.31 178 VAL B C 1
ATOM 5684 O O . VAL B 1 178 ? 8.242 -5.625 15.734 1 98.31 178 VAL B O 1
ATOM 5687 N N . ASN B 1 179 ? 6.211 -5.035 15.07 1 98.31 179 ASN B N 1
ATOM 5688 C CA . ASN B 1 179 ? 5.672 -5.047 16.422 1 98.31 179 ASN B CA 1
ATOM 5689 C C . ASN B 1 179 ? 5.66 -6.453 17.016 1 98.31 179 ASN B C 1
ATOM 5691 O O . ASN B 1 179 ? 6.145 -6.672 18.125 1 98.31 179 ASN B O 1
ATOM 5695 N N . LYS B 1 180 ? 5.129 -7.414 16.297 1 98.38 180 LYS B N 1
ATOM 5696 C CA . LYS B 1 180 ? 4.945 -8.781 16.766 1 98.38 180 LYS B CA 1
ATOM 5697 C C . LYS B 1 180 ? 6.289 -9.438 17.078 1 98.38 180 LYS B C 1
ATOM 5699 O O . LYS B 1 180 ? 6.43 -10.109 18.109 1 98.38 180 LYS B O 1
ATOM 5704 N N . TYR B 1 181 ? 7.324 -9.195 16.234 1 98.19 181 TYR B N 1
ATOM 5705 C CA . TYR B 1 181 ? 8.57 -9.953 16.359 1 98.19 181 TYR B CA 1
ATOM 5706 C C . TYR B 1 181 ? 9.68 -9.094 16.953 1 98.19 181 TYR B C 1
ATOM 5708 O O . TYR B 1 181 ? 10.805 -9.562 17.141 1 98.19 181 TYR B O 1
ATOM 5716 N N . GLY B 1 182 ? 9.367 -7.812 17.25 1 96.56 182 GLY B N 1
ATOM 5717 C CA . GLY B 1 182 ? 10.336 -6.938 17.891 1 96.56 182 GLY B CA 1
ATOM 5718 C C . GLY B 1 182 ? 11.57 -6.699 17.047 1 96.56 182 GLY B C 1
ATOM 5719 O O . GLY B 1 182 ? 12.695 -6.82 17.531 1 96.56 182 GLY B O 1
ATOM 5720 N N . LEU B 1 183 ? 11.359 -6.438 15.766 1 96.81 183 LEU B N 1
ATOM 5721 C CA . LEU B 1 183 ? 12.5 -6.23 14.875 1 96.81 183 LEU B CA 1
ATOM 5722 C C . LEU B 1 183 ? 13.273 -4.977 15.273 1 96.81 183 LEU B C 1
ATOM 5724 O O . LEU B 1 183 ? 12.758 -4.129 16 1 96.81 183 LEU B O 1
ATOM 5728 N N . ASN B 1 184 ? 14.492 -4.895 14.758 1 94.38 184 ASN B N 1
ATOM 5729 C CA . ASN B 1 184 ? 15.391 -3.799 15.117 1 94.38 184 ASN B CA 1
ATOM 5730 C C . ASN B 1 184 ? 14.859 -2.455 14.625 1 94.38 184 ASN B C 1
ATOM 5732 O O . ASN B 1 184 ? 14.133 -2.395 13.633 1 94.38 184 ASN B O 1
ATOM 5736 N N . LYS B 1 185 ? 15.273 -1.384 15.234 1 93.5 185 LYS B N 1
ATOM 5737 C CA . LYS B 1 185 ? 14.797 -0.034 14.938 1 93.5 185 LYS B CA 1
ATOM 5738 C C . LYS B 1 185 ? 15.266 0.421 13.555 1 93.5 185 LYS B C 1
ATOM 5740 O O . LYS B 1 185 ? 14.703 1.35 12.977 1 93.5 185 LYS B O 1
ATOM 5745 N N . ASN B 1 186 ? 16.266 -0.186 13.055 1 91.94 186 ASN B N 1
ATOM 5746 C CA . ASN B 1 186 ? 16.797 0.22 11.766 1 91.94 186 ASN B CA 1
ATOM 5747 C C . ASN B 1 186 ? 16.234 -0.64 10.633 1 91.94 186 ASN B C 1
ATOM 5749 O O . ASN B 1 186 ? 16.719 -0.57 9.5 1 91.94 186 ASN B O 1
ATOM 5753 N N . VAL B 1 187 ? 15.227 -1.435 10.922 1 95.38 187 VAL B N 1
ATOM 5754 C CA . VAL B 1 187 ? 14.641 -2.312 9.914 1 95.38 187 VAL B CA 1
ATOM 5755 C C . VAL B 1 187 ? 14.094 -1.478 8.75 1 95.38 187 VAL B C 1
ATOM 5757 O O . VAL B 1 187 ? 13.5 -0.419 8.969 1 95.38 187 VAL B O 1
ATOM 5760 N N . ARG B 1 188 ? 14.391 -1.861 7.574 1 95.38 188 ARG B N 1
ATOM 5761 C CA . ARG B 1 188 ? 13.812 -1.233 6.391 1 95.38 188 ARG B CA 1
ATOM 5762 C C . ARG B 1 188 ? 12.484 -1.89 6.016 1 95.38 188 ARG B C 1
ATOM 5764 O O . ARG B 1 188 ? 12.461 -3.027 5.543 1 95.38 188 ARG B O 1
ATOM 5771 N N . SER B 1 189 ? 11.422 -1.187 6.16 1 97 189 SER B N 1
ATOM 5772 C CA . SER B 1 189 ? 10.117 -1.789 5.949 1 97 189 SER B CA 1
ATOM 5773 C C . SER B 1 189 ? 9.367 -1.096 4.816 1 97 189 SER B C 1
ATOM 5775 O O . SER B 1 189 ? 9.43 0.128 4.68 1 97 189 SER B O 1
ATOM 5777 N N . PHE B 1 190 ? 8.695 -1.83 3.957 1 98.38 190 PHE B N 1
ATOM 5778 C CA . PHE B 1 190 ? 7.863 -1.366 2.855 1 98.38 190 PHE B CA 1
ATOM 5779 C C . PHE B 1 190 ? 6.582 -2.184 2.764 1 98.38 190 PHE B C 1
ATOM 5781 O O . PHE B 1 190 ? 6.605 -3.406 2.924 1 98.38 190 PHE B O 1
ATOM 5788 N N . SER B 1 191 ? 5.461 -1.538 2.58 1 98.75 191 SER B N 1
ATOM 5789 C CA . SER B 1 191 ? 4.195 -2.229 2.352 1 98.75 191 SER B CA 1
ATOM 5790 C C . SER B 1 191 ? 3.553 -1.786 1.04 1 98.75 191 SER B C 1
ATOM 5792 O O . SER B 1 191 ? 3.188 -0.619 0.884 1 98.75 191 SER B O 1
ATOM 5794 N N . LEU B 1 192 ? 3.414 -2.74 0.141 1 98.69 192 LEU B N 1
ATOM 5795 C CA . LEU B 1 192 ? 2.801 -2.486 -1.157 1 98.69 192 LEU B CA 1
ATOM 5796 C C . LEU B 1 192 ? 1.293 -2.713 -1.1 1 98.69 192 LEU B C 1
ATOM 5798 O O . LEU B 1 192 ? 0.832 -3.709 -0.539 1 98.69 192 LEU B O 1
ATOM 5802 N N . GLY B 1 193 ? 0.571 -1.751 -1.637 1 98.19 193 GLY B N 1
ATOM 5803 C CA . GLY B 1 193 ? -0.88 -1.848 -1.645 1 98.19 193 GLY B CA 1
ATOM 5804 C C . GLY B 1 193 ? -1.484 -1.638 -3.02 1 98.19 193 GLY B C 1
ATOM 5805 O O . GLY B 1 193 ? -0.996 -0.817 -3.799 1 98.19 193 GLY B O 1
ATOM 5806 N N . GLY B 1 194 ? -2.52 -2.408 -3.352 1 97.56 194 GLY B N 1
ATOM 5807 C CA . GLY B 1 194 ? -3.305 -2.203 -4.559 1 97.56 194 GLY B CA 1
ATOM 5808 C C . GLY B 1 194 ? -2.609 -2.699 -5.812 1 97.56 194 GLY B C 1
ATOM 5809 O O . GLY B 1 194 ? -2.943 -2.279 -6.922 1 97.56 194 GLY B O 1
ATOM 5810 N N . MET B 1 195 ? -1.693 -3.629 -5.641 1 97.31 195 MET B N 1
ATOM 5811 C CA . MET B 1 195 ? -0.863 -3.932 -6.801 1 97.31 195 MET B CA 1
ATOM 5812 C C . MET B 1 195 ? -1.245 -5.277 -7.41 1 97.31 195 MET B C 1
ATOM 5814 O O . MET B 1 195 ? -0.562 -5.773 -8.305 1 97.31 195 MET B O 1
ATOM 5818 N N . GLY B 1 196 ? -2.24 -5.949 -6.898 1 95.94 196 GLY B N 1
ATOM 5819 C CA . GLY B 1 196 ? -2.812 -7.133 -7.523 1 95.94 196 GLY B CA 1
ATOM 5820 C C . GLY B 1 196 ? -2.031 -8.398 -7.223 1 95.94 196 GLY B C 1
ATOM 5821 O O . GLY B 1 196 ? -1.174 -8.406 -6.34 1 95.94 196 GLY B O 1
ATOM 5822 N N . CYS B 1 197 ? -2.305 -9.438 -8.008 1 96.44 197 CYS B N 1
ATOM 5823 C CA . CYS B 1 197 ? -1.848 -10.789 -7.699 1 96.44 197 CYS B CA 1
ATOM 5824 C C . CYS B 1 197 ? -0.383 -10.969 -8.086 1 96.44 197 CYS B C 1
ATOM 5826 O O . CYS B 1 197 ? 0.253 -11.945 -7.68 1 96.44 197 CYS B O 1
ATOM 5828 N N . SER B 1 198 ? 0.171 -10.062 -8.805 1 97.25 198 SER B N 1
ATOM 5829 C CA . SER B 1 198 ? 1.579 -10.195 -9.164 1 97.25 198 SER B CA 1
ATOM 5830 C C . SER B 1 198 ? 2.471 -9.438 -8.18 1 97.25 198 SER B C 1
ATOM 5832 O O . SER B 1 198 ? 3.674 -9.297 -8.406 1 97.25 198 SER B O 1
ATOM 5834 N N . ALA B 1 199 ? 1.927 -8.992 -7.141 1 98.31 199 ALA B N 1
ATOM 5835 C CA . ALA B 1 199 ? 2.604 -8.109 -6.195 1 98.31 199 ALA B CA 1
ATOM 5836 C C . ALA B 1 199 ? 3.789 -8.812 -5.539 1 98.31 199 ALA B C 1
ATOM 5838 O O . ALA B 1 199 ? 4.754 -8.164 -5.125 1 98.31 199 ALA B O 1
ATOM 5839 N N . SER B 1 200 ? 3.762 -10.102 -5.414 1 98.56 200 SER B N 1
ATOM 5840 C CA . SER B 1 200 ? 4.883 -10.812 -4.809 1 98.56 200 SER B CA 1
ATOM 5841 C C . SER B 1 200 ? 6.156 -10.641 -5.633 1 98.56 200 SER B C 1
ATOM 5843 O O . SER B 1 200 ? 7.238 -10.438 -5.074 1 98.56 200 SER B O 1
ATOM 5845 N N . ILE B 1 201 ? 6.051 -10.781 -6.922 1 98.56 201 ILE B N 1
ATOM 5846 C CA . ILE B 1 201 ? 7.203 -10.641 -7.805 1 98.56 201 ILE B CA 1
ATOM 5847 C C . ILE B 1 201 ? 7.684 -9.188 -7.801 1 98.56 201 ILE B C 1
ATOM 5849 O O . ILE B 1 201 ? 8.883 -8.922 -7.871 1 98.56 201 ILE B O 1
ATOM 5853 N N . ILE B 1 202 ? 6.738 -8.266 -7.715 1 98.25 202 ILE B N 1
ATOM 5854 C CA . ILE B 1 202 ? 7.102 -6.863 -7.547 1 98.25 202 ILE B CA 1
ATOM 5855 C C . ILE B 1 202 ? 7.895 -6.688 -6.254 1 98.25 202 ILE B C 1
ATOM 5857 O O . ILE B 1 202 ? 8.875 -5.941 -6.219 1 98.25 202 ILE B O 1
ATOM 5861 N N . GLY B 1 203 ? 7.449 -7.371 -5.211 1 98.56 203 GLY B N 1
ATOM 5862 C CA . GLY B 1 203 ? 8.188 -7.363 -3.959 1 98.56 203 GLY B CA 1
ATOM 5863 C C . GLY B 1 203 ? 9.602 -7.902 -4.094 1 98.56 203 GLY B C 1
ATOM 5864 O O . GLY B 1 203 ? 10.531 -7.371 -3.488 1 98.56 203 GLY B O 1
ATOM 5865 N N . VAL B 1 204 ? 9.805 -8.922 -4.891 1 98.25 204 VAL B N 1
ATOM 5866 C CA . VAL B 1 204 ? 11.133 -9.469 -5.137 1 98.25 204 VAL B CA 1
ATOM 5867 C C . VAL B 1 204 ? 12.008 -8.422 -5.816 1 98.25 204 VAL B C 1
ATOM 5869 O O . VAL B 1 204 ? 13.18 -8.266 -5.473 1 98.25 204 VAL B O 1
ATOM 5872 N N . ASP B 1 205 ? 11.453 -7.75 -6.758 1 96.44 205 ASP B N 1
ATOM 5873 C CA . ASP B 1 205 ? 12.18 -6.688 -7.441 1 96.44 205 ASP B CA 1
ATOM 5874 C C . ASP B 1 205 ? 12.625 -5.605 -6.457 1 96.44 205 ASP B C 1
ATOM 5876 O O . ASP B 1 205 ? 13.758 -5.129 -6.523 1 96.44 205 ASP B O 1
ATOM 5880 N N . LEU B 1 206 ? 11.711 -5.25 -5.629 1 96.62 206 LEU B N 1
ATOM 5881 C CA . LEU B 1 206 ? 12.016 -4.254 -4.609 1 96.62 206 LEU B CA 1
ATOM 5882 C C . LEU B 1 206 ? 13.148 -4.734 -3.701 1 96.62 206 LEU B C 1
ATOM 5884 O O . LEU B 1 206 ? 14.078 -3.984 -3.41 1 96.62 206 LEU B O 1
ATOM 5888 N N . ILE B 1 207 ? 13.094 -5.926 -3.279 1 97.12 207 ILE B N 1
ATOM 5889 C CA . ILE B 1 207 ? 14.086 -6.492 -2.375 1 97.12 207 ILE B CA 1
ATOM 5890 C C . ILE B 1 207 ? 15.445 -6.555 -3.072 1 97.12 207 ILE B C 1
ATOM 5892 O O . ILE B 1 207 ? 16.469 -6.242 -2.469 1 97.12 207 ILE B O 1
ATOM 5896 N N . ARG B 1 208 ? 15.422 -6.973 -4.305 1 93.62 208 ARG B N 1
ATOM 5897 C CA . ARG B 1 208 ? 16.656 -6.992 -5.086 1 93.62 208 ARG B CA 1
ATOM 5898 C C . ARG B 1 208 ? 17.312 -5.621 -5.098 1 93.62 208 ARG B C 1
ATOM 5900 O O . ARG B 1 208 ? 18.531 -5.508 -4.895 1 93.62 208 ARG B O 1
ATOM 5907 N N . ALA B 1 209 ? 16.516 -4.621 -5.277 1 90 209 ALA B N 1
ATOM 5908 C CA . ALA B 1 209 ? 17.031 -3.256 -5.32 1 90 209 ALA B CA 1
ATOM 5909 C C . ALA B 1 209 ? 17.578 -2.83 -3.963 1 90 209 ALA B C 1
ATOM 5911 O O . ALA B 1 209 ? 18.656 -2.229 -3.881 1 90 209 ALA B O 1
ATOM 5912 N N . ILE B 1 210 ? 16.875 -3.129 -2.926 1 89.5 210 ILE B N 1
ATOM 5913 C CA . ILE B 1 210 ? 17.266 -2.746 -1.574 1 89.5 210 ILE B CA 1
ATOM 5914 C C . ILE B 1 210 ? 18.547 -3.479 -1.182 1 89.5 210 ILE B C 1
ATOM 5916 O O . ILE B 1 210 ? 19.406 -2.912 -0.509 1 89.5 210 ILE B O 1
ATOM 5920 N N . MET B 1 211 ? 18.594 -4.73 -1.546 1 88 211 MET B N 1
ATOM 5921 C CA . MET B 1 211 ? 19.719 -5.59 -1.157 1 88 211 MET B CA 1
ATOM 5922 C C . MET B 1 211 ? 21.031 -5.035 -1.68 1 88 211 MET B C 1
ATOM 5924 O O . MET B 1 211 ? 22.078 -5.184 -1.035 1 88 211 MET B O 1
ATOM 5928 N N . HIS B 1 212 ? 20.984 -4.402 -2.76 1 78.56 212 HIS B N 1
ATOM 5929 C CA . HIS B 1 212 ? 22.188 -3.818 -3.352 1 78.56 212 HIS B CA 1
ATOM 5930 C C . HIS B 1 212 ? 22.703 -2.656 -2.514 1 78.56 212 HIS B C 1
ATOM 5932 O O . HIS B 1 212 ? 23.922 -2.432 -2.438 1 78.56 212 HIS B O 1
ATOM 5938 N N . ASP B 1 213 ? 21.797 -2.021 -1.903 1 74.44 213 ASP B N 1
ATOM 5939 C CA . ASP B 1 213 ? 22.156 -0.852 -1.107 1 74.44 213 ASP B CA 1
ATOM 5940 C C . ASP B 1 213 ? 22.391 -1.231 0.352 1 74.44 213 ASP B C 1
ATOM 5942 O O . ASP B 1 213 ? 23.203 -0.606 1.038 1 74.44 213 ASP B O 1
ATOM 5946 N N . SER B 1 214 ? 21.609 -2.158 0.762 1 79.69 214 SER B N 1
ATOM 5947 C CA . SER B 1 214 ? 21.625 -2.586 2.158 1 79.69 214 SER B CA 1
ATOM 5948 C C . SER B 1 214 ? 21.531 -4.105 2.271 1 79.69 214 SER B C 1
ATOM 5950 O O . SER B 1 214 ? 20.469 -4.645 2.553 1 79.69 214 SER B O 1
ATOM 5952 N N . PRO B 1 215 ? 22.703 -4.703 2.236 1 84.38 215 PRO B N 1
ATOM 5953 C CA . PRO B 1 215 ? 22.703 -6.168 2.326 1 84.38 215 PRO B CA 1
ATOM 5954 C C . PRO B 1 215 ? 22.203 -6.672 3.68 1 84.38 215 PRO B C 1
ATOM 5956 O O . PRO B 1 215 ? 22.328 -5.969 4.688 1 84.38 215 PRO B O 1
ATOM 5959 N N . GLY B 1 216 ? 21.562 -7.824 3.709 1 92.38 216 GLY B N 1
ATOM 5960 C CA . GLY B 1 216 ? 21.047 -8.445 4.918 1 92.38 216 GLY B CA 1
ATOM 5961 C C . GLY B 1 216 ? 19.984 -9.492 4.645 1 92.38 216 GLY B C 1
ATOM 5962 O O . GLY B 1 216 ? 19.969 -10.109 3.578 1 92.38 216 GLY B O 1
ATOM 5963 N N . LEU B 1 217 ? 19.281 -9.883 5.688 1 97.06 217 LEU B N 1
ATOM 5964 C CA . LEU B 1 217 ? 18.141 -10.781 5.57 1 97.06 217 LEU B CA 1
ATOM 5965 C C . LEU B 1 217 ? 16.844 -9.992 5.406 1 97.06 217 LEU B C 1
ATOM 5967 O O . LEU B 1 217 ? 16.484 -9.188 6.273 1 97.06 217 LEU B O 1
ATOM 5971 N N . ILE B 1 218 ? 16.219 -10.188 4.301 1 98.19 218 ILE B N 1
ATOM 5972 C CA . ILE B 1 218 ? 14.977 -9.453 4.051 1 98.19 218 ILE B CA 1
ATOM 5973 C C . ILE B 1 218 ? 13.82 -10.438 3.879 1 98.19 218 ILE B C 1
ATOM 5975 O O . ILE B 1 218 ? 13.961 -11.453 3.184 1 98.19 218 ILE B O 1
ATOM 5979 N N . LEU B 1 219 ? 12.734 -10.164 4.535 1 98.81 219 LEU B N 1
ATOM 5980 C CA . LEU B 1 219 ? 11.531 -10.992 4.539 1 98.81 219 LEU B CA 1
ATOM 5981 C C . LEU B 1 219 ? 10.477 -10.43 3.586 1 98.81 219 LEU B C 1
ATOM 5983 O O . LEU B 1 219 ? 10.164 -9.242 3.631 1 98.81 219 LEU B O 1
ATOM 5987 N N . LEU B 1 220 ? 9.984 -11.266 2.691 1 98.94 220 LEU B N 1
ATOM 5988 C CA . LEU B 1 220 ? 8.844 -10.938 1.843 1 98.94 220 LEU B CA 1
ATOM 5989 C C . LEU B 1 220 ? 7.586 -11.672 2.311 1 98.94 220 LEU B C 1
ATOM 5991 O O . LEU B 1 220 ? 7.586 -12.898 2.422 1 98.94 220 LEU B O 1
ATOM 5995 N N . VAL B 1 221 ? 6.551 -10.906 2.588 1 98.94 221 VAL B N 1
ATOM 5996 C CA . VAL B 1 221 ? 5.27 -11.5 2.973 1 98.94 221 VAL B CA 1
ATOM 5997 C C . VAL B 1 221 ? 4.195 -11.102 1.963 1 98.94 221 VAL B C 1
ATOM 5999 O O . VAL B 1 221 ? 3.973 -9.914 1.718 1 98.94 221 VAL B O 1
ATOM 6002 N N . SER B 1 222 ? 3.541 -12.094 1.367 1 98.88 222 SER B N 1
ATOM 6003 C CA . SER B 1 222 ? 2.5 -11.875 0.368 1 98.88 222 SER B CA 1
ATOM 6004 C C . SER B 1 222 ? 1.178 -12.5 0.798 1 98.88 222 SER B C 1
ATOM 6006 O O . SER B 1 222 ? 1.133 -13.68 1.165 1 98.88 222 SER B O 1
ATOM 6008 N N . THR B 1 223 ? 0.142 -11.703 0.831 1 98.56 223 THR B N 1
ATOM 6009 C CA . THR B 1 223 ? -1.163 -12.211 1.239 1 98.56 223 THR B CA 1
ATOM 6010 C C . THR B 1 223 ? -2.285 -11.398 0.597 1 98.56 223 THR B C 1
ATOM 6012 O O . THR B 1 223 ? -2.025 -10.461 -0.163 1 98.56 223 THR B O 1
ATOM 6015 N N . GLU B 1 224 ? -3.506 -11.891 0.765 1 96.75 224 GLU B N 1
ATOM 6016 C CA . GLU B 1 224 ? -4.742 -11.156 0.498 1 96.75 224 GLU B CA 1
ATOM 6017 C C . GLU B 1 224 ? -5.727 -11.297 1.656 1 96.75 224 GLU B C 1
ATOM 6019 O O . GLU B 1 224 ? -5.527 -12.117 2.553 1 96.75 224 GLU B O 1
ATOM 6024 N N . ASN B 1 225 ? -6.684 -10.469 1.712 1 97.31 225 ASN B N 1
ATOM 6025 C CA . ASN B 1 225 ? -7.648 -10.445 2.807 1 97.31 225 ASN B CA 1
ATOM 6026 C C . ASN B 1 225 ? -9.078 -10.625 2.301 1 97.31 225 ASN B C 1
ATOM 6028 O O . ASN B 1 225 ? -9.539 -9.859 1.451 1 97.31 225 ASN B O 1
ATOM 6032 N N . MET B 1 226 ? -9.82 -11.531 2.877 1 95.81 226 MET B N 1
ATOM 6033 C CA . MET B 1 226 ? -11.156 -11.875 2.393 1 95.81 226 MET B CA 1
ATOM 6034 C C . MET B 1 226 ? -12.234 -11.211 3.25 1 95.81 226 MET B C 1
ATOM 6036 O O . MET B 1 226 ? -13.328 -10.93 2.77 1 95.81 226 MET B O 1
ATOM 6040 N N . THR B 1 227 ? -11.922 -10.953 4.449 1 96.12 227 THR B N 1
ATOM 6041 C CA . THR B 1 227 ? -12.906 -10.625 5.469 1 96.12 227 THR B CA 1
ATOM 6042 C C . THR B 1 227 ? -13.781 -9.461 5.016 1 96.12 227 THR B C 1
ATOM 6044 O O . THR B 1 227 ? -15.008 -9.531 5.09 1 96.12 227 THR B O 1
ATOM 6047 N N . GLN B 1 228 ? -13.172 -8.461 4.484 1 93.38 228 GLN B N 1
ATOM 6048 C CA . GLN B 1 228 ? -13.969 -7.301 4.082 1 93.38 228 GLN B CA 1
ATOM 6049 C C . GLN B 1 228 ? -14.188 -7.281 2.572 1 93.38 228 GLN B C 1
ATOM 6051 O O . GLN B 1 228 ? -14.641 -6.281 2.018 1 93.38 228 GLN B O 1
ATOM 6056 N N . ASN B 1 229 ? -13.898 -8.367 1.933 1 94.38 229 ASN B N 1
ATOM 6057 C CA . ASN B 1 229 ? -13.914 -8.336 0.474 1 94.38 229 ASN B CA 1
ATOM 6058 C C . ASN B 1 229 ? -14.812 -9.43 -0.099 1 94.38 229 ASN B C 1
ATOM 6060 O O . ASN B 1 229 ? -14.531 -9.969 -1.173 1 94.38 229 ASN B O 1
ATOM 6064 N N . PHE B 1 230 ? -15.773 -9.844 0.637 1 94.81 230 PHE B N 1
ATOM 6065 C CA . PHE B 1 230 ? -16.875 -10.641 0.118 1 94.81 230 PHE B CA 1
ATOM 6066 C C . PHE B 1 230 ? -17.984 -9.75 -0.426 1 94.81 230 PHE B C 1
ATOM 6068 O O . PHE B 1 230 ? -18.688 -9.102 0.341 1 94.81 230 PHE B O 1
ATOM 6075 N N . TYR B 1 231 ? -18.141 -9.688 -1.76 1 96.25 231 TYR B N 1
ATOM 6076 C CA . TYR B 1 231 ? -19.047 -8.766 -2.426 1 96.25 231 TYR B CA 1
ATOM 6077 C C . TYR B 1 231 ? -20.5 -9.078 -2.084 1 96.25 231 TYR B C 1
ATOM 6079 O O . TYR B 1 231 ? -20.938 -10.234 -2.193 1 96.25 231 TYR B O 1
ATOM 6087 N N . ARG B 1 232 ? -21.281 -8.039 -1.796 1 95.38 232 ARG B N 1
ATOM 6088 C CA . ARG B 1 232 ? -22.625 -8.242 -1.272 1 95.38 232 ARG B CA 1
ATOM 6089 C C . ARG B 1 232 ? -23.688 -7.844 -2.301 1 95.38 232 ARG B C 1
ATOM 6091 O O . ARG B 1 232 ? -24.875 -7.82 -1.998 1 95.38 232 ARG B O 1
ATOM 6098 N N . GLY B 1 233 ? -23.234 -7.555 -3.482 1 96.19 233 GLY B N 1
ATOM 6099 C CA . GLY B 1 233 ? -24.172 -7.137 -4.512 1 96.19 233 GLY B CA 1
ATOM 6100 C C . GLY B 1 233 ? -24.516 -8.242 -5.492 1 96.19 233 GLY B C 1
ATOM 6101 O O . GLY B 1 233 ? -24.391 -9.422 -5.168 1 96.19 233 GLY B O 1
ATOM 6102 N N . GLU B 1 234 ? -25.047 -7.844 -6.688 1 96.19 234 GLU B N 1
ATOM 6103 C CA . GLU B 1 234 ? -25.609 -8.82 -7.621 1 96.19 234 GLU B CA 1
ATOM 6104 C C . GLU B 1 234 ? -24.875 -8.781 -8.961 1 96.19 234 GLU B C 1
ATOM 6106 O O . GLU B 1 234 ? -25.188 -9.555 -9.867 1 96.19 234 GLU B O 1
ATOM 6111 N N . GLU B 1 235 ? -23.906 -7.93 -9.031 1 96.19 235 GLU B N 1
ATOM 6112 C CA . GLU B 1 235 ? -23.203 -7.844 -10.297 1 96.19 235 GLU B CA 1
ATOM 6113 C C . GLU B 1 235 ? -22.344 -9.086 -10.531 1 96.19 235 GLU B C 1
ATOM 6115 O O . GLU B 1 235 ? -21.438 -9.383 -9.75 1 96.19 235 GLU B O 1
ATOM 6120 N N . ARG B 1 236 ? -22.547 -9.734 -11.609 1 95.19 236 ARG B N 1
ATOM 6121 C CA . ARG B 1 236 ? -21.906 -11.016 -11.898 1 95.19 236 ARG B CA 1
ATOM 6122 C C . ARG B 1 236 ? -20.391 -10.867 -11.922 1 95.19 236 ARG B C 1
ATOM 6124 O O . ARG B 1 236 ? -19.656 -11.727 -11.414 1 95.19 236 ARG B O 1
ATOM 6131 N N . SER B 1 237 ? -19.875 -9.82 -12.531 1 95.06 237 SER B N 1
ATOM 6132 C CA . SER B 1 237 ? -18.438 -9.602 -12.664 1 95.06 237 SER B CA 1
ATOM 6133 C C . SER B 1 237 ? -17.781 -9.461 -11.297 1 95.06 237 SER B C 1
ATOM 6135 O O . SER B 1 237 ? -16.578 -9.719 -11.148 1 95.06 237 SER B O 1
ATOM 6137 N N . MET B 1 238 ? -18.547 -9.07 -10.305 1 96.81 238 MET B N 1
ATOM 6138 C CA . MET B 1 238 ? -17.984 -8.891 -8.969 1 96.81 238 MET B CA 1
ATOM 6139 C C . MET B 1 238 ? -18.266 -10.109 -8.094 1 96.81 238 MET B C 1
ATOM 6141 O O . MET B 1 238 ? -17.547 -10.375 -7.133 1 96.81 238 MET B O 1
ATOM 6145 N N . LEU B 1 239 ? -19.297 -10.922 -8.453 1 96.5 239 LEU B N 1
ATOM 6146 C CA . LEU B 1 239 ? -19.609 -12.125 -7.699 1 96.5 239 LEU B CA 1
ATOM 6147 C C . LEU B 1 239 ? -18.531 -13.18 -7.867 1 96.5 239 LEU B C 1
ATOM 6149 O O . LEU B 1 239 ? -18.375 -14.062 -7.02 1 96.5 239 LEU B O 1
ATOM 6153 N N . MET B 1 240 ? -17.766 -13.07 -8.938 1 94 240 MET B N 1
ATOM 6154 C CA . MET B 1 240 ? -16.703 -14.023 -9.227 1 94 240 MET B CA 1
ATOM 6155 C C . MET B 1 240 ? -15.688 -14.07 -8.086 1 94 240 MET B C 1
ATOM 6157 O O . MET B 1 240 ? -15.18 -15.141 -7.746 1 94 240 MET B O 1
ATOM 6161 N N . GLN B 1 241 ? -15.445 -12.93 -7.512 1 94.69 241 GLN B N 1
ATOM 6162 C CA . GLN B 1 241 ? -14.43 -12.852 -6.469 1 94.69 241 GLN B CA 1
ATOM 6163 C C . GLN B 1 241 ? -14.828 -13.68 -5.25 1 94.69 241 GLN B C 1
ATOM 6165 O O . GLN B 1 241 ? -13.969 -14.234 -4.559 1 94.69 241 GLN B O 1
ATOM 6170 N N . ASN B 1 242 ? -16.109 -13.812 -4.953 1 95.19 242 ASN B N 1
ATOM 6171 C CA . ASN B 1 242 ? -16.609 -14.516 -3.775 1 95.19 242 ASN B CA 1
ATOM 6172 C C . ASN B 1 242 ? -16.312 -16.016 -3.846 1 95.19 242 ASN B C 1
ATOM 6174 O O . ASN B 1 242 ? -16.156 -16.672 -2.814 1 95.19 242 ASN B O 1
ATOM 6178 N N . VAL B 1 243 ? -16.203 -16.5 -5.055 1 93.38 243 VAL B N 1
ATOM 6179 C CA . VAL B 1 243 ? -15.992 -17.922 -5.242 1 93.38 243 VAL B CA 1
ATOM 6180 C C . VAL B 1 243 ? -14.516 -18.219 -5.477 1 93.38 243 VAL B C 1
ATOM 6182 O O . VAL B 1 243 ? -14 -19.25 -5.043 1 93.38 243 VAL B O 1
ATOM 6185 N N . LEU B 1 244 ? -13.797 -17.312 -6.027 1 94.06 244 LEU B N 1
ATOM 6186 C CA . LEU B 1 244 ? -12.445 -17.562 -6.52 1 94.06 244 LEU B CA 1
ATOM 6187 C C . LEU B 1 244 ? -11.414 -17.281 -5.434 1 94.06 244 LEU B C 1
ATOM 6189 O O . LEU B 1 244 ? -10.492 -18.062 -5.227 1 94.06 244 LEU B O 1
ATOM 6193 N N . PHE B 1 245 ? -11.492 -16.125 -4.723 1 95.5 245 PHE B N 1
ATOM 6194 C CA . PHE B 1 245 ? -10.469 -15.688 -3.779 1 95.5 245 PHE B CA 1
ATOM 6195 C C . PHE B 1 245 ? -10.531 -16.5 -2.498 1 95.5 245 PHE B C 1
ATOM 6197 O O . PHE B 1 245 ? -11.609 -16.844 -2.012 1 95.5 245 PHE B O 1
ATOM 6204 N N . ARG B 1 246 ? -9.336 -16.828 -2.031 1 96.81 246 ARG B N 1
ATOM 6205 C CA . ARG B 1 246 ? -9.234 -17.625 -0.813 1 96.81 246 ARG B CA 1
ATOM 6206 C C . ARG B 1 246 ? -8.125 -17.109 0.095 1 96.81 246 ARG B C 1
ATOM 6208 O O . ARG B 1 246 ? -7.27 -16.328 -0.343 1 96.81 246 ARG B O 1
ATOM 6215 N N . MET B 1 247 ? -8.18 -17.562 1.297 1 95.19 247 MET B N 1
ATOM 6216 C CA . MET B 1 247 ? -7.199 -17.188 2.311 1 95.19 247 MET B CA 1
ATOM 6217 C C . MET B 1 247 ? -5.848 -17.828 2.025 1 95.19 247 MET B C 1
ATOM 6219 O O . MET B 1 247 ? -5.781 -19 1.648 1 95.19 247 MET B O 1
ATOM 6223 N N . GLY B 1 248 ? -4.754 -17.078 2.117 1 97.69 248 GLY B N 1
ATOM 6224 C CA . GLY B 1 248 ? -3.406 -17.594 1.932 1 97.69 248 GLY B CA 1
ATOM 6225 C C . GLY B 1 248 ? -2.33 -16.578 2.238 1 97.69 248 GLY B C 1
ATOM 6226 O O . GLY B 1 248 ? -2.621 -15.383 2.379 1 97.69 248 GLY B O 1
ATOM 6227 N N . CYS B 1 249 ? -1.137 -17.062 2.41 1 98.81 249 CYS B N 1
ATOM 6228 C CA . CYS B 1 249 ? 0.006 -16.203 2.699 1 98.81 249 CYS B CA 1
ATOM 6229 C C . CYS B 1 249 ? 1.317 -16.938 2.467 1 98.81 249 CYS B C 1
ATOM 6231 O O . CYS B 1 249 ? 1.389 -18.156 2.645 1 98.81 249 CYS B O 1
ATOM 6233 N N . SER B 1 250 ? 2.285 -16.266 2.029 1 98.94 250 SER B N 1
ATOM 6234 C CA . SER B 1 250 ? 3.643 -16.797 1.95 1 98.94 250 SER B CA 1
ATOM 6235 C C . SER B 1 250 ? 4.633 -15.898 2.678 1 98.94 250 SER B C 1
ATOM 6237 O O . SER B 1 250 ? 4.438 -14.68 2.74 1 98.94 250 SER B O 1
ATOM 6239 N N . ALA B 1 251 ? 5.582 -16.422 3.328 1 98.94 251 ALA B N 1
ATOM 6240 C CA . ALA B 1 251 ? 6.758 -15.766 3.891 1 98.94 251 ALA B CA 1
ATOM 6241 C C . ALA B 1 251 ? 8.039 -16.266 3.229 1 98.94 251 ALA B C 1
ATOM 6243 O O . ALA B 1 251 ? 8.32 -17.469 3.242 1 98.94 251 ALA B O 1
ATOM 6244 N N . VAL B 1 252 ? 8.805 -15.406 2.635 1 98.94 252 VAL B N 1
ATOM 6245 C CA . VAL B 1 252 ? 9.992 -15.773 1.874 1 98.94 252 VAL B CA 1
ATOM 6246 C C . VAL B 1 252 ? 11.203 -15.008 2.402 1 98.94 252 VAL B C 1
ATOM 6248 O O . VAL B 1 252 ? 11.141 -13.789 2.582 1 98.94 252 VAL B O 1
ATOM 6251 N N . LEU B 1 253 ? 12.266 -15.664 2.631 1 98.75 253 LEU B N 1
ATOM 6252 C CA . LEU B 1 253 ? 13.469 -15.07 3.201 1 98.75 253 LEU B CA 1
ATOM 6253 C C . LEU B 1 253 ? 14.578 -14.984 2.162 1 98.75 253 LEU B C 1
ATOM 6255 O O . LEU B 1 253 ? 14.969 -16 1.58 1 98.75 253 LEU B O 1
ATOM 6259 N N . PHE B 1 254 ? 15.133 -13.773 1.997 1 98.38 254 PHE B N 1
ATOM 6260 C CA . PHE B 1 254 ? 16.156 -13.523 0.997 1 98.38 254 PHE B CA 1
ATOM 6261 C C . PHE B 1 254 ? 17.469 -13.094 1.659 1 98.38 254 PHE B C 1
ATOM 6263 O O . PHE B 1 254 ? 17.453 -12.523 2.756 1 98.38 254 PHE B O 1
ATOM 6270 N N . SER B 1 255 ? 18.531 -13.367 0.936 1 96.44 255 SER B N 1
ATOM 6271 C CA . SER B 1 255 ? 19.875 -12.961 1.343 1 96.44 255 SER B CA 1
ATOM 6272 C C . SER B 1 255 ? 20.734 -12.602 0.135 1 96.44 255 SER B C 1
ATOM 6274 O O . SER B 1 255 ? 20.406 -12.977 -0.995 1 96.44 255 SER B O 1
ATOM 6276 N N . ASN B 1 256 ? 21.766 -11.828 0.378 1 92.12 256 ASN B N 1
ATOM 6277 C CA . ASN B 1 256 ? 22.734 -11.539 -0.669 1 92.12 256 ASN B CA 1
ATOM 6278 C C . ASN B 1 256 ? 23.844 -12.594 -0.717 1 92.12 256 ASN B C 1
ATOM 6280 O O . ASN B 1 256 ? 24.719 -12.547 -1.587 1 92.12 256 ASN B O 1
ATOM 6284 N N . ASN B 1 257 ? 23.781 -13.57 0.229 1 91.81 257 ASN B N 1
ATOM 6285 C CA . ASN B 1 257 ? 24.75 -14.672 0.293 1 91.81 257 ASN B CA 1
ATOM 6286 C C . ASN B 1 257 ? 24.062 -16.016 0.1 1 91.81 257 ASN B C 1
ATOM 6288 O O . ASN B 1 257 ? 22.906 -16.188 0.465 1 91.81 257 ASN B O 1
ATOM 6292 N N . PRO B 1 258 ? 24.812 -16.938 -0.466 1 94 258 PRO B N 1
ATOM 6293 C CA . PRO B 1 258 ? 24.219 -18.25 -0.727 1 94 258 PRO B CA 1
ATOM 6294 C C . PRO B 1 258 ? 23.984 -19.047 0.549 1 94 258 PRO B C 1
ATOM 6296 O O . PRO B 1 258 ? 23.328 -20.094 0.512 1 94 258 PRO B O 1
ATOM 6299 N N . SER B 1 259 ? 24.578 -18.578 1.633 1 94.25 259 SER B N 1
ATOM 6300 C CA . SER B 1 259 ? 24.359 -19.234 2.922 1 94.25 259 SER B CA 1
ATOM 6301 C C . SER B 1 259 ? 24.344 -18.219 4.059 1 94.25 259 SER B C 1
ATOM 6303 O O . SER B 1 259 ? 24.781 -17.078 3.883 1 94.25 259 SER B O 1
ATOM 6305 N N . TYR B 1 260 ? 23.719 -18.625 5.094 1 94.31 260 TYR B N 1
ATOM 6306 C CA . TYR B 1 260 ? 23.625 -17.797 6.297 1 94.31 260 TYR B CA 1
ATOM 6307 C C . TYR B 1 260 ? 23.953 -18.625 7.543 1 94.31 260 TYR B C 1
ATOM 6309 O O . TYR B 1 260 ? 23.281 -19.625 7.812 1 94.31 260 TYR B O 1
ATOM 6317 N N . ARG B 1 261 ? 24.969 -18.125 8.312 1 91.81 261 ARG B N 1
ATOM 6318 C CA . ARG B 1 261 ? 25.344 -18.797 9.547 1 91.81 261 ARG B CA 1
ATOM 6319 C C . ARG B 1 261 ? 24.594 -18.219 10.742 1 91.81 261 ARG B C 1
ATOM 6321 O O . ARG B 1 261 ? 24.672 -17.016 11.008 1 91.81 261 ARG B O 1
ATOM 6328 N N . ILE B 1 262 ? 23.828 -19.062 11.344 1 90.19 262 ILE B N 1
ATOM 6329 C CA . ILE B 1 262 ? 23.062 -18.625 12.508 1 90.19 262 ILE B CA 1
ATOM 6330 C C . ILE B 1 262 ? 24 -18.406 13.688 1 90.19 262 ILE B C 1
ATOM 6332 O O . ILE B 1 262 ? 24.828 -19.281 14 1 90.19 262 ILE B O 1
ATOM 6336 N N . LYS B 1 263 ? 24.141 -17.094 14.195 1 71.44 263 LYS B N 1
ATOM 6337 C CA . LYS B 1 263 ? 25.016 -16.781 15.32 1 71.44 263 LYS B CA 1
ATOM 6338 C C . LYS B 1 263 ? 24.531 -17.453 16.594 1 71.44 263 LYS B C 1
ATOM 6340 O O . LYS B 1 263 ? 23.328 -17.453 16.891 1 71.44 263 LYS B O 1
ATOM 6345 N N . GLY B 1 264 ? 25.125 -18.547 17 1 57.03 264 GLY B N 1
ATOM 6346 C CA . GLY B 1 264 ? 24.781 -19.234 18.234 1 57.03 264 GLY B CA 1
ATOM 6347 C C . GLY B 1 264 ? 24.797 -18.328 19.453 1 57.03 264 GLY B C 1
ATOM 6348 O O . GLY B 1 264 ? 25.453 -17.281 19.438 1 57.03 264 GLY B O 1
ATOM 6349 N N . SER B 1 265 ? 23.531 -18.156 20.25 1 50.38 265 SER B N 1
ATOM 6350 C CA . SER B 1 265 ? 23.609 -17.438 21.516 1 50.38 265 SER B CA 1
ATOM 6351 C C . SER B 1 265 ? 24.969 -17.656 22.203 1 50.38 265 SER B C 1
ATOM 6353 O O . SER B 1 265 ? 25.562 -16.719 22.719 1 50.38 265 SER B O 1
ATOM 6355 N N . ARG B 1 266 ? 25.094 -18.766 23.25 1 42.72 266 ARG B N 1
ATOM 6356 C CA . ARG B 1 266 ? 26.094 -19.078 24.266 1 42.72 266 ARG B CA 1
ATOM 6357 C C . ARG B 1 266 ? 27.328 -19.719 23.625 1 42.72 266 ARG B C 1
ATOM 6359 O O . ARG B 1 266 ? 27.25 -20.312 22.547 1 42.72 266 ARG B O 1
ATOM 6366 N N . SER B 1 267 ? 28.438 -19.391 24.172 1 45.31 267 SER B N 1
ATOM 6367 C CA . SER B 1 267 ? 29.781 -19.922 24.016 1 45.31 267 SER B CA 1
ATOM 6368 C C . SER B 1 267 ? 29.766 -21.375 23.547 1 45.31 267 SER B C 1
ATOM 6370 O O . SER B 1 267 ? 30.734 -21.875 22.984 1 45.31 267 SER B O 1
ATOM 6372 N N . ASP B 1 268 ? 28.938 -22.172 24.203 1 42.25 268 ASP B N 1
ATOM 6373 C CA . ASP B 1 268 ? 29.109 -23.625 24.203 1 42.25 268 ASP B CA 1
ATOM 6374 C C . ASP B 1 268 ? 28.438 -24.266 23 1 42.25 268 ASP B C 1
ATOM 6376 O O . ASP B 1 268 ? 28.406 -25.484 22.875 1 42.25 268 ASP B O 1
ATOM 6380 N N . ALA B 1 269 ? 27.547 -23.594 22.391 1 48.12 269 ALA B N 1
ATOM 6381 C CA . ALA B 1 269 ? 26.859 -24.406 21.391 1 48.12 269 ALA B CA 1
ATOM 6382 C C . ALA B 1 269 ? 27.734 -24.609 20.156 1 48.12 269 ALA B C 1
ATOM 6384 O O . ALA B 1 269 ? 28.062 -23.641 19.453 1 48.12 269 ALA B O 1
ATOM 6385 N N . ARG B 1 270 ? 28.547 -25.578 20.078 1 49.91 270 ARG B N 1
ATOM 6386 C CA . ARG B 1 270 ? 29.578 -26.156 19.234 1 49.91 270 ARG B CA 1
ATOM 6387 C C . ARG B 1 270 ? 29.203 -26.078 17.766 1 49.91 270 ARG B C 1
ATOM 6389 O O . ARG B 1 270 ? 30.078 -26.156 16.891 1 49.91 270 ARG B O 1
ATOM 6396 N N . ASP B 1 271 ? 27.938 -26.344 17.219 1 55.75 271 ASP B N 1
ATOM 6397 C CA . ASP B 1 271 ? 27.844 -26.453 15.758 1 55.75 271 ASP B CA 1
ATOM 6398 C C . ASP B 1 271 ? 26.891 -25.406 15.188 1 55.75 271 ASP B C 1
ATOM 6400 O O . ASP B 1 271 ? 25.672 -25.562 15.242 1 55.75 271 ASP B O 1
ATOM 6404 N N . PRO B 1 272 ? 27.375 -24.109 15.016 1 67.56 272 PRO B N 1
ATOM 6405 C CA . PRO B 1 272 ? 26.5 -23.141 14.375 1 67.56 272 PRO B CA 1
ATOM 6406 C C . PRO B 1 272 ? 25.797 -23.688 13.133 1 67.56 272 PRO B C 1
ATOM 6408 O O . PRO B 1 272 ? 26.422 -24.391 12.336 1 67.56 272 PRO B O 1
ATOM 6411 N N . LYS B 1 273 ? 24.453 -23.656 13.172 1 85.75 273 LYS B N 1
ATOM 6412 C CA . LYS B 1 273 ? 23.656 -24.125 12.047 1 85.75 273 LYS B CA 1
ATOM 6413 C C . LYS B 1 273 ? 23.734 -23.172 10.867 1 85.75 273 LYS B C 1
ATOM 6415 O O . LYS B 1 273 ? 23.688 -21.953 11.055 1 85.75 273 LYS B O 1
ATOM 6420 N N . THR B 1 274 ? 24.156 -23.656 9.742 1 92.25 274 THR B N 1
ATOM 6421 C CA . THR B 1 274 ? 24.219 -22.891 8.5 1 92.25 274 THR B CA 1
ATOM 6422 C C . THR B 1 274 ? 23.031 -23.203 7.613 1 92.25 274 THR B C 1
ATOM 6424 O O . THR B 1 274 ? 22.688 -24.359 7.398 1 92.25 274 THR B O 1
ATOM 6427 N N . ILE B 1 275 ? 22.344 -22.172 7.219 1 95.12 275 ILE B N 1
ATOM 6428 C CA . ILE B 1 275 ? 21.266 -22.297 6.258 1 95.12 275 ILE B CA 1
ATOM 6429 C C . ILE B 1 275 ? 21.781 -22.031 4.848 1 95.12 275 ILE B C 1
ATOM 6431 O O . ILE B 1 275 ? 22.453 -21.016 4.613 1 95.12 275 ILE B O 1
ATOM 6435 N N . TYR B 1 276 ? 21.484 -22.953 3.975 1 96.56 276 TYR B N 1
ATOM 6436 C CA . TYR B 1 276 ? 21.906 -22.797 2.586 1 96.56 276 TYR B CA 1
ATOM 6437 C C . TYR B 1 276 ? 20.734 -22.328 1.72 1 96.56 276 TYR B C 1
ATOM 6439 O O . TYR B 1 276 ? 19.594 -22.75 1.933 1 96.56 276 TYR B O 1
ATOM 6447 N N . ALA B 1 277 ? 21.094 -21.531 0.742 1 98.06 277 ALA B N 1
ATOM 6448 C CA . ALA B 1 277 ? 20.062 -20.984 -0.144 1 98.06 277 ALA B CA 1
ATOM 6449 C C . ALA B 1 277 ? 19.484 -22.078 -1.041 1 98.06 277 ALA B C 1
ATOM 6451 O O . ALA B 1 277 ? 20.219 -22.922 -1.55 1 98.06 277 ALA B O 1
ATOM 6452 N N . LYS B 1 278 ? 18.219 -22.047 -1.205 1 98.31 278 LYS B N 1
ATOM 6453 C CA . LYS B 1 278 ? 17.547 -22.969 -2.111 1 98.31 278 LYS B CA 1
ATOM 6454 C C . LYS B 1 278 ? 17.734 -22.562 -3.566 1 98.31 278 LYS B C 1
ATOM 6456 O O . LYS B 1 278 ? 17.984 -23.391 -4.434 1 98.31 278 LYS B O 1
ATOM 6461 N N . TYR B 1 279 ? 17.594 -21.281 -3.797 1 98.56 279 TYR B N 1
ATOM 6462 C CA . TYR B 1 279 ? 17.578 -20.781 -5.168 1 98.56 279 TYR B CA 1
ATOM 6463 C C . TYR B 1 279 ? 18.391 -19.516 -5.305 1 98.56 279 TYR B C 1
ATOM 6465 O O . TYR B 1 279 ? 18.594 -18.781 -4.328 1 98.56 279 TYR B O 1
ATOM 6473 N N . LYS B 1 280 ? 18.875 -19.25 -6.496 1 97.62 280 LYS B N 1
ATOM 6474 C CA . LYS B 1 280 ? 19.484 -18 -6.914 1 97.62 280 LYS B CA 1
ATOM 6475 C C . LYS B 1 280 ? 18.656 -17.297 -7.992 1 97.62 280 LYS B C 1
ATOM 6477 O O . LYS B 1 280 ? 18.172 -17.953 -8.922 1 97.62 280 LYS B O 1
ATOM 6482 N N . LEU B 1 281 ? 18.469 -16.031 -7.816 1 97.19 281 LEU B N 1
ATOM 6483 C CA . LEU B 1 281 ? 17.734 -15.273 -8.828 1 97.19 281 LEU B CA 1
ATOM 6484 C C . LEU B 1 281 ? 18.547 -15.172 -10.125 1 97.19 281 LEU B C 1
ATOM 6486 O O . LEU B 1 281 ? 19.656 -14.656 -10.117 1 97.19 281 LEU B O 1
ATOM 6490 N N . LEU B 1 282 ? 17.969 -15.641 -11.211 1 94.75 282 LEU B N 1
ATOM 6491 C CA . LEU B 1 282 ? 18.625 -15.531 -12.508 1 94.75 282 LEU B CA 1
ATOM 6492 C C . LEU B 1 282 ? 18.172 -14.273 -13.234 1 94.75 282 LEU B C 1
ATOM 6494 O O . LEU B 1 282 ? 18.953 -13.68 -13.992 1 94.75 282 LEU B O 1
ATOM 6498 N N . GLY B 1 283 ? 16.906 -13.977 -13.023 1 93.94 283 GLY B N 1
ATOM 6499 C CA . GLY B 1 283 ? 16.406 -12.789 -13.695 1 93.94 283 GLY B CA 1
ATOM 6500 C C . GLY B 1 283 ? 14.961 -12.469 -13.336 1 93.94 283 GLY B C 1
ATOM 6501 O O . GLY B 1 283 ? 14.25 -13.312 -12.781 1 93.94 283 GLY B O 1
ATOM 6502 N N . LEU B 1 284 ? 14.617 -11.242 -13.617 1 95.12 284 LEU B N 1
ATOM 6503 C CA . LEU B 1 284 ? 13.289 -10.695 -13.336 1 95.12 284 LEU B CA 1
ATOM 6504 C C . LEU B 1 284 ? 12.82 -9.797 -14.469 1 95.12 284 LEU B C 1
ATOM 6506 O O . LEU B 1 284 ? 13.586 -8.969 -14.969 1 95.12 284 LEU B O 1
ATOM 6510 N N . VAL B 1 285 ? 11.57 -10.055 -14.969 1 95.38 285 VAL B N 1
ATOM 6511 C CA . VAL B 1 285 ? 11 -9.258 -16.047 1 95.38 285 VAL B CA 1
ATOM 6512 C C . VAL B 1 285 ? 9.617 -8.742 -15.641 1 95.38 285 VAL B C 1
ATOM 6514 O O . VAL B 1 285 ? 8.75 -9.523 -15.242 1 95.38 285 VAL B O 1
ATOM 6517 N N . ARG B 1 286 ? 9.492 -7.465 -15.727 1 95.81 286 ARG B N 1
ATOM 6518 C CA . ARG B 1 286 ? 8.203 -6.84 -15.43 1 95.81 286 ARG B CA 1
ATOM 6519 C C . ARG B 1 286 ? 7.645 -6.125 -16.656 1 95.81 286 ARG B C 1
ATOM 6521 O O . ARG B 1 286 ? 8.352 -5.344 -17.297 1 95.81 286 ARG B O 1
ATOM 6528 N N . THR B 1 287 ? 6.398 -6.367 -16.969 1 95.5 287 THR B N 1
ATOM 6529 C CA . THR B 1 287 ? 5.699 -5.656 -18.031 1 95.5 287 THR B CA 1
ATOM 6530 C C . THR B 1 287 ? 4.383 -5.078 -17.516 1 95.5 287 THR B C 1
ATOM 6532 O O . THR B 1 287 ? 3.686 -5.711 -16.719 1 95.5 287 THR B O 1
ATOM 6535 N N . HIS B 1 288 ? 4.117 -3.863 -17.984 1 95.69 288 HIS B N 1
ATOM 6536 C CA . HIS B 1 288 ? 2.922 -3.133 -17.578 1 95.69 288 HIS B CA 1
ATOM 6537 C C . HIS B 1 288 ? 2.082 -2.744 -18.797 1 95.69 288 HIS B C 1
ATOM 6539 O O . HIS B 1 288 ? 2.525 -1.963 -19.641 1 95.69 288 HIS B O 1
ATOM 6545 N N . HIS B 1 289 ? 0.849 -3.174 -18.859 1 94.31 289 HIS B N 1
ATOM 6546 C CA . HIS B 1 289 ? -0.026 -2.895 -19.984 1 94.31 289 HIS B CA 1
ATOM 6547 C C . HIS B 1 289 ? -1.108 -1.888 -19.609 1 94.31 289 HIS B C 1
ATOM 6549 O O . HIS B 1 289 ? -2.139 -1.8 -20.281 1 94.31 289 HIS B O 1
ATOM 6555 N N . GLY B 1 290 ? -0.907 -1.192 -18.594 1 92.19 290 GLY B N 1
ATOM 6556 C CA . GLY B 1 290 ? -1.906 -0.272 -18.078 1 92.19 290 GLY B CA 1
ATOM 6557 C C . GLY B 1 290 ? -2.104 0.95 -18.953 1 92.19 290 GLY B C 1
ATOM 6558 O O . GLY B 1 290 ? -3.041 1.723 -18.75 1 92.19 290 GLY B O 1
ATOM 6559 N N . GLY B 1 291 ? -1.277 1.108 -19.922 1 92.75 291 GLY B N 1
ATOM 6560 C CA . GLY B 1 291 ? -1.48 2.207 -20.859 1 92.75 291 GLY B CA 1
ATOM 6561 C C . GLY B 1 291 ? -2.779 2.1 -21.641 1 92.75 291 GLY B C 1
ATOM 6562 O O . GLY B 1 291 ? -3.342 3.111 -22.062 1 92.75 291 GLY B O 1
ATOM 6563 N N . SER B 1 292 ? -3.207 0.893 -21.797 1 92.44 292 SER B N 1
ATOM 6564 C CA . SER B 1 292 ? -4.488 0.653 -22.453 1 92.44 292 SER B CA 1
ATOM 6565 C C . SER B 1 292 ? -5.633 0.658 -21.438 1 92.44 292 SER B C 1
ATOM 6567 O O . SER B 1 292 ? -5.555 0.002 -20.391 1 92.44 292 SER B O 1
ATOM 6569 N N . ASP B 1 293 ? -6.719 1.297 -21.812 1 94.5 293 ASP B N 1
ATOM 6570 C CA . ASP B 1 293 ? -7.863 1.408 -20.906 1 94.5 293 ASP B CA 1
ATOM 6571 C C . ASP B 1 293 ? -8.492 0.04 -20.641 1 94.5 293 ASP B C 1
ATOM 6573 O O . ASP B 1 293 ? -8.953 -0.235 -19.531 1 94.5 293 ASP B O 1
ATOM 6577 N N . ASP B 1 294 ? -8.5 -0.72 -21.672 1 93.81 294 ASP B N 1
ATOM 6578 C CA . ASP B 1 294 ? -9.086 -2.047 -21.516 1 93.81 294 ASP B CA 1
ATOM 6579 C C . ASP B 1 294 ? -8.328 -2.867 -20.469 1 93.81 294 ASP B C 1
ATOM 6581 O O . ASP B 1 294 ? -8.938 -3.498 -19.609 1 93.81 294 ASP B O 1
ATOM 6585 N N . SER B 1 295 ? -7.008 -2.854 -20.594 1 94.56 295 SER B N 1
ATOM 6586 C CA . SER B 1 295 ? -6.176 -3.562 -19.625 1 94.56 295 SER B CA 1
ATOM 6587 C C . SER B 1 295 ? -6.297 -2.951 -18.234 1 94.56 295 SER B C 1
ATOM 6589 O O . SER B 1 295 ? -6.391 -3.674 -17.234 1 94.56 295 SER B O 1
ATOM 6591 N N . TYR B 1 296 ? -6.371 -1.655 -18.203 1 96.69 296 TYR B N 1
ATOM 6592 C CA . TYR B 1 296 ? -6.457 -0.945 -16.938 1 96.69 296 TYR B CA 1
ATOM 6593 C C . TYR B 1 296 ? -7.773 -1.252 -16.219 1 96.69 296 TYR B C 1
ATOM 6595 O O . TYR B 1 296 ? -7.816 -1.356 -15 1 96.69 296 TYR B O 1
ATOM 6603 N N . ARG B 1 297 ? -8.812 -1.512 -16.906 1 96.19 297 ARG B N 1
ATOM 6604 C CA . ARG B 1 297 ? -10.148 -1.575 -16.328 1 96.19 297 ARG B CA 1
ATOM 6605 C C . ARG B 1 297 ? -10.609 -3.02 -16.188 1 96.19 297 ARG B C 1
ATOM 6607 O O . ARG B 1 297 ? -11.648 -3.285 -15.578 1 96.19 297 ARG B O 1
ATOM 6614 N N . CYS B 1 298 ? -9.883 -3.98 -16.656 1 95.38 298 CYS B N 1
ATOM 6615 C CA . CYS B 1 298 ? -10.391 -5.348 -16.672 1 95.38 298 CYS B CA 1
ATOM 6616 C C . CYS B 1 298 ? -10.422 -5.938 -15.273 1 95.38 298 CYS B C 1
ATOM 6618 O O . CYS B 1 298 ? -11.164 -6.887 -15.016 1 95.38 298 CYS B O 1
ATOM 6620 N N . VAL B 1 299 ? -9.648 -5.496 -14.398 1 96.44 299 VAL B N 1
ATOM 6621 C CA . VAL B 1 299 ? -9.719 -5.754 -12.961 1 96.44 299 VAL B CA 1
ATOM 6622 C C . VAL B 1 299 ? -9.781 -4.434 -12.203 1 96.44 299 VAL B C 1
ATOM 6624 O O . VAL B 1 299 ? -8.789 -3.713 -12.109 1 96.44 299 VAL B O 1
ATOM 6627 N N . TYR B 1 300 ? -10.945 -4.141 -11.648 1 97.62 300 TYR B N 1
ATOM 6628 C CA . TYR B 1 300 ? -11.188 -2.783 -11.18 1 97.62 300 TYR B CA 1
ATOM 6629 C C . TYR B 1 300 ? -12.102 -2.781 -9.961 1 97.62 300 TYR B C 1
ATOM 6631 O O . TYR B 1 300 ? -13.266 -3.186 -10.047 1 97.62 300 TYR B O 1
ATOM 6639 N N . GLN B 1 301 ? -11.578 -2.328 -8.859 1 97.88 301 GLN B N 1
ATOM 6640 C CA . GLN B 1 301 ? -12.375 -2.205 -7.641 1 97.88 301 GLN B CA 1
ATOM 6641 C C . GLN B 1 301 ? -13.281 -0.979 -7.695 1 97.88 301 GLN B C 1
ATOM 6643 O O . GLN B 1 301 ? -12.82 0.127 -7.988 1 97.88 301 GLN B O 1
ATOM 6648 N N . THR B 1 302 ? -14.547 -1.143 -7.434 1 97.19 302 THR B N 1
ATOM 6649 C CA . THR B 1 302 ? -15.523 -0.062 -7.477 1 97.19 302 THR B CA 1
ATOM 6650 C C . THR B 1 302 ? -16.766 -0.43 -6.676 1 97.19 302 THR B C 1
ATOM 6652 O O . THR B 1 302 ? -16.766 -1.417 -5.938 1 97.19 302 THR B O 1
ATOM 6655 N N . ALA B 1 303 ? -17.781 0.414 -6.707 1 96.88 303 ALA B N 1
ATOM 6656 C CA . ALA B 1 303 ? -19.062 0.16 -6.059 1 96.88 303 ALA B CA 1
ATOM 6657 C C . ALA B 1 303 ? -20.172 -0.021 -7.09 1 96.88 303 ALA B C 1
ATOM 6659 O O . ALA B 1 303 ? -20.156 0.623 -8.141 1 96.88 303 ALA B O 1
ATOM 6660 N N . ASP B 1 304 ? -21.125 -0.917 -6.797 1 96.69 304 ASP B N 1
ATOM 6661 C CA . ASP B 1 304 ? -22.312 -1.04 -7.648 1 96.69 304 ASP B CA 1
ATOM 6662 C C . ASP B 1 304 ? -23.312 0.081 -7.371 1 96.69 304 ASP B C 1
ATOM 6664 O O . ASP B 1 304 ? -22.984 1.04 -6.664 1 96.69 304 ASP B O 1
ATOM 6668 N N . GLN B 1 305 ? -24.453 0.053 -7.93 1 94.5 305 GLN B N 1
ATOM 6669 C CA . GLN B 1 305 ? -25.438 1.131 -7.852 1 94.5 305 GLN B CA 1
ATOM 6670 C C . GLN B 1 305 ? -25.953 1.299 -6.43 1 94.5 305 GLN B C 1
ATOM 6672 O O . GLN B 1 305 ? -26.359 2.395 -6.035 1 94.5 305 GLN B O 1
ATOM 6677 N N . LYS B 1 306 ? -25.875 0.217 -5.688 1 94.06 306 LYS B N 1
ATOM 6678 C CA . LYS B 1 306 ? -26.391 0.263 -4.32 1 94.06 306 LYS B CA 1
ATOM 6679 C C . LYS B 1 306 ? -25.281 0.577 -3.326 1 94.06 306 LYS B C 1
ATOM 6681 O O . LYS B 1 306 ? -25.516 0.621 -2.117 1 94.06 306 LYS B O 1
ATOM 6686 N N . GLY B 1 307 ? -24.016 0.692 -3.783 1 94.25 307 GLY B N 1
ATOM 6687 C CA . GLY B 1 307 ? -22.906 1.111 -2.938 1 94.25 307 GLY B CA 1
ATOM 6688 C C . GLY B 1 307 ? -22.062 -0.047 -2.445 1 94.25 307 GLY B C 1
ATOM 6689 O O . GLY B 1 307 ? -21.094 0.154 -1.712 1 94.25 307 GLY B O 1
ATOM 6690 N N . ASN B 1 308 ? -22.422 -1.284 -2.842 1 95.56 308 ASN B N 1
ATOM 6691 C CA . ASN B 1 308 ? -21.609 -2.432 -2.459 1 95.56 308 ASN B CA 1
ATOM 6692 C C . ASN B 1 308 ? -20.281 -2.453 -3.209 1 95.56 308 ASN B C 1
ATOM 6694 O O . ASN B 1 308 ? -20.266 -2.393 -4.438 1 95.56 308 ASN B O 1
ATOM 6698 N N . ILE B 1 309 ? -19.281 -2.514 -2.451 1 96.69 309 ILE B N 1
ATOM 6699 C CA . ILE B 1 309 ? -17.953 -2.467 -3.055 1 96.69 309 ILE B CA 1
ATOM 6700 C C . ILE B 1 309 ? -17.531 -3.871 -3.482 1 96.69 309 ILE B C 1
ATOM 6702 O O . ILE B 1 309 ? -17.75 -4.84 -2.746 1 96.69 309 ILE B O 1
ATOM 6706 N N . GLY B 1 310 ? -17 -4.02 -4.66 1 97.19 310 GLY B N 1
ATOM 6707 C CA . GLY B 1 310 ? -16.453 -5.254 -5.199 1 97.19 310 GLY B CA 1
ATOM 6708 C C . GLY B 1 310 ? -15.375 -5.016 -6.238 1 97.19 310 GLY B C 1
ATOM 6709 O O . GLY B 1 310 ? -15.078 -3.869 -6.586 1 97.19 310 GLY B O 1
ATOM 6710 N N . VAL B 1 311 ? -14.742 -6.035 -6.652 1 97.38 311 VAL B N 1
ATOM 6711 C CA . VAL B 1 311 ? -13.734 -5.988 -7.707 1 97.38 311 VAL B CA 1
ATOM 6712 C C . VAL B 1 311 ? -14.312 -6.57 -9 1 97.38 311 VAL B C 1
ATOM 6714 O O . VAL B 1 311 ? -14.672 -7.746 -9.055 1 97.38 311 VAL B O 1
ATOM 6717 N N . ILE B 1 312 ? -14.344 -5.742 -9.977 1 96.88 312 ILE B N 1
ATOM 6718 C CA . ILE B 1 312 ? -14.766 -6.207 -11.289 1 96.88 312 ILE B CA 1
ATOM 6719 C C . ILE B 1 312 ? -13.703 -7.129 -11.875 1 96.88 312 ILE B C 1
ATOM 6721 O O . ILE B 1 312 ? -12.531 -6.766 -11.953 1 96.88 312 ILE B O 1
ATOM 6725 N N . ILE B 1 313 ? -14.078 -8.312 -12.234 1 94.38 313 ILE B N 1
ATOM 6726 C CA . ILE B 1 313 ? -13.289 -9.227 -13.055 1 94.38 313 ILE B CA 1
ATOM 6727 C C . ILE B 1 313 ? -13.984 -9.453 -14.391 1 94.38 313 ILE B C 1
ATOM 6729 O O . ILE B 1 313 ? -14.844 -10.336 -14.508 1 94.38 313 ILE B O 1
ATOM 6733 N N . ASN B 1 314 ? -13.5 -8.711 -15.336 1 91.06 314 ASN B N 1
ATOM 6734 C CA . ASN B 1 314 ? -14.148 -8.703 -16.641 1 91.06 314 ASN B CA 1
ATOM 6735 C C . ASN B 1 314 ? -13.844 -9.977 -17.422 1 91.06 314 ASN B C 1
ATOM 6737 O O . ASN B 1 314 ? -12.844 -10.648 -17.156 1 91.06 314 ASN B O 1
ATOM 6741 N N . LYS B 1 315 ? -14.719 -10.312 -18.406 1 90 315 LYS B N 1
ATOM 6742 C CA . LYS B 1 315 ? -14.547 -11.477 -19.266 1 90 315 LYS B CA 1
ATOM 6743 C C . LYS B 1 315 ? -13.305 -11.328 -20.141 1 90 315 LYS B C 1
ATOM 6745 O O . LYS B 1 315 ? -12.781 -12.32 -20.672 1 90 315 LYS B O 1
ATOM 6750 N N . SER B 1 316 ? -12.844 -10.117 -20.188 1 90.88 316 SER B N 1
ATOM 6751 C CA . SER B 1 316 ? -11.688 -9.852 -21.047 1 90.88 316 SER B CA 1
ATOM 6752 C C . SER B 1 316 ? -10.383 -10.164 -20.328 1 90.88 316 SER B C 1
ATOM 6754 O O . SER B 1 316 ? -9.305 -10.094 -20.922 1 90.88 316 SER B O 1
ATOM 6756 N N . VAL B 1 317 ? -10.445 -10.555 -19.078 1 91.81 317 VAL B N 1
ATOM 6757 C CA . VAL B 1 317 ? -9.242 -10.773 -18.281 1 91.81 317 VAL B CA 1
ATOM 6758 C C . VAL B 1 317 ? -8.359 -11.82 -18.969 1 91.81 317 VAL B C 1
ATOM 6760 O O . VAL B 1 317 ? -7.156 -11.602 -19.141 1 91.81 317 VAL B O 1
ATOM 6763 N N . PRO B 1 318 ? -8.914 -12.984 -19.453 1 89.88 318 PRO B N 1
ATOM 6764 C CA . PRO B 1 318 ? -8.047 -13.961 -20.125 1 89.88 318 PRO B CA 1
ATOM 6765 C C . PRO B 1 318 ? -7.371 -13.398 -21.375 1 89.88 318 PRO B C 1
ATOM 6767 O O . PRO B 1 318 ? -6.191 -13.664 -21.609 1 89.88 318 PRO B O 1
ATOM 6770 N N . ARG B 1 319 ? -8.047 -12.586 -22.062 1 89.94 319 ARG B N 1
ATOM 6771 C CA . ARG B 1 319 ? -7.484 -11.961 -23.25 1 89.94 319 ARG B CA 1
ATOM 6772 C C . ARG B 1 319 ? -6.387 -10.961 -22.891 1 89.94 319 ARG B C 1
ATOM 6774 O O . ARG B 1 319 ? -5.332 -10.93 -23.516 1 89.94 319 ARG B O 1
ATOM 6781 N N . CYS B 1 320 ? -6.66 -10.141 -21.891 1 91.19 320 CYS B N 1
ATOM 6782 C CA . CYS B 1 320 ? -5.664 -9.188 -21.422 1 91.19 320 CYS B CA 1
ATOM 6783 C C . CYS B 1 320 ? -4.43 -9.906 -20.891 1 91.19 320 CYS B C 1
ATOM 6785 O O . CYS B 1 320 ? -3.301 -9.477 -21.141 1 91.19 320 CYS B O 1
ATOM 6787 N N . ALA B 1 321 ? -4.719 -10.984 -20.203 1 90.31 321 ALA B N 1
ATOM 6788 C CA . ALA B 1 321 ? -3.621 -11.797 -19.703 1 90.31 321 ALA B CA 1
ATOM 6789 C C . ALA B 1 321 ? -2.789 -12.383 -20.844 1 90.31 321 ALA B C 1
ATOM 6791 O O . ALA B 1 321 ? -1.562 -12.445 -20.75 1 90.31 321 ALA B O 1
ATOM 6792 N N . GLY B 1 322 ? -3.42 -12.805 -21.875 1 88.56 322 GLY B N 1
ATOM 6793 C CA . GLY B 1 322 ? -2.721 -13.328 -23.031 1 88.56 322 GLY B CA 1
ATOM 6794 C C . GLY B 1 322 ? -1.811 -12.312 -23.688 1 88.56 322 GLY B C 1
ATOM 6795 O O . GLY B 1 322 ? -0.674 -12.625 -24.047 1 88.56 322 GLY B O 1
ATOM 6796 N N . LYS B 1 323 ? -2.281 -11.141 -23.844 1 87.88 323 LYS B N 1
ATOM 6797 C CA . LYS B 1 323 ? -1.481 -10.07 -24.422 1 87.88 323 LYS B CA 1
ATOM 6798 C C . LYS B 1 323 ? -0.278 -9.742 -23.547 1 87.88 323 LYS B C 1
ATOM 6800 O O . LYS B 1 323 ? 0.834 -9.562 -24.047 1 87.88 323 LYS B O 1
ATOM 6805 N N . ALA B 1 324 ? -0.586 -9.68 -22.281 1 90.31 324 ALA B N 1
ATOM 6806 C CA . ALA B 1 324 ? 0.484 -9.367 -21.344 1 90.31 324 ALA B CA 1
ATOM 6807 C C . ALA B 1 324 ? 1.539 -10.469 -21.328 1 90.31 324 ALA B C 1
ATOM 6809 O O . ALA B 1 324 ? 2.736 -10.195 -21.234 1 90.31 324 ALA B O 1
ATOM 6810 N N . LEU B 1 325 ? 1.068 -11.672 -21.422 1 90.12 325 LEU B N 1
ATOM 6811 C CA . LEU B 1 325 ? 1.971 -12.82 -21.469 1 90.12 325 LEU B CA 1
ATOM 6812 C C . LEU B 1 325 ? 2.873 -12.758 -22.688 1 90.12 325 LEU B C 1
ATOM 6814 O O . LEU B 1 325 ? 4.078 -13.008 -22.594 1 90.12 325 LEU B O 1
ATOM 6818 N N . HIS B 1 326 ? 2.307 -12.438 -23.766 1 87.81 326 HIS B N 1
ATOM 6819 C CA . HIS B 1 326 ? 3.062 -12.359 -25.016 1 87.81 326 HIS B CA 1
ATOM 6820 C C . HIS B 1 326 ? 4.223 -11.375 -24.891 1 87.81 326 HIS B C 1
ATOM 6822 O O . HIS B 1 326 ? 5.359 -11.703 -25.234 1 87.81 326 HIS B O 1
ATOM 6828 N N . ASP B 1 327 ? 3.969 -10.25 -24.359 1 88.94 327 ASP B N 1
ATOM 6829 C CA . ASP B 1 327 ? 5 -9.227 -24.219 1 88.94 327 ASP B CA 1
ATOM 6830 C C . ASP B 1 327 ? 6.055 -9.648 -23.203 1 88.94 327 ASP B C 1
ATOM 6832 O O . ASP B 1 327 ? 7.246 -9.422 -23.406 1 88.94 327 ASP B O 1
ATOM 6836 N N . ASN B 1 328 ? 5.602 -10.211 -22.172 1 92.88 328 ASN B N 1
ATOM 6837 C CA . ASN B 1 328 ? 6.508 -10.633 -21.109 1 92.88 328 ASN B CA 1
ATOM 6838 C C . ASN B 1 328 ? 7.406 -11.781 -21.562 1 92.88 328 ASN B C 1
ATOM 6840 O O . ASN B 1 328 ? 8.609 -11.766 -21.312 1 92.88 328 ASN B O 1
ATOM 6844 N N . MET B 1 329 ? 6.871 -12.703 -22.312 1 88.88 329 MET B N 1
ATOM 6845 C CA . MET B 1 329 ? 7.586 -13.906 -22.734 1 88.88 329 MET B CA 1
ATOM 6846 C C . MET B 1 329 ? 8.672 -13.555 -23.75 1 88.88 329 MET B C 1
ATOM 6848 O O . MET B 1 329 ? 9.727 -14.188 -23.781 1 88.88 329 MET B O 1
ATOM 6852 N N . LYS B 1 330 ? 8.391 -12.602 -24.531 1 85.88 330 LYS B N 1
ATOM 6853 C CA . LYS B 1 330 ? 9.398 -12.164 -25.5 1 85.88 330 LYS B CA 1
ATOM 6854 C C . LYS B 1 330 ? 10.695 -11.766 -24.797 1 85.88 330 LYS B C 1
ATOM 6856 O O . LYS B 1 330 ? 11.789 -12.125 -25.234 1 85.88 330 LYS B O 1
ATOM 6861 N N . ILE B 1 331 ? 10.508 -11.125 -23.688 1 89.56 331 ILE B N 1
ATOM 6862 C CA . ILE B 1 331 ? 11.672 -10.656 -22.953 1 89.56 331 ILE B CA 1
ATOM 6863 C C . ILE B 1 331 ? 12.297 -11.82 -22.172 1 89.56 331 ILE B C 1
ATOM 6865 O O . ILE B 1 331 ? 13.516 -11.992 -22.172 1 89.56 331 ILE B O 1
ATOM 6869 N N . VAL B 1 332 ? 11.508 -12.633 -21.609 1 90.88 332 VAL B N 1
ATOM 6870 C CA . VAL B 1 332 ? 11.969 -13.75 -20.797 1 90.88 332 VAL B CA 1
ATOM 6871 C C . VAL B 1 332 ? 12.734 -14.742 -21.672 1 90.88 332 VAL B C 1
ATOM 6873 O O . VAL B 1 332 ? 13.836 -15.172 -21.312 1 90.88 332 VAL B O 1
ATOM 6876 N N . PHE B 1 333 ? 12.172 -15.086 -22.781 1 85.81 333 PHE B N 1
ATOM 6877 C CA . PHE B 1 333 ? 12.789 -16.094 -23.656 1 85.81 333 PHE B CA 1
ATOM 6878 C C . PHE B 1 333 ? 14.078 -15.555 -24.266 1 85.81 333 PHE B C 1
ATOM 6880 O O . PHE B 1 333 ? 15.055 -16.297 -24.406 1 85.81 333 PHE B O 1
ATOM 6887 N N . LYS B 1 334 ? 14.055 -14.312 -24.625 1 81.88 334 LYS B N 1
ATOM 6888 C CA . LYS B 1 334 ? 15.281 -13.703 -25.141 1 81.88 334 LYS B CA 1
ATOM 6889 C C . LYS B 1 334 ? 16.406 -13.766 -24.094 1 81.88 334 LYS B C 1
ATOM 6891 O O . LYS B 1 334 ? 17.562 -13.984 -24.438 1 81.88 334 LYS B O 1
ATOM 6896 N N . LYS B 1 335 ? 16.016 -13.656 -22.922 1 85.75 335 LYS B N 1
ATOM 6897 C CA . LYS B 1 335 ? 16.984 -13.578 -21.828 1 85.75 335 LYS B CA 1
ATOM 6898 C C . LYS B 1 335 ? 17.469 -14.969 -21.438 1 85.75 335 LYS B C 1
ATOM 6900 O O . LYS B 1 335 ? 18.625 -15.148 -21.047 1 85.75 335 LYS B O 1
ATOM 6905 N N . PHE B 1 336 ? 16.641 -15.969 -21.578 1 86.12 336 PHE B N 1
ATOM 6906 C CA . PHE B 1 336 ? 16.984 -17.234 -20.938 1 86.12 336 PHE B CA 1
ATOM 6907 C C . PHE B 1 336 ? 17.031 -18.359 -21.969 1 86.12 336 PHE B C 1
ATOM 6909 O O . PHE B 1 336 ? 17.312 -19.516 -21.609 1 86.12 336 PHE B O 1
ATOM 6916 N N . MET B 1 337 ? 16.859 -18.078 -23.203 1 80.12 337 MET B N 1
ATOM 6917 C CA . MET B 1 337 ? 16.875 -19.094 -24.25 1 80.12 337 MET B CA 1
ATOM 6918 C C . MET B 1 337 ? 18.25 -19.75 -24.344 1 80.12 337 MET B C 1
ATOM 6920 O O . MET B 1 337 ? 19.266 -19.062 -24.438 1 80.12 337 MET B O 1
ATOM 6924 N N . PRO B 1 338 ? 18.125 -21 -24.25 1 76.19 338 PRO B N 1
ATOM 6925 C CA . PRO B 1 338 ? 19.391 -21.703 -24.469 1 76.19 338 PRO B CA 1
ATOM 6926 C C . PRO B 1 338 ? 19.859 -21.641 -25.922 1 76.19 338 PRO B C 1
ATOM 6928 O O . PRO B 1 338 ? 19.062 -21.312 -26.812 1 76.19 338 PRO B O 1
ATOM 6931 N N . VAL B 1 339 ? 21.047 -21.922 -26.078 1 70.81 339 VAL B N 1
ATOM 6932 C CA . VAL B 1 339 ? 21.672 -21.859 -27.391 1 70.81 339 VAL B CA 1
ATOM 6933 C C . VAL B 1 339 ? 20.953 -22.781 -28.359 1 70.81 339 VAL B C 1
ATOM 6935 O O . VAL B 1 339 ? 20.781 -22.438 -29.531 1 70.81 339 VAL B O 1
ATOM 6938 N N . THR B 1 340 ? 20.547 -23.875 -27.875 1 72.38 340 THR B N 1
ATOM 6939 C CA . THR B 1 340 ? 19.859 -24.844 -28.734 1 72.38 340 THR B CA 1
ATOM 6940 C C . THR B 1 340 ? 18.562 -24.25 -29.281 1 72.38 340 THR B C 1
ATOM 6942 O O . THR B 1 340 ? 18.266 -24.422 -30.469 1 72.38 340 THR B O 1
ATOM 6945 N N . GLU B 1 341 ? 17.875 -23.516 -28.438 1 74.75 341 GLU B N 1
ATOM 6946 C CA . GLU B 1 341 ? 16.625 -22.922 -28.875 1 74.75 341 GLU B CA 1
ATOM 6947 C C . GLU B 1 341 ? 16.859 -21.719 -29.781 1 74.75 341 GLU B C 1
ATOM 6949 O O . GLU B 1 341 ? 16.078 -21.469 -30.688 1 74.75 341 GLU B O 1
ATOM 6954 N N . ILE B 1 342 ? 17.828 -21.047 -29.547 1 71.25 342 ILE B N 1
ATOM 6955 C CA . ILE B 1 342 ? 18.203 -19.938 -30.422 1 71.25 342 ILE B CA 1
ATOM 6956 C C . ILE B 1 342 ? 18.5 -20.453 -31.828 1 71.25 342 ILE B C 1
ATOM 6958 O O . ILE B 1 342 ? 18.031 -19.891 -32.812 1 71.25 342 ILE B O 1
ATOM 6962 N N . CYS B 1 343 ? 19.172 -21.547 -31.797 1 73 343 CYS B N 1
ATOM 6963 C CA . CYS B 1 343 ? 19.5 -22.172 -33.094 1 73 343 CYS B CA 1
ATOM 6964 C C . CYS B 1 343 ? 18.234 -22.609 -33.812 1 73 343 CYS B C 1
ATOM 6966 O O . CYS B 1 343 ? 18.109 -22.438 -35.031 1 73 343 CYS B O 1
ATOM 6968 N N . ARG B 1 344 ? 17.359 -23.188 -33.094 1 76 344 ARG B N 1
ATOM 6969 C CA . ARG B 1 344 ? 16.094 -23.609 -33.656 1 76 344 ARG B CA 1
ATOM 6970 C C . ARG B 1 344 ? 15.328 -22.422 -34.219 1 76 344 ARG B C 1
ATOM 6972 O O . ARG B 1 344 ? 14.703 -22.516 -35.281 1 76 344 ARG B O 1
ATOM 6979 N N . PHE B 1 345 ? 15.328 -21.375 -33.5 1 72.56 345 PHE B N 1
ATOM 6980 C CA . PHE B 1 345 ? 14.672 -20.156 -33.938 1 72.56 345 PHE B CA 1
ATOM 6981 C C . PHE B 1 345 ? 15.289 -19.656 -35.25 1 72.56 345 PHE B C 1
ATOM 6983 O O . PHE B 1 345 ? 14.562 -19.312 -36.188 1 72.56 345 PHE B O 1
ATOM 6990 N N . LEU B 1 346 ? 16.562 -19.594 -35.25 1 69.19 346 LEU B N 1
ATOM 6991 C CA . LEU B 1 346 ? 17.281 -19.141 -36.438 1 69.19 346 LEU B CA 1
ATOM 6992 C C . LEU B 1 346 ? 17 -20.047 -37.625 1 69.19 346 LEU B C 1
ATOM 6994 O O . LEU B 1 346 ? 16.828 -19.562 -38.75 1 69.19 346 LEU B O 1
ATOM 6998 N N . TRP B 1 347 ? 16.938 -21.266 -37.312 1 75.56 347 TRP B N 1
ATOM 6999 C CA . TRP B 1 347 ? 16.641 -22.234 -38.375 1 75.56 347 TRP B CA 1
ATOM 7000 C C . TRP B 1 347 ? 15.234 -22.031 -38.906 1 75.56 347 TRP B C 1
ATOM 7002 O O . TRP B 1 347 ? 15.023 -22.078 -40.125 1 75.56 347 TRP B O 1
ATOM 7012 N N . HIS B 1 348 ? 14.391 -21.828 -38 1 74.62 348 HIS B N 1
ATOM 7013 C CA . HIS B 1 348 ? 13.008 -21.578 -38.406 1 74.62 348 HIS B CA 1
ATOM 7014 C C . HIS B 1 348 ? 12.906 -20.312 -39.25 1 74.62 348 HIS B C 1
ATOM 7016 O O . HIS B 1 348 ? 12.164 -20.281 -40.219 1 74.62 348 HIS B O 1
ATOM 7022 N N . GLN B 1 349 ? 13.586 -19.328 -38.812 1 67.69 349 GLN B N 1
ATOM 7023 C CA . GLN B 1 349 ? 13.586 -18.078 -39.562 1 67.69 349 GLN B CA 1
ATOM 7024 C C . GLN B 1 349 ? 14.188 -18.25 -40.938 1 67.69 349 GLN B C 1
ATOM 7026 O O . GLN B 1 349 ? 13.695 -17.688 -41.938 1 67.69 349 GLN B O 1
ATOM 7031 N N . MET B 1 350 ? 15.219 -19 -40.969 1 67.44 350 MET B N 1
ATOM 7032 C CA . MET B 1 350 ? 15.883 -19.266 -42.25 1 67.44 350 MET B CA 1
ATOM 7033 C C . MET B 1 350 ? 14.969 -20.047 -43.188 1 67.44 350 MET B C 1
ATOM 7035 O O . MET B 1 350 ? 14.875 -19.719 -44.375 1 67.44 350 MET B O 1
ATOM 7039 N N . LEU B 1 351 ? 14.32 -20.938 -42.625 1 71.44 351 LEU B N 1
ATOM 7040 C CA . LEU B 1 351 ? 13.414 -21.766 -43.438 1 71.44 351 LEU B CA 1
ATOM 7041 C C . LEU B 1 351 ? 12.242 -20.922 -43.938 1 71.44 351 LEU B C 1
ATOM 7043 O O . LEU B 1 351 ? 11.797 -21.109 -45.062 1 71.44 351 LEU B O 1
ATOM 7047 N N . SER B 1 352 ? 11.781 -20.094 -43.094 1 67.75 352 SER B N 1
ATOM 7048 C CA . SER B 1 352 ? 10.672 -19.219 -43.5 1 67.75 352 SER B CA 1
ATOM 7049 C C . SER B 1 352 ? 11.086 -18.266 -44.625 1 67.75 352 SER B C 1
ATOM 7051 O O . SER B 1 352 ? 10.289 -17.969 -45.5 1 67.75 352 SER B O 1
ATOM 7053 N N . ASN B 1 353 ? 12.227 -17.812 -44.531 1 64.44 353 ASN B N 1
ATOM 7054 C CA . ASN B 1 353 ? 12.742 -16.922 -45.562 1 64.44 353 ASN B CA 1
ATOM 7055 C C . ASN B 1 353 ? 12.93 -17.641 -46.875 1 64.44 353 ASN B C 1
ATOM 7057 O O . ASN B 1 353 ? 12.711 -17.062 -47.938 1 64.44 353 ASN B O 1
ATOM 7061 N N . VAL B 1 354 ? 13.344 -18.828 -46.781 1 61.94 354 VAL B N 1
ATOM 7062 C CA . VAL B 1 354 ? 13.586 -19.625 -48 1 61.94 354 VAL B CA 1
ATOM 7063 C C . VAL B 1 354 ? 12.25 -20.016 -48.625 1 61.94 354 VAL B C 1
ATOM 7065 O O . VAL B 1 354 ? 12.109 -20.016 -49.844 1 61.94 354 VAL B O 1
ATOM 7068 N N . ARG B 1 355 ? 11.32 -20.484 -47.875 1 59.94 355 ARG B N 1
ATOM 7069 C CA . ARG B 1 355 ? 10.031 -20.906 -48.406 1 59.94 355 ARG B CA 1
ATOM 7070 C C . ARG B 1 355 ? 9.195 -19.719 -48.844 1 59.94 355 ARG B C 1
ATOM 7072 O O . ARG B 1 355 ? 8.141 -19.891 -49.469 1 59.94 355 ARG B O 1
ATOM 7079 N N . LYS B 1 356 ? 9.875 -18.688 -49.094 1 55.78 356 LYS B N 1
ATOM 7080 C CA . LYS B 1 356 ? 9.172 -17.5 -49.562 1 55.78 356 LYS B CA 1
ATOM 7081 C C . LYS B 1 356 ? 7.797 -17.375 -48.906 1 55.78 356 LYS B C 1
ATOM 7083 O O . LYS B 1 356 ? 6.824 -17.016 -49.562 1 55.78 356 LYS B O 1
ATOM 7088 N N . THR B 1 357 ? 7.605 -18.125 -47.969 1 50.38 357 THR B N 1
ATOM 7089 C CA . THR B 1 357 ? 6.309 -18.047 -47.312 1 50.38 357 THR B CA 1
ATOM 7090 C C . THR B 1 357 ? 6.125 -16.688 -46.656 1 50.38 357 THR B C 1
ATOM 7092 O O . THR B 1 357 ? 7.055 -16.141 -46.062 1 50.38 357 THR B O 1
ATOM 7095 N N . SER B 1 358 ? 5.066 -15.969 -47 1 49.59 358 SER B N 1
ATOM 7096 C CA . SER B 1 358 ? 4.766 -14.656 -46.438 1 49.59 358 SER B CA 1
ATOM 7097 C C . SER B 1 358 ? 4.805 -14.68 -44.906 1 49.59 358 SER B C 1
ATOM 7099 O O . SER B 1 358 ? 4.262 -15.586 -44.281 1 49.59 358 SER B O 1
ATOM 7101 N N . ARG B 1 359 ? 5.789 -13.891 -44.406 1 50.44 359 ARG B N 1
ATOM 7102 C CA . ARG B 1 359 ? 5.973 -13.695 -42.969 1 50.44 359 ARG B CA 1
ATOM 7103 C C . ARG B 1 359 ? 4.645 -13.82 -42.219 1 50.44 359 ARG B C 1
ATOM 7105 O O . ARG B 1 359 ? 4.617 -14.188 -41.031 1 50.44 359 ARG B O 1
ATOM 7112 N N . LYS B 1 360 ? 3.695 -13.383 -43.031 1 50.88 360 LYS B N 1
ATOM 7113 C CA . LYS B 1 360 ? 2.359 -13.328 -42.438 1 50.88 360 LYS B CA 1
ATOM 7114 C C . LYS B 1 360 ? 1.781 -14.727 -42.25 1 50.88 360 LYS B C 1
ATOM 7116 O O . LYS B 1 360 ? 0.922 -14.945 -41.406 1 50.88 360 LYS B O 1
ATOM 7121 N N . ASP B 1 361 ? 2.248 -15.719 -42.938 1 46.66 361 ASP B N 1
ATOM 7122 C CA . ASP B 1 361 ? 1.61 -17.031 -42.969 1 46.66 361 ASP B CA 1
ATOM 7123 C C . ASP B 1 361 ? 2.414 -18.062 -42.188 1 46.66 361 ASP B C 1
ATOM 7125 O O . ASP B 1 361 ? 1.976 -19.203 -42 1 46.66 361 ASP B O 1
ATOM 7129 N N . ALA B 1 362 ? 3.627 -17.859 -41.844 1 49.06 362 ALA B N 1
ATOM 7130 C CA . ALA B 1 362 ? 4.43 -18.844 -41.125 1 49.06 362 ALA B CA 1
ATOM 7131 C C . ALA B 1 362 ? 4.027 -18.922 -39.656 1 49.06 362 ALA B C 1
ATOM 7133 O O . ALA B 1 362 ? 3.697 -17.906 -39.062 1 49.06 362 ALA B O 1
ATOM 7134 N N . ALA B 1 363 ? 3.787 -20.125 -39.188 1 55.31 363 ALA B N 1
ATOM 7135 C CA . ALA B 1 363 ? 3.439 -20.344 -37.781 1 55.31 363 ALA B CA 1
ATOM 7136 C C . ALA B 1 363 ? 4.492 -19.75 -36.844 1 55.31 363 ALA B C 1
ATOM 7138 O O . ALA B 1 363 ? 5.695 -19.922 -37.094 1 55.31 363 ALA B O 1
ATOM 7139 N N . PRO B 1 364 ? 4.07 -18.766 -36 1 61.91 364 PRO B N 1
ATOM 7140 C CA . PRO B 1 364 ? 5.031 -18.141 -35.094 1 61.91 364 PRO B CA 1
ATOM 7141 C C . PRO B 1 364 ? 5.84 -19.156 -34.281 1 61.91 364 PRO B C 1
ATOM 7143 O O . PRO B 1 364 ? 5.328 -20.234 -33.938 1 61.91 364 PRO B O 1
ATOM 7146 N N . PHE B 1 365 ? 7.238 -19.125 -34.438 1 69.38 365 PHE B N 1
ATOM 7147 C CA . PHE B 1 365 ? 8.109 -19.953 -33.625 1 69.38 365 PHE B CA 1
ATOM 7148 C C . PHE B 1 365 ? 7.719 -19.875 -32.156 1 69.38 365 PHE B C 1
ATOM 7150 O O . PHE B 1 365 ? 7.504 -18.781 -31.625 1 69.38 365 PHE B O 1
ATOM 7157 N N . MET B 1 366 ? 7.359 -21.062 -31.609 1 73.5 366 MET B N 1
ATOM 7158 C CA . MET B 1 366 ? 7.152 -21.125 -30.156 1 73.5 366 MET B CA 1
ATOM 7159 C C . MET B 1 366 ? 8.234 -21.969 -29.5 1 73.5 366 MET B C 1
ATOM 7161 O O . MET B 1 366 ? 8.375 -23.156 -29.781 1 73.5 366 MET B O 1
ATOM 7165 N N . PRO B 1 367 ? 9 -21.266 -28.719 1 77.25 367 PRO B N 1
ATOM 7166 C CA . PRO B 1 367 ? 10.008 -22.047 -28 1 77.25 367 PRO B CA 1
ATOM 7167 C C . PRO B 1 367 ? 9.398 -23.109 -27.094 1 77.25 367 PRO B C 1
ATOM 7169 O O . PRO B 1 367 ? 8.258 -22.969 -26.641 1 77.25 367 PRO B O 1
ATOM 7172 N N . ASN B 1 368 ? 10.219 -24.234 -26.969 1 83.31 368 ASN B N 1
ATOM 7173 C CA . ASN B 1 368 ? 9.812 -25.25 -26.016 1 83.31 368 ASN B CA 1
ATOM 7174 C C . ASN B 1 368 ? 10.094 -24.828 -24.578 1 83.31 368 ASN B C 1
ATOM 7176 O O . ASN B 1 368 ? 11.234 -24.875 -24.109 1 83.31 368 ASN B O 1
ATOM 7180 N N . VAL B 1 369 ? 9.07 -24.547 -23.844 1 89.56 369 VAL B N 1
ATOM 7181 C CA . VAL B 1 369 ? 9.156 -24 -22.5 1 89.56 369 VAL B CA 1
ATOM 7182 C C . VAL B 1 369 ? 9.82 -25.016 -21.578 1 89.56 369 VAL B C 1
ATOM 7184 O O . VAL B 1 369 ? 10.602 -24.641 -20.688 1 89.56 369 VAL B O 1
ATOM 7187 N N . GLY B 1 370 ? 9.594 -26.312 -21.859 1 88 370 GLY B N 1
ATOM 7188 C CA . GLY B 1 370 ? 10.141 -27.375 -21.031 1 88 370 GLY B CA 1
ATOM 7189 C C . GLY B 1 370 ? 11.648 -27.516 -21.156 1 88 370 GLY B C 1
ATOM 7190 O O . GLY B 1 370 ? 12.305 -28.062 -20.266 1 88 370 GLY B O 1
ATOM 7191 N N . LYS B 1 371 ? 12.18 -27.047 -22.172 1 86.88 371 LYS B N 1
ATOM 7192 C CA . LYS B 1 371 ? 13.625 -27.094 -22.375 1 86.88 371 LYS B CA 1
ATOM 7193 C C . LYS B 1 371 ? 14.305 -25.875 -21.734 1 86.88 371 LYS B C 1
ATOM 7195 O O . LYS B 1 371 ? 15.516 -25.891 -21.5 1 86.88 371 LYS B O 1
ATOM 7200 N N . ILE B 1 372 ? 13.562 -24.891 -21.484 1 89.88 372 ILE B N 1
ATOM 7201 C CA . ILE B 1 372 ? 14.117 -23.688 -20.891 1 89.88 372 ILE B CA 1
ATOM 7202 C C . ILE B 1 372 ? 13.992 -23.75 -19.375 1 89.88 372 ILE B C 1
ATOM 7204 O O . ILE B 1 372 ? 14.922 -23.391 -18.641 1 89.88 372 ILE B O 1
ATOM 7208 N N . PHE B 1 373 ? 12.852 -24.188 -18.938 1 95.5 373 PHE B N 1
ATOM 7209 C CA . PHE B 1 373 ? 12.562 -24.234 -17.516 1 95.5 373 PHE B CA 1
ATOM 7210 C C . PHE B 1 373 ? 12.172 -25.641 -17.094 1 95.5 373 PHE B C 1
ATOM 7212 O O . PHE B 1 373 ? 11.422 -26.328 -17.797 1 95.5 373 PHE B O 1
ATOM 7219 N N . ASN B 1 374 ? 12.633 -26.062 -15.914 1 96.38 374 ASN B N 1
ATOM 7220 C CA . ASN B 1 374 ? 12.297 -27.375 -15.391 1 96.38 374 ASN B CA 1
ATOM 7221 C C . ASN B 1 374 ? 10.953 -27.375 -14.672 1 96.38 374 ASN B C 1
ATOM 7223 O O . ASN B 1 374 ? 10.227 -28.375 -14.703 1 96.38 374 ASN B O 1
ATOM 7227 N N . HIS B 1 375 ? 10.648 -26.297 -13.992 1 97.75 375 HIS B N 1
ATOM 7228 C CA . HIS B 1 375 ? 9.43 -26.172 -13.203 1 97.75 375 HIS B CA 1
ATOM 7229 C C . HIS B 1 375 ? 8.711 -24.859 -13.492 1 97.75 375 HIS B C 1
ATOM 7231 O O . HIS B 1 375 ? 9.344 -23.812 -13.625 1 97.75 375 HIS B O 1
ATOM 7237 N N . LEU B 1 376 ? 7.371 -24.953 -13.617 1 97.56 376 LEU B N 1
ATOM 7238 C CA . LEU B 1 376 ? 6.559 -23.781 -13.969 1 97.56 376 LEU B CA 1
ATOM 7239 C C . LEU B 1 376 ? 5.566 -23.469 -12.859 1 97.56 376 LEU B C 1
ATOM 7241 O O . LEU B 1 376 ? 4.918 -24.359 -12.32 1 97.56 376 LEU B O 1
ATOM 7245 N N . CYS B 1 377 ? 5.488 -22.188 -12.461 1 98.19 377 CYS B N 1
ATOM 7246 C CA . CYS B 1 377 ? 4.531 -21.672 -11.492 1 98.19 377 CYS B CA 1
ATOM 7247 C C . CYS B 1 377 ? 3.713 -20.531 -12.086 1 98.19 377 CYS B C 1
ATOM 7249 O O . CYS B 1 377 ? 4.156 -19.375 -12.086 1 98.19 377 CYS B O 1
ATOM 7251 N N . PHE B 1 378 ? 2.486 -20.812 -12.508 1 96.69 378 PHE B N 1
ATOM 7252 C CA . PHE B 1 378 ? 1.568 -19.812 -13.031 1 96.69 378 PHE B CA 1
ATOM 7253 C C . PHE B 1 378 ? 0.547 -19.406 -11.977 1 96.69 378 PHE B C 1
ATOM 7255 O O . PHE B 1 378 ? -0.198 -20.234 -11.477 1 96.69 378 PHE B O 1
ATOM 7262 N N . HIS B 1 379 ? 0.458 -18.109 -11.75 1 95.06 379 HIS B N 1
ATOM 7263 C CA . HIS B 1 379 ? -0.46 -17.609 -10.734 1 95.06 379 HIS B CA 1
ATOM 7264 C C . HIS B 1 379 ? -1.866 -18.156 -10.938 1 95.06 379 HIS B C 1
ATOM 7266 O O . HIS B 1 379 ? -2.35 -18.234 -12.07 1 95.06 379 HIS B O 1
ATOM 7272 N N . THR B 1 380 ? -2.514 -18.438 -9.867 1 93.75 380 THR B N 1
ATOM 7273 C CA . THR B 1 380 ? -3.814 -19.094 -9.898 1 93.75 380 THR B CA 1
ATOM 7274 C C . THR B 1 380 ? -4.934 -18.078 -10.055 1 93.75 380 THR B C 1
ATOM 7276 O O . THR B 1 380 ? -5.781 -17.938 -9.172 1 93.75 380 THR B O 1
ATOM 7279 N N . GLY B 1 381 ? -4.996 -17.5 -11.234 1 91.94 381 GLY B N 1
ATOM 7280 C CA . GLY B 1 381 ? -6.02 -16.5 -11.508 1 91.94 381 GLY B CA 1
ATOM 7281 C C . GLY B 1 381 ? -7.383 -17.094 -11.773 1 91.94 381 GLY B C 1
ATOM 7282 O O . GLY B 1 381 ? -8.391 -16.375 -11.805 1 91.94 381 GLY B O 1
ATOM 7283 N N . GLY B 1 382 ? -7.484 -18.344 -11.945 1 92.81 382 GLY B N 1
ATOM 7284 C CA . GLY B 1 382 ? -8.68 -19.078 -12.312 1 92.81 382 GLY B CA 1
ATOM 7285 C C . GLY B 1 382 ? -8.445 -20.062 -13.445 1 92.81 382 GLY B C 1
ATOM 72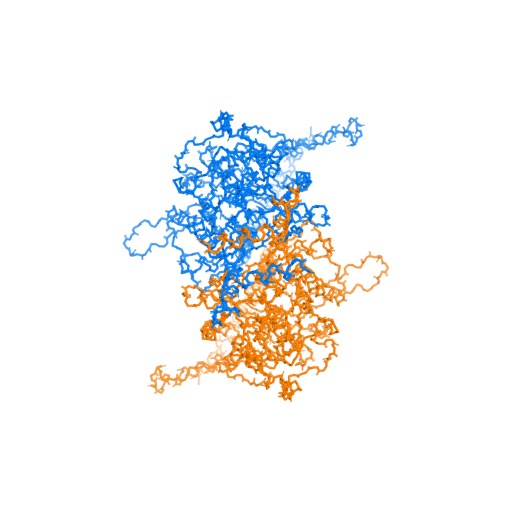86 O O . GLY B 1 382 ? -7.41 -20.016 -14.109 1 92.81 382 GLY B O 1
ATOM 7287 N N . ARG B 1 383 ? -9.383 -20.938 -13.602 1 93.94 383 ARG B N 1
ATOM 7288 C CA . ARG B 1 383 ? -9.25 -22 -14.602 1 93.94 383 ARG B CA 1
ATOM 7289 C C . ARG B 1 383 ? -9.078 -21.406 -15.992 1 93.94 383 ARG B C 1
ATOM 7291 O O . ARG B 1 383 ? -8.234 -21.875 -16.766 1 93.94 383 ARG B O 1
ATOM 7298 N N . ALA B 1 384 ? -9.828 -20.406 -16.328 1 91.69 384 ALA B N 1
ATOM 7299 C CA . ALA B 1 384 ? -9.789 -19.812 -17.656 1 91.69 384 ALA B CA 1
ATOM 7300 C C . ALA B 1 384 ? -8.422 -19.219 -17.969 1 91.69 384 ALA B C 1
ATOM 7302 O O . ALA B 1 384 ? -7.922 -19.328 -19.078 1 91.69 384 ALA B O 1
ATOM 7303 N N . VAL B 1 385 ? -7.848 -18.609 -17 1 92 385 VAL B N 1
ATOM 7304 C CA . VAL B 1 385 ? -6.523 -18.016 -17.172 1 92 385 VAL B CA 1
ATOM 7305 C C . VAL B 1 385 ? -5.492 -19.125 -17.359 1 92 385 VAL B C 1
ATOM 7307 O O . VAL B 1 385 ? -4.633 -19.047 -18.25 1 92 385 VAL B O 1
ATOM 7310 N N . LEU B 1 386 ? -5.562 -20.156 -16.578 1 95.44 386 LEU B N 1
ATOM 7311 C CA . LEU B 1 386 ? -4.629 -21.281 -16.688 1 95.44 386 LEU B CA 1
ATOM 7312 C C . LEU B 1 386 ? -4.781 -21.984 -18.031 1 95.44 386 LEU B C 1
ATOM 7314 O O . LEU B 1 386 ? -3.789 -22.375 -18.641 1 95.44 386 LEU B O 1
ATOM 7318 N N . ASP B 1 387 ? -6.027 -22.141 -18.469 1 94.62 387 ASP B N 1
ATOM 7319 C CA . ASP B 1 387 ? -6.281 -22.75 -19.766 1 94.62 387 ASP B CA 1
ATOM 7320 C C . ASP B 1 387 ? -5.66 -21.922 -20.891 1 94.62 387 ASP B C 1
ATOM 7322 O O . ASP B 1 387 ? -5.113 -22.484 -21.844 1 94.62 387 ASP B O 1
ATOM 7326 N N . GLU B 1 388 ? -5.824 -20.672 -20.734 1 90.69 388 GLU B N 1
ATOM 7327 C CA . GLU B 1 388 ? -5.246 -19.781 -21.75 1 90.69 388 GLU B CA 1
ATOM 7328 C C . GLU B 1 388 ? -3.725 -19.891 -21.766 1 90.69 388 GLU B C 1
ATOM 7330 O O . GLU B 1 388 ? -3.117 -19.906 -22.844 1 90.69 388 GLU B O 1
ATOM 7335 N N . MET B 1 389 ? -3.121 -20 -20.656 1 91.69 389 MET B N 1
ATOM 7336 C CA . MET B 1 389 ? -1.674 -20.172 -20.578 1 91.69 389 MET B CA 1
ATOM 7337 C C . MET B 1 389 ? -1.256 -21.5 -21.188 1 91.69 389 MET B C 1
ATOM 7339 O O . MET B 1 389 ? -0.286 -21.562 -21.953 1 91.69 389 MET B O 1
ATOM 7343 N N . GLU B 1 390 ? -1.945 -22.516 -20.812 1 94.06 390 GLU B N 1
ATOM 7344 C CA . GLU B 1 390 ? -1.687 -23.844 -21.344 1 94.06 390 GLU B CA 1
ATOM 7345 C C . GLU B 1 390 ? -1.758 -23.859 -22.875 1 94.06 390 GLU B C 1
ATOM 7347 O O . GLU B 1 390 ? -0.888 -24.422 -23.531 1 94.06 390 GLU B O 1
ATOM 7352 N N . ARG B 1 391 ? -2.717 -23.203 -23.375 1 91.75 391 ARG B N 1
ATOM 7353 C CA . ARG B 1 391 ? -2.938 -23.141 -24.828 1 91.75 391 ARG B CA 1
ATOM 7354 C C . ARG B 1 391 ? -1.844 -22.328 -25.516 1 91.75 391 ARG B C 1
ATOM 7356 O O . ARG B 1 391 ? -1.234 -22.797 -26.484 1 91.75 391 ARG B O 1
ATOM 7363 N N . LEU B 1 392 ? -1.547 -21.188 -24.984 1 86.38 392 LEU B N 1
ATOM 7364 C CA . LEU B 1 392 ? -0.627 -20.25 -25.625 1 86.38 392 LEU B CA 1
ATOM 7365 C C . LEU B 1 392 ? 0.801 -20.781 -25.594 1 86.38 392 LEU B C 1
ATOM 7367 O O . LEU B 1 392 ? 1.576 -20.547 -26.531 1 86.38 392 LEU B O 1
ATOM 7371 N N . LEU B 1 393 ? 1.077 -21.531 -24.531 1 90.5 393 LEU B N 1
ATOM 7372 C CA . LEU B 1 393 ? 2.449 -22 -24.359 1 90.5 393 LEU B CA 1
ATOM 7373 C C . LEU B 1 393 ? 2.574 -23.469 -24.75 1 90.5 393 LEU B C 1
ATOM 7375 O O . LEU B 1 393 ? 3.656 -24.062 -24.656 1 90.5 393 LEU B O 1
ATOM 7379 N N . HIS B 1 394 ? 1.524 -24.109 -25.203 1 90.88 394 HIS B N 1
ATOM 7380 C CA . HIS B 1 394 ? 1.493 -25.516 -25.594 1 90.88 394 HIS B CA 1
ATOM 7381 C C . HIS B 1 394 ? 2.08 -26.406 -24.5 1 90.88 394 HIS B C 1
ATOM 7383 O O . HIS B 1 394 ? 2.982 -27.203 -24.766 1 90.88 394 HIS B O 1
ATOM 7389 N N . LEU B 1 395 ? 1.539 -26.219 -23.359 1 95.06 395 LEU B N 1
ATOM 7390 C CA . LEU B 1 395 ? 2.066 -26.938 -22.203 1 95.06 395 LEU B CA 1
ATOM 7391 C C . LEU B 1 395 ? 1.336 -28.266 -22 1 95.06 395 LEU B C 1
ATOM 7393 O O . LEU B 1 395 ? 0.178 -28.406 -22.406 1 95.06 395 LEU B O 1
ATOM 7397 N N . SER B 1 396 ? 2.051 -29.203 -21.469 1 94.88 396 SER B N 1
ATOM 7398 C CA . SER B 1 396 ? 1.438 -30.469 -21.078 1 94.88 396 SER B CA 1
ATOM 7399 C C . SER B 1 396 ? 0.693 -30.344 -19.766 1 94.88 396 SER B C 1
ATOM 7401 O O . SER B 1 396 ? 0.857 -29.359 -19.031 1 94.88 396 SER B O 1
ATOM 7403 N N . GLU B 1 397 ? -0.067 -31.328 -19.438 1 93.75 397 GLU B N 1
ATOM 7404 C CA . GLU B 1 397 ? -0.797 -31.391 -18.188 1 93.75 397 GLU B CA 1
ATOM 7405 C C . GLU B 1 397 ? 0.158 -31.406 -16.984 1 93.75 397 GLU B C 1
ATOM 7407 O O . GLU B 1 397 ? -0.12 -30.797 -15.953 1 93.75 397 GLU B O 1
ATOM 7412 N N . GLN B 1 398 ? 1.22 -32.094 -17.203 1 93.69 398 GLN B N 1
ATOM 7413 C CA . GLN B 1 398 ? 2.201 -32.219 -16.125 1 93.69 398 GLN B CA 1
ATOM 7414 C C . GLN B 1 398 ? 2.875 -30.875 -15.844 1 93.69 398 GLN B C 1
ATOM 7416 O O . GLN B 1 398 ? 3.186 -30.562 -14.695 1 93.69 398 GLN B O 1
ATOM 7421 N N . GLN B 1 399 ? 3.055 -30.125 -16.875 1 95.56 399 GLN B N 1
ATOM 7422 C CA . GLN B 1 399 ? 3.676 -28.812 -16.719 1 95.56 399 GLN B CA 1
ATOM 7423 C C . GLN B 1 399 ? 2.74 -27.844 -16.016 1 95.56 399 GLN B C 1
ATOM 7425 O O . GLN B 1 399 ? 3.193 -26.875 -15.391 1 95.56 399 GLN B O 1
ATOM 7430 N N . MET B 1 400 ? 1.448 -28.141 -16.047 1 96.94 400 MET B N 1
ATOM 7431 C CA . MET B 1 400 ? 0.449 -27.281 -15.414 1 96.94 400 MET B CA 1
ATOM 7432 C C . MET B 1 400 ? 0.094 -27.781 -14.023 1 96.94 400 MET B C 1
ATOM 7434 O O . MET B 1 400 ? -0.641 -27.125 -13.281 1 96.94 400 MET B O 1
ATOM 7438 N N . ALA B 1 401 ? 0.635 -28.875 -13.625 1 97.31 401 ALA B N 1
ATOM 7439 C CA . ALA B 1 401 ? 0.186 -29.609 -12.445 1 97.31 401 ALA B CA 1
ATOM 7440 C C . ALA B 1 401 ? 0.274 -28.734 -11.188 1 97.31 401 ALA B C 1
ATOM 7442 O O . ALA B 1 401 ? -0.657 -28.719 -10.383 1 97.31 401 ALA B O 1
ATOM 7443 N N . ALA B 1 402 ? 1.356 -28.016 -10.992 1 98.12 402 ALA B N 1
ATOM 7444 C CA . ALA B 1 402 ? 1.547 -27.219 -9.781 1 98.12 402 ALA B CA 1
ATOM 7445 C C . ALA B 1 402 ? 0.48 -26.141 -9.664 1 98.12 402 ALA B C 1
ATOM 7447 O O . ALA B 1 402 ? -0.072 -25.922 -8.586 1 98.12 402 ALA B O 1
ATOM 7448 N N . SER B 1 403 ? 0.193 -25.484 -10.742 1 98.25 403 SER B N 1
ATOM 7449 C CA . SER B 1 403 ? -0.78 -24.406 -10.742 1 98.25 403 SER B CA 1
ATOM 7450 C C . SER B 1 403 ? -2.199 -24.922 -10.57 1 98.25 403 SER B C 1
ATOM 7452 O O . SER B 1 403 ? -2.99 -24.359 -9.812 1 98.25 403 SER B O 1
ATOM 7454 N N . ARG B 1 404 ? -2.521 -25.984 -11.266 1 97.44 404 ARG B N 1
ATOM 7455 C CA . ARG B 1 404 ? -3.855 -26.562 -11.141 1 97.44 404 ARG B CA 1
ATOM 7456 C C . ARG B 1 404 ? -4.066 -27.172 -9.758 1 97.44 404 ARG B C 1
ATOM 7458 O O . ARG B 1 404 ? -5.145 -27.047 -9.18 1 97.44 404 ARG B O 1
ATOM 7465 N N . ALA B 1 405 ? -3.033 -27.828 -9.25 1 97.44 405 ALA B N 1
ATOM 7466 C CA . ALA B 1 405 ? -3.113 -28.391 -7.902 1 97.44 405 ALA B CA 1
ATOM 7467 C C . ALA B 1 405 ? -3.336 -27.297 -6.863 1 97.44 405 ALA B C 1
ATOM 7469 O O . ALA B 1 405 ? -4.141 -27.453 -5.941 1 97.44 405 ALA B O 1
ATOM 7470 N N . THR B 1 406 ? -2.596 -26.219 -6.973 1 98.12 406 THR B N 1
ATOM 7471 C CA . THR B 1 406 ? -2.703 -25.109 -6.031 1 98.12 406 THR B CA 1
ATOM 7472 C C . THR B 1 406 ? -4.086 -24.469 -6.102 1 98.12 406 THR B C 1
ATOM 7474 O O . THR B 1 406 ? -4.703 -24.188 -5.07 1 98.12 406 THR B O 1
ATOM 7477 N N . LEU B 1 407 ? -4.566 -24.188 -7.32 1 97.38 407 LEU B N 1
ATOM 7478 C CA . LEU B 1 407 ? -5.906 -23.641 -7.48 1 97.38 407 LEU B CA 1
ATOM 7479 C C . LEU B 1 407 ? -6.953 -24.562 -6.859 1 97.38 407 LEU B C 1
ATOM 7481 O O . LEU B 1 407 ? -7.867 -24.094 -6.176 1 97.38 407 LEU B O 1
ATOM 7485 N N . TYR B 1 408 ? -6.754 -25.812 -7.117 1 96.31 408 TYR B N 1
ATOM 7486 C CA . TYR B 1 408 ? -7.691 -26.828 -6.641 1 96.31 408 TYR B CA 1
ATOM 7487 C C . TYR B 1 408 ? -7.699 -26.891 -5.117 1 96.31 408 TYR B C 1
ATOM 7489 O O . TYR B 1 408 ? -8.766 -26.922 -4.5 1 96.31 408 TYR B O 1
ATOM 7497 N N . ARG B 1 409 ? -6.594 -26.875 -4.523 1 96.56 409 ARG B N 1
ATOM 7498 C CA . ARG B 1 409 ? -6.465 -27.141 -3.094 1 96.56 409 ARG B CA 1
ATOM 7499 C C . ARG B 1 409 ? -6.633 -25.875 -2.275 1 96.56 409 ARG B C 1
ATOM 7501 O O . ARG B 1 409 ? -7.191 -25.906 -1.177 1 96.56 409 ARG B O 1
ATOM 7508 N N . TYR B 1 410 ? -6.125 -24.719 -2.797 1 97.25 410 TYR B N 1
ATOM 7509 C CA . TYR B 1 410 ? -6.059 -23.5 -1.987 1 97.25 410 TYR B CA 1
ATOM 7510 C C . TYR B 1 410 ? -6.852 -22.375 -2.631 1 97.25 410 TYR B C 1
ATOM 7512 O O . TYR B 1 410 ? -7.133 -21.359 -1.989 1 97.25 410 TYR B O 1
ATOM 7520 N N . GLY B 1 411 ? -7.289 -22.516 -3.869 1 96.38 411 GLY B N 1
ATOM 7521 C CA . GLY B 1 411 ? -7.953 -21.422 -4.574 1 96.38 411 GLY B CA 1
ATOM 7522 C C . GLY B 1 411 ? -7.012 -20.312 -4.973 1 96.38 411 GLY B C 1
ATOM 7523 O O . GLY B 1 411 ? -5.805 -20.531 -5.102 1 96.38 411 GLY B O 1
ATOM 7524 N N . ASN B 1 412 ? -7.566 -19.203 -5.371 1 96.88 412 ASN B N 1
ATOM 7525 C CA . ASN B 1 412 ? -6.773 -18.016 -5.672 1 96.88 412 ASN B CA 1
ATOM 7526 C C . ASN B 1 412 ? -6.359 -17.281 -4.402 1 96.88 412 ASN B C 1
ATOM 7528 O O . ASN B 1 412 ? -7.102 -16.438 -3.898 1 96.88 412 ASN B O 1
ATOM 7532 N N . THR B 1 413 ? -5.172 -17.531 -3.984 1 97.94 413 THR B N 1
ATOM 7533 C CA . THR B 1 413 ? -4.633 -16.859 -2.807 1 97.94 413 THR B CA 1
ATOM 7534 C C . THR B 1 413 ? -3.885 -15.586 -3.201 1 97.94 413 THR B C 1
ATOM 7536 O O . THR B 1 413 ? -2.988 -15.141 -2.482 1 97.94 413 THR B O 1
ATOM 7539 N N . SER B 1 414 ? -4.18 -15.109 -4.348 1 97.25 414 SER B N 1
ATOM 7540 C CA . SER B 1 414 ? -3.645 -13.867 -4.883 1 97.25 414 SER B CA 1
ATOM 7541 C C . SER B 1 414 ? -2.125 -13.93 -5.016 1 97.25 414 SER B C 1
ATOM 7543 O O . SER B 1 414 ? -1.588 -14.859 -5.617 1 97.25 414 SER B O 1
ATOM 7545 N N . SER B 1 415 ? -1.407 -12.992 -4.434 1 98.06 415 SER B N 1
ATOM 7546 C CA . SER B 1 415 ? 0.02 -12.812 -4.676 1 98.06 415 SER B CA 1
ATOM 7547 C C . SER B 1 415 ? 0.833 -13.953 -4.07 1 98.06 415 SER B C 1
ATOM 7549 O O . SER B 1 415 ? 1.991 -14.156 -4.438 1 98.06 415 SER B O 1
ATOM 7551 N N . SER B 1 416 ? 0.291 -14.75 -3.172 1 98.62 416 SER B N 1
ATOM 7552 C CA . SER B 1 416 ? 1.047 -15.828 -2.535 1 98.62 416 SER B CA 1
ATOM 7553 C C . SER B 1 416 ? 0.98 -17.109 -3.354 1 98.62 416 SER B C 1
ATOM 7555 O O . SER B 1 416 ? 1.736 -18.047 -3.105 1 98.62 416 SER B O 1
ATOM 7557 N N . SER B 1 417 ? 0.144 -17.219 -4.352 1 98.31 417 SER B N 1
ATOM 7558 C CA . SER B 1 417 ? -0.156 -18.469 -5.039 1 98.31 417 SER B CA 1
ATOM 7559 C C . SER B 1 417 ? 1.094 -19.062 -5.684 1 98.31 417 SER B C 1
ATOM 7561 O O . SER B 1 417 ? 1.282 -20.281 -5.684 1 98.31 417 SER B O 1
ATOM 7563 N N . VAL B 1 418 ? 1.998 -18.25 -6.219 1 98.75 418 VAL B N 1
ATOM 7564 C CA . VAL B 1 418 ? 3.168 -18.734 -6.941 1 98.75 418 VAL B CA 1
ATOM 7565 C C . VAL B 1 418 ? 4.109 -19.453 -5.977 1 98.75 418 VAL B C 1
ATOM 7567 O O . VAL B 1 418 ? 4.887 -20.312 -6.383 1 98.75 418 VAL B O 1
ATOM 7570 N N . TRP B 1 419 ? 4.066 -19.125 -4.75 1 98.88 419 TRP B N 1
ATOM 7571 C CA . TRP B 1 419 ? 4.91 -19.797 -3.758 1 98.88 419 TRP B CA 1
ATOM 7572 C C . TRP B 1 419 ? 4.309 -21.125 -3.332 1 98.88 419 TRP B C 1
ATOM 7574 O O . TRP B 1 419 ? 5.039 -22.078 -3.031 1 98.88 419 TRP B O 1
ATOM 7584 N N . TYR B 1 420 ? 2.934 -21.203 -3.256 1 98.75 420 TYR B N 1
ATOM 7585 C CA . TYR B 1 420 ? 2.297 -22.5 -3.07 1 98.75 420 TYR B CA 1
ATOM 7586 C C . TYR B 1 420 ? 2.676 -23.453 -4.191 1 98.75 420 TYR B C 1
ATOM 7588 O O . TYR B 1 420 ? 2.939 -24.641 -3.949 1 98.75 420 TYR B O 1
ATOM 7596 N N . GLU B 1 421 ? 2.701 -22.938 -5.375 1 98.69 421 GLU B N 1
ATOM 7597 C CA . GLU B 1 421 ? 3.07 -23.75 -6.531 1 98.69 421 GLU B CA 1
ATOM 7598 C C . GLU B 1 421 ? 4.516 -24.234 -6.434 1 98.69 421 GLU B C 1
ATOM 7600 O O . GLU B 1 421 ? 4.82 -25.375 -6.797 1 98.69 421 GLU B O 1
ATOM 7605 N N . LEU B 1 422 ? 5.387 -23.328 -6.004 1 98.81 422 LEU B N 1
ATOM 7606 C CA . LEU B 1 422 ? 6.777 -23.734 -5.82 1 98.81 422 LEU B CA 1
ATOM 7607 C C . LEU B 1 422 ? 6.887 -24.812 -4.746 1 98.81 422 LEU B C 1
ATOM 7609 O O . LEU B 1 422 ? 7.66 -25.766 -4.891 1 98.81 422 LEU B O 1
ATOM 7613 N N . ALA B 1 423 ? 6.152 -24.656 -3.67 1 98.5 423 ALA B N 1
ATOM 7614 C CA . ALA B 1 423 ? 6.121 -25.688 -2.637 1 98.5 423 ALA B CA 1
ATOM 7615 C C . ALA B 1 423 ? 5.676 -27.031 -3.211 1 98.5 423 ALA B C 1
ATOM 7617 O O . ALA B 1 423 ? 6.211 -28.078 -2.846 1 98.5 423 ALA B O 1
ATOM 7618 N N . TYR B 1 424 ? 4.68 -26.953 -4.062 1 98.25 424 TYR B N 1
ATOM 7619 C CA . TYR B 1 424 ? 4.223 -28.172 -4.727 1 98.25 424 TYR B CA 1
ATOM 7620 C C . TYR B 1 424 ? 5.367 -28.844 -5.473 1 98.25 424 TYR B C 1
ATOM 7622 O O . TYR B 1 424 ? 5.559 -30.062 -5.363 1 98.25 424 TYR B O 1
ATOM 7630 N N . HIS B 1 425 ? 6.113 -28.109 -6.258 1 97.88 425 HIS B N 1
ATOM 7631 C CA . HIS B 1 425 ? 7.238 -28.656 -7.008 1 97.88 425 HIS B CA 1
ATOM 7632 C C . HIS B 1 425 ? 8.289 -29.234 -6.07 1 97.88 425 HIS B C 1
ATOM 7634 O O . HIS B 1 425 ? 8.859 -30.297 -6.355 1 97.88 425 HIS B O 1
ATOM 7640 N N . GLU B 1 426 ? 8.555 -28.531 -4.988 1 97.25 426 GLU B N 1
ATOM 7641 C CA . GLU B 1 426 ? 9.57 -29 -4.059 1 97.25 426 GLU B CA 1
ATOM 7642 C C . GLU B 1 426 ? 9.18 -30.359 -3.459 1 97.25 426 GLU B C 1
ATOM 7644 O O . GLU B 1 426 ? 10.039 -31.188 -3.158 1 97.25 426 GLU B O 1
ATOM 7649 N N . CYS B 1 427 ? 7.922 -30.594 -3.338 1 94.94 427 CYS B N 1
ATOM 7650 C CA . CYS B 1 427 ? 7.438 -31.797 -2.697 1 94.94 427 CYS B CA 1
ATOM 7651 C C . CYS B 1 427 ? 7.207 -32.906 -3.723 1 94.94 427 CYS B C 1
ATOM 7653 O O . CYS B 1 427 ? 7.441 -34.094 -3.439 1 94.94 427 CYS B O 1
ATOM 7655 N N . GLN B 1 428 ? 6.758 -32.531 -4.895 1 90.31 428 GLN B N 1
ATOM 7656 C CA . GLN B 1 428 ? 6.223 -33.531 -5.801 1 90.31 428 GLN B CA 1
ATOM 7657 C C . GLN B 1 428 ? 7.113 -33.688 -7.031 1 90.31 428 GLN B C 1
ATOM 7659 O O . GLN B 1 428 ? 7.113 -34.75 -7.664 1 90.31 428 GLN B O 1
ATOM 7664 N N . SER B 1 429 ? 7.84 -32.656 -7.418 1 81.75 429 SER B N 1
ATOM 7665 C CA . SER B 1 429 ? 8.461 -32.656 -8.734 1 81.75 429 SER B CA 1
ATOM 7666 C C . SER B 1 429 ? 9.945 -33 -8.641 1 81.75 429 SER B C 1
ATOM 7668 O O . SER B 1 429 ? 10.625 -33.125 -9.656 1 81.75 429 SER B O 1
ATOM 7670 N N . GLY B 1 430 ? 10.422 -33.125 -7.484 1 87 430 GLY B N 1
ATOM 7671 C CA . GLY B 1 430 ? 11.828 -33.469 -7.344 1 87 430 GLY B CA 1
ATOM 7672 C C . GLY B 1 430 ? 12.766 -32.406 -7.875 1 87 430 GLY B C 1
ATOM 7673 O O . GLY B 1 430 ? 13.539 -32.656 -8.805 1 87 430 GLY B O 1
ATOM 7674 N N . VAL B 1 431 ? 12.805 -31.266 -7.332 1 96.12 431 VAL B N 1
ATOM 7675 C CA . VAL B 1 431 ? 13.711 -30.188 -7.699 1 96.12 431 VAL B CA 1
ATOM 7676 C C . VAL B 1 431 ? 15.156 -30.625 -7.445 1 96.12 431 VAL B C 1
ATOM 7678 O O . VAL B 1 431 ? 15.461 -31.203 -6.402 1 96.12 431 VAL B O 1
ATOM 7681 N N . LYS B 1 432 ? 16.062 -30.422 -8.422 1 96.56 432 LYS B N 1
ATOM 7682 C CA . LYS B 1 432 ? 17.484 -30.75 -8.32 1 96.56 432 LYS B CA 1
ATOM 7683 C C . LYS B 1 432 ? 18.359 -29.531 -8.57 1 96.56 432 LYS B C 1
ATOM 7685 O O . LYS B 1 432 ? 17.922 -28.562 -9.188 1 96.56 432 LYS B O 1
ATOM 7690 N N . PRO B 1 433 ? 19.594 -29.625 -8.039 1 97.25 433 PRO B N 1
ATOM 7691 C CA . PRO B 1 433 ? 20.5 -28.516 -8.32 1 97.25 433 PRO B CA 1
ATOM 7692 C C . PRO B 1 433 ? 20.594 -28.188 -9.812 1 97.25 433 PRO B C 1
ATOM 7694 O O . PRO B 1 433 ? 20.625 -29.094 -10.648 1 97.25 433 PRO B O 1
ATOM 7697 N N . GLY B 1 434 ? 20.531 -26.906 -10.102 1 96.38 434 GLY B N 1
ATOM 7698 C CA . GLY B 1 434 ? 20.641 -26.469 -11.484 1 96.38 434 GLY B CA 1
ATOM 7699 C C . GLY B 1 434 ? 19.281 -26.281 -12.156 1 96.38 434 GLY B C 1
ATOM 7700 O O . GLY B 1 434 ? 19.188 -25.609 -13.18 1 96.38 434 GLY B O 1
ATOM 7701 N N . HIS B 1 435 ? 18.266 -26.891 -11.602 1 97.5 435 HIS B N 1
ATOM 7702 C CA . HIS B 1 435 ? 16.922 -26.734 -12.18 1 97.5 435 HIS B CA 1
ATOM 7703 C C . HIS B 1 435 ? 16.5 -25.281 -12.188 1 97.5 435 HIS B C 1
ATOM 7705 O O . HIS B 1 435 ? 16.781 -24.531 -11.242 1 97.5 435 HIS B O 1
ATOM 7711 N N . LYS B 1 436 ? 15.828 -24.891 -13.227 1 97.31 436 LYS B N 1
ATOM 7712 C CA . LYS B 1 436 ? 15.281 -23.547 -13.352 1 97.31 436 LYS B CA 1
ATOM 7713 C C . LYS B 1 436 ? 13.781 -23.531 -13.086 1 97.31 436 LYS B C 1
ATOM 7715 O O . LYS B 1 436 ? 13.047 -24.406 -13.57 1 97.31 436 LYS B O 1
ATOM 7720 N N . VAL B 1 437 ? 13.344 -22.594 -12.281 1 98.25 437 VAL B N 1
ATOM 7721 C CA . VAL B 1 437 ? 11.938 -22.375 -11.961 1 98.25 437 VAL B CA 1
ATOM 7722 C C . VAL B 1 437 ? 11.461 -21.047 -12.547 1 98.25 437 VAL B C 1
ATOM 7724 O O . VAL B 1 437 ? 12.07 -20.016 -12.305 1 98.25 437 VAL B O 1
ATOM 7727 N N . TRP B 1 438 ? 10.406 -21.125 -13.352 1 98 438 TRP B N 1
ATOM 7728 C CA . TRP B 1 438 ? 9.789 -19.906 -13.867 1 98 438 TRP B CA 1
ATOM 7729 C C . TRP B 1 438 ? 8.492 -19.594 -13.125 1 98 438 TRP B C 1
ATOM 7731 O O . TRP B 1 438 ? 7.543 -20.375 -13.172 1 98 438 TRP B O 1
ATOM 7741 N N . GLN B 1 439 ? 8.453 -18.516 -12.398 1 98.44 439 GLN B N 1
ATOM 7742 C CA . GLN B 1 439 ? 7.234 -17.984 -11.797 1 98.44 439 GLN B CA 1
ATOM 7743 C C . GLN B 1 439 ? 6.688 -16.812 -12.602 1 98.44 439 GLN B C 1
ATOM 7745 O O . GLN B 1 439 ? 7.422 -15.859 -12.906 1 98.44 439 GLN B O 1
ATOM 7750 N N . ILE B 1 440 ? 5.445 -16.844 -12.93 1 97.56 440 ILE B N 1
ATOM 7751 C CA . ILE B 1 440 ? 4.816 -15.742 -13.648 1 97.56 440 ILE B CA 1
ATOM 7752 C C . ILE B 1 440 ? 3.449 -15.445 -13.031 1 97.56 440 ILE B C 1
ATOM 7754 O O . ILE B 1 440 ? 2.691 -16.359 -12.711 1 97.56 440 ILE B O 1
ATOM 7758 N N . ALA B 1 441 ? 3.184 -14.18 -12.812 1 97.62 441 ALA B N 1
ATOM 7759 C CA . ALA B 1 441 ? 1.938 -13.75 -12.18 1 97.62 441 ALA B CA 1
ATOM 7760 C C . ALA B 1 441 ? 1.369 -12.523 -12.883 1 97.62 441 ALA B C 1
ATOM 7762 O O . ALA B 1 441 ? 2.119 -11.695 -13.406 1 97.62 441 ALA B O 1
ATOM 7763 N N . PHE B 1 442 ? 0.033 -12.43 -12.852 1 95.38 442 PHE B N 1
ATOM 7764 C CA . PHE B 1 442 ? -0.71 -11.312 -13.414 1 95.38 442 PHE B CA 1
ATOM 7765 C C . PHE B 1 442 ? -1.415 -10.523 -12.328 1 95.38 442 PHE B C 1
ATOM 7767 O O . PHE B 1 442 ? -1.792 -11.078 -11.289 1 95.38 442 PHE B O 1
ATOM 7774 N N . GLY B 1 443 ? -1.498 -9.266 -12.562 1 94.25 443 GLY B N 1
ATOM 7775 C CA . GLY B 1 443 ? -2.199 -8.43 -11.602 1 94.25 443 GLY B CA 1
ATOM 7776 C C . GLY B 1 443 ? -2.842 -7.207 -12.234 1 94.25 443 GLY B C 1
ATOM 7777 O O . GLY B 1 443 ? -2.527 -6.852 -13.375 1 94.25 443 GLY B O 1
ATOM 7778 N N . SER B 1 444 ? -3.686 -6.543 -11.43 1 94.12 444 SER B N 1
ATOM 7779 C CA . SER B 1 444 ? -4.395 -5.348 -11.875 1 94.12 444 SER B CA 1
ATOM 7780 C C . SER B 1 444 ? -3.42 -4.273 -12.352 1 94.12 444 SER B C 1
ATOM 7782 O O . SER B 1 444 ? -2.336 -4.117 -11.781 1 94.12 444 SER B O 1
ATOM 7784 N N . GLY B 1 445 ? -3.902 -3.496 -13.336 1 89.81 445 GLY B N 1
ATOM 7785 C CA . GLY B 1 445 ? -3.088 -2.43 -13.898 1 89.81 445 GLY B CA 1
ATOM 7786 C C . GLY B 1 445 ? -3.225 -2.309 -15.406 1 89.81 445 GLY B C 1
ATOM 7787 O O . GLY B 1 445 ? -3.631 -1.262 -15.914 1 89.81 445 GLY B O 1
ATOM 7788 N N . PHE B 1 446 ? -2.994 -3.531 -16.109 1 93.12 446 PHE B N 1
ATOM 7789 C CA . PHE B 1 446 ? -2.736 -4.957 -15.969 1 93.12 446 PHE B CA 1
ATOM 7790 C C . PHE B 1 446 ? -1.244 -5.254 -16.078 1 93.12 446 PHE B C 1
ATOM 7792 O O . PHE B 1 446 ? -0.579 -4.781 -17 1 93.12 446 PHE B O 1
ATOM 7799 N N . LYS B 1 447 ? -0.716 -5.945 -15.18 1 96.38 447 LYS B N 1
ATOM 7800 C CA . LYS B 1 447 ? 0.709 -6.242 -15.078 1 96.38 447 LYS B CA 1
ATOM 7801 C C . LYS B 1 447 ? 0.976 -7.734 -15.258 1 96.38 447 LYS B C 1
ATOM 7803 O O . LYS B 1 447 ? 0.144 -8.57 -14.898 1 96.38 447 LYS B O 1
ATOM 7808 N N . CYS B 1 448 ? 2.049 -8.039 -15.852 1 96.75 448 CYS B N 1
ATOM 7809 C CA . CYS B 1 448 ? 2.607 -9.383 -15.945 1 96.75 448 CYS B CA 1
ATOM 7810 C C . CYS B 1 448 ? 4.059 -9.398 -15.484 1 96.75 448 CYS B C 1
ATOM 7812 O O . CYS B 1 448 ? 4.91 -8.734 -16.078 1 96.75 448 CYS B O 1
ATOM 7814 N N . ASN B 1 449 ? 4.344 -10.148 -14.453 1 98 449 ASN B N 1
ATOM 7815 C CA . ASN B 1 449 ? 5.676 -10.172 -13.859 1 98 449 ASN B CA 1
ATOM 7816 C C . ASN B 1 449 ? 6.227 -11.594 -13.773 1 98 449 ASN B C 1
ATOM 7818 O O . ASN B 1 449 ? 5.512 -12.516 -13.375 1 98 449 ASN B O 1
ATOM 7822 N N . SER B 1 450 ? 7.512 -11.727 -14.164 1 97.62 450 SER B N 1
ATOM 7823 C CA . SER B 1 450 ? 8.18 -13.023 -14.195 1 97.62 450 SER B CA 1
ATOM 7824 C C . SER B 1 450 ? 9.469 -12.992 -13.375 1 97.62 450 SER B C 1
ATOM 7826 O O . SER B 1 450 ? 10.188 -11.992 -13.375 1 97.62 450 SER B O 1
ATOM 7828 N N . VAL B 1 451 ? 9.68 -14.086 -12.703 1 98 451 VAL B N 1
ATOM 7829 C CA . VAL B 1 451 ? 10.969 -14.32 -12.078 1 98 451 VAL B CA 1
ATOM 7830 C C . VAL B 1 451 ? 11.469 -15.719 -12.43 1 98 451 VAL B C 1
ATOM 7832 O O . VAL B 1 451 ? 10.68 -16.656 -12.531 1 98 451 VAL B O 1
ATOM 7835 N N . VAL B 1 452 ? 12.758 -15.828 -12.672 1 97.69 452 VAL B N 1
ATOM 7836 C CA . VAL B 1 452 ? 13.391 -17.109 -12.938 1 97.69 452 VAL B CA 1
ATOM 7837 C C . VAL B 1 452 ? 14.414 -17.422 -11.852 1 97.69 452 VAL B C 1
ATOM 7839 O O . VAL B 1 452 ? 15.336 -16.625 -11.625 1 97.69 452 VAL B O 1
ATOM 7842 N N . TRP B 1 453 ? 14.219 -18.547 -11.219 1 98.31 453 TRP B N 1
ATOM 7843 C CA . TRP B 1 453 ? 15.117 -19.031 -10.172 1 98.31 453 TRP B CA 1
ATOM 7844 C C . TRP B 1 453 ? 15.945 -20.203 -10.664 1 98.31 453 TRP B C 1
ATOM 7846 O O . TRP B 1 453 ? 15.484 -20.984 -11.508 1 98.31 453 TRP B O 1
ATOM 7856 N N . GLN B 1 454 ? 17.125 -20.328 -10.117 1 97.88 454 GLN B N 1
ATOM 7857 C CA . GLN B 1 454 ? 17.922 -21.531 -10.305 1 97.88 454 GLN B CA 1
ATOM 7858 C C . GLN B 1 454 ? 18.234 -22.203 -8.961 1 97.88 454 GLN B C 1
ATOM 7860 O O . GLN B 1 454 ? 18.766 -21.562 -8.055 1 97.88 454 GLN B O 1
ATOM 7865 N N . ALA B 1 455 ? 17.859 -23.469 -8.852 1 98.5 455 ALA B N 1
ATOM 7866 C CA . ALA B 1 455 ? 18.219 -24.203 -7.637 1 98.5 455 ALA B CA 1
ATOM 7867 C C . ALA B 1 455 ? 19.734 -24.266 -7.449 1 98.5 455 ALA B C 1
ATOM 7869 O O . ALA B 1 455 ? 20.469 -24.641 -8.367 1 98.5 455 ALA B O 1
ATOM 7870 N N . THR B 1 456 ? 20.156 -23.922 -6.277 1 97.75 456 THR B N 1
ATOM 7871 C CA . THR B 1 456 ? 21.594 -23.844 -6.02 1 97.75 456 THR B CA 1
ATOM 7872 C C . THR B 1 456 ? 22.203 -25.234 -5.926 1 97.75 456 THR B C 1
ATOM 7874 O O . THR B 1 456 ? 21.484 -26.234 -5.855 1 97.75 456 THR B O 1
ATOM 7877 N N . ASP B 1 457 ? 23.516 -25.234 -5.914 1 96.12 457 ASP B N 1
ATOM 7878 C CA . ASP B 1 457 ? 24.234 -26.5 -5.746 1 96.12 457 ASP B CA 1
ATOM 7879 C C . ASP B 1 457 ? 23.953 -27.109 -4.367 1 96.12 457 ASP B C 1
ATOM 7881 O O . ASP B 1 457 ? 23.969 -28.328 -4.207 1 96.12 457 ASP B O 1
ATOM 7885 N N . ALA B 1 458 ? 23.641 -26.234 -3.48 1 95.06 458 ALA B N 1
ATOM 7886 C CA . ALA B 1 458 ? 23.438 -26.672 -2.102 1 95.06 458 ALA B CA 1
ATOM 7887 C C . ALA B 1 458 ? 21.984 -27.062 -1.859 1 95.06 458 ALA B C 1
ATOM 7889 O O . ALA B 1 458 ? 21.578 -27.344 -0.723 1 95.06 458 ALA B O 1
ATOM 7890 N N . TYR B 1 459 ? 21.234 -27.125 -2.881 1 95.81 459 TYR B N 1
ATOM 7891 C CA . TYR B 1 459 ? 19.812 -27.422 -2.727 1 95.81 459 TYR B CA 1
ATOM 7892 C C . TYR B 1 459 ? 19.609 -28.75 -1.992 1 95.81 459 TYR B C 1
ATOM 7894 O O . TYR B 1 459 ? 18.656 -28.891 -1.218 1 95.81 459 TYR B O 1
ATOM 7902 N N . HIS B 1 460 ? 20.562 -29.703 -2.168 1 92 460 HIS B N 1
ATOM 7903 C CA . HIS B 1 460 ? 20.438 -31.016 -1.556 1 92 460 HIS B CA 1
ATOM 7904 C C . HIS B 1 460 ? 20.531 -30.938 -0.036 1 92 460 HIS B C 1
ATOM 7906 O O . HIS B 1 460 ? 20.141 -31.875 0.67 1 92 460 HIS B O 1
ATOM 7912 N N . MET B 1 461 ? 21.031 -29.781 0.406 1 89.88 461 MET B N 1
ATOM 7913 C CA . MET B 1 461 ? 21.219 -29.594 1.842 1 89.88 461 MET B CA 1
ATOM 7914 C C . MET B 1 461 ? 20.016 -28.875 2.449 1 89.88 461 MET B C 1
ATOM 7916 O O . MET B 1 461 ? 20 -28.594 3.648 1 89.88 461 MET B O 1
ATOM 7920 N N . THR B 1 462 ? 19 -28.609 1.603 1 92.62 462 THR B N 1
ATOM 7921 C CA . THR B 1 462 ? 17.844 -27.859 2.076 1 92.62 462 THR B CA 1
ATOM 7922 C C . THR B 1 462 ? 16.641 -28.781 2.291 1 92.62 462 THR B C 1
ATOM 7924 O O . THR B 1 462 ? 16.656 -29.938 1.86 1 92.62 462 THR B O 1
ATOM 7927 N N . VAL B 1 463 ? 15.68 -28.281 3.064 1 92.62 463 VAL B N 1
ATOM 7928 C CA . VAL B 1 463 ? 14.453 -29.016 3.352 1 92.62 463 VAL B CA 1
ATOM 7929 C C . VAL B 1 463 ? 13.32 -28.5 2.467 1 92.62 463 VAL B C 1
ATOM 7931 O O . VAL B 1 463 ? 13.047 -27.297 2.438 1 92.62 463 VAL B O 1
ATOM 7934 N N . PRO B 1 464 ? 12.688 -29.406 1.737 1 95.06 464 PRO B N 1
ATOM 7935 C CA . PRO B 1 464 ? 11.562 -28.953 0.907 1 95.06 464 PRO B CA 1
ATOM 7936 C C . PRO B 1 464 ? 10.453 -28.297 1.72 1 95.06 464 PRO B C 1
ATOM 7938 O O . PRO B 1 464 ? 10.195 -28.703 2.857 1 95.06 464 PRO B O 1
ATOM 7941 N N . THR B 1 465 ? 9.82 -27.312 1.094 1 96.69 465 THR B N 1
ATOM 7942 C CA . THR B 1 465 ? 8.688 -26.641 1.729 1 96.69 465 THR B CA 1
ATOM 7943 C C . THR B 1 465 ? 7.422 -27.484 1.606 1 96.69 465 THR B C 1
ATOM 7945 O O . THR B 1 465 ? 7.094 -27.969 0.521 1 96.69 465 THR B O 1
ATOM 7948 N N . THR B 1 466 ? 6.707 -27.562 2.705 1 94.88 466 THR B N 1
ATOM 7949 C CA . THR B 1 466 ? 5.484 -28.359 2.744 1 94.88 466 THR B CA 1
ATOM 7950 C C . THR B 1 466 ? 4.375 -27.688 1.94 1 94.88 466 THR B C 1
ATOM 7952 O O . THR B 1 466 ? 4.055 -26.516 2.172 1 94.88 466 THR B O 1
ATOM 7955 N N . PHE B 1 467 ? 3.836 -28.453 1.038 1 97 467 PHE B N 1
ATOM 7956 C CA . PHE B 1 467 ? 2.719 -27.953 0.245 1 97 467 PHE B CA 1
ATOM 7957 C C . PHE B 1 467 ? 1.4 -28.156 0.982 1 97 467 PHE B C 1
ATOM 7959 O O . PHE B 1 467 ? 0.573 -27.234 1.038 1 97 467 PHE B O 1
ATOM 7966 N N . ASP B 1 468 ? 1.188 -29.297 1.518 1 96.19 468 ASP B N 1
ATOM 7967 C CA . ASP B 1 468 ? -0.029 -29.672 2.234 1 96.19 468 ASP B CA 1
ATOM 7968 C C . ASP B 1 468 ? 0.295 -30.484 3.482 1 96.19 468 ASP B C 1
ATOM 7970 O O . ASP B 1 468 ? 0.566 -31.688 3.396 1 96.19 468 ASP B O 1
ATOM 7974 N N . LYS B 1 469 ? 0.154 -29.875 4.57 1 93.31 469 LYS B N 1
ATOM 7975 C CA . LYS B 1 469 ? 0.506 -30.516 5.836 1 93.31 469 LYS B CA 1
ATOM 7976 C C . LYS B 1 469 ? -0.451 -31.656 6.16 1 93.31 469 LYS B C 1
ATOM 7978 O O . LYS B 1 469 ? -0.054 -32.656 6.77 1 93.31 469 LYS B O 1
ATOM 7983 N N . THR B 1 470 ? -1.664 -31.547 5.785 1 92.88 470 THR B N 1
ATOM 7984 C CA . THR B 1 470 ? -2.693 -32.531 6.086 1 92.88 470 THR B CA 1
ATOM 7985 C C . THR B 1 470 ? -2.568 -33.75 5.16 1 92.88 470 THR B C 1
ATOM 7987 O O . THR B 1 470 ? -2.91 -34.844 5.547 1 92.88 470 THR B O 1
ATOM 7990 N N . ASN B 1 471 ? -2.148 -33.469 3.945 1 93 471 ASN B N 1
ATOM 7991 C CA . ASN B 1 471 ? -1.933 -34.531 2.947 1 93 471 ASN B CA 1
ATOM 7992 C C . ASN B 1 471 ? -0.576 -34.375 2.266 1 93 471 ASN B C 1
ATOM 7994 O O . ASN B 1 471 ? -0.497 -33.906 1.126 1 93 471 ASN B O 1
ATOM 7998 N N . PRO B 1 472 ? 0.436 -34.938 2.84 1 91.44 472 PRO B N 1
ATOM 7999 C CA . PRO B 1 472 ? 1.789 -34.75 2.309 1 91.44 472 PRO B CA 1
ATOM 8000 C C . PRO B 1 472 ? 1.959 -35.344 0.913 1 91.44 472 PRO B C 1
ATOM 8002 O O . PRO B 1 472 ? 2.871 -34.969 0.178 1 91.44 472 PRO B O 1
ATOM 8005 N N . ASP B 1 473 ? 1.057 -36.281 0.505 1 90.81 473 ASP B N 1
ATOM 8006 C CA . ASP B 1 473 ? 1.168 -36.938 -0.797 1 90.81 473 ASP B CA 1
ATOM 8007 C C . ASP B 1 473 ? 0.214 -36.312 -1.809 1 90.81 473 ASP B C 1
ATOM 8009 O O . ASP B 1 473 ? -0.064 -36.906 -2.857 1 90.81 473 ASP B O 1
ATOM 8013 N N . PHE B 1 474 ? -0.253 -35.188 -1.447 1 93.69 474 PHE B N 1
ATOM 8014 C CA . PHE B 1 474 ? -1.169 -34.5 -2.354 1 93.69 474 PHE B CA 1
ATOM 8015 C C . PHE B 1 474 ? -0.538 -34.312 -3.73 1 93.69 474 PHE B C 1
ATOM 8017 O O . PHE B 1 474 ? 0.594 -33.844 -3.844 1 93.69 474 PHE B O 1
ATOM 8024 N N . SER B 1 475 ? -1.233 -34.75 -4.781 1 94.25 475 SER B N 1
ATOM 8025 C CA . SER B 1 475 ? -0.772 -34.594 -6.16 1 94.25 475 SER B CA 1
ATOM 8026 C C . SER B 1 475 ? -1.931 -34.281 -7.102 1 94.25 475 SER B C 1
ATOM 8028 O O . SER B 1 475 ? -3.07 -34.688 -6.84 1 94.25 475 SER B O 1
ATOM 8030 N N . TRP B 1 476 ? -1.613 -33.594 -8.141 1 94.88 476 TRP B N 1
ATOM 8031 C CA . TRP B 1 476 ? -2.629 -33.219 -9.125 1 94.88 476 TRP B CA 1
ATOM 8032 C C . TRP B 1 476 ? -3.234 -34.469 -9.75 1 94.88 476 TRP B C 1
ATOM 8034 O O . TRP B 1 476 ? -4.445 -34.531 -9.992 1 94.88 476 TRP B O 1
ATOM 8044 N N . ASP B 1 477 ? -2.447 -35.5 -9.984 1 92.81 477 ASP B N 1
ATOM 8045 C CA . ASP B 1 477 ? -2.912 -36.719 -10.594 1 92.81 477 ASP B CA 1
ATOM 8046 C C . ASP B 1 477 ? -3.998 -37.375 -9.742 1 92.81 477 ASP B C 1
ATOM 8048 O O . ASP B 1 477 ? -4.953 -37.969 -10.273 1 92.81 477 ASP B O 1
ATOM 8052 N N . LEU B 1 478 ? -3.828 -37.281 -8.492 1 90.12 478 LEU B N 1
ATOM 8053 C CA . LEU B 1 478 ? -4.824 -37.844 -7.59 1 90.12 478 LEU B CA 1
ATOM 8054 C C . LEU B 1 478 ? -6.02 -36.906 -7.441 1 90.12 478 LEU B C 1
ATOM 8056 O O . LEU B 1 478 ? -7.168 -37.344 -7.441 1 90.12 478 LEU B O 1
ATOM 8060 N N . ALA B 1 479 ? -5.766 -35.625 -7.363 1 90.94 479 ALA B N 1
ATOM 8061 C CA . ALA B 1 479 ? -6.797 -34.625 -7.098 1 90.94 479 ALA B CA 1
ATOM 8062 C C . ALA B 1 479 ? -7.781 -34.531 -8.258 1 90.94 479 ALA B C 1
ATOM 8064 O O . ALA B 1 479 ? -8.984 -34.375 -8.047 1 90.94 479 ALA B O 1
ATOM 8065 N N . LYS B 1 480 ? -7.324 -34.625 -9.445 1 89.94 480 LYS B N 1
ATOM 8066 C CA . LYS B 1 480 ? -8.148 -34.406 -10.625 1 89.94 480 LYS B CA 1
ATOM 8067 C C . LYS B 1 480 ? -9.156 -35.562 -10.82 1 89.94 480 LYS B C 1
ATOM 8069 O O . LYS B 1 480 ? -10.086 -35.438 -11.609 1 89.94 480 LYS B O 1
ATOM 8074 N N . GLN B 1 481 ? -9.008 -36.531 -10.055 1 87.5 481 GLN B N 1
ATOM 8075 C CA . GLN B 1 481 ? -9.906 -37.688 -10.164 1 87.5 481 GLN B CA 1
ATOM 8076 C C . GLN B 1 481 ? -11.188 -37.438 -9.375 1 87.5 481 GLN B C 1
ATOM 8078 O O . GLN B 1 481 ? -12.156 -38.219 -9.5 1 87.5 481 GLN B O 1
ATOM 8083 N N . THR B 1 482 ? -11.156 -36.438 -8.641 1 79.44 482 THR B N 1
ATOM 8084 C CA . THR B 1 482 ? -12.352 -36.125 -7.859 1 79.44 482 THR B CA 1
ATOM 8085 C C . THR B 1 482 ? -13.531 -35.844 -8.773 1 79.44 482 THR B C 1
ATOM 8087 O O . THR B 1 482 ? -13.438 -34.969 -9.641 1 79.44 482 THR B O 1
ATOM 8090 N N . SER B 1 483 ? -14.57 -36.5 -8.648 1 63.47 483 SER B N 1
ATOM 8091 C CA . SER B 1 483 ? -15.688 -36.5 -9.586 1 63.47 483 SER B CA 1
ATOM 8092 C C . SER B 1 483 ? -16.594 -35.312 -9.352 1 63.47 483 SER B C 1
ATOM 8094 O O . SER B 1 483 ? -17.141 -34.719 -10.297 1 63.47 483 SER B O 1
ATOM 8096 N N . HIS B 1 484 ? -16.844 -35.062 -8.055 1 69.12 484 HIS B N 1
ATOM 8097 C CA . HIS B 1 484 ? -17.906 -34.062 -7.836 1 69.12 484 HIS B CA 1
ATOM 8098 C C . HIS B 1 484 ? -17.422 -32.906 -6.98 1 69.12 484 HIS B C 1
ATOM 8100 O O . HIS B 1 484 ? -16.859 -33.125 -5.902 1 69.12 484 HIS B O 1
ATOM 8106 N N . LEU B 1 485 ? -17.766 -31.75 -7.637 1 77 485 LEU B N 1
ATOM 8107 C CA . LEU B 1 485 ? -17.469 -30.516 -6.914 1 77 485 LEU B CA 1
ATOM 8108 C C . LEU B 1 485 ? -18.641 -30.094 -6.039 1 77 485 LEU B C 1
ATOM 8110 O O . LEU B 1 485 ? -18.453 -29.422 -5.02 1 77 485 LEU B O 1
ATOM 8114 N N . LEU B 1 486 ? -19.828 -30.594 -6.5 1 88.94 486 LEU B N 1
ATOM 8115 C CA . LEU B 1 486 ? -21.062 -30.328 -5.773 1 88.94 486 LEU B CA 1
ATOM 8116 C C . LEU B 1 486 ? -21.891 -31.594 -5.625 1 88.94 486 LEU B C 1
ATOM 8118 O O . LEU B 1 486 ? -21.875 -32.469 -6.504 1 88.94 486 LEU B O 1
ATOM 8122 N N . SER B 1 487 ? -22.641 -31.734 -4.566 1 89.31 487 SER B N 1
ATOM 8123 C CA . SER B 1 487 ? -23.547 -32.844 -4.359 1 89.31 487 SER B CA 1
ATOM 8124 C C . SER B 1 487 ? -24.75 -32.781 -5.285 1 89.31 487 SER B C 1
ATOM 8126 O O . SER B 1 487 ? -25.062 -31.703 -5.824 1 89.31 487 SER B O 1
ATOM 8128 N N . ASP B 1 488 ? -25.344 -33.875 -5.41 1 89.5 488 ASP B N 1
ATOM 8129 C CA . ASP B 1 488 ? -26.562 -33.906 -6.199 1 89.5 488 ASP B CA 1
ATOM 8130 C C . ASP B 1 488 ? -27.641 -33.031 -5.562 1 89.5 488 ASP B C 1
ATOM 8132 O O . ASP B 1 488 ? -28.453 -32.438 -6.266 1 89.5 488 ASP B O 1
ATOM 8136 N N . TYR B 1 489 ? -27.594 -33.031 -4.348 1 90.31 489 TYR B N 1
ATOM 8137 C CA . TYR B 1 489 ? -28.531 -32.188 -3.619 1 90.31 489 TYR B CA 1
ATOM 8138 C C . TYR B 1 489 ? -28.344 -30.734 -3.979 1 90.31 489 TYR B C 1
ATOM 8140 O O . TYR B 1 489 ? -29.312 -30.016 -4.281 1 90.31 489 TYR B O 1
ATOM 8148 N N . GLU B 1 490 ? -27.141 -30.281 -3.895 1 92.31 490 GLU B N 1
ATOM 8149 C CA . GLU B 1 490 ? -26.844 -28.875 -4.188 1 92.31 490 GLU B CA 1
ATOM 8150 C C . GLU B 1 490 ? -27.156 -28.547 -5.645 1 92.31 490 GLU B C 1
ATOM 8152 O O . GLU B 1 490 ? -27.625 -27.453 -5.945 1 92.31 490 GLU B O 1
ATOM 8157 N N . LYS B 1 491 ? -26.938 -29.453 -6.543 1 91.12 491 LYS B N 1
ATOM 8158 C CA . LYS B 1 491 ? -27.203 -29.234 -7.965 1 91.12 491 LYS B CA 1
ATOM 8159 C C . LYS B 1 491 ? -28.703 -29.062 -8.227 1 91.12 491 LYS B C 1
ATOM 8161 O O . LYS B 1 491 ? -29.094 -28.344 -9.141 1 91.12 491 LYS B O 1
ATOM 8166 N N . ALA B 1 492 ? -29.469 -29.672 -7.422 1 92.31 492 ALA B N 1
ATOM 8167 C CA . ALA B 1 492 ? -30.922 -29.656 -7.625 1 92.31 492 ALA B CA 1
ATOM 8168 C C . ALA B 1 492 ? -31.594 -28.609 -6.738 1 92.31 492 ALA B C 1
ATOM 8170 O O . ALA B 1 492 ? -32.812 -28.438 -6.801 1 92.31 492 ALA B O 1
ATOM 8171 N N . ARG B 1 493 ? -30.812 -28 -5.961 1 94.5 493 ARG B N 1
ATOM 8172 C CA . ARG B 1 493 ? -31.375 -27.062 -4.988 1 94.5 493 ARG B CA 1
ATOM 8173 C C . ARG B 1 493 ? -32.125 -25.938 -5.688 1 94.5 493 ARG B C 1
ATOM 8175 O O . ARG B 1 493 ? -31.641 -25.344 -6.641 1 94.5 493 ARG B O 1
ATOM 8182 N N . ASP B 1 494 ? -33.344 -25.672 -5.242 1 96.31 494 ASP B N 1
ATOM 8183 C CA . ASP B 1 494 ? -34.188 -24.656 -5.844 1 96.31 494 ASP B CA 1
ATOM 8184 C C . ASP B 1 494 ? -33.969 -23.297 -5.18 1 96.31 494 ASP B C 1
ATOM 8186 O O . ASP B 1 494 ? -34.719 -22.922 -4.27 1 96.31 494 ASP B O 1
ATOM 8190 N N . TYR B 1 495 ? -33.188 -22.516 -5.766 1 96.25 495 TYR B N 1
ATOM 8191 C CA . TYR B 1 495 ? -32.844 -21.234 -5.176 1 96.25 495 TYR B CA 1
ATOM 8192 C C . TYR B 1 495 ? -34 -20.25 -5.277 1 96.25 495 TYR B C 1
ATOM 8194 O O . TYR B 1 495 ? -34.125 -19.344 -4.457 1 96.25 495 TYR B O 1
ATOM 8202 N N . ASP B 1 496 ? -34.812 -20.344 -6.324 1 96.75 496 ASP B N 1
ATOM 8203 C CA . ASP B 1 496 ? -35.969 -19.453 -6.43 1 96.75 496 ASP B CA 1
ATOM 8204 C C . ASP B 1 496 ? -36.875 -19.594 -5.211 1 96.75 496 ASP B C 1
ATOM 8206 O O . ASP B 1 496 ? -37.344 -18.594 -4.648 1 96.75 496 ASP B O 1
ATOM 8210 N N . LYS B 1 497 ? -37.125 -20.766 -4.867 1 95.44 497 LYS B N 1
ATOM 8211 C CA . LYS B 1 497 ? -37.969 -21.047 -3.727 1 95.44 497 LYS B CA 1
ATOM 8212 C C . LYS B 1 497 ? -37.312 -20.594 -2.42 1 95.44 497 LYS B C 1
ATOM 8214 O O . LYS B 1 497 ? -37.969 -19.938 -1.597 1 95.44 497 LYS B O 1
ATOM 8219 N N . GLU B 1 498 ? -36.156 -21.031 -2.209 1 94.94 498 GLU B N 1
ATOM 8220 C CA . GLU B 1 498 ? -35.469 -20.734 -0.952 1 94.94 498 GLU B CA 1
ATOM 8221 C C . GLU B 1 498 ? -35.281 -19.234 -0.764 1 94.94 498 GLU B C 1
ATOM 8223 O O . GLU B 1 498 ? -35.406 -18.719 0.345 1 94.94 498 GLU B O 1
ATOM 8228 N N . CYS B 1 499 ? -34.906 -18.578 -1.812 1 94.88 499 CYS B N 1
ATOM 8229 C CA . CYS B 1 499 ? -34.688 -17.125 -1.724 1 94.88 499 CYS B CA 1
ATOM 8230 C C . CYS B 1 499 ? -36 -16.406 -1.452 1 94.88 499 CYS B C 1
ATOM 8232 O O . CYS B 1 499 ? -36.031 -15.391 -0.765 1 94.88 499 CYS B O 1
ATOM 8234 N N . ALA B 1 500 ? -37.094 -16.922 -2.002 1 92.81 500 ALA B N 1
ATOM 8235 C CA . ALA B 1 500 ? -38.406 -16.359 -1.71 1 92.81 500 ALA B CA 1
ATOM 8236 C C . ALA B 1 500 ? -38.719 -16.453 -0.222 1 92.81 500 ALA B C 1
ATOM 8238 O O . ALA B 1 500 ? -39.281 -15.531 0.36 1 92.81 500 ALA B O 1
ATOM 8239 N N . ILE B 1 501 ? -38.344 -17.547 0.31 1 92.69 501 ILE B N 1
ATOM 8240 C CA . ILE B 1 501 ? -38.562 -17.75 1.739 1 92.69 501 ILE B CA 1
ATOM 8241 C C . ILE B 1 501 ? -37.75 -16.734 2.531 1 92.69 501 ILE B C 1
ATOM 8243 O O . ILE B 1 501 ? -38.25 -16.125 3.482 1 92.69 501 ILE B O 1
ATOM 8247 N N . ASN B 1 502 ? -36.531 -16.578 2.176 1 91.88 502 ASN B N 1
ATOM 8248 C CA . ASN B 1 502 ? -35.656 -15.625 2.852 1 91.88 502 ASN B CA 1
ATOM 8249 C C . ASN B 1 502 ? -36.188 -14.203 2.717 1 91.88 502 ASN B C 1
ATOM 8251 O O . ASN B 1 502 ? -36.125 -13.414 3.662 1 91.88 502 ASN B O 1
ATOM 8255 N N . THR B 1 503 ? -36.656 -13.906 1.539 1 90.75 503 THR B N 1
ATOM 8256 C CA . THR B 1 503 ? -37.25 -12.586 1.31 1 90.75 503 THR B CA 1
ATOM 8257 C C . THR B 1 503 ? -38.438 -12.352 2.227 1 90.75 503 THR B C 1
ATOM 8259 O O . THR B 1 503 ? -38.594 -11.258 2.771 1 90.75 503 THR B O 1
ATOM 8262 N N . GLN B 1 504 ? -39.188 -13.328 2.35 1 87.88 504 GLN B N 1
ATOM 8263 C CA . GLN B 1 504 ? -40.344 -13.242 3.242 1 87.88 504 GLN B CA 1
ATOM 8264 C C . GLN B 1 504 ? -39.906 -13.07 4.691 1 87.88 504 GLN B C 1
ATOM 8266 O O . GLN B 1 504 ? -40.5 -12.281 5.438 1 87.88 504 GLN B O 1
ATOM 8271 N N . LYS B 1 505 ? -38.938 -13.844 5.043 1 90.5 505 LYS B N 1
ATOM 8272 C CA . LYS B 1 505 ? -38.406 -13.719 6.398 1 90.5 505 LYS B CA 1
ATOM 8273 C C . LYS B 1 505 ? -37.906 -12.305 6.656 1 90.5 505 LYS B C 1
ATOM 8275 O O . LYS B 1 505 ? -38.156 -11.742 7.73 1 90.5 505 LYS B O 1
ATOM 8280 N N . ASP B 1 506 ? -37.188 -11.766 5.738 1 90 506 ASP B N 1
ATOM 8281 C CA . ASP B 1 506 ? -36.656 -10.414 5.863 1 90 506 ASP B CA 1
ATOM 8282 C C . ASP B 1 506 ? -37.781 -9.391 5.945 1 90 506 ASP B C 1
ATOM 8284 O O . ASP B 1 506 ? -37.719 -8.438 6.723 1 90 506 ASP B O 1
ATOM 8288 N N . ASP B 1 507 ? -38.75 -9.617 5.125 1 83.75 507 ASP B N 1
ATOM 8289 C CA . ASP B 1 507 ? -39.906 -8.75 5.133 1 83.75 507 ASP B CA 1
ATOM 8290 C C . ASP B 1 507 ? -40.625 -8.797 6.488 1 83.75 507 ASP B C 1
ATOM 8292 O O . ASP B 1 507 ? -41.031 -7.762 7.008 1 83.75 507 ASP B O 1
ATOM 8296 N N . ASP B 1 508 ? -40.719 -9.953 6.961 1 83.31 508 ASP B N 1
ATOM 8297 C CA . ASP B 1 508 ? -41.344 -10.125 8.258 1 83.31 508 ASP B CA 1
ATOM 8298 C C . ASP B 1 508 ? -40.531 -9.453 9.367 1 83.31 508 ASP B C 1
ATOM 8300 O O . ASP B 1 508 ? -41.125 -8.812 10.258 1 83.31 508 ASP B O 1
ATOM 8304 N N . LYS B 1 509 ? -39.344 -9.703 9.328 1 86.88 509 LYS B N 1
ATOM 8305 C CA . LYS B 1 509 ? -38.469 -9.062 10.312 1 86.88 509 LYS B CA 1
ATOM 8306 C C . LYS B 1 509 ? -38.562 -7.547 10.219 1 86.88 509 LYS B C 1
ATOM 8308 O O . LYS B 1 509 ? -38.594 -6.855 11.242 1 86.88 509 LYS B O 1
ATOM 8313 N N . ASP B 1 510 ? -38.5 -7.066 9.008 1 83.94 510 ASP B N 1
ATOM 8314 C CA . ASP B 1 510 ? -38.625 -5.629 8.781 1 83.94 510 ASP B CA 1
ATOM 8315 C C . ASP B 1 510 ? -39.938 -5.09 9.312 1 83.94 510 ASP B C 1
ATOM 8317 O O . ASP B 1 510 ? -40 -4 9.891 1 83.94 510 ASP B O 1
ATOM 8321 N N . TYR B 1 511 ? -40.875 -5.816 9.086 1 76.5 511 TYR B N 1
ATOM 8322 C CA . TYR B 1 511 ? -42.219 -5.422 9.555 1 76.5 511 TYR B CA 1
ATOM 8323 C C . TYR B 1 511 ? -42.281 -5.402 11.078 1 76.5 511 TYR B C 1
ATOM 8325 O O . TYR B 1 511 ? -42.781 -4.457 11.672 1 76.5 511 TYR B O 1
ATOM 8333 N N . LYS B 1 512 ? -41.719 -6.406 11.609 1 80.75 512 LYS B N 1
ATOM 8334 C CA . LYS B 1 512 ? -41.688 -6.453 13.062 1 80.75 512 LYS B CA 1
ATOM 8335 C C . LYS B 1 512 ? -40.875 -5.289 13.633 1 80.75 512 LYS B C 1
ATOM 8337 O O . LYS B 1 512 ? -41.25 -4.691 14.641 1 80.75 512 LYS B O 1
ATOM 8342 N N . GLY B 1 513 ? -39.75 -5.082 13.031 1 79.94 513 GLY B N 1
ATOM 8343 C CA . GLY B 1 513 ? -38.969 -3.932 13.422 1 79.94 513 GLY B CA 1
ATOM 8344 C C . GLY B 1 513 ? -39.719 -2.617 13.289 1 79.94 513 GLY B C 1
ATOM 8345 O O . GLY B 1 513 ? -39.594 -1.748 14.156 1 79.94 513 GLY B O 1
ATOM 8346 N N . PHE B 1 514 ? -40.312 -2.594 12.211 1 75.75 514 PHE B N 1
ATOM 8347 C CA . PHE B 1 514 ? -41.125 -1.416 11.969 1 75.75 514 PHE B CA 1
ATOM 8348 C C . PHE B 1 514 ? -42.188 -1.254 13.055 1 75.75 514 PHE B C 1
ATOM 8350 O O . PHE B 1 514 ? -42.344 -0.165 13.617 1 75.75 514 PHE B O 1
ATOM 8357 N N . CYS B 1 515 ? -42.781 -2.227 13.383 1 71.69 515 CYS B N 1
ATOM 8358 C CA . CYS B 1 515 ? -43.812 -2.199 14.406 1 71.69 515 CYS B CA 1
ATOM 8359 C C . CYS B 1 515 ? -43.25 -1.814 15.766 1 71.69 515 CYS B C 1
ATOM 8361 O O . CYS B 1 515 ? -43.844 -1.031 16.5 1 71.69 515 CYS B O 1
ATOM 8363 N N . SER B 1 516 ? -42.188 -2.4 16.078 1 77.81 516 SER B N 1
ATOM 8364 C CA . SER B 1 516 ? -41.531 -2.096 17.344 1 77.81 516 SER B CA 1
ATOM 8365 C C . SER B 1 516 ? -41.156 -0.623 17.438 1 77.81 516 SER B C 1
ATOM 8367 O O . SER B 1 516 ? -41.375 0.024 18.453 1 77.81 516 SER B O 1
ATOM 8369 N N . ARG B 1 517 ? -40.562 -0.106 16.438 1 78.19 517 ARG B N 1
ATOM 8370 C CA . ARG B 1 517 ? -40.188 1.303 16.406 1 78.19 517 ARG B CA 1
ATOM 8371 C C . ARG B 1 517 ? -41.406 2.203 16.484 1 78.19 517 ARG B C 1
ATOM 8373 O O . ARG B 1 517 ? -41.375 3.254 17.141 1 78.19 517 ARG B O 1
ATOM 8380 N N . PHE B 1 518 ? -42.344 1.789 15.805 1 73.19 518 PHE B N 1
ATOM 8381 C CA . PHE B 1 518 ? -43.594 2.541 15.828 1 73.19 518 PHE B CA 1
ATOM 8382 C C . PHE B 1 518 ? -44.188 2.578 17.234 1 73.19 518 PHE B C 1
ATOM 8384 O O . PHE B 1 518 ? -44.625 3.631 17.703 1 73.19 518 PHE B O 1
ATOM 8391 N N . LYS B 1 519 ? -44.094 1.496 17.812 1 71.69 519 LYS B N 1
ATOM 8392 C CA . LYS B 1 519 ? -44.594 1.424 19.188 1 71.69 519 LYS B CA 1
ATOM 8393 C C . LYS B 1 519 ? -43.75 2.314 20.109 1 71.69 519 LYS B C 1
ATOM 8395 O O . LYS B 1 519 ? -44.281 3.033 20.938 1 71.69 519 LYS B O 1
ATOM 8400 N N . ASP B 1 520 ? -42.531 2.209 20.031 1 76.06 520 ASP B N 1
ATOM 8401 C CA . ASP B 1 520 ? -41.625 3.029 20.828 1 76.06 520 ASP B CA 1
ATOM 8402 C C . ASP B 1 520 ? -41.906 4.516 20.625 1 76.06 520 ASP B C 1
ATOM 8404 O O . ASP B 1 520 ? -41.875 5.297 21.578 1 76.06 520 ASP B O 1
ATOM 8408 N N . ARG B 1 521 ? -42.094 4.863 19.375 1 74.56 521 ARG B N 1
ATOM 8409 C CA . ARG B 1 521 ? -42.375 6.258 19.062 1 74.56 521 ARG B CA 1
ATOM 8410 C C . ARG B 1 521 ? -43.688 6.691 19.688 1 74.56 521 ARG B C 1
ATOM 8412 O O . ARG B 1 521 ? -43.812 7.809 20.188 1 74.56 521 ARG B O 1
ATOM 8419 N N . LEU B 1 522 ? -44.625 5.883 19.625 1 70.06 522 LEU B N 1
ATOM 8420 C CA . LEU B 1 522 ? -45.906 6.176 20.219 1 70.06 522 LEU B CA 1
ATOM 8421 C C . LEU B 1 522 ? -45.781 6.367 21.734 1 70.06 522 LEU B C 1
ATOM 8423 O O . LEU B 1 522 ? -46.375 7.285 22.297 1 70.06 522 LEU B O 1
ATOM 8427 N N . GLU B 1 523 ? -45.031 5.496 22.281 1 72.31 523 GLU B N 1
ATOM 8428 C CA . GLU B 1 523 ? -44.812 5.582 23.734 1 72.31 523 GLU B CA 1
ATOM 8429 C C . GLU B 1 523 ? -44.094 6.867 24.109 1 72.31 523 GLU B C 1
ATOM 8431 O O . GLU B 1 523 ? -44.375 7.484 25.125 1 72.31 523 GLU B O 1
ATOM 8436 N N . ARG B 1 524 ? -43.156 7.184 23.375 1 75.19 524 ARG B N 1
ATOM 8437 C CA . ARG B 1 524 ? -42.375 8.391 23.641 1 75.19 524 ARG B CA 1
ATOM 8438 C C . ARG B 1 524 ? -43.219 9.641 23.453 1 75.19 524 ARG B C 1
ATOM 8440 O O . ARG B 1 524 ? -43.156 10.578 24.25 1 75.19 524 ARG B O 1
ATOM 8447 N N . ASP B 1 525 ? -44 9.57 22.422 1 70.31 525 ASP B N 1
ATOM 8448 C CA . ASP B 1 525 ? -44.75 10.773 22.062 1 70.31 525 ASP B CA 1
ATOM 8449 C C . ASP B 1 525 ? -46.031 10.898 22.875 1 70.31 525 ASP B C 1
ATOM 8451 O O . ASP B 1 525 ? -46.469 12 23.203 1 70.31 525 ASP B O 1
ATOM 8455 N N . PHE B 1 526 ? -46.562 9.742 23.234 1 63.28 526 PHE B N 1
ATOM 8456 C CA . PHE B 1 526 ? -47.906 9.789 23.828 1 63.28 526 PHE B CA 1
ATOM 8457 C C . PHE B 1 526 ? -47.938 9.062 25.172 1 63.28 526 PHE B C 1
ATOM 8459 O O . PHE B 1 526 ? -48.906 9.125 25.891 1 63.28 526 PHE B O 1
ATOM 8466 N N . GLY B 1 527 ? -47 8.156 25.406 1 57.56 527 GLY B N 1
ATOM 8467 C CA . GLY B 1 527 ? -47 7.281 26.578 1 57.56 527 GLY B CA 1
ATOM 8468 C C . GLY B 1 527 ? -47.062 8.031 27.891 1 57.56 527 GLY B C 1
ATOM 8469 O O . GLY B 1 527 ? -47.656 7.555 28.859 1 57.56 527 GLY B O 1
ATOM 8470 N N . THR B 1 528 ? -46.375 9.055 28 1 52.88 528 THR B N 1
ATOM 8471 C CA . THR B 1 528 ? -46.438 9.703 29.297 1 52.88 528 THR B CA 1
ATOM 8472 C C . THR B 1 528 ? -47.781 10.406 29.484 1 52.88 528 THR B C 1
ATOM 8474 O O . THR B 1 528 ? -48.094 10.883 30.578 1 52.88 528 THR B O 1
ATOM 8477 N N . LYS B 1 529 ? -48.531 10.688 28.469 1 47.97 529 LYS B N 1
ATOM 8478 C CA . LYS B 1 529 ? -49.688 11.562 28.656 1 47.97 529 LYS B CA 1
ATOM 8479 C C . LYS B 1 529 ? -50.969 10.766 28.859 1 47.97 529 LYS B C 1
ATOM 8481 O O . LYS B 1 529 ? -52.062 11.32 28.844 1 47.97 529 LYS B O 1
ATOM 8486 N N . GLY B 1 530 ? -51 9.641 29.438 1 49.31 530 GLY B N 1
ATOM 8487 C CA . GLY B 1 530 ? -52.219 8.883 29.75 1 49.31 530 GLY B CA 1
ATOM 8488 C C . GLY B 1 530 ? -53.031 8.539 28.531 1 49.31 530 GLY B C 1
ATOM 8489 O O . GLY B 1 530 ? -54.25 8.312 28.625 1 49.31 530 GLY B O 1
ATOM 8490 N N . CYS B 1 531 ? -52.594 8.945 27.453 1 47.59 531 CYS B N 1
ATOM 8491 C CA . CYS B 1 531 ? -53.438 8.727 26.281 1 47.59 531 CYS B CA 1
ATOM 8492 C C . CYS B 1 531 ? -53.469 7.246 25.906 1 47.59 531 CYS B C 1
ATOM 8494 O O . CYS B 1 531 ? -52.469 6.539 26.062 1 47.59 531 CYS B O 1
ATOM 8496 N N . ASP B 1 532 ? -54.625 6.656 25.828 1 49.22 532 ASP B N 1
ATOM 8497 C CA . ASP B 1 532 ? -54.906 5.281 25.422 1 49.22 532 ASP B CA 1
ATOM 8498 C C . ASP B 1 532 ? -54.219 4.941 24.109 1 49.22 532 ASP B C 1
ATOM 8500 O O . ASP B 1 532 ? -54.344 5.656 23.109 1 49.22 532 ASP B O 1
ATOM 8504 N N . VAL B 1 533 ? -53.25 4.137 24.156 1 50.12 533 VAL B N 1
ATOM 8505 C CA . VAL B 1 533 ? -52.5 3.631 23.016 1 50.12 533 VAL B CA 1
ATOM 8506 C C . VAL B 1 533 ? -53.406 3.416 21.828 1 50.12 533 VAL B C 1
ATOM 8508 O O . VAL B 1 533 ? -53.062 3.697 20.688 1 50.12 533 VAL B O 1
ATOM 8511 N N . LYS B 1 534 ? -54.594 2.996 22.203 1 52.41 534 LYS B N 1
ATOM 8512 C CA . LYS B 1 534 ? -55.594 2.764 21.172 1 52.41 534 LYS B CA 1
ATOM 8513 C C . LYS B 1 534 ? -56 4.066 20.484 1 52.41 534 LYS B C 1
ATOM 8515 O O . LYS B 1 534 ? -56.156 4.102 19.266 1 52.41 534 LYS B O 1
ATOM 8520 N N . GLU B 1 535 ? -56.125 4.973 21.266 1 54.75 535 GLU B N 1
ATOM 8521 C CA . GLU B 1 535 ? -56.5 6.273 20.719 1 54.75 535 GLU B CA 1
ATOM 8522 C C . GLU B 1 535 ? -55.375 6.863 19.875 1 54.75 535 GLU B C 1
ATOM 8524 O O . GLU B 1 535 ? -55.625 7.43 18.797 1 54.75 535 GLU B O 1
ATOM 8529 N N . ILE B 1 536 ? -54.281 6.766 20.25 1 54.38 536 ILE B N 1
ATOM 8530 C CA . ILE B 1 536 ? -53.094 7.266 19.547 1 54.38 536 ILE B CA 1
ATOM 8531 C C . ILE B 1 536 ? -52.938 6.508 18.234 1 54.38 536 ILE B C 1
ATOM 8533 O O . ILE B 1 536 ? -52.656 7.109 17.188 1 54.38 536 ILE B O 1
ATOM 8537 N N . LEU B 1 537 ? -53.062 5.359 18.375 1 55.09 537 LEU B N 1
ATOM 8538 C CA . LEU B 1 537 ? -53.031 4.531 17.188 1 55.09 537 LEU B CA 1
ATOM 8539 C C . LEU B 1 537 ? -54.125 4.898 16.219 1 55.09 537 LEU B C 1
ATOM 8541 O O . LEU B 1 537 ? -53.938 4.957 15.008 1 55.09 537 LEU B O 1
ATOM 8545 N N . ALA B 1 538 ? -55.281 5.086 16.828 1 55 538 ALA B N 1
ATOM 8546 C CA . ALA B 1 538 ? -56.406 5.543 16.016 1 55 538 ALA B CA 1
ATOM 8547 C C . ALA B 1 538 ? -56.062 6.875 15.344 1 55 538 ALA B C 1
ATOM 8549 O O . ALA B 1 538 ? -56.344 7.062 14.156 1 55 538 ALA B O 1
ATOM 8550 N N . LYS B 1 539 ? -55.5 7.652 16 1 52.59 539 LYS B N 1
ATOM 8551 C CA . LYS B 1 539 ? -55.125 8.953 15.461 1 52.59 539 LYS B CA 1
ATOM 8552 C C . LYS B 1 539 ? -54.031 8.82 14.406 1 52.59 539 LYS B C 1
ATOM 8554 O O . LYS B 1 539 ? -54.094 9.469 13.359 1 52.59 539 LYS B O 1
ATOM 8559 N N . THR B 1 540 ? -53.031 8.117 14.711 1 53.66 540 THR B N 1
ATOM 8560 C CA . THR B 1 540 ? -51.938 7.906 13.789 1 53.66 540 THR B CA 1
ATOM 8561 C C . THR B 1 540 ? -52.438 7.254 12.5 1 53.66 540 THR B C 1
ATOM 8563 O O . THR B 1 540 ? -52 7.633 11.406 1 53.66 540 THR B O 1
ATOM 8566 N N . CYS B 1 541 ? -53.312 6.332 12.727 1 52.88 541 CYS B N 1
ATOM 8567 C CA . CYS B 1 541 ? -53.938 5.695 11.578 1 52.88 541 CYS B CA 1
ATOM 8568 C C . CYS B 1 541 ? -54.75 6.707 10.758 1 52.88 541 CYS B C 1
ATOM 8570 O O . CYS B 1 541 ? -54.719 6.68 9.531 1 52.88 541 CYS B O 1
ATOM 8572 N N . THR B 1 542 ? -55.344 7.469 11.461 1 51.59 542 THR B N 1
ATOM 8573 C CA . THR B 1 542 ? -56.094 8.531 10.789 1 51.59 542 THR B CA 1
ATOM 8574 C C . THR B 1 542 ? -55.125 9.453 10.031 1 51.59 542 THR B C 1
ATOM 8576 O O . THR B 1 542 ? -55.406 9.859 8.906 1 51.59 542 THR B O 1
ATOM 8579 N N . GLU B 1 543 ? -54.125 9.703 10.539 1 49.84 543 GLU B N 1
ATOM 8580 C CA . GLU B 1 543 ? -53.156 10.578 9.875 1 49.84 543 GLU B CA 1
ATOM 8581 C C . GLU B 1 543 ? -52.5 9.875 8.68 1 49.84 543 GLU B C 1
ATOM 8583 O O . GLU B 1 543 ? -52.188 10.523 7.688 1 49.84 543 GLU B O 1
ATOM 8588 N N . MET B 1 544 ? -52.25 8.695 8.797 1 49.84 544 MET B N 1
ATOM 8589 C CA . MET B 1 544 ? -51.656 7.922 7.719 1 49.84 544 MET B CA 1
ATOM 8590 C C . MET B 1 544 ? -52.625 7.758 6.551 1 49.84 544 MET B C 1
ATOM 8592 O O . MET B 1 544 ? -52.188 7.691 5.395 1 49.84 544 MET B O 1
ATOM 8596 N N . VAL B 1 545 ? -53.938 7.609 6.926 1 48.41 545 VAL B N 1
ATOM 8597 C CA . VAL B 1 545 ? -54.969 7.461 5.914 1 48.41 545 VAL B CA 1
ATOM 8598 C C . VAL B 1 545 ? -55.25 8.812 5.262 1 48.41 545 VAL B C 1
ATOM 8600 O O . VAL B 1 545 ? -55.562 8.883 4.07 1 48.41 545 VAL B O 1
ATOM 8603 N N . ASN B 1 546 ? -55.062 9.766 5.922 1 45.44 546 ASN B N 1
ATOM 8604 C CA . ASN B 1 546 ? -55.312 11.055 5.285 1 45.44 546 ASN B CA 1
ATOM 8605 C C . ASN B 1 546 ? -54.031 11.562 4.582 1 45.44 546 ASN B C 1
ATOM 8607 O O . ASN B 1 546 ? -54.125 12.469 3.752 1 45.44 546 ASN B O 1
#

Secondary structure (DSSP, 8-state):
--HHHHHHHHHHHHHHHHHIIIIIIHHHHHH-HHHHHHHHHHHHHHHHHHHHHHHHHHTT--EEEEEEE----HHHHEEEHHHHHHIIIIIS---HHHHHHHHHHHHHSS--SEEE--HHHHTT---HHHHHHHHHHHHHHHHHHHHHHH---GGGEEEEEEEESS---SS-HHHHHHHHHT--TT-EEEEEES--TTHHHHHHHHHHHHHHHS-SEEEEEEE---TT----S--HHHHHHHHHB---EEEEEEESSSEEE---SSTT--S-PEEEPSEEEEEEEEEE-TTSHHHHHSEEEEE-TT--EEEEE-TTHHHHHHHHHHHHHHHHHHHH--HHHHHHHHHHHHHHHHTT--TTTSPPP---HHHH-SEEEE----HHHHHHHHHHHT--HHHHHHHHHHHHHH-B-GGGHHHHHHHHHHHHT---TT-EEEEEEEETTTEEEEEEEEE-GGGGGSPPPPS-SS-TT--HHHHTT---SS-HHHHH--HHHHHHHHHHHHHHHHHHHHHHHHHHHHHHHHGGGT--HHHHHHHHHHHHH-/--HHHHHHHHHHHHHHHHHIIIIIIHHHHHH-HHHHHHHHHHHHHHHHHHHHHHHHHHTT--EEEEEEE----HHHHEEEHHHHHHIIIIIS---HHHHHHHHHHHHHSS--SEEE--HHHHTT---HHHHHHHHHHHHHHHHHHHHHHH---GGGEEEEEEEESS---SS-HHHHHHHHHT--TT-EEEEEES--TTHHHHHHHHHHHHHHHS-SEEEEEEE---TT----S--HHHHHHHHHB---EEEEEEESSSEEE---SSTT--S-PEEEPSEEEEEEEEEE-TTSHHHHHSEEEEE-TT--EEEEE-TTHHHHHHHHHHHHHHHHHHHH--HHHHHHHHHHHHHHHHTT--TTTSPPP---HHHH-SEEEE----HHHHHHHHHHHT--HHHHHHHHHHHHHH-B-GGGHHHHHHHHHHHHT---TT-EEEEEEEETTTEEEEEEEEE-GGGGGSPPPPS-SS-TT--HHHHTT---SS-HHHHH--HHHHHHHHHHHHHHHHHHHHHHHHHHHHHHHHGGGT--HHHHHHHHHHHHH-

InterPro domains:
  IPR012328 Chalcone/stilbene synthase, C-terminal [PF02797] (377-451)
  IPR012392 Very-long-chain 3-ketoacyl-CoA synthase [PTHR31561] (40-458)
  IPR013601 FAE1/Type III polyketide synthase-like protein [PF08392] (59-348)
  IPR016039 Thiolase-like [G3DSA:3.40.47.10] (54-454)
  IPR016039 Thiolase-like [SSF53901] (62-259)
  IPR016039 Thiolase-like [SSF53901] (282-454)

Nearest PDB structures (foldseek):
  5wx5-assembly1_A  TM=7.957E-01  e=4.777E-23  Tetradium ruticarpum
  3wd8-assembly2_D  TM=7.588E-01  e=1.144E-23  Citrus x microcarpa
  6l78-assembly1_A  TM=7.799E-01  e=3.765E-23  Aegle marmelos
  5wx6-assembly2_B  TM=7.620E-01  e=4.501E-23  Tetradium ruticarpum
  2p0u-assembly1_B  TM=7.828E-01  e=8.840E-22  Marchantia polymorpha

Solvent-accessible surface area (backbone atoms only — not comparable to full-atom values): 54950 Å² total; per-residue (Å²): 124,74,75,61,49,57,56,50,50,51,48,47,52,48,47,50,50,49,45,45,40,61,69,44,45,43,48,44,37,71,71,28,68,51,14,40,49,11,46,51,40,27,51,51,30,50,50,46,49,52,44,49,50,49,43,54,55,47,51,63,40,40,16,38,39,51,53,25,52,39,75,77,57,62,90,74,27,56,40,37,51,63,54,52,51,45,42,40,46,73,73,64,56,46,51,34,70,50,48,54,48,51,54,53,45,57,71,60,41,49,44,44,41,43,31,40,45,60,59,33,60,79,66,70,45,60,40,69,62,45,35,50,48,52,48,49,52,31,52,51,46,4,41,50,51,30,34,66,73,69,64,56,59,62,56,65,38,41,27,33,38,28,33,22,26,79,57,47,49,36,34,17,68,31,31,50,49,28,30,76,59,47,32,48,42,67,40,46,67,43,30,37,17,3,45,35,29,23,31,40,56,53,48,49,53,51,47,54,23,38,37,60,75,54,69,48,33,33,37,38,36,19,28,46,60,57,41,76,55,60,45,79,66,74,52,65,44,24,50,50,46,59,73,42,54,25,54,34,16,24,21,35,36,34,26,60,46,64,55,47,73,48,81,61,89,62,96,74,64,82,72,64,56,68,46,46,15,37,28,33,60,75,48,75,48,63,34,38,47,13,43,39,64,67,35,28,54,25,31,30,53,44,54,52,97,86,61,40,55,33,44,33,49,41,87,54,39,50,56,47,48,50,55,40,45,54,60,39,45,56,53,51,45,70,71,58,53,44,70,70,56,51,48,50,49,51,49,50,52,50,49,40,62,67,64,65,47,55,80,84,71,56,79,77,88,70,77,65,56,72,79,59,28,73,41,54,16,50,40,34,80,34,37,65,45,50,50,49,49,34,60,77,58,69,52,52,71,77,58,42,29,30,28,53,35,36,20,18,54,39,28,22,12,44,24,17,30,38,57,45,14,46,17,34,35,42,66,70,63,64,76,45,59,66,38,27,36,39,37,40,23,52,20,36,14,27,31,27,32,36,40,33,33,26,28,24,83,46,30,83,80,48,79,69,34,73,61,37,88,91,43,79,79,69,45,41,81,63,56,70,63,62,83,66,53,65,53,70,63,66,73,64,54,58,43,65,60,53,32,49,50,50,50,48,50,50,50,49,50,51,48,50,50,45,49,52,52,51,49,52,50,46,38,70,75,37,46,85,68,75,51,54,67,64,57,49,47,51,46,51,49,49,57,71,72,99,124,72,74,62,50,56,56,50,49,50,49,47,54,48,48,49,51,50,44,44,40,60,70,44,46,43,47,44,37,72,72,27,67,50,15,40,50,11,48,50,39,27,51,51,31,51,50,46,50,51,44,49,50,49,45,53,54,47,51,62,39,41,16,37,39,49,52,26,50,40,76,78,57,62,90,74,25,55,39,36,52,63,54,51,50,44,42,42,45,72,72,64,56,47,51,34,69,49,50,53,48,52,55,53,43,56,70,59,40,49,46,44,40,43,31,40,46,61,58,34,60,77,67,69,46,58,41,68,65,45,33,49,48,52,47,49,51,32,50,50,47,4,42,50,50,30,34,65,73,68,64,56,60,64,57,65,37,42,27,34,37,28,34,22,25,80,58,47,49,38,33,16,68,34,32,50,50,29,30,76,59,46,32,47,41,67,40,48,68,42,29,38,16,2,46,34,30,22,32,41,57,53,48,49,54,50,47,54,22,39,38,61,73,52,69,51,33,32,37,41,37,19,26,46,60,58,42,76,56,60,43,78,67,73,54,64,44,25,50,50,47,58,73,43,55,25,55,31,16,25,21,35,37,34,25,60,46,62,54,48,73,47,80,59,90,60,93,73,65,82,73,63,56,67,45,47,14,35,26,33,60,74,46,76,50,61,34,39,46,13,44,39,64,66,36,29,55,25,32,31,54,43,54,51,97,87,61,41,56,34,44,34,48,41,90,55,38,49,58,47,49,50,55,39,46,55,61,39,45,55,53,51,45,71,72,57,54,44,68,70,54,50,49,51,50,50,48,51,52,50,49,41,61,68,63,67,47,53,82,85,70,56,79,78,87,70,77,64,57,70,79,61,28,74,39,54,16,49,40,36,80,35,36,63,44,51,51,50,49,34,61,76,58,68,52,52,70,75,58,41,29,32,26,51,35,36,19,19,56,38,28,22,12,42,24,18,29,40,55,47,12,48,17,34,35,43,66,69,62,64,74,47,59,67,39,27,35,39,36,39,23,52,20,34,16,27,30,28,31,37,41,32,34,28,28,25,84,48,29,84,78,47,78,68,34,72,62,38,89,91,43,80,79,68,44,43,81,66,57,70,64,63,83,65,55,64,52,72,63,64,74,64,54,58,43,64,59,54,31,50,51,50,50,49,49,50,49,49,50,50,48,49,49,46,49,52,52,50,48,51,50,46,39,69,75,36,50,82,69,76,54,53,65,65,54,52,47,50,49,51,48,48,58,71,72,100